Protein AF-0000000087524359 (afdb_homodimer)

Secondary structure (DSSP, 8-state):
--EEEEEEESS--HHHHHHHHHHTGGG--SEEEEEEEETTEEEEEEEES-HHHHHHHHHHS----SEEEEEEE--SSS-SSSTTPSPEEETTTEEEEEEEEETTHHHHHHHHHHTT----SS-STHHHHHHHHHHHHTT--HHHHHHHHHHT--EEEEEEEEETTSTT-EEEEEESS--EEEE-SSEEEEESSGGGGTTT-SEEEEPPTT-EEEE-SS-EEEE-TTS-EE---EEE----SGGG--TT-SSHHHHHHHTHHHHHHHHHTTTB-SSSBPTTTT-TTHHHHHHT-SEEEEEE-HHHHHHHHHHHHHIIIII---EEEEEHHHHTTS-PPPPTTEEEEEEESSS--HHHHHHHHHHTTTT-SEEEEEES-TTSHHHHH-SEEEE-------SSS-SHHHHHHHHHHHHHHHHHHHHTT--HHHHHHHHHHHHTHHHHHHHHHTTHHHHHHHHGGGTT-SEEEEEE-TTHHHHHHHHHHHHHHHH--EEEEEEGGGGGGTGGGG-STT-EEEEEE-SSTTHHHHHHHHHHHHHTT-EEEEEEETTS-----GGGEEEEEE----TTTHHHHHHHHHHHHHHHHHHHHT--SSS-TT--S-----/--EEEEEEESS--HHHHHHHHHHTGGG--SEEEEEEEETTEEEEEEEES-HHHHHHHHHHS----SEEEEEEE--SSS-SSSTTPSPEEETTTEEEEEEEEETTHHHHHHHHHHTT----SS-STHHHHHHHHHHHHTT--HHHHHHHHHHT--EEEEEEEEETTSTT-EEEEEESS--EEEE-SSEEEEESSGGGGTTT-SEEEEPPTT-EEEE-SS-EEEE-TTS-EE---EEE----SGGG--TT-SSHHHHHHHTHHHHHHHHHTTTB-SSSBPTTTT-TTHHHHHHT-SEEEEEE-HHHHHHHHHHHHHIIIII---EEEEEHHHHTTS-PPPPTTEEEEEEESSS--HHHHHHHHHHTTTT-SEEEEEES-TTSHHHHH-SEEEE-------SSS-SHHHHHHHHHHHHHHHHHHHHTT--HHHHHHHHHHHHTHHHHHHHHHTTHHHHHHHHGGGTT-SEEEEEE-TTHHHHHHHHHHHHHHHH--EEEEEEGGGGGGTGGGG-STT-EEEEEE-SSTTHHHHHHHHHHHHHTT-EEEEEEETTS-----GGGEEEEEE----TTTHHHHHHHHHHHHHHHHHHHHT--SSS-TT--S-----

Nearest PDB structures (foldseek):
  6r4h-assembly1_B  TM=9.104E-01  e=2.475E-61  Homo sapiens
  6r4j-assembly1_B  TM=9.086E-01  e=1.334E-60  Homo sapiens
  6r4f-assembly1_B  TM=9.035E-01  e=1.482E-60  Homo sapiens
  6svp-assembly1_B  TM=9.125E-01  e=3.023E-58  Homo sapiens
  7dnr-assembly1_B  TM=9.757E-01  e=3.733E-43  Escherichia coli K-12

pLDDT: mean 94.59, std 5.02, range [64.5, 98.88]

Sequence (1220 aa):
MCGIVAACARRNVVPVLVEGLKALEYRGYDSAGVLVETGDSFRRARTQGKVRELENLLAADPLDGSTGIAHTRWATHGAPNTRNAHPHVSGDLVGVVHNGIIENHAELRDELVARGYHFDTETDSEVVAHLVHAHLQDGDDLRTATQRAVARLHGAYAIAVVSAGEPGRAIGARQGSPLVVGVGEGENFLASDVQALIRTTRHYIFLEEGDLVDIDRDSVTVIDRDGNEVQRPVKASELSADAVEKGEYRHYMLKEIHEQPRAIADTLEARIAADHILPNIFGVDTETLLRQVRFVQIVACGTSYHAGLVARYWLEELAGIPCAVEVASEYRYRQTVVPPGTLFVAISQSGETADTLAAMRASRSRGHLGVFAVCNAPESSLVREADLVLMTRAGPEIGVASTKAFTTQLAALALLSLELGRINGLDDATYRRHVSELATLPRVIGETLAMEPAIAALAERFVHKQHALFLGRGTHHPVALEGALKLKEISYIHAEAYPAGELKHGPLALVDDHMPVIAVAPNNQLLEKLKSNLEEVRARGGELFVFADADTGLSLDDTRGQIINIGAGGDFIAPAVFTVPLQLLAYHVAVLRGTDVDQPRNLAKSVTVEMCGIVAACARRNVVPVLVEGLKALEYRGYDSAGVLVETGDSFRRARTQGKVRELENLLAADPLDGSTGIAHTRWATHGAPNTRNAHPHVSGDLVGVVHNGIIENHAELRDELVARGYHFDTETDSEVVAHLVHAHLQDGDDLRTATQRAVARLHGAYAIAVVSAGEPGRAIGARQGSPLVVGVGEGENFLASDVQALIRTTRHYIFLEEGDLVDIDRDSVTVIDRDGNEVQRPVKASELSADAVEKGEYRHYMLKEIHEQPRAIADTLEARIAADHILPNIFGVDTETLLRQVRFVQIVACGTSYHAGLVARYWLEELAGIPCAVEVASEYRYRQTVVPPGTLFVAISQSGETADTLAAMRASRSRGHLGVFAVCNAPESSLVREADLVLMTRAGPEIGVASTKAFTTQLAALALLSLELGRINGLDDATYRRHVSELATLPRVIGETLAMEPAIAALAERFVHKQHALFLGRGTHHPVALEGALKLKEISYIHAEAYPAGELKHGPLALVDDHMPVIAVAPNNQLLEKLKSNLEEVRARGGELFVFADADTGLSLDDTRGQIINIGAGGDFIAPAVFTVPLQLLAYHVAVLRGTDVDQPRNLAKSVTVE

Solvent-accessible surface area (backbone atoms only — not comparable to full-atom values): 59529 Å² total; per-residue (Å²): 52,34,23,42,30,34,35,18,34,81,49,70,34,52,67,58,37,52,52,17,38,57,57,29,37,47,22,11,49,34,11,13,18,35,31,27,37,46,81,77,28,70,48,73,52,58,24,45,30,41,57,64,51,39,51,51,50,37,70,76,54,71,74,70,22,29,24,38,41,20,24,20,30,39,60,40,48,33,51,65,35,43,76,54,24,33,50,33,62,29,82,74,40,26,40,29,33,72,24,52,47,47,71,49,28,67,62,50,40,53,55,41,42,74,74,68,53,82,81,87,53,62,39,43,60,51,46,55,20,44,41,25,40,51,34,38,74,73,68,41,52,71,66,58,11,43,53,57,37,57,70,70,59,39,68,34,29,18,39,42,36,38,32,36,85,50,66,57,39,42,38,36,38,23,31,76,16,60,43,34,33,37,51,55,89,55,20,27,32,37,23,44,45,70,67,33,40,53,92,77,36,53,32,31,32,75,61,54,80,39,22,32,33,44,35,23,30,84,48,77,47,37,27,40,69,85,68,43,80,52,88,71,70,76,40,73,62,86,78,66,76,74,61,75,62,49,78,96,36,95,37,44,43,61,39,38,55,70,40,30,29,60,21,36,43,48,37,42,54,90,31,52,46,72,50,42,69,45,82,59,63,56,37,84,75,44,61,66,59,58,71,54,50,54,27,38,40,33,32,8,53,52,62,43,29,32,38,39,53,33,38,38,56,42,25,15,61,48,23,61,28,32,58,49,67,44,50,12,62,53,55,52,76,47,65,75,41,66,60,77,34,17,34,34,34,41,39,32,62,62,19,51,39,29,40,39,49,51,28,53,62,51,36,72,77,55,64,43,71,44,36,38,28,40,30,47,35,82,87,20,62,41,55,71,70,35,78,28,52,45,62,23,56,52,68,78,76,66,20,34,65,81,51,38,60,43,46,22,49,41,53,53,44,47,53,52,23,51,52,46,6,54,74,62,63,42,54,64,68,62,50,27,49,50,34,34,44,53,64,42,42,32,60,43,40,50,59,56,59,70,45,47,66,62,38,48,59,55,18,65,76,48,55,83,42,61,42,35,39,22,24,9,54,74,56,30,22,32,36,18,38,48,33,17,46,48,26,20,32,28,50,54,26,55,39,45,47,43,48,45,66,51,33,58,59,35,63,37,31,59,48,24,78,67,26,43,33,40,33,52,39,60,75,54,93,59,37,66,62,48,50,52,45,51,35,30,39,45,32,52,46,23,28,37,38,34,47,23,28,73,82,57,79,80,81,72,59,70,90,46,26,48,76,44,72,38,80,47,81,44,82,84,49,22,49,53,43,62,38,51,61,37,51,48,28,24,50,40,25,7,58,73,61,66,43,49,61,42,62,22,60,74,50,41,52,52,47,33,45,119,51,35,24,41,29,33,36,17,33,80,51,70,33,53,65,58,36,52,54,16,40,57,56,31,37,48,23,11,48,33,11,11,18,36,33,28,38,46,81,78,28,70,47,74,50,60,26,46,31,40,56,65,51,39,49,51,51,35,68,76,55,70,73,69,23,29,25,37,43,20,24,20,30,39,58,40,48,33,52,66,35,43,75,55,23,33,50,35,62,28,81,76,40,25,39,28,31,71,25,53,47,47,71,51,28,65,63,50,40,52,55,40,40,74,74,69,52,80,81,88,52,63,39,43,62,52,47,55,20,44,40,28,40,51,34,37,74,72,67,40,53,70,68,58,11,44,53,58,37,57,72,71,59,42,67,32,30,18,38,44,36,37,33,36,86,50,67,57,39,39,38,35,38,23,30,76,17,59,42,32,34,37,52,55,89,55,22,28,35,37,23,45,43,69,67,34,40,52,91,78,35,54,33,32,32,74,61,53,80,39,22,32,35,44,33,25,31,82,49,77,46,36,26,41,69,85,70,44,79,52,88,72,69,77,41,74,62,86,78,66,75,74,60,75,62,50,79,95,36,95,37,45,42,60,38,38,55,69,39,31,28,59,22,36,44,48,39,42,54,90,32,52,46,72,52,39,70,45,83,60,64,57,37,84,76,43,61,66,59,58,72,54,51,54,27,40,39,33,32,8,52,51,63,42,30,32,37,39,53,34,40,38,56,43,25,17,61,47,23,62,27,32,57,49,69,45,49,13,62,52,54,53,76,47,66,76,41,66,58,76,34,17,33,36,34,40,39,32,61,63,20,52,40,30,38,40,48,51,30,54,60,52,38,72,76,54,63,43,71,46,37,39,28,40,30,48,35,83,87,18,63,42,54,71,70,36,76,28,51,45,64,23,56,51,67,78,77,66,22,33,64,79,51,38,59,44,47,20,48,40,53,52,45,46,52,52,24,50,50,46,4,54,75,62,63,41,56,65,69,61,50,26,50,51,34,34,45,54,64,42,43,31,60,42,40,50,58,55,59,69,46,48,67,62,38,48,58,55,19,64,76,46,53,84,43,61,41,34,38,22,24,7,55,72,56,30,22,34,36,19,40,48,32,19,44,48,28,19,32,28,49,53,27,55,38,46,49,42,49,44,65,51,34,58,59,35,62,37,31,59,48,26,79,68,26,43,33,38,32,48,40,59,75,55,93,58,36,68,61,48,51,50,45,50,36,30,42,45,31,53,45,23,28,37,39,32,45,23,29,74,82,57,80,81,82,70,58,71,90,46,27,49,76,45,71,39,78,48,82,44,81,85,48,22,49,54,44,61,37,50,61,36,51,49,29,24,50,40,25,7,57,74,60,67,43,49,60,41,62,22,58,73,49,40,50,51,48,35,45,122

Structure (mmCIF, N/CA/C/O backbone):
data_AF-0000000087524359-model_v1
#
loop_
_entity.id
_entity.type
_entity.pdbx_description
1 polymer 'Glutamine--fructose-6-phosphate aminotransferase'
#
loop_
_atom_site.group_PDB
_atom_site.id
_atom_site.type_symbol
_atom_site.label_atom_id
_atom_site.label_alt_id
_atom_site.label_comp_id
_atom_site.label_asym_id
_atom_site.label_entity_id
_atom_site.label_seq_id
_atom_site.pdbx_PDB_ins_code
_atom_site.Cartn_x
_atom_site.Cartn_y
_atom_site.Cartn_z
_atom_site.occupancy
_atom_site.B_iso_or_equiv
_atom_site.auth_seq_id
_atom_site.auth_comp_id
_atom_site.auth_asym_id
_atom_site.auth_atom_id
_atom_site.pdbx_PDB_model_num
ATOM 1 N N . MET A 1 1 ? 2.957 -19.594 -14.359 1 76.56 1 MET A N 1
ATOM 2 C CA . MET A 1 1 ? 1.512 -19.781 -14.32 1 76.56 1 MET A CA 1
ATOM 3 C C . MET A 1 1 ? 1.046 -20.609 -15.523 1 76.56 1 MET A C 1
ATOM 5 O O . MET A 1 1 ? 0.416 -20.062 -16.438 1 76.56 1 MET A O 1
ATOM 9 N N . CYS A 1 2 ? 1.43 -21.734 -15.82 1 90.62 2 CYS A N 1
ATOM 10 C CA . CYS A 1 2 ? 1.116 -22.484 -17.031 1 90.62 2 CYS A CA 1
ATOM 11 C C . CYS A 1 2 ? 0.228 -23.688 -16.703 1 90.62 2 CYS A C 1
ATOM 13 O O . CYS A 1 2 ? 0.037 -24.016 -15.523 1 90.62 2 CYS A O 1
ATOM 15 N N . GLY A 1 3 ? -0.49 -24.109 -17.734 1 94.56 3 GLY A N 1
ATOM 16 C CA . GLY A 1 3 ? -1.26 -25.344 -17.609 1 94.56 3 GLY A CA 1
ATOM 17 C C . GLY A 1 3 ? -0.676 -26.484 -18.406 1 94.56 3 GLY A C 1
ATOM 18 O O . GLY A 1 3 ? -0.282 -26.312 -19.562 1 94.56 3 GLY A O 1
ATOM 19 N N . ILE A 1 4 ? -0.575 -27.656 -17.781 1 97.5 4 ILE A N 1
ATOM 20 C CA . ILE A 1 4 ? -0.069 -28.812 -18.516 1 97.5 4 ILE A CA 1
ATOM 21 C C . ILE A 1 4 ? -1.072 -29.953 -18.438 1 97.5 4 ILE A C 1
ATOM 23 O O . ILE A 1 4 ? -1.825 -30.062 -17.469 1 97.5 4 ILE A O 1
ATOM 27 N N . VAL A 1 5 ? -1.129 -30.75 -19.469 1 98.5 5 VAL A N 1
ATOM 28 C CA . VAL A 1 5 ? -1.939 -31.953 -19.547 1 98.5 5 VAL A CA 1
ATOM 29 C C . VAL A 1 5 ? -1.148 -33.062 -20.234 1 98.5 5 VAL A C 1
ATOM 31 O O . VAL A 1 5 ? -0.425 -32.812 -21.203 1 98.5 5 VAL A O 1
ATOM 34 N N . ALA A 1 6 ? -1.197 -34.219 -19.703 1 98.81 6 ALA A N 1
ATOM 35 C CA . ALA A 1 6 ? -0.669 -35.406 -20.344 1 98.81 6 ALA A CA 1
ATOM 36 C C . ALA A 1 6 ? -1.709 -36.531 -20.359 1 98.81 6 ALA A C 1
ATOM 38 O O . ALA A 1 6 ? -2.586 -36.594 -19.5 1 98.81 6 ALA A O 1
ATOM 39 N N . ALA A 1 7 ? -1.604 -37.344 -21.359 1 98.62 7 ALA A N 1
ATOM 40 C CA . ALA A 1 7 ? -2.572 -38.438 -21.469 1 98.62 7 ALA A CA 1
ATOM 41 C C . ALA A 1 7 ? -1.931 -39.688 -22.078 1 98.62 7 ALA A C 1
ATOM 43 O O . ALA A 1 7 ? -1.124 -39.594 -23.016 1 98.62 7 ALA A O 1
ATOM 44 N N . CYS A 1 8 ? -2.186 -40.812 -21.516 1 98.19 8 CYS A N 1
ATOM 45 C CA . CYS A 1 8 ? -1.883 -42.156 -22.031 1 98.19 8 CYS A CA 1
ATOM 46 C C . CYS A 1 8 ? -3.148 -43 -22.172 1 98.19 8 CYS A C 1
ATOM 48 O O . CYS A 1 8 ? -3.795 -43.312 -21.156 1 98.19 8 CYS A O 1
ATOM 50 N N . ALA A 1 9 ? -3.469 -43.281 -23.328 1 96.94 9 ALA A N 1
ATOM 51 C CA . ALA A 1 9 ? -4.703 -44.031 -23.562 1 96.94 9 ALA A CA 1
ATOM 52 C C . ALA A 1 9 ? -4.574 -44.938 -24.797 1 96.94 9 ALA A C 1
ATOM 54 O O . ALA A 1 9 ? -3.539 -44.938 -25.469 1 96.94 9 ALA A O 1
ATOM 55 N N . ARG A 1 10 ? -5.602 -45.781 -25.016 1 94.06 10 ARG A N 1
ATOM 56 C CA . ARG A 1 10 ? -5.676 -46.562 -26.25 1 94.06 10 ARG A CA 1
ATOM 57 C C . ARG A 1 10 ? -6.254 -45.719 -27.391 1 94.06 10 ARG A C 1
ATOM 59 O O . ARG A 1 10 ? -5.859 -45.906 -28.547 1 94.06 10 ARG A O 1
ATOM 66 N N . ARG A 1 11 ? -7.059 -44.812 -26.969 1 94.44 11 ARG A N 1
ATOM 67 C CA . ARG A 1 11 ? -7.691 -43.938 -27.953 1 94.44 11 ARG A CA 1
ATOM 68 C C . ARG A 1 11 ? -6.793 -42.75 -28.297 1 94.44 11 ARG A C 1
ATOM 70 O O . ARG A 1 11 ? -5.746 -42.562 -27.672 1 94.44 11 ARG A O 1
ATOM 77 N N . ASN A 1 12 ? -7.223 -42.094 -29.375 1 96.19 12 ASN A N 1
ATOM 78 C CA . ASN A 1 12 ? -6.566 -40.844 -29.672 1 96.19 12 ASN A CA 1
ATOM 79 C C . ASN A 1 12 ? -6.707 -39.844 -28.531 1 96.19 12 ASN A C 1
ATOM 81 O O . ASN A 1 12 ? -7.82 -39.5 -28.109 1 96.19 12 ASN A O 1
ATOM 85 N N . VAL A 1 13 ? -5.617 -39.219 -28.078 1 97.31 13 VAL A N 1
ATOM 86 C CA . VAL A 1 13 ? -5.652 -38.438 -26.844 1 97.31 13 VAL A CA 1
ATOM 87 C C . VAL A 1 13 ? -5.73 -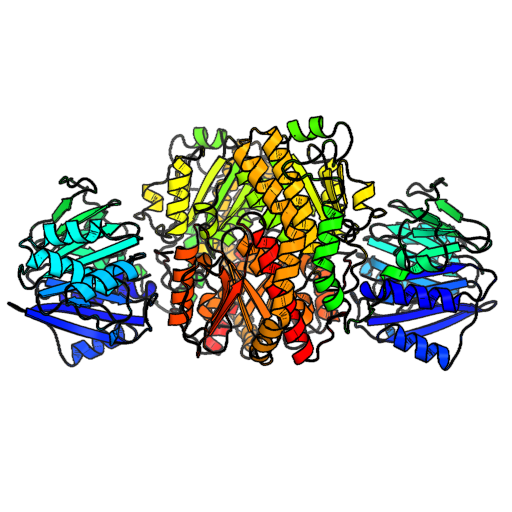36.969 -27.188 1 97.31 13 VAL A C 1
ATOM 89 O O . VAL A 1 13 ? -5.934 -36.125 -26.297 1 97.31 13 VAL A O 1
ATOM 92 N N . VAL A 1 14 ? -5.602 -36.531 -28.422 1 97.75 14 VAL A N 1
ATOM 93 C CA . VAL A 1 14 ? -5.496 -35.125 -28.812 1 97.75 14 VAL A CA 1
ATOM 94 C C . VAL A 1 14 ? -6.734 -34.375 -28.344 1 97.75 14 VAL A C 1
ATOM 96 O O . VAL A 1 14 ? -6.625 -33.281 -27.781 1 97.75 14 VAL A O 1
ATOM 99 N N . PRO A 1 15 ? -7.945 -34.906 -28.516 1 97.25 15 PRO A N 1
ATOM 100 C CA . PRO A 1 15 ? -9.125 -34.188 -28.047 1 97.25 15 PRO A CA 1
ATOM 101 C C . PRO A 1 15 ? -9.102 -33.938 -26.531 1 97.25 15 PRO A C 1
ATOM 103 O O . PRO A 1 15 ? -9.469 -32.875 -26.062 1 97.25 15 PRO A O 1
ATOM 106 N N . VAL A 1 16 ? -8.648 -34.906 -25.781 1 97.06 16 VAL A N 1
ATOM 107 C CA . VAL A 1 16 ? -8.57 -34.781 -24.328 1 97.06 16 VAL A CA 1
ATOM 108 C C . VAL A 1 16 ? -7.539 -33.719 -23.969 1 97.06 16 VAL A C 1
ATOM 110 O O . VAL A 1 16 ? -7.758 -32.906 -23.047 1 97.06 16 VAL A O 1
ATOM 113 N N . LEU A 1 17 ? -6.43 -33.719 -24.672 1 98.44 17 LEU A N 1
ATOM 114 C CA . LEU A 1 17 ? -5.371 -32.75 -24.422 1 98.44 17 LEU A CA 1
ATOM 115 C C . LEU A 1 17 ? -5.859 -31.328 -24.688 1 98.44 17 LEU A C 1
ATOM 117 O O . LEU A 1 17 ? -5.656 -30.438 -23.875 1 98.44 17 LEU A O 1
ATOM 121 N N . VAL A 1 18 ? -6.543 -31.172 -25.766 1 97.94 18 VAL A N 1
ATOM 122 C CA . VAL A 1 18 ? -7.004 -29.844 -26.188 1 97.94 18 VAL A CA 1
ATOM 123 C C . VAL A 1 18 ? -8.117 -29.375 -25.25 1 97.94 18 VAL A C 1
ATOM 125 O O . VAL A 1 18 ? -8.133 -28.219 -24.828 1 97.94 18 VAL A O 1
ATOM 128 N N . GLU A 1 19 ? -9.016 -30.234 -24.922 1 96.25 19 GLU A N 1
ATOM 129 C CA . GLU A 1 19 ? -10.078 -29.891 -23.984 1 96.25 19 GLU A CA 1
ATOM 130 C C . GLU A 1 19 ? -9.508 -29.547 -22.609 1 96.25 19 GLU A C 1
ATOM 132 O O . GLU A 1 19 ? -10.008 -28.641 -21.938 1 96.25 19 GLU A O 1
ATOM 137 N N . GLY A 1 20 ? -8.57 -30.281 -22.203 1 96.5 20 GLY A N 1
ATOM 138 C CA . GLY A 1 20 ? -7.887 -29.969 -20.953 1 96.5 20 GLY A CA 1
ATOM 139 C C . GLY A 1 20 ? -7.238 -28.594 -20.969 1 96.5 20 GLY A C 1
ATOM 140 O O . GLY A 1 20 ? -7.309 -27.859 -19.984 1 96.5 20 GLY A O 1
ATOM 141 N N . LEU A 1 21 ? -6.586 -28.25 -22.094 1 97.25 21 LEU A N 1
ATOM 142 C CA . LEU A 1 21 ? -5.961 -26.938 -22.234 1 97.25 21 LEU A CA 1
ATOM 143 C C . LEU A 1 21 ? -7.004 -25.828 -22.172 1 97.25 21 LEU A C 1
ATOM 145 O O . LEU A 1 21 ? -6.762 -24.766 -21.578 1 97.25 21 LEU A O 1
ATOM 149 N N . LYS A 1 22 ? -8.109 -26.047 -22.766 1 94.31 22 LYS A N 1
ATOM 150 C CA . LYS A 1 22 ? -9.188 -25.062 -22.734 1 94.31 22 LYS A CA 1
ATOM 151 C C . LYS A 1 22 ? -9.617 -24.781 -21.297 1 94.31 22 LYS A C 1
ATOM 153 O O . LYS A 1 22 ? -9.82 -23.625 -20.922 1 94.31 22 LYS A O 1
ATOM 158 N N . ALA A 1 23 ? -9.688 -25.828 -20.578 1 91.81 23 ALA A N 1
ATOM 159 C CA . ALA A 1 23 ? -10.102 -25.703 -19.188 1 91.81 23 ALA A CA 1
ATOM 160 C C . ALA A 1 23 ? -9.031 -25 -18.359 1 91.81 23 ALA A C 1
ATOM 162 O O . ALA A 1 23 ? -9.336 -24.406 -17.312 1 91.81 23 ALA A O 1
ATOM 163 N N . LEU A 1 24 ? -7.797 -25.031 -18.828 1 93.06 24 LEU A N 1
ATOM 164 C CA . LEU A 1 24 ? -6.688 -24.484 -18.062 1 93.06 24 LEU A CA 1
ATOM 165 C C . LEU A 1 24 ? -6.289 -23.109 -18.609 1 93.06 24 LEU A C 1
ATOM 167 O O . LEU A 1 24 ? -5.305 -22.516 -18.156 1 93.06 24 LEU A O 1
ATOM 171 N N . GLU A 1 25 ? -7.023 -22.594 -19.484 1 91 25 GLU A N 1
ATOM 172 C CA . GLU A 1 25 ? -6.633 -21.359 -20.156 1 91 25 GLU A CA 1
ATOM 173 C C . GLU A 1 25 ? -6.574 -20.188 -19.188 1 91 25 GLU A C 1
ATOM 175 O O . GLU A 1 25 ? -5.906 -19.188 -19.438 1 91 25 GLU A O 1
ATOM 180 N N . TYR A 1 26 ? -7.25 -20.312 -18.078 1 85.31 26 TYR A N 1
ATOM 181 C CA . TYR A 1 26 ? -7.211 -19.281 -17.047 1 85.31 26 TYR A CA 1
ATOM 182 C C . TYR A 1 26 ? -5.824 -19.172 -16.422 1 85.31 26 TYR A C 1
ATOM 184 O O . TYR A 1 26 ? -5.508 -18.188 -15.758 1 85.31 26 TYR A O 1
ATOM 192 N N . ARG A 1 27 ? -4.977 -20.156 -16.656 1 89.69 27 ARG A N 1
ATOM 193 C CA . ARG A 1 27 ? -3.615 -20.188 -16.141 1 89.69 27 ARG A CA 1
ATOM 194 C C . ARG A 1 27 ? -2.639 -19.531 -17.109 1 89.69 27 ARG A C 1
ATOM 196 O O . ARG A 1 27 ? -1.506 -19.219 -16.734 1 89.69 27 ARG A O 1
ATOM 203 N N . GLY A 1 28 ? -3.041 -19.422 -18.312 1 89.81 28 GLY A N 1
ATOM 204 C CA . GLY A 1 28 ? -2.221 -18.812 -19.344 1 89.81 28 GLY A CA 1
ATOM 205 C C . GLY A 1 28 ? -2.83 -18.922 -20.734 1 89.81 28 GLY A C 1
ATOM 206 O O . GLY A 1 28 ? -3.537 -19.891 -21.016 1 89.81 28 GLY A O 1
ATOM 207 N N . TYR A 1 29 ? -2.48 -17.922 -21.547 1 91.5 29 TYR A N 1
ATOM 208 C CA . TYR A 1 29 ? -3.084 -17.906 -22.875 1 91.5 29 TYR A CA 1
ATOM 209 C C . TYR A 1 29 ? -2.164 -17.219 -23.875 1 91.5 29 TYR A C 1
ATOM 211 O O . TYR A 1 29 ? -2.629 -16.641 -24.859 1 91.5 29 TYR A O 1
ATOM 219 N N . ASP A 1 30 ? -0.871 -17.266 -23.578 1 92.81 30 ASP A N 1
ATOM 220 C CA . ASP A 1 30 ? 0.118 -16.641 -24.453 1 92.81 30 ASP A CA 1
ATOM 221 C C . ASP A 1 30 ? 0.411 -17.516 -25.672 1 92.81 30 ASP A C 1
ATOM 223 O O . ASP A 1 30 ? 0.721 -17 -26.75 1 92.81 30 ASP A O 1
ATOM 227 N N . SER A 1 31 ? 0.485 -18.75 -25.438 1 95.94 31 SER A N 1
ATOM 228 C CA . SER A 1 31 ? 0.708 -19.75 -26.469 1 95.94 31 SER A CA 1
ATOM 229 C C . SER A 1 31 ? 0.207 -21.125 -26.016 1 95.94 31 SER A C 1
ATOM 231 O O . SER A 1 31 ? -0.075 -21.328 -24.828 1 95.94 31 SER A O 1
ATOM 233 N N . ALA A 1 32 ? -0.033 -21.953 -26.938 1 97.69 32 ALA A N 1
ATOM 234 C CA . ALA A 1 32 ? -0.498 -23.312 -26.641 1 97.69 32 ALA A CA 1
ATOM 235 C C . ALA A 1 32 ? 0.132 -24.312 -27.594 1 97.69 32 ALA A C 1
ATOM 237 O O . ALA A 1 32 ? 0.537 -23.969 -28.719 1 97.69 32 ALA A O 1
ATOM 238 N N . GLY A 1 33 ? 0.255 -25.547 -27.141 1 98.31 33 GLY A N 1
ATOM 239 C CA . GLY A 1 33 ? 0.807 -26.578 -28 1 98.31 33 GLY A CA 1
ATOM 240 C C . GLY A 1 33 ? 0.523 -27.984 -27.5 1 98.31 33 GLY A C 1
ATOM 241 O O . GLY A 1 33 ? 0.106 -28.172 -26.359 1 98.31 33 GLY A O 1
ATOM 242 N N . VAL A 1 34 ? 0.672 -28.922 -28.438 1 98.44 34 VAL A N 1
ATOM 243 C CA . VAL A 1 34 ? 0.49 -30.344 -28.156 1 98.44 34 VAL A CA 1
ATOM 244 C C . VAL A 1 34 ? 1.591 -31.141 -28.844 1 98.44 34 VAL A C 1
ATOM 246 O O . VAL A 1 34 ? 2.129 -30.734 -29.875 1 98.44 34 VAL A O 1
ATOM 249 N N . LEU A 1 35 ? 2.027 -32.094 -28.203 1 98.25 35 LEU A N 1
ATOM 250 C CA . LEU A 1 35 ? 2.936 -33.094 -28.766 1 98.25 35 LEU A CA 1
ATOM 251 C C . LEU A 1 35 ? 2.395 -34.5 -28.547 1 98.25 35 LEU A C 1
ATOM 253 O O . LEU A 1 35 ? 2.012 -34.875 -27.438 1 98.25 35 LEU A O 1
ATOM 257 N N . VAL A 1 36 ? 2.299 -35.312 -29.625 1 97.25 36 VAL A N 1
ATOM 258 C CA . VAL A 1 36 ? 1.784 -36.656 -29.516 1 97.25 36 VAL A CA 1
ATOM 259 C C . VAL A 1 36 ? 2.779 -37.625 -30.141 1 97.25 36 VAL A C 1
ATOM 261 O O . VAL A 1 36 ? 3.5 -37.281 -31.078 1 97.25 36 VAL A O 1
ATOM 264 N N . GLU A 1 37 ? 2.773 -38.781 -29.547 1 93.75 37 GLU A N 1
ATOM 265 C CA . GLU A 1 37 ? 3.594 -39.844 -30.078 1 93.75 37 GLU A CA 1
ATOM 266 C C . GLU A 1 37 ? 2.939 -40.5 -31.312 1 93.75 37 GLU A C 1
ATOM 268 O O . GLU A 1 37 ? 1.735 -40.75 -31.312 1 93.75 37 GLU A O 1
ATOM 273 N N . THR A 1 38 ? 3.734 -40.562 -32.375 1 87.62 38 THR A N 1
ATOM 274 C CA . THR A 1 38 ? 3.305 -41.281 -33.562 1 87.62 38 THR A CA 1
ATOM 275 C C . THR A 1 38 ? 4.254 -42.406 -33.906 1 87.62 38 THR A C 1
ATOM 277 O O . THR A 1 38 ? 5.242 -42.219 -34.625 1 87.62 38 THR A O 1
ATOM 280 N N . GLY A 1 39 ? 3.947 -43.562 -33.531 1 77.31 39 GLY A N 1
ATOM 281 C CA . GLY A 1 39 ? 4.871 -44.656 -33.75 1 77.31 39 GLY A CA 1
ATOM 282 C C . GLY A 1 39 ? 6.211 -44.438 -33.062 1 77.31 39 GLY A C 1
ATOM 283 O O . GLY A 1 39 ? 6.277 -44.312 -31.844 1 77.31 39 GLY A O 1
ATOM 284 N N . ASP A 1 40 ? 7.219 -44.25 -33.938 1 75.44 40 ASP A N 1
ATOM 285 C CA . ASP A 1 40 ? 8.57 -44.156 -33.375 1 75.44 40 ASP A CA 1
ATOM 286 C C . ASP A 1 40 ? 9.047 -42.688 -33.406 1 75.44 40 ASP A C 1
ATOM 288 O O . ASP A 1 40 ? 10.25 -42.438 -33.375 1 75.44 40 ASP A O 1
ATOM 292 N N . SER A 1 41 ? 8.07 -41.781 -33.438 1 87.94 41 SER A N 1
ATOM 293 C CA . SER A 1 41 ? 8.43 -40.375 -33.438 1 87.94 41 SER A CA 1
ATOM 294 C C . SER A 1 41 ? 7.375 -39.531 -32.781 1 87.94 41 SER A C 1
ATOM 296 O O . SER A 1 41 ? 6.48 -40.031 -32.094 1 87.94 41 SER A O 1
ATOM 298 N N . PHE A 1 42 ? 7.656 -38.125 -32.812 1 92.25 42 PHE A N 1
ATOM 299 C CA . PHE A 1 42 ? 6.699 -37.156 -32.25 1 92.25 42 PHE A CA 1
ATOM 300 C C . PHE A 1 42 ? 6.156 -36.25 -33.344 1 92.25 42 PHE A C 1
ATOM 302 O O . PHE A 1 42 ? 6.828 -36 -34.344 1 92.25 42 PHE A O 1
ATOM 309 N N . ARG A 1 43 ? 5.062 -35.906 -33.219 1 95.19 43 ARG A N 1
ATOM 310 C CA . ARG A 1 43 ? 4.543 -34.75 -33.938 1 95.19 43 ARG A CA 1
ATOM 311 C C . ARG A 1 43 ? 4.066 -33.656 -32.969 1 95.19 43 ARG A C 1
ATOM 313 O O . ARG A 1 43 ? 3.498 -33.969 -31.922 1 95.19 43 ARG A O 1
ATOM 320 N N . ARG A 1 44 ? 4.363 -32.469 -33.344 1 96.38 44 ARG A N 1
ATOM 321 C CA . ARG A 1 44 ? 4.066 -31.344 -32.438 1 96.38 44 ARG A CA 1
ATOM 322 C C . ARG A 1 44 ? 3.357 -30.219 -33.188 1 96.38 44 ARG A C 1
ATOM 324 O O . ARG A 1 44 ? 3.615 -29.984 -34.375 1 96.38 44 ARG A O 1
ATOM 331 N N . ALA A 1 45 ? 2.449 -29.609 -32.594 1 97.69 45 ALA A N 1
ATOM 332 C CA . ALA A 1 45 ? 1.8 -28.391 -33.031 1 97.69 45 ALA A CA 1
ATOM 333 C C . ALA A 1 45 ? 1.838 -27.312 -31.953 1 97.69 45 ALA A C 1
ATOM 335 O O . ALA A 1 45 ? 1.514 -27.594 -30.797 1 97.69 45 ALA A O 1
ATOM 336 N N . ARG A 1 46 ? 2.363 -26.203 -32.219 1 97.44 46 ARG A N 1
ATOM 337 C CA . ARG A 1 46 ? 2.445 -25.078 -31.281 1 97.44 46 ARG A CA 1
ATOM 338 C C . ARG A 1 46 ? 2.072 -23.766 -31.969 1 97.44 46 ARG A C 1
ATOM 340 O O . ARG A 1 46 ? 2.338 -23.578 -33.156 1 97.44 46 ARG A O 1
ATOM 347 N N . THR A 1 47 ? 1.498 -22.891 -31.234 1 97.44 47 THR A N 1
ATOM 348 C CA . THR A 1 47 ? 1.119 -21.594 -31.797 1 97.44 47 THR A CA 1
ATOM 349 C C . THR A 1 47 ? 1.046 -20.531 -30.703 1 97.44 47 THR A C 1
ATOM 351 O O . THR A 1 47 ? 0.822 -20.844 -29.531 1 97.44 47 THR A O 1
ATOM 354 N N . GLN A 1 48 ? 1.399 -19.375 -31.125 1 96.31 48 GLN A N 1
ATOM 355 C CA . GLN A 1 48 ? 1.152 -18.234 -30.25 1 96.31 48 GLN A CA 1
ATOM 356 C C . GLN A 1 48 ? -0.343 -17.969 -30.109 1 96.31 48 GLN A C 1
ATOM 358 O O . GLN A 1 48 ? -1.112 -18.172 -31.047 1 96.31 48 GLN A O 1
ATOM 363 N N . GLY A 1 49 ? -0.73 -17.516 -28.938 1 93.88 49 GLY A N 1
ATOM 364 C CA . GLY A 1 49 ? -2.113 -17.125 -28.719 1 93.88 49 GLY A CA 1
ATOM 365 C C . GLY A 1 49 ? -2.898 -18.125 -27.891 1 93.88 49 GLY A C 1
ATOM 366 O O . GLY A 1 49 ? -2.318 -19.031 -27.297 1 93.88 49 GLY A O 1
ATOM 367 N N . LYS A 1 50 ? -4.234 -17.984 -27.906 1 94.44 50 LYS A N 1
ATOM 368 C CA . LYS A 1 50 ? -5.141 -18.781 -27.094 1 94.44 50 LYS A CA 1
ATOM 369 C C . LYS A 1 50 ? -5.273 -20.203 -27.641 1 94.44 50 LYS A C 1
ATOM 371 O O . LYS A 1 50 ? -4.844 -20.469 -28.766 1 94.44 50 LYS A O 1
ATOM 376 N N . VAL A 1 51 ? -5.883 -21.062 -26.906 1 96.62 51 VAL A N 1
ATOM 377 C CA . VAL A 1 51 ? -6.023 -22.469 -27.25 1 96.62 51 VAL A CA 1
ATOM 378 C C . VAL A 1 51 ? -6.812 -22.594 -28.547 1 96.62 51 VAL A C 1
ATOM 380 O O . VAL A 1 51 ? -6.59 -23.531 -29.328 1 96.62 51 VAL A O 1
ATOM 383 N N . ARG A 1 52 ? -7.648 -21.594 -28.781 1 95.81 52 ARG A N 1
ATOM 384 C CA . ARG A 1 52 ? -8.43 -21.609 -30.016 1 95.81 52 ARG A CA 1
ATOM 385 C C . ARG A 1 52 ? -7.523 -21.609 -31.25 1 95.81 52 ARG A C 1
ATOM 387 O O . ARG A 1 52 ? -7.844 -22.234 -32.25 1 95.81 52 ARG A O 1
ATOM 394 N N . GLU A 1 53 ? -6.469 -20.906 -31.172 1 96.88 53 GLU A N 1
ATOM 395 C CA . GLU A 1 53 ? -5.512 -20.891 -32.281 1 96.88 53 GLU A CA 1
ATOM 396 C C . GLU A 1 53 ? -4.906 -22.266 -32.5 1 96.88 53 GLU A C 1
ATOM 398 O O . GLU A 1 53 ? -4.645 -22.656 -33.656 1 96.88 53 GLU A O 1
ATOM 403 N N . LEU A 1 54 ? -4.629 -22.922 -31.469 1 97.62 54 LEU A N 1
ATOM 404 C CA . LEU A 1 54 ? -4.141 -24.297 -31.562 1 97.62 54 LEU A CA 1
ATOM 405 C C . LEU A 1 54 ? -5.188 -25.203 -32.188 1 97.62 54 LEU A C 1
ATOM 407 O O . LEU A 1 54 ? -4.855 -26.062 -33.031 1 97.62 54 LEU A O 1
ATOM 411 N N . GLU A 1 55 ? -6.43 -25 -31.781 1 97.44 55 GLU A N 1
ATOM 412 C CA . GLU A 1 55 ? -7.516 -25.766 -32.375 1 97.44 55 GLU A CA 1
ATOM 413 C C . GLU A 1 55 ? -7.574 -25.562 -33.906 1 97.44 55 GLU A C 1
ATOM 415 O O . GLU A 1 55 ? -7.777 -26.516 -34.656 1 97.44 55 GLU A O 1
ATOM 420 N N . ASN A 1 56 ? -7.422 -24.375 -34.281 1 97.06 56 ASN A N 1
ATOM 421 C CA . ASN A 1 56 ? -7.418 -24.047 -35.719 1 97.06 56 ASN A CA 1
ATOM 422 C C . ASN A 1 56 ? -6.277 -24.75 -36.438 1 97.06 56 ASN A C 1
ATOM 424 O O . ASN A 1 56 ? -6.469 -25.266 -37.531 1 97.06 56 ASN A O 1
ATOM 428 N N . LEU A 1 57 ? -5.16 -24.672 -35.844 1 97.06 57 LEU A N 1
ATOM 429 C CA . LEU A 1 57 ? -3.992 -25.328 -36.438 1 97.06 57 LEU A CA 1
ATOM 430 C C . LEU A 1 57 ? -4.23 -26.828 -36.594 1 97.06 57 LEU A C 1
ATOM 432 O O . LEU A 1 57 ? -3.873 -27.406 -37.594 1 97.06 57 LEU A O 1
ATOM 436 N N . LEU A 1 58 ? -4.809 -27.438 -35.594 1 97.25 58 LEU A N 1
ATOM 437 C CA . LEU A 1 58 ? -5.055 -28.875 -35.562 1 97.25 58 LEU A CA 1
ATOM 438 C C . LEU A 1 58 ? -6.176 -29.25 -36.531 1 97.25 58 LEU A C 1
ATOM 440 O O . LEU A 1 58 ? -6.227 -30.375 -37.031 1 97.25 58 LEU A O 1
ATOM 444 N N . ALA A 1 59 ? -7.105 -28.328 -36.719 1 96.5 59 ALA A N 1
ATOM 445 C CA . ALA A 1 59 ? -8.148 -28.562 -37.719 1 96.5 59 ALA A CA 1
ATOM 446 C C . ALA A 1 59 ? -7.566 -28.609 -39.125 1 96.5 59 ALA A C 1
ATOM 448 O O . ALA A 1 59 ? -8.031 -29.391 -39.969 1 96.5 59 ALA A O 1
ATOM 449 N N . ALA A 1 60 ? -6.625 -27.797 -39.344 1 96.5 60 ALA A N 1
ATOM 450 C CA . ALA A 1 60 ? -5.977 -27.734 -40.656 1 96.5 60 ALA A CA 1
ATOM 451 C C . ALA A 1 60 ? -5.059 -28.938 -40.844 1 96.5 60 ALA A C 1
ATOM 453 O O . ALA A 1 60 ? -4.965 -29.469 -41.969 1 96.5 60 ALA A O 1
ATOM 454 N N . ASP A 1 61 ? -4.363 -29.328 -39.844 1 96.19 61 ASP A N 1
ATOM 455 C CA . ASP A 1 61 ? -3.451 -30.469 -39.875 1 96.19 61 ASP A CA 1
ATOM 456 C C . ASP A 1 61 ? -3.621 -31.344 -38.625 1 96.19 61 ASP A C 1
ATOM 458 O O . ASP A 1 61 ? -2.844 -31.234 -37.688 1 96.19 61 ASP A O 1
ATOM 462 N N . PRO A 1 62 ? -4.512 -32.25 -38.719 1 95.25 62 PRO A N 1
ATOM 463 C CA . PRO A 1 62 ? -4.855 -33.062 -37.531 1 95.25 62 PRO A CA 1
ATOM 464 C C . PRO A 1 62 ? -3.703 -33.969 -37.062 1 95.25 62 PRO A C 1
ATOM 466 O O . PRO A 1 62 ? -2.973 -34.5 -37.906 1 95.25 62 PRO A O 1
ATOM 469 N N . LEU A 1 63 ? -3.598 -34.094 -35.844 1 95.44 63 LEU A N 1
ATOM 470 C CA . LEU A 1 63 ? -2.674 -35 -35.188 1 95.44 63 LEU A CA 1
ATOM 471 C C . LEU A 1 63 ? -3.432 -36.156 -34.5 1 95.44 63 LEU A C 1
ATOM 473 O O . LEU A 1 63 ? -4.566 -35.969 -34.062 1 95.44 63 LEU A O 1
ATOM 477 N N . ASP A 1 64 ? -2.744 -37.281 -34.5 1 93.75 64 ASP A N 1
ATOM 478 C CA . ASP A 1 64 ? -3.311 -38.438 -33.844 1 93.75 64 ASP A CA 1
ATOM 479 C C . ASP A 1 64 ? -2.236 -39.219 -33.062 1 93.75 64 ASP A C 1
ATOM 481 O O . ASP A 1 64 ? -1.121 -39.406 -33.562 1 93.75 64 ASP A O 1
ATOM 485 N N . GLY A 1 65 ? -2.596 -39.625 -31.875 1 94.38 65 GLY A N 1
ATOM 486 C CA . GLY A 1 65 ? -1.687 -40.406 -31.062 1 94.38 65 GLY A CA 1
ATOM 487 C C . GLY A 1 65 ? -2.309 -40.906 -29.766 1 94.38 65 GLY A C 1
ATOM 488 O O . GLY A 1 65 ? -3.342 -40.375 -29.344 1 94.38 65 GLY A O 1
ATOM 489 N N . SER A 1 66 ? -1.721 -41.906 -29.172 1 95.81 66 SER A N 1
ATOM 490 C CA . SER A 1 66 ? -2.27 -42.531 -27.969 1 95.81 66 SER A CA 1
ATOM 491 C C . SER A 1 66 ? -1.609 -41.969 -26.703 1 95.81 66 SER A C 1
ATOM 493 O O . SER A 1 66 ? -2.113 -42.188 -25.609 1 95.81 66 SER A O 1
ATOM 495 N N . THR A 1 67 ? -0.494 -41.344 -26.859 1 97.69 67 THR A N 1
ATOM 496 C CA . THR A 1 67 ? 0.209 -40.688 -25.766 1 97.69 67 THR A CA 1
ATOM 497 C C . THR A 1 67 ? 0.673 -39.312 -26.156 1 97.69 67 THR A C 1
ATOM 499 O O . THR A 1 67 ? 1.232 -39.125 -27.234 1 97.69 67 THR A O 1
ATOM 502 N N . GLY A 1 68 ? 0.416 -38.312 -25.25 1 98.12 68 GLY A N 1
ATOM 503 C CA . GLY A 1 68 ? 0.808 -36.969 -25.594 1 98.12 68 GLY A CA 1
ATOM 504 C C . GLY A 1 68 ? 0.827 -36.031 -24.391 1 98.12 68 GLY A C 1
ATOM 505 O O . GLY A 1 68 ? 0.448 -36.406 -23.281 1 98.12 68 GLY A O 1
ATOM 506 N N . ILE A 1 69 ? 1.41 -34.875 -24.594 1 98.75 69 ILE A N 1
ATOM 507 C CA . ILE A 1 69 ? 1.485 -33.781 -23.609 1 98.75 69 ILE A CA 1
ATOM 508 C C . ILE A 1 69 ? 1.055 -32.469 -24.234 1 98.75 69 ILE A C 1
ATOM 510 O O . ILE A 1 69 ? 1.199 -32.281 -25.453 1 98.75 69 ILE A O 1
ATOM 514 N N . ALA A 1 70 ? 0.493 -31.609 -23.469 1 98.69 70 ALA A N 1
ATOM 515 C CA . ALA A 1 70 ? -0.016 -30.312 -23.938 1 98.69 70 ALA A CA 1
ATOM 516 C C . ALA A 1 70 ? 0.238 -29.219 -22.906 1 98.69 70 ALA A C 1
ATOM 518 O O . ALA A 1 70 ? 0.42 -29.5 -21.719 1 98.69 70 ALA A O 1
ATOM 519 N N . HIS A 1 71 ? 0.336 -28.016 -23.438 1 98.19 71 HIS A N 1
ATOM 520 C CA . HIS A 1 71 ? 0.737 -26.906 -22.594 1 98.19 71 HIS A CA 1
ATOM 521 C C . HIS A 1 71 ? 0.062 -25.609 -23.031 1 98.19 71 HIS A C 1
ATOM 523 O O . HIS A 1 71 ? -0.044 -25.344 -24.234 1 98.19 71 HIS A O 1
ATOM 529 N N . THR A 1 72 ? -0.552 -24.875 -22.141 1 96.38 72 THR A N 1
ATOM 530 C CA . THR A 1 72 ? -0.938 -23.484 -22.344 1 96.38 72 THR A CA 1
ATOM 531 C C . THR A 1 72 ? -0.071 -22.547 -21.5 1 96.38 72 THR A C 1
ATOM 533 O O . THR A 1 72 ? 0.108 -22.781 -20.297 1 96.38 72 THR A O 1
ATOM 536 N N . ARG A 1 73 ? 0.399 -21.5 -22.094 1 94.44 73 ARG A N 1
ATOM 537 C CA . ARG A 1 73 ? 1.556 -20.797 -21.531 1 94.44 73 ARG A CA 1
ATOM 538 C C . ARG A 1 73 ? 1.165 -19.422 -21 1 94.44 73 ARG A C 1
ATOM 540 O O . ARG A 1 73 ? 0.389 -18.703 -21.641 1 94.44 73 ARG A O 1
ATOM 547 N N . TRP A 1 74 ? 1.702 -19.125 -19.906 1 90.5 74 TRP A N 1
ATOM 548 C CA . TRP A 1 74 ? 1.913 -17.766 -19.438 1 90.5 74 TRP A CA 1
ATOM 549 C C . TRP A 1 74 ? 3.398 -17.422 -19.406 1 90.5 74 TRP A C 1
ATOM 551 O O . TRP A 1 74 ? 4.152 -17.953 -18.594 1 90.5 74 TRP A O 1
ATOM 561 N N . ALA A 1 75 ? 3.812 -16.547 -20.219 1 86.12 75 ALA A N 1
ATOM 562 C CA . ALA A 1 75 ? 5.234 -16.328 -20.469 1 86.12 75 ALA A CA 1
ATOM 563 C C . ALA A 1 75 ? 5.918 -15.688 -19.281 1 86.12 75 ALA A C 1
ATOM 565 O O . ALA A 1 75 ? 5.512 -14.609 -18.828 1 86.12 75 ALA A O 1
ATOM 566 N N . THR A 1 76 ? 6.891 -16.281 -18.766 1 83.75 76 THR A N 1
ATOM 567 C CA . THR A 1 76 ? 7.762 -15.75 -17.734 1 83.75 76 THR A CA 1
ATOM 568 C C . THR A 1 76 ? 9.156 -15.469 -18.297 1 83.75 76 THR A C 1
ATOM 570 O O . THR A 1 76 ? 9.68 -14.359 -18.125 1 83.75 76 THR A O 1
ATOM 573 N N . HIS A 1 77 ? 9.727 -16.438 -18.906 1 85.88 77 HIS A N 1
ATOM 574 C CA . HIS A 1 77 ? 10.992 -16.328 -19.625 1 85.88 77 HIS A CA 1
ATOM 575 C C . HIS A 1 77 ? 10.797 -16.438 -21.125 1 85.88 77 HIS A C 1
ATOM 577 O O . HIS A 1 77 ? 10.289 -17.453 -21.609 1 85.88 77 HIS A O 1
ATOM 583 N N . GLY A 1 78 ? 11.258 -15.438 -21.781 1 87.69 78 GLY A N 1
ATOM 584 C CA . GLY A 1 78 ? 11.07 -15.438 -23.219 1 87.69 78 GLY A CA 1
ATOM 585 C C . GLY A 1 78 ? 9.742 -14.836 -23.641 1 87.69 78 GLY A C 1
ATOM 586 O O . GLY A 1 78 ? 8.727 -15.016 -22.953 1 87.69 78 GLY A O 1
ATOM 587 N N . ALA A 1 79 ? 9.688 -14.227 -24.766 1 87.62 79 ALA A N 1
ATOM 588 C CA . ALA A 1 79 ? 8.5 -13.531 -25.266 1 87.62 79 ALA A CA 1
ATOM 589 C C . ALA A 1 79 ? 7.391 -14.531 -25.594 1 87.62 79 ALA A C 1
ATOM 591 O O . ALA A 1 79 ? 7.66 -15.703 -25.875 1 87.62 79 ALA A O 1
ATOM 592 N N . PRO A 1 80 ? 6.145 -14.109 -25.578 1 89.81 80 PRO A N 1
ATOM 593 C CA . PRO A 1 80 ? 5.027 -14.969 -25.969 1 89.81 80 PRO A CA 1
ATOM 594 C C . PRO A 1 80 ? 4.938 -15.172 -27.484 1 89.81 80 PRO A C 1
ATOM 596 O O . PRO A 1 80 ? 4.133 -14.516 -28.141 1 89.81 80 PRO A O 1
ATOM 599 N N . ASN A 1 81 ? 5.727 -16.062 -28 1 93.25 81 ASN A N 1
ATOM 600 C CA . ASN A 1 81 ? 5.727 -16.406 -29.422 1 93.25 81 ASN A CA 1
ATOM 601 C C . ASN A 1 81 ? 5.754 -17.906 -29.656 1 93.25 81 ASN A C 1
ATOM 603 O O . ASN A 1 81 ? 5.816 -18.688 -28.688 1 93.25 81 ASN A O 1
ATOM 607 N N . THR A 1 82 ? 5.602 -18.328 -30.875 1 96.06 82 THR A N 1
ATOM 608 C CA . THR A 1 82 ? 5.516 -19.75 -31.203 1 96.06 82 THR A CA 1
ATOM 609 C C . THR A 1 82 ? 6.82 -20.469 -30.875 1 96.06 82 THR A C 1
ATOM 611 O O . THR A 1 82 ? 6.809 -21.594 -30.375 1 96.06 82 THR A O 1
ATOM 614 N N . ARG A 1 83 ? 7.898 -19.812 -31.109 1 95.5 83 ARG A N 1
ATOM 615 C CA . ARG A 1 83 ? 9.211 -20.391 -30.844 1 95.5 83 ARG A CA 1
ATOM 616 C C . ARG A 1 83 ? 9.352 -20.797 -29.391 1 95.5 83 ARG A C 1
ATOM 618 O O . ARG A 1 83 ? 9.898 -21.859 -29.078 1 95.5 83 ARG A O 1
ATOM 625 N N . ASN A 1 84 ? 8.828 -20.047 -28.469 1 95.31 84 ASN A N 1
ATOM 626 C CA . ASN A 1 84 ? 8.961 -20.266 -27.031 1 95.31 84 ASN A CA 1
ATOM 627 C C . ASN A 1 84 ? 7.789 -21.078 -26.484 1 95.31 84 ASN A C 1
ATOM 629 O O . ASN A 1 84 ? 7.734 -21.359 -25.281 1 95.31 84 ASN A O 1
ATOM 633 N N . ALA A 1 85 ? 6.867 -21.469 -27.344 1 96.75 85 ALA A N 1
ATOM 634 C CA . ALA A 1 85 ? 5.715 -22.25 -26.891 1 96.75 85 ALA A CA 1
ATOM 635 C C . ALA A 1 85 ? 6.105 -23.688 -26.594 1 96.75 85 ALA A C 1
ATOM 637 O O . ALA A 1 85 ? 6.988 -24.25 -27.25 1 96.75 85 ALA A O 1
ATOM 638 N N . HIS A 1 86 ? 5.488 -24.219 -25.516 1 97.06 86 HIS A N 1
ATOM 639 C CA . HIS A 1 86 ? 5.617 -25.641 -25.219 1 97.06 86 HIS A CA 1
ATOM 640 C C . HIS A 1 86 ? 4.73 -26.484 -26.141 1 97.06 86 HIS A C 1
ATOM 642 O O . HIS A 1 86 ? 3.764 -25.969 -26.703 1 97.06 86 HIS A O 1
ATOM 648 N N . PRO A 1 87 ? 5.027 -27.828 -26.281 1 98.12 87 PRO A N 1
ATOM 649 C CA . PRO A 1 87 ? 6.07 -28.641 -25.656 1 98.12 87 PRO A CA 1
ATOM 650 C C . PRO A 1 87 ? 7.461 -28.359 -26.219 1 98.12 87 PRO A C 1
ATOM 652 O O . PRO A 1 87 ? 7.602 -28.078 -27.406 1 98.12 87 PRO A O 1
ATOM 655 N N . HIS A 1 88 ? 8.414 -28.375 -25.344 1 97.62 88 HIS A N 1
ATOM 656 C CA . HIS A 1 88 ? 9.805 -28.312 -25.781 1 97.62 88 HIS A CA 1
ATOM 657 C C . HIS A 1 88 ? 10.344 -29.703 -26.078 1 97.62 88 HIS A C 1
ATOM 659 O O . HIS A 1 88 ? 9.898 -30.688 -25.5 1 97.62 88 HIS A O 1
ATOM 665 N N . VAL A 1 89 ? 11.297 -29.719 -27 1 97.06 89 VAL A N 1
ATOM 666 C CA . VAL A 1 89 ? 11.812 -31.016 -27.406 1 97.06 89 VAL A CA 1
ATOM 667 C C . VAL A 1 89 ? 13.336 -31 -27.375 1 97.06 89 VAL A C 1
ATOM 669 O O . VAL A 1 89 ? 13.961 -29.938 -27.453 1 97.06 89 VAL A O 1
ATOM 672 N N . SER A 1 90 ? 13.906 -32.062 -27.094 1 97.06 90 SER A N 1
ATOM 673 C CA . SER A 1 90 ? 15.328 -32.281 -27.281 1 97.06 90 SER A CA 1
ATOM 674 C C . SER A 1 90 ? 15.578 -33.375 -28.328 1 97.06 90 SER A C 1
ATOM 676 O O . SER A 1 90 ? 15.367 -34.562 -28.078 1 97.06 90 SER A O 1
ATOM 678 N N . GLY A 1 91 ? 16 -32.875 -29.469 1 91.25 91 GLY A N 1
ATOM 679 C CA . GLY A 1 91 ? 16.047 -33.781 -30.609 1 91.25 91 GLY A CA 1
ATOM 680 C C . GLY A 1 91 ? 14.703 -34.375 -30.953 1 91.25 91 GLY A C 1
ATOM 681 O O . GLY A 1 91 ? 13.68 -33.688 -30.906 1 91.25 91 GLY A O 1
ATOM 682 N N . ASP A 1 92 ? 14.695 -35.625 -31.453 1 91.19 92 ASP A N 1
ATOM 683 C CA . ASP A 1 92 ? 13.461 -36.312 -31.781 1 91.19 92 ASP A CA 1
ATOM 684 C C . ASP A 1 92 ? 13.164 -37.406 -30.75 1 91.19 92 ASP A C 1
ATOM 686 O O . ASP A 1 92 ? 12.492 -38.406 -31.062 1 91.19 92 ASP A O 1
ATOM 690 N N . LEU A 1 93 ? 13.633 -37.125 -29.562 1 94.31 93 LEU A N 1
ATOM 691 C CA . LEU A 1 93 ? 13.57 -38.219 -28.609 1 94.31 93 LEU A CA 1
ATOM 692 C C . LEU A 1 93 ? 12.758 -37.812 -27.375 1 94.31 93 LEU A C 1
ATOM 694 O O . LEU A 1 93 ? 12.008 -38.625 -26.828 1 94.31 93 LEU A O 1
ATOM 698 N N . VAL A 1 94 ? 12.93 -36.594 -26.891 1 97.19 94 VAL A N 1
ATOM 699 C CA . VAL A 1 94 ? 12.328 -36.219 -25.625 1 97.19 94 VAL A CA 1
ATOM 700 C C . VAL A 1 94 ? 11.383 -35.031 -25.828 1 97.19 94 VAL A C 1
ATOM 702 O O . VAL A 1 94 ? 11.719 -34.062 -26.547 1 97.19 94 VAL A O 1
ATOM 705 N N . GLY A 1 95 ? 10.18 -35.094 -25.297 1 97.88 95 GLY A N 1
ATOM 706 C CA . GLY A 1 95 ? 9.242 -33.969 -25.188 1 97.88 95 GLY A CA 1
ATOM 707 C C . GLY A 1 95 ? 8.906 -33.625 -23.766 1 97.88 95 GLY A C 1
ATOM 708 O O . GLY A 1 95 ? 8.773 -34.5 -22.906 1 97.88 95 GLY A O 1
ATOM 709 N N . VAL A 1 96 ? 8.82 -32.281 -23.484 1 98.44 96 VAL A N 1
ATOM 710 C CA . VAL A 1 96 ? 8.602 -31.844 -22.109 1 98.44 96 VAL A CA 1
ATOM 711 C C . VAL A 1 96 ? 7.613 -30.672 -22.094 1 98.44 96 VAL A C 1
ATOM 713 O O . VAL A 1 96 ? 7.66 -29.797 -22.969 1 98.44 96 VAL A O 1
ATOM 716 N N . VAL A 1 97 ? 6.668 -30.703 -21.172 1 98.5 97 VAL A N 1
ATOM 717 C CA . VAL A 1 97 ? 5.902 -29.516 -20.797 1 98.5 97 VAL A CA 1
ATOM 718 C C . VAL A 1 97 ? 6.176 -29.156 -19.328 1 98.5 97 VAL A C 1
ATOM 720 O O . VAL A 1 97 ? 6.504 -30.031 -18.531 1 98.5 97 VAL A O 1
ATOM 723 N N . HIS A 1 98 ? 6.148 -27.906 -19.078 1 97.06 98 HIS A N 1
ATOM 724 C CA . HIS A 1 98 ? 6.637 -27.422 -17.797 1 97.06 98 HIS A CA 1
ATOM 725 C C . HIS A 1 98 ? 5.793 -26.25 -17.297 1 97.06 98 HIS A C 1
ATOM 727 O O . HIS A 1 98 ? 5.484 -25.328 -18.047 1 97.06 98 HIS A O 1
ATOM 733 N N . ASN A 1 99 ? 5.289 -26.375 -16.078 1 94.94 99 ASN A N 1
ATOM 734 C CA . ASN A 1 99 ? 4.715 -25.266 -15.328 1 94.94 99 ASN A CA 1
ATOM 735 C C . ASN A 1 99 ? 5.578 -24.906 -14.125 1 94.94 99 ASN A C 1
ATOM 737 O O . ASN A 1 99 ? 5.676 -25.672 -13.164 1 94.94 99 ASN A O 1
ATOM 741 N N . GLY A 1 100 ? 6.188 -23.766 -14.227 1 93.25 100 GLY A N 1
ATOM 742 C CA . GLY A 1 100 ? 7.074 -23.359 -13.148 1 93.25 100 GLY A CA 1
ATOM 743 C C . GLY A 1 100 ? 8.219 -22.484 -13.625 1 93.25 100 GLY A C 1
ATOM 744 O O . GLY A 1 100 ? 8.164 -21.922 -14.719 1 93.25 100 GLY A O 1
ATOM 745 N N . ILE A 1 101 ? 9.203 -22.312 -12.758 1 91.06 101 ILE A N 1
ATOM 746 C CA . ILE A 1 101 ? 10.414 -21.547 -13.062 1 91.06 101 ILE A CA 1
ATOM 747 C C . ILE A 1 101 ? 11.641 -22.328 -12.602 1 91.06 101 ILE A C 1
ATOM 749 O O . ILE A 1 101 ? 11.742 -22.703 -11.438 1 91.06 101 ILE A O 1
ATOM 753 N N . ILE A 1 102 ? 12.477 -22.547 -13.555 1 94.56 102 ILE A N 1
ATOM 754 C CA . ILE A 1 102 ? 13.766 -23.156 -13.227 1 94.56 102 ILE A CA 1
ATOM 755 C C . ILE A 1 102 ? 14.789 -22.047 -12.938 1 94.56 102 ILE A C 1
ATOM 757 O O . ILE A 1 102 ? 15.367 -21.484 -13.859 1 94.56 102 ILE A O 1
ATOM 761 N N . GLU A 1 103 ? 15.094 -21.922 -11.711 1 89.12 103 GLU A N 1
ATOM 762 C CA . GLU A 1 103 ? 15.883 -20.781 -11.258 1 89.12 103 GLU A CA 1
ATOM 763 C C . GLU A 1 103 ? 17.328 -20.891 -11.695 1 89.12 103 GLU A C 1
ATOM 765 O O . GLU A 1 103 ? 18 -19.891 -11.969 1 89.12 103 GLU A O 1
ATOM 770 N N . ASN A 1 104 ? 17.844 -22.094 -11.727 1 93.38 104 ASN A N 1
ATOM 771 C CA . ASN A 1 104 ? 19.234 -22.281 -12.094 1 93.38 104 ASN A CA 1
ATOM 772 C C . ASN A 1 104 ? 19.391 -22.641 -13.57 1 93.38 104 ASN A C 1
ATOM 774 O O . ASN A 1 104 ? 20.297 -23.375 -13.945 1 93.38 104 ASN A O 1
ATOM 778 N N . HIS A 1 105 ? 18.469 -22.188 -14.383 1 93.81 105 HIS A N 1
ATOM 779 C CA . HIS A 1 105 ? 18.453 -22.531 -15.797 1 93.81 105 HIS A CA 1
ATOM 780 C C . HIS A 1 105 ? 19.719 -22.031 -16.5 1 93.81 105 HIS A C 1
ATOM 782 O O . HIS A 1 105 ? 20.219 -22.672 -17.422 1 93.81 105 HIS A O 1
ATOM 788 N N . ALA A 1 106 ? 20.25 -20.875 -16.094 1 90.12 106 ALA A N 1
ATOM 789 C CA . ALA A 1 106 ? 21.406 -20.297 -16.75 1 90.12 106 ALA A CA 1
ATOM 790 C C . ALA A 1 106 ? 22.641 -21.188 -16.578 1 90.12 106 ALA A C 1
ATOM 792 O O . ALA A 1 106 ? 23.359 -21.438 -17.547 1 90.12 106 ALA A O 1
ATOM 793 N N . GLU A 1 107 ? 22.859 -21.562 -15.383 1 93.69 107 GLU A N 1
ATOM 794 C CA . GLU A 1 107 ? 23.969 -22.469 -15.094 1 93.69 107 GLU A CA 1
ATOM 795 C C . GLU A 1 107 ? 23.828 -23.781 -15.852 1 93.69 107 GLU A C 1
ATOM 797 O O . GLU A 1 107 ? 24.812 -24.281 -16.422 1 93.69 107 GLU A O 1
ATOM 802 N N . LEU A 1 108 ? 22.672 -24.344 -15.828 1 97.31 108 LEU A N 1
ATOM 803 C CA . LEU A 1 108 ? 22.422 -25.609 -16.5 1 97.31 108 LEU A CA 1
ATOM 804 C C . LEU A 1 108 ? 22.578 -25.469 -18.016 1 97.31 108 LEU A C 1
ATOM 806 O O . LEU A 1 108 ? 23.078 -26.359 -18.688 1 97.31 108 LEU A O 1
ATOM 810 N N . ARG A 1 109 ? 22.109 -24.344 -18.5 1 96.62 109 ARG A N 1
ATOM 811 C CA . ARG A 1 109 ? 22.266 -24.062 -19.922 1 96.62 109 ARG A CA 1
ATOM 812 C C . ARG A 1 109 ? 23.734 -24.047 -20.328 1 96.62 109 ARG A C 1
ATOM 814 O O . ARG A 1 109 ? 24.109 -24.641 -21.328 1 96.62 109 ARG A O 1
ATOM 821 N N . ASP A 1 110 ? 24.516 -23.344 -19.562 1 96.19 110 ASP A N 1
ATOM 822 C CA . ASP A 1 110 ? 25.953 -23.281 -19.844 1 96.19 110 ASP A CA 1
ATOM 823 C C . ASP A 1 110 ? 26.578 -24.672 -19.859 1 96.19 110 ASP A C 1
ATOM 825 O O . ASP A 1 110 ? 27.375 -24.984 -20.75 1 96.19 110 ASP A O 1
ATOM 829 N N . GLU A 1 111 ? 26.219 -25.453 -18.922 1 97.19 111 GLU A N 1
ATOM 830 C CA . GLU A 1 111 ? 26.719 -26.812 -18.828 1 97.19 111 GLU A CA 1
ATOM 831 C C . GLU A 1 111 ? 26.312 -27.625 -20.062 1 97.19 111 GLU A C 1
ATOM 833 O O . GLU A 1 111 ? 27.141 -28.344 -20.625 1 97.19 111 GLU A O 1
ATOM 838 N N . LEU A 1 112 ? 25.078 -27.547 -20.484 1 97.94 112 LEU A N 1
ATOM 839 C CA . LEU A 1 112 ? 24.547 -28.344 -21.578 1 97.94 112 LEU A CA 1
ATOM 840 C C . LEU A 1 112 ? 25.109 -27.875 -22.922 1 97.94 112 LEU A C 1
ATOM 842 O O . LEU A 1 112 ? 25.359 -28.688 -23.812 1 97.94 112 LEU A O 1
ATOM 846 N N . VAL A 1 113 ? 25.266 -26.578 -23.016 1 97.5 113 VAL A N 1
ATOM 847 C CA . VAL A 1 113 ? 25.906 -26.047 -24.219 1 97.5 113 VAL A CA 1
ATOM 848 C C . VAL A 1 113 ? 27.328 -26.594 -24.344 1 97.5 113 VAL A C 1
ATOM 850 O O . VAL A 1 113 ? 27.766 -26.953 -25.438 1 97.5 113 VAL A O 1
ATOM 853 N N . ALA A 1 114 ? 28.016 -26.562 -23.234 1 97.25 114 ALA A N 1
ATOM 854 C CA . ALA A 1 114 ? 29.359 -27.109 -23.203 1 97.25 114 ALA A CA 1
ATOM 855 C C . ALA A 1 114 ? 29.375 -28.578 -23.641 1 97.25 114 ALA A C 1
ATOM 857 O O . ALA A 1 114 ? 30.359 -29.062 -24.203 1 97.25 114 ALA A O 1
ATOM 858 N N . ARG A 1 115 ? 28.297 -29.359 -23.469 1 96.38 115 ARG A N 1
ATOM 859 C CA . ARG A 1 115 ? 28.172 -30.766 -23.844 1 96.38 115 ARG A CA 1
ATOM 860 C C . ARG A 1 115 ? 27.703 -30.922 -25.281 1 96.38 115 ARG A C 1
ATOM 862 O O . ARG A 1 115 ? 27.516 -32.031 -25.766 1 96.38 115 ARG A O 1
ATOM 869 N N . GLY A 1 116 ? 27.391 -29.781 -25.938 1 96.5 116 GLY A N 1
ATOM 870 C CA . GLY A 1 116 ? 27.094 -29.812 -27.359 1 96.5 116 GLY A CA 1
ATOM 871 C C . GLY A 1 116 ? 25.625 -29.594 -27.672 1 96.5 116 GLY A C 1
ATOM 872 O O . GLY A 1 116 ? 25.203 -29.656 -28.828 1 96.5 116 GLY A O 1
ATOM 873 N N . TYR A 1 117 ? 24.797 -29.297 -26.703 1 97.38 117 TYR A N 1
ATOM 874 C CA . TYR A 1 117 ? 23.375 -29.047 -26.938 1 97.38 117 TYR A CA 1
ATOM 875 C C . TYR A 1 117 ? 23.156 -27.641 -27.469 1 97.38 117 TYR A C 1
ATOM 877 O O . TYR A 1 117 ? 23.859 -26.703 -27.078 1 97.38 117 TYR A O 1
ATOM 885 N N . HIS A 1 118 ? 22.188 -27.484 -28.328 1 96.62 118 HIS A N 1
ATOM 886 C CA . HIS A 1 118 ? 21.781 -26.203 -28.859 1 96.62 118 HIS A CA 1
ATOM 887 C C . HIS A 1 118 ? 20.391 -25.797 -28.344 1 96.62 118 HIS A C 1
ATOM 889 O O . HIS A 1 118 ? 19.469 -26.625 -28.344 1 96.62 118 HIS A O 1
ATOM 895 N N . PHE A 1 119 ? 20.312 -24.594 -27.875 1 96.06 119 PHE A N 1
ATOM 896 C CA . PHE A 1 119 ? 19.047 -24.094 -27.359 1 96.06 119 PHE A CA 1
ATOM 897 C C . PHE A 1 119 ? 18.328 -23.266 -28.406 1 96.06 119 PHE A C 1
ATOM 899 O O . PHE A 1 119 ? 18.906 -22.312 -28.953 1 96.06 119 PHE A O 1
ATOM 906 N N . ASP A 1 120 ? 17.109 -23.562 -28.656 1 92.94 120 ASP A N 1
ATOM 907 C CA . ASP A 1 120 ? 16.328 -22.906 -29.703 1 92.94 120 ASP A CA 1
ATOM 908 C C . ASP A 1 120 ? 15.438 -21.812 -29.109 1 92.94 120 ASP A C 1
ATOM 910 O O . ASP A 1 120 ? 14.922 -20.953 -29.844 1 92.94 120 ASP A O 1
ATOM 914 N N . THR A 1 121 ? 15.203 -21.844 -27.812 1 94.44 121 THR A N 1
ATOM 915 C CA . THR A 1 121 ? 14.227 -20.953 -27.203 1 94.44 121 THR A CA 1
ATOM 916 C C . THR A 1 121 ? 14.875 -20.109 -26.109 1 94.44 121 THR A C 1
ATOM 918 O O . THR A 1 121 ? 16.078 -20.25 -25.844 1 94.44 121 THR A O 1
ATOM 921 N N . GLU A 1 122 ? 14.148 -19.203 -25.594 1 90.88 122 GLU A N 1
ATOM 922 C CA . GLU A 1 122 ? 14.602 -18.328 -24.516 1 90.88 122 GLU A CA 1
ATOM 923 C C . GLU A 1 122 ? 14.016 -18.766 -23.172 1 90.88 122 GLU A C 1
ATOM 925 O O . GLU A 1 122 ? 14.172 -18.078 -22.172 1 90.88 122 GLU A O 1
ATOM 930 N N . THR A 1 123 ? 13.383 -19.922 -23.188 1 93.88 123 THR A N 1
ATOM 931 C CA . THR A 1 123 ? 12.664 -20.359 -21.984 1 93.88 123 THR A CA 1
ATOM 932 C C . THR A 1 123 ? 13.594 -21.094 -21.031 1 93.88 123 THR A C 1
ATOM 934 O O . THR A 1 123 ? 14.609 -21.656 -21.453 1 93.88 123 THR A O 1
ATOM 937 N N . ASP A 1 124 ? 13.328 -21.031 -19.812 1 93.31 124 ASP A N 1
ATOM 938 C CA . ASP A 1 124 ? 14.047 -21.812 -18.812 1 93.31 124 ASP A CA 1
ATOM 939 C C . ASP A 1 124 ? 13.695 -23.297 -18.906 1 93.31 124 ASP A C 1
ATOM 941 O O . ASP A 1 124 ? 14.484 -24.156 -18.5 1 93.31 124 ASP A O 1
ATOM 945 N N . SER A 1 125 ? 12.633 -23.625 -19.5 1 95.69 125 SER A N 1
ATOM 946 C CA . SER A 1 125 ? 12.062 -24.969 -19.547 1 95.69 125 SER A CA 1
ATOM 947 C C . SER A 1 125 ? 12.883 -25.875 -20.453 1 95.69 125 SER A C 1
ATOM 949 O O . SER A 1 125 ? 12.906 -27.094 -20.25 1 95.69 125 SER A O 1
ATOM 951 N N . GLU A 1 126 ? 13.57 -25.266 -21.469 1 97.38 126 GLU A N 1
ATOM 952 C CA . GLU A 1 126 ? 14.281 -26.078 -22.469 1 97.38 126 GLU A CA 1
ATOM 953 C C . GLU A 1 126 ? 15.422 -26.859 -21.828 1 97.38 126 GLU A C 1
ATOM 955 O O . GLU A 1 126 ? 15.797 -27.922 -22.297 1 97.38 126 GLU A O 1
ATOM 960 N N . VAL A 1 127 ? 15.898 -26.359 -20.719 1 97.81 127 VAL A N 1
ATOM 961 C CA . VAL A 1 127 ? 16.984 -27.031 -20.016 1 97.81 127 VAL A CA 1
ATOM 962 C C . VAL A 1 127 ? 16.516 -28.406 -19.531 1 97.81 127 VAL A C 1
ATOM 964 O O . VAL A 1 127 ? 17.312 -29.359 -19.484 1 97.81 127 VAL A O 1
ATOM 967 N N . VAL A 1 128 ? 15.266 -28.531 -19.188 1 98.38 128 VAL A N 1
ATOM 968 C CA . VAL A 1 128 ? 14.727 -29.781 -18.672 1 98.38 128 VAL A CA 1
ATOM 969 C C . VAL A 1 128 ? 14.758 -30.844 -19.781 1 98.38 128 VAL A C 1
ATOM 971 O O . VAL A 1 128 ? 15.164 -31.984 -19.547 1 98.38 128 VAL A O 1
ATOM 974 N N . ALA A 1 129 ? 14.359 -30.469 -20.984 1 98.25 129 ALA A N 1
ATOM 975 C CA . ALA A 1 129 ? 14.336 -31.391 -22.109 1 98.25 129 ALA A CA 1
ATOM 976 C C . ALA A 1 129 ? 15.742 -31.922 -22.406 1 98.25 129 ALA A C 1
ATOM 978 O O . ALA A 1 129 ? 15.93 -33.125 -22.562 1 98.25 129 ALA A O 1
ATOM 979 N N . HIS A 1 130 ? 16.641 -30.953 -22.422 1 98.44 130 HIS A N 1
ATOM 980 C CA . HIS A 1 130 ? 18.016 -31.328 -22.75 1 98.44 130 HIS A CA 1
ATOM 981 C C . HIS A 1 130 ? 18.625 -32.156 -21.625 1 98.44 130 HIS A C 1
ATOM 983 O O . HIS A 1 130 ? 19.406 -33.094 -21.891 1 98.44 130 HIS A O 1
ATOM 989 N N . LEU A 1 131 ? 18.312 -31.828 -20.391 1 98.38 131 LEU A N 1
ATOM 990 C CA . LEU A 1 131 ? 18.844 -32.594 -19.266 1 98.38 131 LEU A CA 1
ATOM 991 C C . LEU A 1 131 ? 18.359 -34.031 -19.297 1 98.38 131 LEU A C 1
ATOM 993 O O . LEU A 1 131 ? 19.141 -34.969 -19.078 1 98.38 131 LEU A O 1
ATOM 997 N N . VAL A 1 132 ? 17.062 -34.25 -19.484 1 98.5 132 VAL A N 1
ATOM 998 C CA . VAL A 1 132 ? 16.5 -35.594 -19.562 1 98.5 132 VAL A CA 1
ATOM 999 C C . VAL A 1 132 ? 17.141 -36.344 -20.734 1 98.5 132 VAL A C 1
ATOM 1001 O O . VAL A 1 132 ? 17.516 -37.5 -20.578 1 98.5 132 VAL A O 1
ATOM 1004 N N . HIS A 1 133 ? 17.234 -35.656 -21.891 1 98.25 133 HIS A N 1
ATOM 1005 C CA . HIS A 1 133 ? 17.859 -36.25 -23.062 1 98.25 133 HIS A CA 1
ATOM 1006 C C . HIS A 1 133 ? 19.281 -36.719 -22.734 1 98.25 133 HIS A C 1
ATOM 1008 O O . HIS A 1 133 ? 19.688 -37.812 -23.125 1 98.25 133 HIS A O 1
ATOM 1014 N N . ALA A 1 134 ? 20.031 -35.844 -22.062 1 97.94 134 ALA A N 1
ATOM 1015 C CA . ALA A 1 134 ? 21.406 -36.188 -21.703 1 97.94 134 ALA A CA 1
ATOM 1016 C C . ALA A 1 134 ? 21.484 -37.438 -20.875 1 97.94 134 ALA A C 1
ATOM 1018 O O . ALA A 1 134 ? 22.344 -38.312 -21.094 1 97.94 134 ALA A O 1
ATOM 1019 N N . HIS A 1 135 ? 20.641 -37.562 -19.906 1 97.69 135 HIS A N 1
ATOM 1020 C CA . HIS A 1 135 ? 20.641 -38.75 -19.047 1 97.69 135 HIS A CA 1
ATOM 1021 C C . HIS A 1 135 ? 20.203 -40 -19.812 1 97.69 135 HIS A C 1
ATOM 1023 O O . HIS A 1 135 ? 20.688 -41.094 -19.531 1 97.69 135 HIS A O 1
ATOM 1029 N N . LEU A 1 136 ? 19.266 -39.844 -20.719 1 97.19 136 LEU A N 1
ATOM 1030 C CA . LEU A 1 136 ? 18.891 -40.969 -21.578 1 97.19 136 LEU A CA 1
ATOM 1031 C C . LEU A 1 136 ? 20.078 -41.438 -22.406 1 97.19 136 LEU A C 1
ATOM 1033 O O . LEU A 1 136 ? 20.281 -42.656 -22.562 1 97.19 136 LEU A O 1
ATOM 1037 N N . GLN A 1 137 ? 20.828 -40.469 -22.906 1 95.81 137 GLN A N 1
ATOM 1038 C CA . GLN A 1 137 ? 22.016 -40.812 -23.688 1 95.81 137 GLN A CA 1
ATOM 1039 C C . GLN A 1 137 ? 23.047 -41.531 -22.844 1 95.81 137 GLN A C 1
ATOM 1041 O O . GLN A 1 137 ? 23.828 -42.344 -23.359 1 95.81 137 GLN A O 1
ATOM 1046 N N . ASP A 1 138 ? 23.031 -41.25 -21.594 1 95.75 138 ASP A N 1
ATOM 1047 C CA . ASP A 1 138 ? 23.953 -41.906 -20.672 1 95.75 138 ASP A CA 1
ATOM 1048 C C . ASP A 1 138 ? 23.484 -43.312 -20.344 1 95.75 138 ASP A C 1
ATOM 1050 O O . ASP A 1 138 ? 24.172 -44.062 -19.609 1 95.75 138 ASP A O 1
ATOM 1054 N N . GLY A 1 139 ? 22.328 -43.781 -20.734 1 95.62 139 GLY A N 1
ATOM 1055 C CA . GLY A 1 139 ? 21.891 -45.156 -20.578 1 95.62 139 GLY A CA 1
ATOM 1056 C C . GLY A 1 139 ? 20.719 -45.312 -19.625 1 95.62 139 GLY A C 1
ATOM 1057 O O . GLY A 1 139 ? 20.25 -46.438 -19.391 1 95.62 139 GLY A O 1
ATOM 1058 N N . ASP A 1 140 ? 20.219 -44.25 -19.109 1 97 140 ASP A N 1
ATOM 1059 C CA . ASP A 1 140 ? 19.094 -44.312 -18.172 1 97 140 ASP A CA 1
ATOM 1060 C C . ASP A 1 140 ? 17.781 -44.562 -18.906 1 97 140 ASP A C 1
ATOM 1062 O O . ASP A 1 140 ? 17.641 -44.219 -20.078 1 97 140 ASP A O 1
ATOM 1066 N N . ASP A 1 141 ? 16.844 -45.219 -18.25 1 97.69 141 ASP A N 1
ATOM 1067 C CA . ASP A 1 141 ? 15.492 -45.25 -18.781 1 97.69 141 ASP A CA 1
ATOM 1068 C C . ASP A 1 141 ? 14.789 -43.906 -18.5 1 97.69 141 ASP A C 1
ATOM 1070 O O . ASP A 1 141 ? 15.336 -43.031 -17.812 1 97.69 141 ASP A O 1
ATOM 1074 N N . LEU A 1 142 ? 13.633 -43.75 -19.062 1 97.75 142 LEU A N 1
ATOM 1075 C CA . LEU A 1 142 ? 12.953 -42.469 -19.016 1 97.75 142 LEU A CA 1
ATOM 1076 C C . LEU A 1 142 ? 12.688 -42.031 -17.578 1 97.75 142 LEU A C 1
ATOM 1078 O O . LEU A 1 142 ? 12.883 -40.875 -17.234 1 97.75 142 LEU A O 1
ATOM 1082 N N . ARG A 1 143 ? 12.148 -42.938 -16.766 1 97.44 143 ARG A N 1
ATOM 1083 C CA . ARG A 1 143 ? 11.859 -42.625 -15.375 1 97.44 143 ARG A CA 1
ATOM 1084 C C . ARG A 1 143 ? 13.117 -42.156 -14.641 1 97.44 143 ARG A C 1
ATOM 1086 O O . ARG A 1 143 ? 13.117 -41.125 -14 1 97.44 143 ARG A O 1
ATOM 1093 N N . THR A 1 144 ? 14.156 -42.938 -14.719 1 97.56 144 THR A N 1
ATOM 1094 C CA . THR A 1 144 ? 15.414 -42.625 -14.047 1 97.56 144 THR A CA 1
ATOM 1095 C C . THR A 1 144 ? 16.031 -41.344 -14.586 1 97.56 144 THR A C 1
ATOM 1097 O O . THR A 1 144 ? 16.547 -40.531 -13.828 1 97.56 144 THR A O 1
ATOM 1100 N N . ALA A 1 145 ? 15.977 -41.219 -15.906 1 98.12 145 ALA A N 1
ATOM 1101 C CA . ALA A 1 145 ? 16.5 -40 -16.531 1 98.12 145 ALA A CA 1
ATOM 1102 C C . ALA A 1 145 ? 15.773 -38.781 -15.992 1 98.12 145 ALA A C 1
ATOM 1104 O O . ALA A 1 145 ? 16.406 -37.75 -15.695 1 98.12 145 ALA A O 1
ATOM 1105 N N . THR A 1 146 ? 14.461 -38.844 -15.891 1 98.31 146 THR A N 1
ATOM 1106 C CA . THR A 1 146 ? 13.672 -37.719 -15.383 1 98.31 146 THR A CA 1
ATOM 1107 C C . THR A 1 146 ? 13.977 -37.469 -13.914 1 98.31 146 THR A C 1
ATOM 1109 O O . THR A 1 146 ? 14.109 -36.312 -13.484 1 98.31 146 THR A O 1
ATOM 1112 N N . GLN A 1 147 ? 14.086 -38.5 -13.172 1 97.56 147 GLN A N 1
ATOM 1113 C CA . GLN A 1 147 ? 14.398 -38.406 -11.75 1 97.56 147 GLN A CA 1
ATOM 1114 C C . GLN A 1 147 ? 15.734 -37.688 -11.531 1 97.56 147 GLN A C 1
ATOM 1116 O O . GLN A 1 147 ? 15.844 -36.812 -10.688 1 97.56 147 GLN A O 1
ATOM 1121 N N . ARG A 1 148 ? 16.703 -38.062 -12.258 1 97.38 148 ARG A N 1
ATOM 1122 C CA . ARG A 1 148 ? 18.031 -37.438 -12.133 1 97.38 148 ARG A CA 1
ATOM 1123 C C . ARG A 1 148 ? 18.016 -36 -12.617 1 97.38 148 ARG A C 1
ATOM 1125 O O . ARG A 1 148 ? 18.703 -35.156 -12.047 1 97.38 148 ARG A O 1
ATOM 1132 N N . ALA A 1 149 ? 17.312 -35.781 -13.68 1 98.06 149 ALA A N 1
ATOM 1133 C CA . ALA A 1 149 ? 17.203 -34.406 -14.18 1 98.06 149 ALA A CA 1
ATOM 1134 C C . ALA A 1 149 ? 16.578 -33.5 -13.141 1 98.06 149 ALA A C 1
ATOM 1136 O O . ALA A 1 149 ? 17.109 -32.406 -12.852 1 98.06 149 ALA A O 1
ATOM 1137 N N . VAL A 1 150 ? 15.422 -33.906 -12.531 1 97.12 150 VAL A N 1
ATOM 1138 C CA . VAL A 1 150 ? 14.688 -33.031 -11.609 1 97.12 150 VAL A CA 1
ATOM 1139 C C . VAL A 1 150 ? 15.5 -32.844 -10.336 1 97.12 150 VAL A C 1
ATOM 1141 O O . VAL A 1 150 ? 15.359 -31.812 -9.664 1 97.12 150 VAL A O 1
ATOM 1144 N N . ALA A 1 151 ? 16.359 -33.75 -10.016 1 96.5 151 ALA A N 1
ATOM 1145 C CA . ALA A 1 151 ? 17.219 -33.625 -8.836 1 96.5 151 ALA A CA 1
ATOM 1146 C C . ALA A 1 151 ? 18.188 -32.438 -8.977 1 96.5 151 ALA A C 1
ATOM 1148 O O . ALA A 1 151 ? 18.672 -31.922 -7.98 1 96.5 151 ALA A O 1
ATOM 1149 N N . ARG A 1 152 ? 18.406 -32.031 -10.164 1 96.94 152 ARG A N 1
ATOM 1150 C CA . ARG A 1 152 ? 19.344 -30.953 -10.422 1 96.94 152 ARG A CA 1
ATOM 1151 C C . ARG A 1 152 ? 18.641 -29.609 -10.539 1 96.94 152 ARG A C 1
ATOM 1153 O O . ARG A 1 152 ? 19.281 -28.562 -10.594 1 96.94 152 ARG A O 1
ATOM 1160 N N . LEU A 1 153 ? 17.375 -29.609 -10.609 1 96.81 153 LEU A N 1
ATOM 1161 C CA . LEU A 1 153 ? 16.609 -28.391 -10.836 1 96.81 153 LEU A CA 1
ATOM 1162 C C . LEU A 1 153 ? 16.375 -27.656 -9.523 1 96.81 153 LEU A C 1
ATOM 1164 O O . LEU A 1 153 ? 16.109 -28.281 -8.492 1 96.81 153 LEU A O 1
ATOM 1168 N N . HIS A 1 154 ? 16.578 -26.375 -9.586 1 93.81 154 HIS A N 1
ATOM 1169 C CA . HIS A 1 154 ? 16.172 -25.5 -8.5 1 93.81 154 HIS A CA 1
ATOM 1170 C C . HIS A 1 154 ? 14.961 -24.656 -8.883 1 93.81 154 HIS A C 1
ATOM 1172 O O . HIS A 1 154 ? 14.852 -24.203 -10.031 1 93.81 154 HIS A O 1
ATOM 1178 N N . GLY A 1 155 ? 14.047 -24.562 -7.953 1 90.94 155 GLY A N 1
ATOM 1179 C CA . GLY A 1 155 ? 12.852 -23.781 -8.203 1 90.94 155 GLY A CA 1
ATOM 1180 C C . GLY A 1 155 ? 11.57 -24.578 -8.078 1 90.94 155 GLY A C 1
ATOM 1181 O O . GLY A 1 155 ? 11.555 -25.641 -7.441 1 90.94 155 GLY A O 1
ATOM 1182 N N . ALA A 1 156 ? 10.477 -24.047 -8.531 1 91.44 156 ALA A N 1
ATOM 1183 C CA . ALA A 1 156 ? 9.172 -24.719 -8.516 1 91.44 156 ALA A CA 1
ATOM 1184 C C . ALA A 1 156 ? 8.789 -25.203 -9.906 1 91.44 156 ALA A C 1
ATOM 1186 O O . ALA A 1 156 ? 9.016 -24.516 -10.906 1 91.44 156 ALA A O 1
ATOM 1187 N N . TYR A 1 157 ? 8.281 -26.484 -9.945 1 95 157 TYR A N 1
ATOM 1188 C CA . TYR A 1 157 ? 7.938 -27 -11.266 1 95 157 TYR A CA 1
ATOM 1189 C C . TYR A 1 157 ? 6.922 -28.125 -11.164 1 95 157 TYR A C 1
ATOM 1191 O O . TYR A 1 157 ? 6.883 -28.844 -10.156 1 95 157 TYR A O 1
ATOM 1199 N N . ALA A 1 158 ? 6.102 -28.234 -12.133 1 96.88 158 ALA A N 1
ATOM 1200 C CA . ALA A 1 158 ? 5.363 -29.422 -12.57 1 96.88 158 ALA A CA 1
ATOM 1201 C C . ALA A 1 158 ? 5.695 -29.766 -14.016 1 96.88 158 ALA A C 1
ATOM 1203 O O . ALA A 1 158 ? 5.602 -28.922 -14.906 1 96.88 158 ALA A O 1
ATOM 1204 N N . ILE A 1 159 ? 6.188 -30.984 -14.219 1 98.19 159 ILE A N 1
ATOM 1205 C CA . ILE A 1 159 ? 6.59 -31.344 -15.578 1 98.19 159 ILE A CA 1
ATOM 1206 C C . ILE A 1 159 ? 5.91 -32.625 -16 1 98.19 159 ILE A C 1
ATOM 1208 O O . ILE A 1 159 ? 5.469 -33.406 -15.156 1 98.19 159 ILE A O 1
ATOM 1212 N N . ALA A 1 160 ? 5.723 -32.812 -17.234 1 98.75 160 ALA A N 1
ATOM 1213 C CA . ALA A 1 160 ? 5.391 -34.062 -17.891 1 98.75 160 ALA A CA 1
ATOM 1214 C C . ALA A 1 160 ? 6.348 -34.344 -19.047 1 98.75 160 ALA A C 1
ATOM 1216 O O . ALA A 1 160 ? 6.613 -33.469 -19.875 1 98.75 160 ALA A O 1
ATOM 1217 N N . VAL A 1 161 ? 6.902 -35.531 -19.062 1 98.69 161 VAL A N 1
ATOM 1218 C CA . VAL A 1 161 ? 7.93 -35.906 -20.031 1 98.69 161 VAL A CA 1
ATOM 1219 C C . VAL A 1 161 ? 7.492 -37.156 -20.797 1 98.69 161 VAL A C 1
ATOM 1221 O O . VAL A 1 161 ? 6.953 -38.094 -20.203 1 98.69 161 VAL A O 1
ATOM 1224 N N . VAL A 1 162 ? 7.684 -37.094 -22.078 1 97.94 162 VAL A N 1
ATOM 1225 C CA . VAL A 1 162 ? 7.484 -38.281 -22.922 1 97.94 162 VAL A CA 1
ATOM 1226 C C . VAL A 1 162 ? 8.742 -38.531 -23.75 1 97.94 162 VAL A C 1
ATOM 1228 O O . VAL A 1 162 ? 9.57 -37.656 -23.938 1 97.94 162 VAL A O 1
ATOM 1231 N N . SER A 1 163 ? 8.914 -39.75 -24.141 1 96.25 163 SER A N 1
ATOM 1232 C CA . SER A 1 163 ? 10.062 -40.094 -24.969 1 96.25 163 SER A CA 1
ATOM 1233 C C . SER A 1 163 ? 9.664 -41.062 -26.094 1 96.25 163 SER A C 1
ATOM 1235 O O . SER A 1 163 ? 8.898 -42 -25.875 1 96.25 163 SER A O 1
ATOM 1237 N N . ALA A 1 164 ? 10.172 -40.75 -27.312 1 94.38 164 ALA A N 1
ATOM 1238 C CA . ALA A 1 164 ? 9.945 -41.625 -28.453 1 94.38 164 ALA A CA 1
ATOM 1239 C C . ALA A 1 164 ? 10.609 -42.969 -28.234 1 94.38 164 ALA A C 1
ATOM 1241 O O . ALA A 1 164 ? 10.203 -43.969 -28.859 1 94.38 164 ALA A O 1
ATOM 1242 N N . GLY A 1 165 ? 11.578 -43.031 -27.328 1 93.38 165 GLY A N 1
ATOM 1243 C CA . GLY A 1 165 ? 12.281 -44.281 -27.047 1 93.38 165 GLY A CA 1
ATOM 1244 C C . GLY A 1 165 ? 11.508 -45.219 -26.125 1 93.38 165 GLY A C 1
ATOM 1245 O O . GLY A 1 165 ? 11.789 -46.406 -26.078 1 93.38 165 GLY A O 1
ATOM 1246 N N . GLU A 1 166 ? 10.656 -44.688 -25.422 1 94.69 166 GLU A N 1
ATOM 1247 C CA . GLU A 1 166 ? 9.773 -45.438 -24.531 1 94.69 166 GLU A CA 1
ATOM 1248 C C . GLU A 1 166 ? 8.32 -45.031 -24.719 1 94.69 166 GLU A C 1
ATOM 1250 O O . GLU A 1 166 ? 7.711 -44.469 -23.797 1 94.69 166 GLU A O 1
ATOM 1255 N N . PRO A 1 167 ? 7.766 -45.438 -25.844 1 94.12 167 PRO A N 1
ATOM 1256 C CA . PRO A 1 167 ? 6.414 -45 -26.188 1 94.12 167 PRO A CA 1
ATOM 1257 C C . PRO A 1 167 ? 5.355 -45.5 -25.219 1 94.12 167 PRO A C 1
ATOM 1259 O O . PRO A 1 167 ? 5.543 -46.531 -24.578 1 94.12 167 PRO A O 1
ATOM 1262 N N . GLY A 1 168 ? 4.27 -44.781 -25.031 1 95.69 168 GLY A N 1
ATOM 1263 C CA . GLY A 1 168 ? 3.117 -45.188 -24.25 1 95.69 168 GLY A CA 1
ATOM 1264 C C . GLY A 1 168 ? 3.238 -44.844 -22.781 1 95.69 168 GLY A C 1
ATOM 1265 O O . GLY A 1 168 ? 2.424 -45.281 -21.953 1 95.69 168 GLY A O 1
ATOM 1266 N N . ARG A 1 169 ? 4.242 -44.031 -22.547 1 95.75 169 ARG A N 1
ATOM 1267 C CA . ARG A 1 169 ? 4.523 -43.719 -21.156 1 95.75 169 ARG A CA 1
ATOM 1268 C C . ARG A 1 169 ? 4.762 -42.219 -21 1 95.75 169 ARG A C 1
ATOM 1270 O O . ARG A 1 169 ? 5.309 -41.562 -21.891 1 95.75 169 ARG A O 1
ATOM 1277 N N . ALA A 1 170 ? 4.262 -41.656 -19.875 1 98.38 170 ALA A N 1
ATOM 1278 C CA . ALA A 1 170 ? 4.555 -40.281 -19.5 1 98.38 170 ALA A CA 1
ATOM 1279 C C . ALA A 1 170 ? 5.023 -40.188 -18.047 1 98.38 170 ALA A C 1
ATOM 1281 O O . ALA A 1 170 ? 4.484 -40.875 -17.172 1 98.38 170 ALA A O 1
ATOM 1282 N N . ILE A 1 171 ? 6.059 -39.438 -17.797 1 98.75 171 ILE A N 1
ATOM 1283 C CA . ILE A 1 171 ? 6.578 -39.219 -16.453 1 98.75 171 ILE A CA 1
ATOM 1284 C C . ILE A 1 171 ? 6.262 -37.812 -15.992 1 98.75 171 ILE A C 1
ATOM 1286 O O . ILE A 1 171 ? 6.559 -36.844 -16.688 1 98.75 171 ILE A O 1
ATOM 1290 N N . GLY A 1 172 ? 5.625 -37.719 -14.836 1 98.62 172 GLY A N 1
ATOM 1291 C CA . GLY A 1 172 ? 5.383 -36.406 -14.211 1 98.62 172 GLY A CA 1
ATOM 1292 C C . GLY A 1 172 ? 6.238 -36.188 -12.977 1 98.62 172 GLY A C 1
ATOM 1293 O O . GLY A 1 172 ? 6.695 -37.125 -12.344 1 98.62 172 GLY A O 1
ATOM 1294 N N . ALA A 1 173 ? 6.496 -34.969 -12.68 1 98.38 173 ALA A N 1
ATOM 1295 C CA . ALA A 1 173 ? 7.195 -34.594 -11.453 1 98.38 173 ALA A CA 1
ATOM 1296 C C . ALA A 1 173 ? 6.668 -33.281 -10.906 1 98.38 173 ALA A C 1
ATOM 1298 O O . ALA A 1 173 ? 6.348 -32.344 -11.672 1 98.38 173 ALA A O 1
ATOM 1299 N N . ARG A 1 174 ? 6.598 -33.25 -9.602 1 96.5 174 ARG A N 1
ATOM 1300 C CA . ARG A 1 174 ? 6.031 -32.062 -8.945 1 96.5 174 ARG A CA 1
ATOM 1301 C C . ARG A 1 174 ? 6.965 -31.547 -7.863 1 96.5 174 ARG A C 1
ATOM 1303 O O . ARG A 1 174 ? 7.387 -32.281 -6.98 1 96.5 174 ARG A O 1
ATOM 1310 N N . GLN A 1 175 ? 7.27 -30.297 -7.98 1 94.56 175 GLN A N 1
ATOM 1311 C CA . GLN A 1 175 ? 7.926 -29.531 -6.922 1 94.56 175 GLN A CA 1
ATOM 1312 C C . GLN A 1 175 ? 7.387 -28.109 -6.848 1 94.56 175 GLN A C 1
ATOM 1314 O O . GLN A 1 175 ? 7.691 -27.281 -7.711 1 94.56 175 GLN A O 1
ATOM 1319 N N . GLY A 1 176 ? 6.617 -27.797 -5.867 1 90.88 176 GLY A N 1
ATOM 1320 C CA . GLY A 1 176 ? 6.07 -26.453 -5.699 1 90.88 176 GLY A CA 1
ATOM 1321 C C . GLY A 1 176 ? 4.82 -26.219 -6.523 1 90.88 176 GLY A C 1
ATOM 1322 O O . GLY A 1 176 ? 3.811 -25.734 -6 1 90.88 176 GLY A O 1
ATOM 1323 N N . SER A 1 177 ? 4.832 -26.469 -7.812 1 93.31 177 SER A N 1
ATOM 1324 C CA . SER A 1 177 ? 3.689 -26.297 -8.703 1 93.31 177 SER A CA 1
ATOM 1325 C C . SER A 1 177 ? 2.76 -27.5 -8.648 1 93.31 177 SER A C 1
ATOM 1327 O O . SER A 1 177 ? 3.219 -28.641 -8.516 1 93.31 177 SER A O 1
ATOM 1329 N N . PRO A 1 178 ? 1.517 -27.281 -8.797 1 92.94 178 PRO A N 1
ATOM 1330 C CA . PRO A 1 178 ? 0.564 -28.375 -8.633 1 92.94 178 PRO A CA 1
ATOM 1331 C C . PRO A 1 178 ? 0.563 -29.344 -9.82 1 92.94 178 PRO A C 1
ATOM 1333 O O . PRO A 1 178 ? 0.741 -28.906 -10.969 1 92.94 178 PRO A O 1
ATOM 1336 N N . LEU A 1 179 ? 0.337 -30.609 -9.562 1 96.12 179 LEU A N 1
ATOM 1337 C CA . LEU A 1 179 ? 0.185 -31.688 -10.531 1 96.12 179 LEU A CA 1
ATOM 1338 C C . LEU A 1 179 ? -0.676 -32.812 -9.961 1 96.12 179 LEU A C 1
ATOM 1340 O O . LEU A 1 179 ? -0.452 -33.25 -8.836 1 96.12 179 LEU A O 1
ATOM 1344 N N . VAL A 1 180 ? -1.683 -33.25 -10.75 1 96.62 180 VAL A N 1
ATOM 1345 C CA . VAL A 1 180 ? -2.576 -34.281 -10.297 1 96.62 180 VAL A CA 1
ATOM 1346 C C . VAL A 1 180 ? -2.623 -35.406 -11.344 1 96.62 180 VAL A C 1
ATOM 1348 O O . VAL A 1 180 ? -2.338 -35.188 -12.516 1 96.62 180 VAL A O 1
ATOM 1351 N N . VAL A 1 181 ? -2.896 -36.625 -10.859 1 98.44 181 VAL A N 1
ATOM 1352 C CA . VAL A 1 181 ? -3.102 -37.75 -11.742 1 98.44 181 VAL A CA 1
ATOM 1353 C C . VAL A 1 181 ? -4.598 -38.031 -11.922 1 98.44 181 VAL A C 1
ATOM 1355 O O . VAL A 1 181 ? -5.34 -38.094 -10.938 1 98.44 181 VAL A O 1
ATOM 1358 N N . GLY A 1 182 ? -5.066 -38 -13.125 1 98.06 182 GLY A N 1
ATOM 1359 C CA . GLY A 1 182 ? -6.387 -38.531 -13.414 1 98.06 182 GLY A CA 1
ATOM 1360 C C . GLY A 1 182 ? -6.379 -40 -13.742 1 98.06 182 GLY A C 1
ATOM 1361 O O . GLY A 1 182 ? -5.668 -40.438 -14.648 1 98.06 182 GLY A O 1
ATOM 1362 N N . VAL A 1 183 ? -7.188 -40.75 -13 1 97.81 183 VAL A N 1
ATOM 1363 C CA . VAL A 1 183 ? -7.207 -42.188 -13.172 1 97.81 183 VAL A CA 1
ATOM 1364 C C . VAL A 1 183 ? -8.438 -42.625 -13.977 1 97.81 183 VAL A C 1
ATOM 1366 O O . VAL A 1 183 ? -9.562 -42.219 -13.641 1 97.81 183 VAL A O 1
ATOM 1369 N N . GLY A 1 184 ? -8.18 -43.344 -15.047 1 95.12 184 GLY A N 1
ATOM 1370 C CA . GLY A 1 184 ? -9.266 -43.875 -15.844 1 95.12 184 GLY A CA 1
ATOM 1371 C C . GLY A 1 184 ? -9.156 -45.375 -16.062 1 95.12 184 GLY A C 1
ATOM 1372 O O . GLY A 1 184 ? -8.359 -46.062 -15.414 1 95.12 184 GLY A O 1
ATOM 1373 N N . GLU A 1 185 ? -10.094 -45.906 -16.844 1 94.31 185 GLU A N 1
ATOM 1374 C CA . GLU A 1 185 ? -10.047 -47.312 -17.234 1 94.31 185 GLU A CA 1
ATOM 1375 C C . GLU A 1 185 ? -9.289 -47.469 -18.547 1 94.31 185 GLU A C 1
ATOM 1377 O O . GLU A 1 185 ? -9.836 -47.219 -19.625 1 94.31 185 GLU A O 1
ATOM 1382 N N . GLY A 1 186 ? -8.148 -48.031 -18.453 1 95.62 186 GLY A N 1
ATOM 1383 C CA . GLY A 1 186 ? -7.312 -48.188 -19.641 1 95.62 186 GLY A CA 1
ATOM 1384 C C . GLY A 1 186 ? -6.719 -46.875 -20.125 1 95.62 186 GLY A C 1
ATOM 1385 O O . GLY A 1 186 ? -6.363 -46.75 -21.297 1 95.62 186 GLY A O 1
ATOM 1386 N N . GLU A 1 187 ? -6.754 -45.906 -19.344 1 97.75 187 GLU A N 1
ATOM 1387 C CA . GLU A 1 187 ? -6.191 -44.562 -19.625 1 97.75 187 GLU A CA 1
ATOM 1388 C C . GLU A 1 187 ? -5.828 -43.844 -18.344 1 97.75 187 GLU A C 1
ATOM 1390 O O . GLU A 1 187 ? -6.492 -44 -17.328 1 97.75 187 GLU A O 1
ATOM 1395 N N . ASN A 1 188 ? -4.785 -43.094 -18.328 1 98.69 188 ASN A N 1
ATOM 1396 C CA . ASN A 1 188 ? -4.367 -42.25 -17.219 1 98.69 188 ASN A CA 1
ATOM 1397 C C . ASN A 1 188 ? -3.879 -40.875 -17.703 1 98.69 188 ASN A C 1
ATOM 1399 O O . ASN A 1 188 ? -3.484 -40.719 -18.859 1 98.69 188 ASN A O 1
ATOM 1403 N N . PHE A 1 189 ? -3.938 -39.906 -16.828 1 98.69 189 PHE A N 1
ATOM 1404 C CA . PHE A 1 189 ? -3.693 -38.531 -17.234 1 98.69 189 PHE A CA 1
ATOM 1405 C C . PHE A 1 189 ? -2.879 -37.781 -16.172 1 98.69 189 PHE A C 1
ATOM 1407 O O . PHE A 1 189 ? -2.797 -38.219 -15.023 1 98.69 189 PHE A O 1
ATOM 1414 N N . LEU A 1 190 ? -2.221 -36.75 -16.531 1 98.62 190 LEU A N 1
ATOM 1415 C CA . LEU A 1 190 ? -1.642 -35.75 -15.648 1 98.62 190 LEU A CA 1
ATOM 1416 C C . LEU A 1 190 ? -2.195 -34.344 -15.977 1 98.62 190 LEU A C 1
ATOM 1418 O O . LEU A 1 190 ? -2.453 -34.031 -17.141 1 98.62 190 LEU A O 1
ATOM 1422 N N . ALA A 1 191 ? -2.385 -33.562 -14.969 1 97.56 191 ALA A N 1
ATOM 1423 C CA . ALA A 1 191 ? -2.836 -32.188 -15.227 1 97.56 191 ALA A CA 1
ATOM 1424 C C . ALA A 1 191 ? -2.439 -31.266 -14.086 1 97.56 191 ALA A C 1
ATOM 1426 O O . ALA A 1 191 ? -2.25 -31.703 -12.953 1 97.56 191 ALA A O 1
ATOM 1427 N N . SER A 1 192 ? -2.357 -29.984 -14.43 1 95.31 192 SER A N 1
ATOM 1428 C CA . SER A 1 192 ? -2.049 -28.953 -13.445 1 95.31 192 SER A CA 1
ATOM 1429 C C . SER A 1 192 ? -3.225 -28.719 -12.508 1 95.31 192 SER A C 1
ATOM 1431 O O . SER A 1 192 ? -3.057 -28.156 -11.422 1 95.31 192 SER A O 1
ATOM 1433 N N . ASP A 1 193 ? -4.371 -29.094 -12.914 1 92.06 193 ASP A N 1
ATOM 1434 C CA . ASP A 1 193 ? -5.609 -28.859 -12.172 1 92.06 193 ASP A CA 1
ATOM 1435 C C . ASP A 1 193 ? -6.664 -29.906 -12.531 1 92.06 193 ASP A C 1
ATOM 1437 O O . ASP A 1 193 ? -6.758 -30.328 -13.688 1 92.06 193 ASP A O 1
ATOM 1441 N N . VAL A 1 194 ? -7.426 -30.234 -11.562 1 91.62 194 VAL A N 1
ATOM 1442 C CA . VAL A 1 194 ? -8.477 -31.234 -11.75 1 91.62 194 VAL A CA 1
ATOM 1443 C C . VAL A 1 194 ? -9.438 -30.766 -12.844 1 91.62 194 VAL A C 1
ATOM 1445 O O . VAL A 1 194 ? -9.992 -31.594 -13.578 1 91.62 194 VAL A O 1
ATOM 1448 N N . GLN A 1 195 ? -9.578 -29.484 -13.023 1 88.81 195 GLN A N 1
ATOM 1449 C CA . GLN A 1 195 ? -10.516 -28.906 -13.984 1 88.81 195 GLN A CA 1
ATOM 1450 C C . GLN A 1 195 ? -10.203 -29.375 -15.406 1 88.81 195 GLN A C 1
ATOM 1452 O O . GLN A 1 195 ? -11.109 -29.516 -16.234 1 88.81 195 GLN A O 1
ATOM 1457 N N . ALA A 1 196 ? -9.023 -29.641 -15.656 1 93.38 196 ALA A N 1
ATOM 1458 C CA . ALA A 1 196 ? -8.594 -30.031 -17 1 93.38 196 ALA A CA 1
ATOM 1459 C C . ALA A 1 196 ? -9.164 -31.391 -17.375 1 93.38 196 ALA A C 1
ATOM 1461 O O . ALA A 1 196 ? -9.305 -31.703 -18.562 1 93.38 196 ALA A O 1
ATOM 1462 N N . LEU A 1 197 ? -9.57 -32.219 -16.359 1 94.56 197 LEU A N 1
ATOM 1463 C CA . LEU A 1 197 ? -9.883 -33.594 -16.641 1 94.56 197 LEU A CA 1
ATOM 1464 C C . LEU A 1 197 ? -11.289 -33.938 -16.156 1 94.56 197 LEU A C 1
ATOM 1466 O O . LEU A 1 197 ? -11.688 -35.125 -16.172 1 94.56 197 LEU A O 1
ATOM 1470 N N . ILE A 1 198 ? -12.008 -32.969 -15.742 1 89.62 198 ILE A N 1
ATOM 1471 C CA . ILE A 1 198 ? -13.281 -33.219 -15.07 1 89.62 198 ILE A CA 1
ATOM 1472 C C . ILE A 1 198 ? -14.242 -33.906 -16.031 1 89.62 198 ILE A C 1
ATOM 1474 O O . ILE A 1 198 ? -15.125 -34.656 -15.602 1 89.62 198 ILE A O 1
ATOM 1478 N N . ARG A 1 199 ? -14.141 -33.719 -17.344 1 90.5 199 ARG A N 1
ATOM 1479 C CA . ARG A 1 199 ? -15.016 -34.312 -18.344 1 90.5 199 ARG A CA 1
ATOM 1480 C C . ARG A 1 199 ? -14.547 -35.719 -18.719 1 90.5 199 ARG A C 1
ATOM 1482 O O . ARG A 1 199 ? -15.289 -36.5 -19.344 1 90.5 199 ARG A O 1
ATOM 1489 N N . THR A 1 200 ? -13.414 -36.031 -18.281 1 93.5 200 THR A N 1
ATOM 1490 C CA . THR A 1 200 ? -12.828 -37.312 -18.688 1 93.5 200 THR A CA 1
ATOM 1491 C C . THR A 1 200 ? -12.875 -38.312 -17.547 1 93.5 200 THR A C 1
ATOM 1493 O O . THR A 1 200 ? -13.102 -39.531 -17.781 1 93.5 200 THR A O 1
ATOM 1496 N N . THR A 1 201 ? -12.594 -37.875 -16.359 1 94.5 201 THR A N 1
ATOM 1497 C CA . THR A 1 201 ? -12.602 -38.75 -15.188 1 94.5 201 THR A CA 1
ATOM 1498 C C . THR A 1 201 ? -12.977 -37.969 -13.93 1 94.5 201 THR A C 1
ATOM 1500 O O . THR A 1 201 ? -12.883 -36.75 -13.906 1 94.5 201 THR A O 1
ATOM 1503 N N . ARG A 1 202 ? -13.422 -38.719 -12.898 1 93.31 202 ARG A N 1
ATOM 1504 C CA . ARG A 1 202 ? -13.742 -38.125 -11.602 1 93.31 202 ARG A CA 1
ATOM 1505 C C . ARG A 1 202 ? -12.773 -38.625 -10.523 1 93.31 202 ARG A C 1
ATOM 1507 O O . ARG A 1 202 ? -12.883 -38.219 -9.359 1 93.31 202 ARG A O 1
ATOM 1514 N N . HIS A 1 203 ? -11.852 -39.438 -10.898 1 95.94 203 HIS A N 1
ATOM 1515 C CA . HIS A 1 203 ? -10.938 -40.062 -9.938 1 95.94 203 HIS A CA 1
ATOM 1516 C C . HIS A 1 203 ? -9.531 -39.469 -10.07 1 95.94 203 HIS A C 1
ATOM 1518 O O . HIS A 1 203 ? -8.961 -39.469 -11.164 1 95.94 203 HIS A O 1
ATOM 1524 N N . TYR A 1 204 ? -9.016 -39.031 -8.914 1 96.31 204 TYR A N 1
ATOM 1525 C CA . TYR A 1 204 ? -7.75 -38.312 -8.969 1 96.31 204 TYR A CA 1
ATOM 1526 C C . TYR A 1 204 ? -6.805 -38.781 -7.871 1 96.31 204 TYR A C 1
ATOM 1528 O O . TYR A 1 204 ? -7.25 -39.219 -6.801 1 96.31 204 TYR A O 1
ATOM 1536 N N . ILE A 1 205 ? -5.527 -38.812 -8.172 1 97.25 205 ILE A N 1
ATOM 1537 C CA . ILE A 1 205 ? -4.453 -38.938 -7.188 1 97.25 205 ILE A CA 1
ATOM 1538 C C . ILE A 1 205 ? -3.758 -37.562 -7.043 1 97.25 205 ILE A C 1
ATOM 1540 O O . ILE A 1 205 ? -3.238 -37.031 -8.016 1 97.25 205 ILE A O 1
ATOM 1544 N N . PHE A 1 206 ? -3.773 -37.031 -5.875 1 94.56 206 PHE A N 1
ATOM 1545 C CA . PHE A 1 206 ? -3.09 -35.75 -5.598 1 94.56 206 PHE A CA 1
ATOM 1546 C C . PHE A 1 206 ? -1.646 -36 -5.176 1 94.56 206 PHE A C 1
ATOM 1548 O O . PHE A 1 206 ? -1.396 -36.594 -4.121 1 94.56 206 PHE A O 1
ATOM 1555 N N . LEU A 1 207 ? -0.764 -35.531 -5.984 1 96.06 207 LEU A N 1
ATOM 1556 C CA . LEU A 1 207 ? 0.654 -35.75 -5.73 1 96.06 207 LEU A CA 1
ATOM 1557 C C . LEU A 1 207 ? 1.162 -34.844 -4.613 1 96.06 207 LEU A C 1
ATOM 1559 O O . LEU A 1 207 ? 0.708 -33.719 -4.473 1 96.06 207 LEU A O 1
ATOM 1563 N N . GLU A 1 208 ? 2.088 -35.312 -3.865 1 93.5 208 GLU A N 1
ATOM 1564 C CA . GLU A 1 208 ? 2.725 -34.562 -2.795 1 93.5 208 GLU A CA 1
ATOM 1565 C C . GLU A 1 208 ? 4 -33.875 -3.281 1 93.5 208 GLU A C 1
ATOM 1567 O O . GLU A 1 208 ? 4.473 -34.156 -4.387 1 93.5 208 GLU A O 1
ATOM 1572 N N . GLU A 1 209 ? 4.484 -33.031 -2.52 1 91.81 209 GLU A N 1
ATOM 1573 C CA . GLU A 1 209 ? 5.703 -32.281 -2.865 1 91.81 209 GLU A CA 1
ATOM 1574 C C . GLU A 1 209 ? 6.871 -33.25 -3.082 1 91.81 209 GLU A C 1
ATOM 1576 O O . GLU A 1 209 ? 7.172 -34.094 -2.219 1 91.81 209 GLU A O 1
ATOM 1581 N N . GLY A 1 210 ? 7.457 -33.156 -4.23 1 95.31 210 GLY A N 1
ATOM 1582 C CA . GLY A 1 210 ? 8.625 -34 -4.516 1 95.31 210 GLY A CA 1
ATOM 1583 C C . GLY A 1 210 ? 8.281 -35.312 -5.188 1 95.31 210 GLY A C 1
ATOM 1584 O O . GLY A 1 210 ? 9.172 -36.062 -5.57 1 95.31 210 GLY A O 1
ATOM 1585 N N . ASP A 1 211 ? 7.035 -35.562 -5.406 1 97.38 211 ASP A N 1
ATOM 1586 C CA . ASP A 1 211 ? 6.609 -36.812 -6.02 1 97.38 211 ASP A CA 1
ATOM 1587 C C . ASP A 1 211 ? 6.992 -36.844 -7.496 1 97.38 211 ASP A C 1
ATOM 1589 O O . ASP A 1 211 ? 6.93 -35.844 -8.195 1 97.38 211 ASP A O 1
ATOM 1593 N N . LEU A 1 212 ? 7.414 -37.938 -7.883 1 98.44 212 LEU A N 1
ATOM 1594 C CA . LEU A 1 212 ? 7.496 -38.312 -9.289 1 98.44 212 LEU A CA 1
ATOM 1595 C C . LEU A 1 212 ? 6.465 -39.406 -9.617 1 98.44 212 LEU A C 1
ATOM 1597 O O . LEU A 1 212 ? 6.188 -40.281 -8.797 1 98.44 212 LEU A O 1
ATOM 1601 N N . VAL A 1 213 ? 5.859 -39.312 -10.789 1 98.75 213 VAL A N 1
ATOM 1602 C CA . VAL A 1 213 ? 4.828 -40.312 -11.125 1 98.75 213 VAL A CA 1
ATOM 1603 C C . VAL A 1 213 ? 5.07 -40.844 -12.531 1 98.75 213 VAL A C 1
ATOM 1605 O O . VAL A 1 213 ? 5.457 -40.094 -13.43 1 98.75 213 VAL A O 1
ATOM 1608 N N . ASP A 1 214 ? 4.996 -42.094 -12.648 1 98.62 214 ASP A N 1
ATOM 1609 C CA . ASP A 1 214 ? 5.094 -42.812 -13.914 1 98.62 214 ASP A CA 1
ATOM 1610 C C . ASP A 1 214 ? 3.738 -43.406 -14.312 1 98.62 214 ASP A C 1
ATOM 1612 O O . ASP A 1 214 ? 3.203 -44.281 -13.617 1 98.62 214 ASP A O 1
ATOM 1616 N N . ILE A 1 215 ? 3.229 -42.906 -15.477 1 98.56 215 ILE A N 1
ATOM 1617 C CA . ILE A 1 215 ? 1.91 -43.406 -15.852 1 98.56 215 ILE A CA 1
ATOM 1618 C C . ILE A 1 215 ? 1.976 -44.031 -17.234 1 98.56 215 ILE A C 1
ATOM 1620 O O . ILE A 1 215 ? 2.754 -43.625 -18.094 1 98.56 215 ILE A O 1
ATOM 1624 N N . ASP A 1 216 ? 1.27 -45.031 -17.484 1 97.69 216 ASP A N 1
ATOM 1625 C CA . ASP A 1 216 ? 0.854 -45.562 -18.766 1 97.69 216 ASP A CA 1
ATOM 1626 C C . ASP A 1 216 ? -0.645 -45.875 -18.781 1 97.69 216 ASP A C 1
ATOM 1628 O O . ASP A 1 216 ? -1.379 -45.406 -17.906 1 97.69 216 ASP A O 1
ATOM 1632 N N . ARG A 1 217 ? -1.087 -46.5 -19.875 1 96.25 217 ARG A N 1
ATOM 1633 C CA . ARG A 1 217 ? -2.531 -46.656 -20 1 96.25 217 ARG A CA 1
ATOM 1634 C C . ARG A 1 217 ? -3.068 -47.594 -18.938 1 96.25 217 ARG A C 1
ATOM 1636 O O . ARG A 1 217 ? -4.234 -47.5 -18.547 1 96.25 217 ARG A O 1
ATOM 1643 N N . ASP A 1 218 ? -2.209 -48.375 -18.25 1 96.19 218 ASP A N 1
ATOM 1644 C CA . ASP A 1 218 ? -2.715 -49.438 -17.375 1 96.19 218 ASP A CA 1
ATOM 1645 C C . ASP A 1 218 ? -2.234 -49.25 -15.945 1 96.19 218 ASP A C 1
ATOM 1647 O O . ASP A 1 218 ? -2.777 -49.844 -15.016 1 96.19 218 ASP A O 1
ATOM 1651 N N . SER A 1 219 ? -1.281 -48.406 -15.75 1 96.88 219 SER A N 1
ATOM 1652 C CA . SER A 1 219 ? -0.703 -48.375 -14.414 1 96.88 219 SER A CA 1
ATOM 1653 C C . SER A 1 219 ? -0.279 -46.938 -14.055 1 96.88 219 SER A C 1
ATOM 1655 O O . SER A 1 219 ? -0.007 -46.125 -14.93 1 96.88 219 SER A O 1
ATOM 1657 N N . VAL A 1 220 ? -0.282 -46.625 -12.734 1 98.25 220 VAL A N 1
ATOM 1658 C CA . VAL A 1 220 ? 0.23 -45.406 -12.109 1 98.25 220 VAL A CA 1
ATOM 1659 C C . VAL A 1 220 ? 1.188 -45.781 -10.977 1 98.25 220 VAL A C 1
ATOM 1661 O O . VAL A 1 220 ? 0.805 -46.438 -10.031 1 98.25 220 VAL A O 1
ATOM 1664 N N . THR A 1 221 ? 2.412 -45.375 -11.086 1 98.38 221 THR A N 1
ATOM 1665 C CA . THR A 1 221 ? 3.406 -45.594 -10.047 1 98.38 221 THR A CA 1
ATOM 1666 C C . THR A 1 221 ? 3.93 -44.25 -9.508 1 98.38 221 THR A C 1
ATOM 1668 O O . THR A 1 221 ? 4.457 -43.438 -10.266 1 98.38 221 THR A O 1
ATOM 1671 N N . VAL A 1 222 ? 3.795 -44.031 -8.211 1 98.38 222 VAL A N 1
ATOM 1672 C CA . VAL A 1 222 ? 4.254 -42.781 -7.586 1 98.38 222 VAL A CA 1
ATOM 1673 C C . VAL A 1 222 ? 5.527 -43.062 -6.789 1 98.38 222 VAL A C 1
ATOM 1675 O O . VAL A 1 222 ? 5.613 -44.031 -6.051 1 98.38 222 VAL A O 1
ATOM 1678 N N . ILE A 1 223 ? 6.504 -42.25 -7.012 1 97.88 223 ILE A N 1
ATOM 1679 C CA . ILE A 1 223 ? 7.77 -42.281 -6.285 1 97.88 223 ILE A CA 1
ATOM 1680 C C . ILE A 1 223 ? 7.922 -41 -5.465 1 97.88 223 ILE A C 1
ATOM 1682 O O . ILE A 1 223 ? 7.805 -39.875 -6.004 1 97.88 223 ILE A O 1
ATOM 1686 N N . ASP A 1 224 ? 8.25 -41.094 -4.184 1 96.5 224 ASP A N 1
ATOM 1687 C CA . ASP A 1 224 ? 8.344 -39.938 -3.326 1 96.5 224 ASP A CA 1
ATOM 1688 C C . ASP A 1 224 ? 9.719 -39.281 -3.445 1 96.5 224 ASP A C 1
ATOM 1690 O O . ASP A 1 224 ? 10.555 -39.719 -4.242 1 96.5 224 ASP A O 1
ATOM 1694 N N . ARG A 1 225 ? 9.945 -38.219 -2.82 1 93 225 ARG A N 1
ATOM 1695 C CA . ARG A 1 225 ? 11.148 -37.406 -2.898 1 93 225 ARG A CA 1
ATOM 1696 C C . ARG A 1 225 ? 12.391 -38.219 -2.535 1 93 225 ARG A C 1
ATOM 1698 O O . ARG A 1 225 ? 13.484 -37.938 -3.006 1 93 225 ARG A O 1
ATOM 1705 N N . ASP A 1 226 ? 12.188 -39.25 -1.789 1 93.12 226 ASP A N 1
ATOM 1706 C CA . ASP A 1 226 ? 13.297 -40.062 -1.317 1 93.12 226 ASP A CA 1
ATOM 1707 C C . ASP A 1 226 ? 13.562 -41.219 -2.268 1 93.12 226 ASP A C 1
ATOM 1709 O O . ASP A 1 226 ? 14.477 -42.031 -2.043 1 93.12 226 ASP A O 1
ATOM 1713 N N . GLY A 1 227 ? 12.797 -41.344 -3.271 1 93.38 227 GLY A N 1
ATOM 1714 C CA . GLY A 1 227 ? 13.016 -42.375 -4.285 1 93.38 227 GLY A CA 1
ATOM 1715 C C . GLY A 1 227 ? 12.25 -43.656 -4.016 1 93.38 227 GLY A C 1
ATOM 1716 O O . GLY A 1 227 ? 12.453 -44.656 -4.699 1 93.38 227 GLY A O 1
ATOM 1717 N N . ASN A 1 228 ? 11.352 -43.625 -3.094 1 96.38 228 ASN A N 1
ATOM 1718 C CA . ASN A 1 228 ? 10.578 -44.812 -2.766 1 96.38 228 ASN A CA 1
ATOM 1719 C C . ASN A 1 228 ? 9.227 -44.812 -3.48 1 96.38 228 ASN A C 1
ATOM 1721 O O . ASN A 1 228 ? 8.594 -43.781 -3.631 1 96.38 228 ASN A O 1
ATOM 1725 N N . GLU A 1 229 ? 8.859 -46 -3.895 1 96.75 229 GLU A N 1
ATOM 1726 C CA . GLU A 1 229 ? 7.496 -46.125 -4.406 1 96.75 229 GLU A CA 1
ATOM 1727 C C . GLU A 1 229 ? 6.473 -46.031 -3.281 1 96.75 229 GLU A C 1
ATOM 1729 O O . GLU A 1 229 ? 6.613 -46.656 -2.236 1 96.75 229 GLU A O 1
ATOM 1734 N N . VAL A 1 230 ? 5.535 -45.156 -3.451 1 97.12 230 VAL A N 1
ATOM 1735 C CA . VAL A 1 230 ? 4.539 -44.938 -2.412 1 97.12 230 VAL A CA 1
ATOM 1736 C C . VAL A 1 230 ? 3.137 -45.062 -3 1 97.12 230 VAL A C 1
ATOM 1738 O O . VAL A 1 230 ? 2.959 -45 -4.219 1 97.12 230 VAL A O 1
ATOM 1741 N N . GLN A 1 231 ? 2.182 -45.375 -2.16 1 95.94 231 GLN A N 1
ATOM 1742 C CA . GLN A 1 231 ? 0.774 -45.406 -2.547 1 95.94 231 GLN A CA 1
ATOM 1743 C C . GLN A 1 231 ? 0.062 -44.125 -2.111 1 95.94 231 GLN A C 1
ATOM 1745 O O . GLN A 1 231 ? 0.168 -43.719 -0.954 1 95.94 231 GLN A O 1
ATOM 1750 N N . ARG A 1 232 ? -0.483 -43.469 -3.092 1 96.12 232 ARG A N 1
ATOM 1751 C CA . ARG A 1 232 ? -1.352 -42.344 -2.834 1 96.12 232 ARG A CA 1
ATOM 1752 C C . ARG A 1 232 ? -2.814 -42.688 -3.072 1 96.12 232 ARG A C 1
ATOM 1754 O O . ARG A 1 232 ? -3.137 -43.406 -4.012 1 96.12 232 ARG A O 1
ATOM 1761 N N . PRO A 1 233 ? -3.686 -42.188 -2.201 1 94.5 233 PRO A N 1
ATOM 1762 C CA . PRO A 1 233 ? -5.086 -42.594 -2.352 1 94.5 233 PRO A CA 1
ATOM 1763 C C . PRO A 1 233 ? -5.746 -41.969 -3.58 1 94.5 233 PRO A C 1
ATOM 1765 O O . PRO A 1 233 ? -5.441 -40.844 -3.938 1 94.5 233 PRO A O 1
ATOM 1768 N N . VAL A 1 234 ? -6.66 -42.688 -4.258 1 95.81 234 VAL A N 1
ATOM 1769 C CA . VAL A 1 234 ? -7.52 -42.156 -5.316 1 95.81 234 VAL A CA 1
ATOM 1770 C C . VAL A 1 234 ? -8.75 -41.5 -4.699 1 95.81 234 VAL A C 1
ATOM 1772 O O . VAL A 1 234 ? -9.43 -42.094 -3.861 1 95.81 234 VAL A O 1
ATOM 1775 N N . LYS A 1 235 ? -8.953 -40.281 -5.027 1 90.81 235 LYS A N 1
ATOM 1776 C CA . LYS A 1 235 ? -10.094 -39.531 -4.5 1 90.81 235 LYS A CA 1
ATOM 1777 C C . LYS A 1 235 ? -11.047 -39.125 -5.621 1 90.81 235 LYS A C 1
ATOM 1779 O O . LYS A 1 235 ? -10.602 -38.781 -6.719 1 90.81 235 LYS A O 1
ATOM 1784 N N . ALA A 1 236 ? -12.305 -39.094 -5.336 1 91.38 236 ALA A N 1
ATOM 1785 C CA . ALA A 1 236 ? -13.289 -38.594 -6.297 1 91.38 236 ALA A CA 1
ATOM 1786 C C . ALA A 1 236 ? -13.508 -37.094 -6.148 1 91.38 236 ALA A C 1
ATOM 1788 O O . ALA A 1 236 ? -13.688 -36.594 -5.035 1 91.38 236 ALA A O 1
ATOM 1789 N N . SER A 1 237 ? -13.492 -36.438 -7.316 1 88 237 SER A N 1
ATOM 1790 C CA . SER A 1 237 ? -13.688 -34.969 -7.281 1 88 237 SER A CA 1
ATOM 1791 C C . SER A 1 237 ? -15.156 -34.625 -7.125 1 88 237 SER A C 1
ATOM 1793 O O . SER A 1 237 ? -16.031 -35.312 -7.688 1 88 237 SER A O 1
ATOM 1795 N N . GLU A 1 238 ? -15.414 -33.469 -6.422 1 78.06 238 GLU A N 1
ATOM 1796 C CA . GLU A 1 238 ? -16.766 -33 -6.223 1 78.06 238 GLU A CA 1
ATOM 1797 C C . GLU A 1 238 ? -17.125 -31.906 -7.242 1 78.06 238 GLU A C 1
ATOM 1799 O O . GLU A 1 238 ? -18.25 -31.422 -7.273 1 78.06 238 GLU A O 1
ATOM 1804 N N . LEU A 1 239 ? -16.25 -31.609 -8.047 1 79.25 239 LEU A N 1
ATOM 1805 C CA . LEU A 1 239 ? -16.453 -30.531 -9 1 79.25 239 LEU A CA 1
ATOM 1806 C C . LEU A 1 239 ? -17.359 -30.969 -10.141 1 79.25 239 LEU A C 1
ATOM 1808 O O . LEU A 1 239 ? -17.297 -32.125 -10.578 1 79.25 239 LEU A O 1
ATOM 1812 N N . SER A 1 240 ? -18.281 -29.984 -10.492 1 75.94 240 SER A N 1
ATOM 1813 C CA . SER A 1 240 ? -19.172 -30.25 -11.625 1 75.94 240 SER A CA 1
ATOM 1814 C C . SER A 1 240 ? -18.688 -29.531 -12.883 1 75.94 240 SER A C 1
ATOM 1816 O O . SER A 1 240 ? -18.234 -28.375 -12.812 1 75.94 240 SER A O 1
ATOM 1818 N N . ALA A 1 241 ? -18.859 -30.219 -14.078 1 72.38 241 ALA A N 1
ATOM 1819 C CA . ALA A 1 241 ? -18.453 -29.672 -15.367 1 72.38 241 ALA A CA 1
ATOM 1820 C C . ALA A 1 241 ? -19.375 -28.516 -15.789 1 72.38 241 ALA A C 1
ATOM 1822 O O . ALA A 1 241 ? -18.938 -27.609 -16.5 1 72.38 241 ALA A O 1
ATOM 1823 N N . ASP A 1 242 ? -20.547 -28.469 -15.398 1 64.5 242 ASP A N 1
ATOM 1824 C CA . ASP A 1 242 ? -21.547 -27.516 -15.844 1 64.5 242 ASP A CA 1
ATOM 1825 C C . ASP A 1 242 ? -21.281 -26.125 -15.258 1 64.5 242 ASP A C 1
ATOM 1827 O O . ASP A 1 242 ? -21.625 -25.109 -15.867 1 64.5 242 ASP A O 1
ATOM 1831 N N . ALA A 1 243 ? -20.656 -26.109 -14.352 1 66.44 243 ALA A N 1
ATOM 1832 C CA . ALA A 1 243 ? -20.438 -24.859 -13.633 1 66.44 243 ALA A CA 1
ATOM 1833 C C . ALA A 1 243 ? -19.438 -23.969 -14.352 1 66.44 243 ALA A C 1
ATOM 1835 O O . ALA A 1 243 ? -19.344 -22.766 -14.078 1 66.44 243 ALA A O 1
ATOM 1836 N N . VAL A 1 244 ? -18.938 -24.328 -15.445 1 76.81 244 VAL A N 1
ATOM 1837 C CA . VAL A 1 244 ? -17.828 -23.609 -16.062 1 76.81 244 VAL A CA 1
ATOM 1838 C C . VAL A 1 244 ? -18.312 -22.906 -17.344 1 76.81 244 VAL A C 1
ATOM 1840 O O . VAL A 1 244 ? -17.516 -22.281 -18.047 1 76.81 244 VAL A O 1
ATOM 1843 N N . GLU A 1 245 ? -19.609 -22.844 -17.547 1 78.38 245 GLU A N 1
ATOM 1844 C CA . GLU A 1 245 ? -20.109 -22.172 -18.75 1 78.38 245 GLU A CA 1
ATOM 1845 C C . GLU A 1 245 ? -20.547 -20.75 -18.438 1 78.38 245 GLU A C 1
ATOM 1847 O O . GLU A 1 245 ? -20.875 -20.422 -17.297 1 78.38 245 GLU A O 1
ATOM 1852 N N . LYS A 1 246 ? -20.672 -19.938 -19.516 1 87.06 246 LYS A N 1
ATOM 1853 C CA . LYS A 1 246 ? -21.062 -18.531 -19.359 1 87.06 246 LYS A CA 1
ATOM 1854 C C . LYS A 1 246 ? -22.578 -18.391 -19.203 1 87.06 246 LYS A C 1
ATOM 1856 O O . LYS A 1 246 ? -23.047 -17.422 -18.625 1 87.06 246 LYS A O 1
ATOM 1861 N N . GLY A 1 247 ? -23.219 -19.172 -19.719 1 83.88 247 GLY A N 1
ATOM 1862 C CA . GLY A 1 247 ? -24.672 -19.062 -19.734 1 83.88 247 GLY A CA 1
ATOM 1863 C C . GLY A 1 247 ? -25.172 -17.859 -20.516 1 83.88 247 GLY A C 1
ATOM 1864 O O . GLY A 1 247 ? -24.797 -17.672 -21.672 1 83.88 247 GLY A O 1
ATOM 1865 N N . GLU A 1 248 ? -26.062 -17 -19.828 1 89.69 248 GLU A N 1
ATOM 1866 C CA . GLU A 1 248 ? -26.688 -15.867 -20.484 1 89.69 248 GLU A CA 1
ATOM 1867 C C . GLU A 1 248 ? -25.781 -14.641 -20.469 1 89.69 248 GLU A C 1
ATOM 1869 O O . GLU A 1 248 ? -26.141 -13.586 -21 1 89.69 248 GLU A O 1
ATOM 1874 N N . TYR A 1 249 ? -24.656 -14.758 -19.891 1 93.5 249 TYR A N 1
ATOM 1875 C CA . TYR A 1 249 ? -23.781 -13.602 -19.719 1 93.5 249 TYR A CA 1
ATOM 1876 C C . TYR A 1 249 ? -22.734 -13.547 -20.828 1 93.5 249 TYR A C 1
ATOM 1878 O O . TYR A 1 249 ? -22.266 -14.594 -21.312 1 93.5 249 TYR A O 1
ATOM 1886 N N . ARG A 1 250 ? -22.359 -12.352 -21.188 1 93.38 250 ARG A N 1
ATOM 1887 C CA . ARG A 1 250 ? -21.375 -12.141 -22.234 1 93.38 250 ARG A CA 1
ATOM 1888 C C . ARG A 1 250 ? -19.984 -12.516 -21.75 1 93.38 250 ARG A C 1
ATOM 1890 O O . ARG A 1 250 ? -19.141 -12.961 -22.547 1 93.38 250 ARG A O 1
ATOM 1897 N N . HIS A 1 251 ? -19.672 -12.297 -20.531 1 95.81 251 HIS A N 1
ATOM 1898 C CA . HIS A 1 251 ? -18.375 -12.547 -19.922 1 95.81 251 HIS A CA 1
ATOM 1899 C C . HIS A 1 251 ? -18.531 -13.344 -18.625 1 95.81 251 HIS A C 1
ATOM 1901 O O . HIS A 1 251 ? -19.547 -13.227 -17.938 1 95.81 251 HIS A O 1
ATOM 1907 N N . TYR A 1 252 ? -17.531 -14.164 -18.359 1 94.75 252 TYR A N 1
ATOM 1908 C CA . TYR A 1 252 ? -17.469 -14.859 -17.078 1 94.75 252 TYR A CA 1
ATOM 1909 C C . TYR A 1 252 ? -17.5 -13.867 -15.922 1 94.75 252 TYR A C 1
ATOM 1911 O O . TYR A 1 252 ? -18.188 -14.094 -14.922 1 94.75 252 TYR A O 1
ATOM 1919 N N . MET A 1 253 ? -16.812 -12.789 -16.031 1 97.31 253 MET A N 1
ATOM 1920 C CA . MET A 1 253 ? -16.734 -11.812 -14.945 1 97.31 253 MET A CA 1
ATOM 1921 C C . MET A 1 253 ? -18.109 -11.281 -14.586 1 97.31 253 MET A C 1
ATOM 1923 O O . MET A 1 253 ? -18.453 -11.18 -13.406 1 97.31 253 MET A O 1
ATOM 1927 N N . LEU A 1 254 ? -18.859 -10.875 -15.664 1 98 254 LEU A N 1
ATOM 1928 C CA . LEU A 1 254 ? -20.188 -10.352 -15.398 1 98 254 LEU A CA 1
ATOM 1929 C C . LEU A 1 254 ? -21.062 -11.414 -14.727 1 98 254 LEU A C 1
ATOM 1931 O O . LEU A 1 254 ? -21.797 -11.109 -13.781 1 98 254 LEU A O 1
ATOM 1935 N N . LYS A 1 255 ? -21.016 -12.648 -15.203 1 97 255 LYS A N 1
ATOM 1936 C CA . LYS A 1 255 ? -21.719 -13.758 -14.57 1 97 255 LYS A CA 1
ATOM 1937 C C . LYS A 1 255 ? -21.344 -13.883 -13.102 1 97 255 LYS A C 1
ATOM 1939 O O . LYS A 1 255 ? -22.219 -14.008 -12.242 1 97 255 LYS A O 1
ATOM 1944 N N . GLU A 1 256 ? -20.109 -13.867 -12.859 1 97.5 256 GLU A N 1
ATOM 1945 C CA . GLU A 1 256 ? -19.578 -14.086 -11.516 1 97.5 256 GLU A CA 1
ATOM 1946 C C . GLU A 1 256 ? -19.953 -12.93 -10.586 1 97.5 256 GLU A C 1
ATOM 1948 O O . GLU A 1 256 ? -20.188 -13.133 -9.398 1 97.5 256 GLU A O 1
ATOM 1953 N N . ILE A 1 257 ? -20.031 -11.672 -11.125 1 98.62 257 ILE A N 1
ATOM 1954 C CA . ILE A 1 257 ? -20.547 -10.555 -10.344 1 98.62 257 ILE A CA 1
ATOM 1955 C C . ILE A 1 257 ? -22 -10.82 -9.961 1 98.62 257 ILE A C 1
ATOM 1957 O O . ILE A 1 257 ? -22.375 -10.656 -8.797 1 98.62 257 ILE A O 1
ATOM 1961 N N . HIS A 1 258 ? -22.781 -11.328 -10.859 1 97.94 258 HIS A N 1
ATOM 1962 C CA . HIS A 1 258 ? -24.219 -11.531 -10.641 1 97.94 258 HIS A CA 1
ATOM 1963 C C . HIS A 1 258 ? -24.469 -12.797 -9.844 1 97.94 258 HIS A C 1
ATOM 1965 O O . HIS A 1 258 ? -25.562 -12.984 -9.297 1 97.94 258 HIS A O 1
ATOM 1971 N N . GLU A 1 259 ? -23.484 -13.672 -9.695 1 97.5 259 GLU A N 1
ATOM 1972 C CA . GLU A 1 259 ? -23.625 -14.898 -8.922 1 97.5 259 GLU A CA 1
ATOM 1973 C C . GLU A 1 259 ? -23.375 -14.641 -7.434 1 97.5 259 GLU A C 1
ATOM 1975 O O . GLU A 1 259 ? -23.641 -15.508 -6.598 1 97.5 259 GLU A O 1
ATOM 1980 N N . GLN A 1 260 ? -22.953 -13.477 -7.074 1 98.56 260 GLN A N 1
ATOM 1981 C CA . GLN A 1 260 ? -22.438 -13.195 -5.734 1 98.56 260 GLN A CA 1
ATOM 1982 C C . GLN A 1 260 ? -23.531 -13.406 -4.68 1 98.56 260 GLN A C 1
ATOM 1984 O O . GLN A 1 260 ? -23.266 -13.953 -3.605 1 98.56 260 GLN A O 1
ATOM 1989 N N . PRO A 1 261 ? -24.859 -12.984 -4.91 1 98.44 261 PRO A N 1
ATOM 1990 C CA . PRO A 1 261 ? -25.859 -13.297 -3.889 1 98.44 261 PRO A CA 1
ATOM 1991 C C . PRO A 1 261 ? -25.938 -14.789 -3.566 1 98.44 261 PRO A C 1
ATOM 1993 O O . PRO A 1 261 ? -25.906 -15.172 -2.393 1 98.44 261 PRO A O 1
ATOM 1996 N N . ARG A 1 262 ? -25.938 -15.609 -4.543 1 97.56 262 ARG A N 1
ATOM 1997 C CA . ARG A 1 262 ? -26.016 -17.062 -4.352 1 97.56 262 ARG A CA 1
ATOM 1998 C C . ARG A 1 262 ? -24.734 -17.594 -3.742 1 97.56 262 ARG A C 1
ATOM 2000 O O . ARG A 1 262 ? -24.766 -18.438 -2.836 1 97.56 262 ARG A O 1
ATOM 2007 N N . ALA A 1 263 ? -23.547 -17.172 -4.25 1 97.88 263 ALA A N 1
ATOM 2008 C CA . ALA A 1 263 ? -22.25 -17.625 -3.74 1 97.88 263 ALA A CA 1
ATOM 2009 C C . ALA A 1 263 ? -22.109 -17.312 -2.252 1 97.88 263 ALA A C 1
ATOM 2011 O O . ALA A 1 263 ? -21.609 -18.141 -1.486 1 97.88 263 ALA A O 1
ATOM 2012 N N . ILE A 1 264 ? -22.531 -16.109 -1.815 1 98.69 264 ILE A N 1
ATOM 2013 C CA . ILE A 1 264 ? -22.469 -15.719 -0.41 1 98.69 264 ILE A CA 1
ATOM 2014 C C . ILE A 1 264 ? -23.438 -16.562 0.407 1 98.69 264 ILE A C 1
ATOM 2016 O O . ILE A 1 264 ? -23.109 -17.016 1.511 1 98.69 264 ILE A O 1
ATOM 2020 N N . ALA A 1 265 ? -24.656 -16.734 -0.153 1 98.12 265 ALA A N 1
ATOM 2021 C CA . ALA A 1 265 ? -25.609 -17.594 0.521 1 98.12 265 ALA A CA 1
ATOM 2022 C C . ALA A 1 265 ? -25.031 -19 0.733 1 98.12 265 ALA A C 1
ATOM 2024 O O . ALA A 1 265 ? -25.203 -19.594 1.803 1 98.12 265 ALA A O 1
ATOM 2025 N N . ASP A 1 266 ? -24.375 -19.531 -0.241 1 97.56 266 ASP A N 1
ATOM 2026 C CA . ASP A 1 266 ? -23.766 -20.859 -0.151 1 97.56 266 ASP A CA 1
ATOM 2027 C C . ASP A 1 266 ? -22.641 -20.859 0.884 1 97.56 266 ASP A C 1
ATOM 2029 O O . ASP A 1 266 ? -22.438 -21.859 1.589 1 97.56 266 ASP A O 1
ATOM 2033 N N . THR A 1 267 ? -21.844 -19.797 0.975 1 98.06 267 THR A N 1
ATOM 2034 C CA . THR A 1 267 ? -20.781 -19.656 1.96 1 98.06 267 THR A CA 1
ATOM 2035 C C . THR A 1 267 ? -21.344 -19.703 3.377 1 98.06 267 THR A C 1
ATOM 2037 O O . THR A 1 267 ? -20.719 -20.281 4.277 1 98.06 267 THR A O 1
ATOM 2040 N N . LEU A 1 268 ? -22.516 -19.141 3.576 1 97.94 268 LEU A N 1
ATOM 2041 C CA . LEU A 1 268 ? -23.125 -19 4.902 1 97.94 268 LEU A CA 1
ATOM 2042 C C . LEU A 1 268 ? -24.016 -20.188 5.215 1 97.94 268 LEU A C 1
ATOM 2044 O O . LEU A 1 268 ? -24.406 -20.391 6.371 1 97.94 268 LEU A O 1
ATOM 2048 N N . GLU A 1 269 ? -24.328 -20.969 4.215 1 95.62 269 GLU A N 1
ATOM 2049 C CA . GLU A 1 269 ? -25.281 -22.047 4.352 1 95.62 269 GLU A CA 1
ATOM 2050 C C . GLU A 1 269 ? -24.844 -23.047 5.418 1 95.62 269 GLU A C 1
ATOM 2052 O O . GLU A 1 269 ? -23.688 -23.484 5.43 1 95.62 269 GLU A O 1
ATOM 2057 N N . ALA A 1 270 ? -25.719 -23.406 6.34 1 93.88 270 ALA A N 1
ATOM 2058 C CA . ALA A 1 270 ? -25.516 -24.359 7.422 1 93.88 270 ALA A CA 1
ATOM 2059 C C . ALA A 1 270 ? -24.469 -23.875 8.406 1 93.88 270 ALA A C 1
ATOM 2061 O O . ALA A 1 270 ? -23.875 -24.672 9.148 1 93.88 270 ALA A O 1
ATOM 2062 N N . ARG A 1 271 ? -24.219 -22.625 8.391 1 96.94 271 ARG A N 1
ATOM 2063 C CA . ARG A 1 271 ? -23.203 -22.078 9.289 1 96.94 271 ARG A CA 1
ATOM 2064 C C . ARG A 1 271 ? -23.781 -20.969 10.148 1 96.94 271 ARG A C 1
ATOM 2066 O O . ARG A 1 271 ? -23.203 -20.609 11.18 1 96.94 271 ARG A O 1
ATOM 2073 N N . ILE A 1 272 ? -24.797 -20.406 9.672 1 95.94 272 ILE A N 1
ATOM 2074 C CA . ILE A 1 272 ? -25.359 -19.266 10.383 1 95.94 272 ILE A CA 1
ATOM 2075 C C . ILE A 1 272 ? -26.875 -19.438 10.508 1 95.94 272 ILE A C 1
ATOM 2077 O O . ILE A 1 272 ? -27.516 -20.047 9.641 1 95.94 272 ILE A O 1
ATOM 2081 N N . ALA A 1 273 ? -27.422 -19.094 11.648 1 91.38 273 ALA A N 1
ATOM 2082 C CA . ALA A 1 273 ? -28.844 -18.875 11.844 1 91.38 273 ALA A CA 1
ATOM 2083 C C . ALA A 1 273 ? -29.188 -17.391 11.828 1 91.38 273 ALA A C 1
ATOM 2085 O O . ALA A 1 273 ? -28.344 -16.562 11.469 1 91.38 273 ALA A O 1
ATOM 2086 N N . ALA A 1 274 ? -30.406 -17.078 12.242 1 87.75 274 ALA A N 1
ATOM 2087 C CA . ALA A 1 274 ? -30.859 -15.695 12.156 1 87.75 274 ALA A CA 1
ATOM 2088 C C . ALA A 1 274 ? -30.078 -14.789 13.094 1 87.75 274 ALA A C 1
ATOM 2090 O O . ALA A 1 274 ? -29.812 -13.633 12.781 1 87.75 274 ALA A O 1
ATOM 2091 N N . ASP A 1 275 ? -29.625 -15.375 14.195 1 92.19 275 ASP A N 1
ATOM 2092 C CA . ASP A 1 275 ? -29.031 -14.453 15.156 1 92.19 275 ASP A CA 1
ATOM 2093 C C . ASP A 1 275 ? -27.812 -15.07 15.828 1 92.19 275 ASP A C 1
ATOM 2095 O O . ASP A 1 275 ? -27.281 -14.523 16.797 1 92.19 275 ASP A O 1
ATOM 2099 N N . HIS A 1 276 ? -27.375 -16.203 15.297 1 95.44 276 HIS A N 1
ATOM 2100 C CA . HIS A 1 276 ? -26.172 -16.797 15.852 1 95.44 276 HIS A CA 1
ATOM 2101 C C . HIS A 1 276 ? -25.484 -17.719 14.836 1 95.44 276 HIS A C 1
ATOM 2103 O O . HIS A 1 276 ? -26.109 -18.125 13.852 1 95.44 276 HIS A O 1
ATOM 2109 N N . ILE A 1 277 ? -24.234 -17.922 15.055 1 96.31 277 ILE A N 1
ATOM 2110 C CA . ILE A 1 277 ? -23.453 -18.859 14.258 1 96.31 277 ILE A CA 1
ATOM 2111 C C . ILE A 1 277 ? -23.641 -20.281 14.805 1 96.31 277 ILE A C 1
ATOM 2113 O O . ILE A 1 277 ? -23.625 -20.484 16.016 1 96.31 277 ILE A O 1
ATOM 2117 N N . LEU A 1 278 ? -23.844 -21.203 13.938 1 94 278 LEU A N 1
ATOM 2118 C CA . LEU A 1 278 ? -24.062 -22.594 14.344 1 94 278 LEU A CA 1
ATOM 2119 C C . LEU A 1 278 ? -22.797 -23.219 14.891 1 94 278 LEU A C 1
ATOM 2121 O O . LEU A 1 278 ? -21.688 -22.781 14.555 1 94 278 LEU A O 1
ATOM 2125 N N . PRO A 1 279 ? -22.938 -24.156 15.727 1 88.25 279 PRO A N 1
ATOM 2126 C CA . PRO A 1 279 ? -21.75 -24.734 16.359 1 88.25 279 PRO A CA 1
ATOM 2127 C C . PRO A 1 279 ? -20.891 -25.547 15.398 1 88.25 279 PRO A C 1
ATOM 2129 O O . PRO A 1 279 ? -21.422 -26.109 14.43 1 88.25 279 PRO A O 1
ATOM 2132 N N . ASN A 1 280 ? -19.625 -25.594 15.578 1 87.44 280 ASN A N 1
ATOM 2133 C CA . ASN A 1 280 ? -18.641 -26.469 14.938 1 87.44 280 ASN A CA 1
ATOM 2134 C C . ASN A 1 280 ? -18.562 -26.219 13.438 1 87.44 280 ASN A C 1
ATOM 2136 O O . ASN A 1 280 ? -18.422 -27.156 12.648 1 87.44 280 ASN A O 1
ATOM 2140 N N . ILE A 1 281 ? -18.672 -24.984 13.062 1 89.31 281 ILE A N 1
ATOM 2141 C CA . ILE A 1 281 ? -18.672 -24.672 11.641 1 89.31 281 ILE A CA 1
ATOM 2142 C C . ILE A 1 281 ? -17.25 -24.781 11.094 1 89.31 281 ILE A C 1
ATOM 2144 O O . ILE A 1 281 ? -17.047 -24.891 9.875 1 89.31 281 ILE A O 1
ATOM 2148 N N . PHE A 1 282 ? -16.172 -24.766 11.945 1 88.06 282 PHE A N 1
ATOM 2149 C CA . PHE A 1 282 ? -14.789 -24.891 11.516 1 88.06 282 PHE A CA 1
ATOM 2150 C C . PHE A 1 282 ? -14.281 -26.312 11.758 1 88.06 282 PHE A C 1
ATOM 2152 O O . PHE A 1 282 ? -13.109 -26.609 11.516 1 88.06 282 PHE A O 1
ATOM 2159 N N . GLY A 1 283 ? -15.07 -27.109 12.203 1 84.31 283 GLY A N 1
ATOM 2160 C CA . GLY A 1 283 ? -14.688 -28.469 12.578 1 84.31 283 GLY A CA 1
ATOM 2161 C C . GLY A 1 283 ? -14.961 -28.781 14.031 1 84.31 283 GLY A C 1
ATOM 2162 O O . GLY A 1 283 ? -15.188 -27.875 14.836 1 84.31 283 GLY A O 1
ATOM 2163 N N . VAL A 1 284 ? -14.836 -30.078 14.305 1 79.44 284 VAL A N 1
ATOM 2164 C CA . VAL A 1 284 ? -15.117 -30.516 15.664 1 79.44 284 VAL A CA 1
ATOM 2165 C C . VAL A 1 284 ? -13.969 -30.125 16.594 1 79.44 284 VAL A C 1
ATOM 2167 O O . VAL A 1 284 ? -12.797 -30.219 16.219 1 79.44 284 VAL A O 1
ATOM 2170 N N . ASP A 1 285 ? -14.18 -29.641 17.734 1 80.31 285 ASP A N 1
ATOM 2171 C CA . ASP A 1 285 ? -13.25 -29.328 18.828 1 80.31 285 ASP A CA 1
ATOM 2172 C C . ASP A 1 285 ? -12.344 -28.156 18.438 1 80.31 285 ASP A C 1
ATOM 2174 O O . ASP A 1 285 ? -11.203 -28.078 18.891 1 80.31 285 ASP A O 1
ATOM 2178 N N . THR A 1 286 ? -12.797 -27.375 17.469 1 88.94 286 THR A N 1
ATOM 2179 C CA . THR A 1 286 ? -11.961 -26.266 17.031 1 88.94 286 THR A CA 1
ATOM 2180 C C . THR A 1 286 ? -11.914 -25.172 18.094 1 88.94 286 THR A C 1
ATOM 2182 O O . THR A 1 286 ? -11 -24.344 18.094 1 88.94 286 THR A O 1
ATOM 2185 N N . GLU A 1 287 ? -12.875 -25.219 18.969 1 89.44 287 GLU A N 1
ATOM 2186 C CA . GLU A 1 287 ? -12.984 -24.172 19.969 1 89.44 287 GLU A CA 1
ATOM 2187 C C . GLU A 1 287 ? -11.766 -24.156 20.891 1 89.44 287 GLU A C 1
ATOM 2189 O O . GLU A 1 287 ? -11.352 -23.094 21.359 1 89.44 287 GLU A O 1
ATOM 2194 N N . THR A 1 288 ? -11.258 -25.297 21.109 1 91.25 288 THR A N 1
ATOM 2195 C CA . THR A 1 288 ? -10.078 -25.406 21.953 1 91.25 288 THR A CA 1
ATOM 2196 C C . THR A 1 288 ? -8.922 -24.578 21.375 1 91.25 288 THR A C 1
ATOM 2198 O O . THR A 1 288 ? -8.242 -23.859 22.094 1 91.25 288 THR A O 1
ATOM 2201 N N . LEU A 1 289 ? -8.719 -24.688 20.125 1 93.62 289 LEU A N 1
ATOM 2202 C CA . LEU A 1 289 ? -7.672 -23.938 19.453 1 93.62 289 LEU A CA 1
ATOM 2203 C C . LEU A 1 289 ? -7.988 -22.438 19.453 1 93.62 289 LEU A C 1
ATOM 2205 O O . LEU A 1 289 ? -7.121 -21.625 19.75 1 93.62 289 LEU A O 1
ATOM 2209 N N . LEU A 1 290 ? -9.18 -22.094 19.172 1 96.06 290 LEU A N 1
ATOM 2210 C CA . LEU A 1 290 ? -9.586 -20.688 19.031 1 96.06 290 LEU A CA 1
ATOM 2211 C C . LEU A 1 290 ? -9.492 -19.969 20.359 1 96.06 290 LEU A C 1
ATOM 2213 O O . LEU A 1 290 ? -9.203 -18.766 20.391 1 96.06 290 LEU A O 1
ATOM 2217 N N . ARG A 1 291 ? -9.711 -20.672 21.453 1 96.38 291 ARG A N 1
ATOM 2218 C CA . ARG A 1 291 ? -9.641 -20.078 22.781 1 96.38 291 ARG A CA 1
ATOM 2219 C C . ARG A 1 291 ? -8.219 -19.672 23.125 1 96.38 291 ARG A C 1
ATOM 2221 O O . ARG A 1 291 ? -8 -18.797 23.984 1 96.38 291 ARG A O 1
ATOM 2228 N N . GLN A 1 292 ? -7.309 -20.281 22.438 1 97 292 GLN A N 1
ATOM 2229 C CA . GLN A 1 292 ? -5.906 -20.016 22.734 1 97 292 GLN A CA 1
ATOM 2230 C C . GLN A 1 292 ? -5.375 -18.859 21.875 1 97 292 GLN A C 1
ATOM 2232 O O . GLN A 1 292 ? -4.258 -18.391 22.094 1 97 292 GLN A O 1
ATOM 2237 N N . VAL A 1 293 ? -6.137 -18.328 20.984 1 97.81 293 VAL A N 1
ATOM 2238 C CA . VAL A 1 293 ? -5.676 -17.328 20.047 1 97.81 293 VAL A CA 1
ATOM 2239 C C . VAL A 1 293 ? -5.535 -15.977 20.75 1 97.81 293 VAL A C 1
ATOM 2241 O O . VAL A 1 293 ? -6.48 -15.5 21.391 1 97.81 293 VAL A O 1
ATOM 2244 N N . ARG A 1 294 ? -4.367 -15.391 20.641 1 97.31 294 ARG A N 1
ATOM 2245 C CA . ARG A 1 294 ? -4.094 -14.094 21.234 1 97.31 294 ARG A CA 1
ATOM 2246 C C . ARG A 1 294 ? -3.625 -13.094 20.172 1 97.31 294 ARG A C 1
ATOM 2248 O O . ARG A 1 294 ? -3.543 -11.891 20.438 1 97.31 294 ARG A O 1
ATOM 2255 N N . PHE A 1 295 ? -3.34 -13.602 19.031 1 97.81 295 PHE A N 1
ATOM 2256 C CA . PHE A 1 295 ? -2.902 -12.82 17.875 1 97.81 295 PHE A CA 1
ATOM 2257 C C . PHE A 1 295 ? -3.312 -13.5 16.578 1 97.81 295 PHE A C 1
ATOM 2259 O O . PHE A 1 295 ? -3.332 -14.734 16.484 1 97.81 295 PHE A O 1
ATOM 2266 N N . VAL A 1 296 ? -3.736 -12.734 15.57 1 98.5 296 VAL A N 1
ATOM 2267 C CA . VAL A 1 296 ? -4.07 -13.305 14.266 1 98.5 296 VAL A CA 1
ATOM 2268 C C . VAL A 1 296 ? -3.145 -12.727 13.203 1 98.5 296 VAL A C 1
ATOM 2270 O O . VAL A 1 296 ? -2.986 -11.508 13.102 1 98.5 296 VAL A O 1
ATOM 2273 N N . GLN A 1 297 ? -2.463 -13.531 12.492 1 98.5 297 GLN A N 1
ATOM 2274 C CA . GLN A 1 297 ? -1.643 -13.156 11.344 1 98.5 297 GLN A CA 1
ATOM 2275 C C . GLN A 1 297 ? -2.297 -13.602 10.039 1 98.5 297 GLN A C 1
ATOM 2277 O O . GLN A 1 297 ? -2.357 -14.797 9.734 1 98.5 297 GLN A O 1
ATOM 2282 N N . ILE A 1 298 ? -2.752 -12.633 9.266 1 98.81 298 ILE A N 1
ATOM 2283 C CA . ILE A 1 298 ? -3.361 -12.945 7.98 1 98.81 298 ILE A CA 1
ATOM 2284 C C . ILE A 1 298 ? -2.33 -12.773 6.863 1 98.81 298 ILE A C 1
ATOM 2286 O O . ILE A 1 298 ? -1.659 -11.742 6.785 1 98.81 298 ILE A O 1
ATOM 2290 N N . VAL A 1 299 ? -2.176 -13.734 6.031 1 98.44 299 VAL A N 1
ATOM 2291 C CA . VAL A 1 299 ? -1.234 -13.703 4.918 1 98.44 299 VAL A CA 1
ATOM 2292 C C . VAL A 1 299 ? -1.949 -14.094 3.625 1 98.44 299 VAL A C 1
ATOM 2294 O O . VAL A 1 299 ? -2.604 -15.141 3.562 1 98.44 299 VAL A O 1
ATOM 2297 N N . ALA A 1 300 ? -1.898 -13.305 2.666 1 98.19 300 ALA A N 1
ATOM 2298 C CA . ALA A 1 300 ? -2.572 -13.5 1.386 1 98.19 300 ALA A CA 1
ATOM 2299 C C . ALA A 1 300 ? -1.961 -12.617 0.303 1 98.19 300 ALA A C 1
ATOM 2301 O O . ALA A 1 300 ? -0.995 -11.898 0.555 1 98.19 300 ALA A O 1
ATOM 2302 N N . CYS A 1 301 ? -2.465 -12.703 -0.954 1 96.75 301 CYS A N 1
ATOM 2303 C CA . CYS A 1 301 ? -2.021 -11.883 -2.078 1 96.75 301 CYS A CA 1
ATOM 2304 C C . CYS A 1 301 ? -3.205 -11.219 -2.766 1 96.75 301 CYS A C 1
ATOM 2306 O O . CYS A 1 301 ? -4.332 -11.711 -2.688 1 96.75 301 CYS A O 1
ATOM 2308 N N . GLY A 1 302 ? -2.977 -10.102 -3.4 1 96.12 302 GLY A N 1
ATOM 2309 C CA . GLY A 1 302 ? -3.949 -9.445 -4.262 1 96.12 302 GLY A CA 1
ATOM 2310 C C . GLY A 1 302 ? -5.277 -9.188 -3.572 1 96.12 302 GLY A C 1
ATOM 2311 O O . GLY A 1 302 ? -5.316 -8.609 -2.484 1 96.12 302 GLY A O 1
ATOM 2312 N N . THR A 1 303 ? -6.352 -9.703 -4.246 1 97.88 303 THR A N 1
ATOM 2313 C CA . THR A 1 303 ? -7.723 -9.516 -3.777 1 97.88 303 THR A CA 1
ATOM 2314 C C . THR A 1 303 ? -7.91 -10.148 -2.402 1 97.88 303 THR A C 1
ATOM 2316 O O . THR A 1 303 ? -8.586 -9.578 -1.541 1 97.88 303 THR A O 1
ATOM 2319 N N . SER A 1 304 ? -7.336 -11.305 -2.203 1 98.5 304 SER A N 1
ATOM 2320 C CA . SER A 1 304 ? -7.434 -11.977 -0.911 1 98.5 304 SER A CA 1
ATOM 2321 C C . SER A 1 304 ? -6.77 -11.164 0.19 1 98.5 304 SER A C 1
ATOM 2323 O O . SER A 1 304 ? -7.238 -11.148 1.329 1 98.5 304 SER A O 1
ATOM 2325 N N . TYR A 1 305 ? -5.648 -10.531 -0.171 1 98.5 305 TYR A N 1
ATOM 2326 C CA . TYR A 1 305 ? -4.98 -9.633 0.766 1 98.5 305 TYR A CA 1
ATOM 2327 C C . TYR A 1 305 ? -5.895 -8.484 1.171 1 98.5 305 TYR A C 1
ATOM 2329 O O . TYR A 1 305 ? -5.965 -8.117 2.348 1 98.5 305 TYR A O 1
ATOM 2337 N N . HIS A 1 306 ? -6.621 -7.918 0.265 1 98.75 306 HIS A N 1
ATOM 2338 C CA . HIS A 1 306 ? -7.559 -6.84 0.559 1 98.75 306 HIS A CA 1
ATOM 2339 C C . HIS A 1 306 ? -8.664 -7.305 1.502 1 98.75 306 HIS A C 1
ATOM 2341 O O . HIS A 1 306 ? -9.094 -6.555 2.381 1 98.75 306 HIS A O 1
ATOM 2347 N N . ALA A 1 307 ? -9.109 -8.523 1.291 1 98.88 307 ALA A N 1
ATOM 2348 C CA . ALA A 1 307 ? -10.102 -9.078 2.205 1 98.88 307 ALA A CA 1
ATOM 2349 C C . ALA A 1 307 ? -9.555 -9.172 3.625 1 98.88 307 ALA A C 1
ATOM 2351 O O . ALA A 1 307 ? -10.258 -8.875 4.59 1 98.88 307 ALA A O 1
ATOM 2352 N N . GLY A 1 308 ? -8.32 -9.602 3.691 1 98.88 308 GLY A N 1
ATOM 2353 C CA . GLY A 1 308 ? -7.668 -9.656 4.988 1 98.88 308 GLY A CA 1
ATOM 2354 C C . GLY A 1 308 ? -7.574 -8.305 5.672 1 98.88 308 GLY A C 1
ATOM 2355 O O . GLY A 1 308 ? -7.723 -8.211 6.891 1 98.88 308 GLY A O 1
ATOM 2356 N N . LEU A 1 309 ? -7.328 -7.277 4.875 1 98.69 309 LEU A N 1
ATOM 2357 C CA . LEU A 1 309 ? -7.234 -5.934 5.43 1 98.69 309 LEU A CA 1
ATOM 2358 C C . LEU A 1 309 ? -8.555 -5.516 6.066 1 98.69 309 LEU A C 1
ATOM 2360 O O . LEU A 1 309 ? -8.57 -4.84 7.098 1 98.69 309 LEU A O 1
ATOM 2364 N N . VAL A 1 310 ? -9.672 -5.871 5.473 1 98.62 310 VAL A N 1
ATOM 2365 C CA . VAL A 1 310 ? -10.977 -5.586 6.059 1 98.62 310 VAL A CA 1
ATOM 2366 C C . VAL A 1 310 ? -11.141 -6.352 7.367 1 98.62 310 VAL A C 1
ATOM 2368 O O . VAL A 1 310 ? -11.562 -5.789 8.375 1 98.62 310 VAL A O 1
ATOM 2371 N N . ALA A 1 311 ? -10.766 -7.586 7.352 1 98.69 311 ALA A N 1
ATOM 2372 C CA . ALA A 1 311 ? -10.961 -8.477 8.5 1 98.69 311 ALA A CA 1
ATOM 2373 C C . ALA A 1 311 ? -10.164 -7.992 9.703 1 98.69 311 ALA A C 1
ATOM 2375 O O . ALA A 1 311 ? -10.57 -8.203 10.852 1 98.69 311 ALA A O 1
ATOM 2376 N N . ARG A 1 312 ? -9.008 -7.406 9.438 1 98.31 312 ARG A N 1
ATOM 2377 C CA . ARG A 1 312 ? -8.227 -6.875 10.547 1 98.31 312 ARG A CA 1
ATOM 2378 C C . ARG A 1 312 ? -9.07 -5.953 11.422 1 98.31 312 ARG A C 1
ATOM 2380 O O . ARG A 1 312 ? -9 -6.02 12.648 1 98.31 312 ARG A O 1
ATOM 2387 N N . TYR A 1 313 ? -9.844 -5.055 10.789 1 97.75 313 TYR A N 1
ATOM 2388 C CA . TYR A 1 313 ? -10.711 -4.148 11.539 1 97.75 313 TYR A CA 1
ATOM 2389 C C . TYR A 1 313 ? -11.742 -4.918 12.352 1 97.75 313 TYR A C 1
ATOM 2391 O O . TYR A 1 313 ? -11.992 -4.594 13.508 1 97.75 313 TYR A O 1
ATOM 2399 N N . TRP A 1 314 ? -12.312 -5.977 11.766 1 98.31 314 TRP A N 1
ATOM 2400 C CA . TRP A 1 314 ? -13.32 -6.789 12.445 1 98.31 314 TRP A CA 1
ATOM 2401 C C . TRP A 1 314 ? -12.719 -7.523 13.641 1 98.31 314 TRP A C 1
ATOM 2403 O O . TRP A 1 314 ? -13.305 -7.543 14.719 1 98.31 314 TRP A O 1
ATOM 2413 N N . LEU A 1 315 ? -11.555 -8.117 13.422 1 98.44 315 LEU A N 1
ATOM 2414 C CA . LEU A 1 315 ? -10.914 -8.93 14.453 1 98.44 315 LEU A CA 1
ATOM 2415 C C . LEU A 1 315 ? -10.547 -8.086 15.672 1 98.44 315 LEU A C 1
ATOM 2417 O O . LEU A 1 315 ? -10.742 -8.508 16.812 1 98.44 315 LEU A O 1
ATOM 2421 N N . GLU A 1 316 ? -10.055 -6.887 15.438 1 97.56 316 GLU A N 1
ATOM 2422 C CA . GLU A 1 316 ? -9.68 -6.031 16.562 1 97.56 316 GLU A CA 1
ATOM 2423 C C . GLU A 1 316 ? -10.906 -5.445 17.25 1 97.56 316 GLU A C 1
ATOM 2425 O O . GLU A 1 316 ? -10.992 -5.43 18.469 1 97.56 316 GLU A O 1
ATOM 2430 N N . GLU A 1 317 ? -11.875 -5.004 16.453 1 96.62 317 GLU A N 1
ATOM 2431 C CA . GLU A 1 317 ? -13.047 -4.324 17 1 96.62 317 GLU A CA 1
ATOM 2432 C C . GLU A 1 317 ? -13.984 -5.312 17.688 1 96.62 317 GLU A C 1
ATOM 2434 O O . GLU A 1 317 ? -14.523 -5.016 18.75 1 96.62 317 GLU A O 1
ATOM 2439 N N . LEU A 1 318 ? -14.188 -6.449 17.094 1 97.5 318 LEU A N 1
ATOM 2440 C CA . LEU A 1 318 ? -15.203 -7.375 17.578 1 97.5 318 LEU A CA 1
ATOM 2441 C C . LEU A 1 318 ? -14.586 -8.422 18.484 1 97.5 318 LEU A C 1
ATOM 2443 O O . LEU A 1 318 ? -15.18 -8.797 19.5 1 97.5 318 LEU A O 1
ATOM 2447 N N . ALA A 1 319 ? -13.391 -8.898 18.125 1 97.56 319 ALA A N 1
ATOM 2448 C CA . ALA A 1 319 ? -12.805 -10.008 18.859 1 97.56 319 ALA A CA 1
ATOM 2449 C C . ALA A 1 319 ? -11.82 -9.508 19.922 1 97.56 319 ALA A C 1
ATOM 2451 O O . ALA A 1 319 ? -11.438 -10.25 20.828 1 97.56 319 ALA A O 1
ATOM 2452 N N . GLY A 1 320 ? -11.422 -8.258 19.781 1 97.25 320 GLY A N 1
ATOM 2453 C CA . GLY A 1 320 ? -10.438 -7.742 20.719 1 97.25 320 GLY A CA 1
ATOM 2454 C C . GLY A 1 320 ? -9.094 -8.43 20.609 1 97.25 320 GLY A C 1
ATOM 2455 O O . GLY A 1 320 ? -8.391 -8.602 21.594 1 97.25 320 GLY A O 1
ATOM 2456 N N . ILE A 1 321 ? -8.758 -8.914 19.453 1 97.75 321 ILE A N 1
ATOM 2457 C CA . ILE A 1 321 ? -7.504 -9.617 19.188 1 97.75 321 ILE A CA 1
ATOM 2458 C C . ILE A 1 321 ? -6.656 -8.812 18.203 1 97.75 321 ILE A C 1
ATOM 2460 O O . ILE A 1 321 ? -7.141 -8.406 17.141 1 97.75 321 ILE A O 1
ATOM 2464 N N . PRO A 1 322 ? -5.359 -8.477 18.609 1 97.44 322 PRO A N 1
ATOM 2465 C CA . PRO A 1 322 ? -4.508 -7.801 17.625 1 97.44 322 PRO A CA 1
ATOM 2466 C C . PRO A 1 322 ? -4.312 -8.617 16.344 1 97.44 322 PRO A C 1
ATOM 2468 O O . PRO A 1 322 ? -4.242 -9.852 16.406 1 97.44 322 PRO A O 1
ATOM 2471 N N . CYS A 1 323 ? -4.246 -7.926 15.234 1 97.81 323 CYS A N 1
ATOM 2472 C CA . CYS A 1 323 ? -4.207 -8.609 13.945 1 97.81 323 CYS A CA 1
ATOM 2473 C C . CYS A 1 323 ? -3.229 -7.922 12.992 1 97.81 323 CYS A C 1
ATOM 2475 O O . CYS A 1 323 ? -3.201 -6.695 12.906 1 97.81 323 CYS A O 1
ATOM 2477 N N . ALA A 1 324 ? -2.391 -8.664 12.383 1 97.38 324 ALA A N 1
ATOM 2478 C CA . ALA A 1 324 ? -1.512 -8.188 11.32 1 97.38 324 ALA A CA 1
ATOM 2479 C C . ALA A 1 324 ? -1.864 -8.844 9.984 1 97.38 324 ALA A C 1
ATOM 2481 O O . ALA A 1 324 ? -2.234 -10.016 9.945 1 97.38 324 ALA A O 1
ATOM 2482 N N . VAL A 1 325 ? -1.829 -8.07 8.938 1 98.12 325 VAL A N 1
ATOM 2483 C CA . VAL A 1 325 ? -2.082 -8.562 7.582 1 98.12 325 VAL A CA 1
ATOM 2484 C C . VAL A 1 325 ? -0.875 -8.273 6.695 1 98.12 325 VAL A C 1
ATOM 2486 O O . VAL A 1 325 ? -0.387 -7.141 6.648 1 98.12 325 VAL A O 1
ATOM 2489 N N . GLU A 1 326 ? -0.381 -9.25 5.992 1 97.44 326 GLU A N 1
ATOM 2490 C CA . GLU A 1 326 ? 0.809 -9.062 5.168 1 97.44 326 GLU A CA 1
ATOM 2491 C C . GLU A 1 326 ? 0.678 -9.789 3.834 1 97.44 326 GLU A C 1
ATOM 2493 O O . GLU A 1 326 ? -0.039 -10.789 3.732 1 97.44 326 GLU A O 1
ATOM 2498 N N . VAL A 1 327 ? 1.357 -9.266 2.836 1 96.62 327 VAL A N 1
ATOM 2499 C CA . VAL A 1 327 ? 1.428 -9.93 1.539 1 96.62 327 VAL A CA 1
ATOM 2500 C C . VAL A 1 327 ? 2.336 -11.156 1.635 1 96.62 327 VAL A C 1
ATOM 2502 O O . VAL A 1 327 ? 3.418 -11.086 2.223 1 96.62 327 VAL A O 1
ATOM 2505 N N . ALA A 1 328 ? 1.91 -12.203 1.033 1 96.69 328 ALA A N 1
ATOM 2506 C CA . ALA A 1 328 ? 2.576 -13.492 1.184 1 96.69 328 ALA A CA 1
ATOM 2507 C C . ALA A 1 328 ? 3.969 -13.469 0.562 1 96.69 328 ALA A C 1
ATOM 2509 O O . ALA A 1 328 ? 4.898 -14.094 1.076 1 96.69 328 ALA A O 1
ATOM 2510 N N . SER A 1 329 ? 4.121 -12.734 -0.549 1 93.25 329 SER A N 1
ATOM 2511 C CA . SER A 1 329 ? 5.383 -12.719 -1.282 1 93.25 329 SER A CA 1
ATOM 2512 C C . SER A 1 329 ? 6.5 -12.094 -0.446 1 93.25 329 SER A C 1
ATOM 2514 O O . SER A 1 329 ? 7.676 -12.391 -0.662 1 93.25 329 SER A O 1
ATOM 2516 N N . GLU A 1 330 ? 6.164 -11.258 0.496 1 94.81 330 GLU A N 1
ATOM 2517 C CA . GLU A 1 330 ? 7.145 -10.664 1.397 1 94.81 330 GLU A CA 1
ATOM 2518 C C . GLU A 1 330 ? 7.273 -11.469 2.686 1 94.81 330 GLU A C 1
ATOM 2520 O O . GLU A 1 330 ? 8.375 -11.648 3.205 1 94.81 330 GLU A O 1
ATOM 2525 N N . TYR A 1 331 ? 6.23 -11.984 3.174 1 95.44 331 TYR A N 1
ATOM 2526 C CA . TYR A 1 331 ? 6.207 -12.68 4.457 1 95.44 331 TYR A CA 1
ATOM 2527 C C . TYR A 1 331 ? 7.074 -13.93 4.414 1 95.44 331 TYR A C 1
ATOM 2529 O O . TYR A 1 331 ? 7.777 -14.242 5.379 1 95.44 331 TYR A O 1
ATOM 2537 N N . ARG A 1 332 ? 6.984 -14.594 3.324 1 92.81 332 ARG A N 1
ATOM 2538 C CA . ARG A 1 332 ? 7.648 -15.891 3.242 1 92.81 332 ARG A CA 1
ATOM 2539 C C . ARG A 1 332 ? 9.164 -15.742 3.328 1 92.81 332 ARG A C 1
ATOM 2541 O O . ARG A 1 332 ? 9.859 -16.656 3.756 1 92.81 332 ARG A O 1
ATOM 2548 N N . TYR A 1 333 ? 9.727 -14.641 2.98 1 92.25 333 TYR A N 1
ATOM 2549 C CA . TYR A 1 333 ? 11.172 -14.484 2.922 1 92.25 333 TYR A CA 1
ATOM 2550 C C . TYR A 1 333 ? 11.68 -13.672 4.109 1 92.25 333 TYR A C 1
ATOM 2552 O O . TYR A 1 333 ? 12.891 -13.539 4.305 1 92.25 333 TYR A O 1
ATOM 2560 N N . ARG A 1 334 ? 10.797 -13.133 4.84 1 92.12 334 ARG A N 1
ATOM 2561 C CA . ARG A 1 334 ? 11.172 -12.273 5.957 1 92.12 334 ARG A CA 1
ATOM 2562 C C . ARG A 1 334 ? 11.438 -13.094 7.215 1 92.12 334 ARG A C 1
ATOM 2564 O O . ARG A 1 334 ? 10.75 -14.086 7.469 1 92.12 334 ARG A O 1
ATOM 2571 N N . GLN A 1 335 ? 12.469 -12.703 7.973 1 91.31 335 GLN A N 1
ATOM 2572 C CA . GLN A 1 335 ? 12.641 -13.258 9.312 1 91.31 335 GLN A CA 1
ATOM 2573 C C . GLN A 1 335 ? 11.609 -12.68 10.281 1 91.31 335 GLN A C 1
ATOM 2575 O O . GLN A 1 335 ? 11.922 -11.781 11.055 1 91.31 335 GLN A O 1
ATOM 2580 N N . THR A 1 336 ? 10.5 -13.328 10.359 1 91.75 336 THR A N 1
ATOM 2581 C CA . THR A 1 336 ? 9.398 -12.812 11.156 1 91.75 336 THR A CA 1
ATOM 2582 C C . THR A 1 336 ? 9.492 -13.289 12.602 1 91.75 336 THR A C 1
ATOM 2584 O O . THR A 1 336 ? 9.992 -14.383 12.867 1 91.75 336 THR A O 1
ATOM 2587 N N . VAL A 1 337 ? 9.172 -12.445 13.484 1 95.94 337 VAL A N 1
ATOM 2588 C CA . VAL A 1 337 ? 9.008 -12.812 14.891 1 95.94 337 VAL A CA 1
ATOM 2589 C C . VAL A 1 337 ? 7.523 -12.961 15.219 1 95.94 337 VAL A C 1
ATOM 2591 O O . VAL A 1 337 ? 6.75 -12.008 15.086 1 95.94 337 VAL A O 1
ATOM 2594 N N . VAL A 1 338 ? 7.137 -14.164 15.633 1 96.12 338 VAL A N 1
ATOM 2595 C CA . VAL A 1 338 ? 5.73 -14.508 15.82 1 96.12 338 VAL A CA 1
ATOM 2596 C C . VAL A 1 338 ? 5.344 -14.32 17.281 1 96.12 338 VAL A C 1
ATOM 2598 O O . VAL A 1 338 ? 5.898 -14.977 18.172 1 96.12 338 VAL A O 1
ATOM 2601 N N . PRO A 1 339 ? 4.375 -13.414 17.516 1 95.19 339 PRO A N 1
ATOM 2602 C CA . PRO A 1 339 ? 3.891 -13.312 18.891 1 95.19 339 PRO A CA 1
ATOM 2603 C C . PRO A 1 339 ? 3.295 -14.625 19.406 1 95.19 339 PRO A C 1
ATOM 2605 O O . PRO A 1 339 ? 2.74 -15.406 18.625 1 95.19 339 PRO A O 1
ATOM 2608 N N . PRO A 1 340 ? 3.396 -14.82 20.75 1 94.06 340 PRO A N 1
ATOM 2609 C CA . PRO A 1 340 ? 2.789 -16.031 21.312 1 94.06 340 PRO A CA 1
ATOM 2610 C C . PRO A 1 340 ? 1.281 -16.094 21.078 1 94.06 340 PRO A C 1
ATOM 2612 O O . PRO A 1 340 ? 0.597 -15.07 21.156 1 94.06 340 PRO A O 1
ATOM 2615 N N . GLY A 1 341 ? 0.762 -17.297 20.766 1 96.62 341 GLY A N 1
ATOM 2616 C CA . GLY A 1 341 ? -0.667 -17.5 20.578 1 96.62 341 GLY A CA 1
ATOM 2617 C C . GLY A 1 341 ? -1.171 -17 19.234 1 96.62 341 GLY A C 1
ATOM 2618 O O . GLY A 1 341 ? -2.344 -16.656 19.094 1 96.62 341 GLY A O 1
ATOM 2619 N N . THR A 1 342 ? -0.312 -17 18.203 1 97.75 342 THR A N 1
ATOM 2620 C CA . THR A 1 342 ? -0.67 -16.453 16.906 1 97.75 342 THR A CA 1
ATOM 2621 C C . THR A 1 342 ? -1.353 -17.5 16.031 1 97.75 342 THR A C 1
ATOM 2623 O O . THR A 1 342 ? -0.784 -18.562 15.773 1 97.75 342 THR A O 1
ATOM 2626 N N . LEU A 1 343 ? -2.578 -17.234 15.602 1 98.19 343 LEU A N 1
ATOM 2627 C CA . LEU A 1 343 ? -3.25 -18.016 14.57 1 98.19 343 LEU A CA 1
ATOM 2628 C C . LEU A 1 343 ? -2.846 -17.531 13.18 1 98.19 343 LEU A C 1
ATOM 2630 O O . LEU A 1 343 ? -2.996 -16.344 12.859 1 98.19 343 LEU A O 1
ATOM 2634 N N . PHE A 1 344 ? -2.293 -18.391 12.375 1 98.5 344 PHE A N 1
ATOM 2635 C CA . PHE A 1 344 ? -1.971 -18.078 10.992 1 98.5 344 PHE A CA 1
ATOM 2636 C C . PHE A 1 344 ? -3.191 -18.25 10.094 1 98.5 344 PHE A C 1
ATOM 2638 O O . PHE A 1 344 ? -3.742 -19.359 10 1 98.5 344 PHE A O 1
ATOM 2645 N N . VAL A 1 345 ? -3.658 -17.203 9.445 1 98.75 345 VAL A N 1
ATOM 2646 C CA . VAL A 1 345 ? -4.805 -17.266 8.547 1 98.75 345 VAL A CA 1
ATOM 2647 C C . VAL A 1 345 ? -4.336 -17.109 7.102 1 98.75 345 VAL A C 1
ATOM 2649 O O . VAL A 1 345 ? -3.812 -16.062 6.723 1 98.75 345 VAL A O 1
ATOM 2652 N N . ALA A 1 346 ? -4.496 -18.125 6.305 1 98.62 346 ALA A N 1
ATOM 2653 C CA . ALA A 1 346 ? -4.16 -18.125 4.883 1 98.62 346 ALA A CA 1
ATOM 2654 C C . ALA A 1 346 ? -5.414 -17.984 4.027 1 98.62 346 ALA A C 1
ATOM 2656 O O . ALA A 1 346 ? -6.395 -18.703 4.227 1 98.62 346 ALA A O 1
ATOM 2657 N N . ILE A 1 347 ? -5.426 -17.047 3.109 1 98.69 347 ILE A N 1
ATOM 2658 C CA . ILE A 1 347 ? -6.57 -16.828 2.229 1 98.69 347 ILE A CA 1
ATOM 2659 C C . ILE A 1 347 ? -6.141 -17.016 0.774 1 98.69 347 ILE A C 1
ATOM 2661 O O . ILE A 1 347 ? -5.238 -16.328 0.296 1 98.69 347 ILE A O 1
ATOM 2665 N N . SER A 1 348 ? -6.773 -17.875 0.068 1 97.56 348 SER A N 1
ATOM 2666 C CA . SER A 1 348 ? -6.52 -18.125 -1.348 1 97.56 348 SER A CA 1
ATOM 2667 C C . SER A 1 348 ? -7.734 -18.734 -2.029 1 97.56 348 SER A C 1
ATOM 2669 O O . SER A 1 348 ? -8.273 -19.75 -1.562 1 97.56 348 SER A O 1
ATOM 2671 N N . GLN A 1 349 ? -8.172 -18.109 -3.102 1 95.94 349 GLN A N 1
ATOM 2672 C CA . GLN A 1 349 ? -9.312 -18.641 -3.842 1 95.94 349 GLN A CA 1
ATOM 2673 C C . GLN A 1 349 ? -8.992 -20 -4.441 1 95.94 349 GLN A C 1
ATOM 2675 O O . GLN A 1 349 ? -9.789 -20.938 -4.34 1 95.94 349 GLN A O 1
ATOM 2680 N N . SER A 1 350 ? -7.828 -20.203 -5.047 1 91.88 350 SER A N 1
ATOM 2681 C CA . SER A 1 350 ? -7.445 -21.422 -5.742 1 91.88 350 SER A CA 1
ATOM 2682 C C . SER A 1 350 ? -6.879 -22.453 -4.773 1 91.88 350 SER A C 1
ATOM 2684 O O . SER A 1 350 ? -6.848 -23.656 -5.082 1 91.88 350 SER A O 1
ATOM 2686 N N . GLY A 1 351 ? -6.32 -21.953 -3.693 1 95.12 351 GLY A N 1
ATOM 2687 C CA . GLY A 1 351 ? -5.656 -22.828 -2.738 1 95.12 351 GLY A CA 1
ATOM 2688 C C . GLY A 1 351 ? -4.293 -23.297 -3.207 1 95.12 351 GLY A C 1
ATOM 2689 O O . GLY A 1 351 ? -3.674 -24.141 -2.566 1 95.12 351 GLY A O 1
ATOM 2690 N N . GLU A 1 352 ? -3.822 -22.719 -4.352 1 92.44 352 GLU A N 1
ATOM 2691 C CA . GLU A 1 352 ? -2.543 -23.125 -4.926 1 92.44 352 GLU A CA 1
ATOM 2692 C C . GLU A 1 352 ? -1.596 -21.938 -5.062 1 92.44 352 GLU A C 1
ATOM 2694 O O . GLU A 1 352 ? -0.571 -22.031 -5.742 1 92.44 352 GLU A O 1
ATOM 2699 N N . THR A 1 353 ? -1.96 -20.797 -4.477 1 93.56 353 THR A N 1
ATOM 2700 C CA . THR A 1 353 ? -1.09 -19.625 -4.555 1 93.56 353 THR A CA 1
ATOM 2701 C C . THR A 1 353 ? 0.27 -19.922 -3.928 1 93.56 353 THR A C 1
ATOM 2703 O O . THR A 1 353 ? 0.37 -20.125 -2.717 1 93.56 353 THR A O 1
ATOM 2706 N N . ALA A 1 354 ? 1.274 -19.875 -4.75 1 93 354 ALA A N 1
ATOM 2707 C CA . ALA A 1 354 ? 2.602 -20.359 -4.375 1 93 354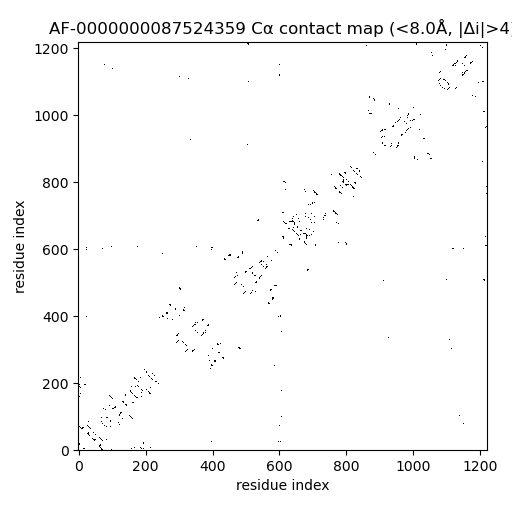 ALA A CA 1
ATOM 2708 C C . ALA A 1 354 ? 3.117 -19.625 -3.133 1 93 354 ALA A C 1
ATOM 2710 O O . ALA A 1 354 ? 3.578 -20.266 -2.182 1 93 354 ALA A O 1
ATOM 2711 N N . ASP A 1 355 ? 3.049 -18.328 -3.109 1 94.81 355 ASP A N 1
ATOM 2712 C CA . ASP A 1 355 ? 3.582 -17.531 -2.004 1 94.81 355 ASP A CA 1
ATOM 2713 C C . ASP A 1 355 ? 2.805 -17.797 -0.716 1 94.81 355 ASP A C 1
ATOM 2715 O O . ASP A 1 355 ? 3.396 -17.891 0.361 1 94.81 355 ASP A O 1
ATOM 2719 N N . THR A 1 356 ? 1.524 -17.875 -0.793 1 96.88 356 THR A N 1
ATOM 2720 C CA . THR A 1 356 ? 0.691 -18.141 0.376 1 96.88 356 THR A CA 1
ATOM 2721 C C . THR A 1 356 ? 0.976 -19.516 0.952 1 96.88 356 THR A C 1
ATOM 2723 O O . THR A 1 356 ? 1.102 -19.688 2.168 1 96.88 356 THR A O 1
ATOM 2726 N N . LEU A 1 357 ? 1.104 -20.484 0.046 1 95.75 357 LEU A N 1
ATOM 2727 C CA . LEU A 1 357 ? 1.405 -21.844 0.48 1 95.75 357 LEU A CA 1
ATOM 2728 C C . LEU A 1 357 ? 2.764 -21.906 1.17 1 95.75 357 LEU A C 1
ATOM 2730 O O . LEU A 1 357 ? 2.91 -22.562 2.207 1 95.75 357 LEU A O 1
ATOM 2734 N N . ALA A 1 358 ? 3.721 -21.281 0.564 1 94.81 358 ALA A N 1
ATOM 2735 C CA . ALA A 1 358 ? 5.059 -21.266 1.146 1 94.81 358 ALA A CA 1
ATOM 2736 C C . ALA A 1 358 ? 5.051 -20.625 2.531 1 94.81 358 ALA A C 1
ATOM 2738 O O . ALA A 1 358 ? 5.691 -21.125 3.457 1 94.81 358 ALA A O 1
ATOM 2739 N N . ALA A 1 359 ? 4.375 -19.516 2.674 1 96.5 359 ALA A N 1
ATOM 2740 C CA . ALA A 1 359 ? 4.258 -18.844 3.967 1 96.5 359 ALA A CA 1
ATOM 2741 C C . ALA A 1 359 ? 3.553 -19.734 4.984 1 96.5 359 ALA A C 1
ATOM 2743 O O . ALA A 1 359 ? 3.953 -19.797 6.148 1 96.5 359 ALA A O 1
ATOM 2744 N N . MET A 1 360 ? 2.502 -20.359 4.559 1 96.81 360 MET A N 1
ATOM 2745 C CA . MET A 1 360 ? 1.748 -21.266 5.43 1 96.81 360 MET A CA 1
ATOM 2746 C C . MET A 1 360 ? 2.627 -22.406 5.922 1 96.81 360 MET A C 1
ATOM 2748 O O . MET A 1 360 ? 2.645 -22.719 7.117 1 96.81 360 MET A O 1
ATOM 2752 N N . ARG A 1 361 ? 3.346 -23.062 5.02 1 94.81 361 ARG A N 1
ATOM 2753 C CA . ARG A 1 361 ? 4.234 -24.156 5.383 1 94.81 361 ARG A CA 1
ATOM 2754 C C . ARG A 1 361 ? 5.316 -23.688 6.352 1 94.81 361 ARG A C 1
ATOM 2756 O O . ARG A 1 361 ? 5.641 -24.391 7.312 1 94.81 361 ARG A O 1
ATOM 2763 N N . ALA A 1 362 ? 5.852 -22.516 6.121 1 94.19 362 ALA A N 1
ATOM 2764 C CA . ALA A 1 362 ? 6.859 -21.953 7.012 1 94.19 362 ALA A CA 1
ATOM 2765 C C . ALA A 1 362 ? 6.273 -21.672 8.398 1 94.19 362 ALA A C 1
ATOM 2767 O O . ALA A 1 362 ? 6.973 -21.781 9.406 1 94.19 362 ALA A O 1
ATOM 2768 N N . SER A 1 363 ? 5.027 -21.328 8.477 1 94.75 363 SER A N 1
ATOM 2769 C CA . SER A 1 363 ? 4.379 -20.984 9.734 1 94.75 363 SER A CA 1
ATOM 2770 C C . SER A 1 363 ? 4.359 -22.172 10.688 1 94.75 363 SER A C 1
ATOM 2772 O O . SER A 1 363 ? 4.34 -21.984 11.906 1 94.75 363 SER A O 1
ATOM 2774 N N . ARG A 1 364 ? 4.43 -23.359 10.164 1 91.38 364 ARG A N 1
ATOM 2775 C CA . ARG A 1 364 ? 4.363 -24.578 10.969 1 91.38 364 ARG A CA 1
ATOM 2776 C C . ARG A 1 364 ? 5.598 -24.719 11.852 1 91.38 364 ARG A C 1
ATOM 2778 O O . ARG A 1 364 ? 5.531 -25.297 12.938 1 91.38 364 ARG A O 1
ATOM 2785 N N . SER A 1 365 ? 6.652 -24.078 11.453 1 91.38 365 SER A N 1
ATOM 2786 C CA . SER A 1 365 ? 7.895 -24.188 12.211 1 91.38 365 SER A CA 1
ATOM 2787 C C . SER A 1 365 ? 8.234 -22.875 12.906 1 91.38 365 SER A C 1
ATOM 2789 O O . SER A 1 365 ? 9.258 -22.766 13.586 1 91.38 365 SER A O 1
ATOM 2791 N N . ARG A 1 366 ? 7.453 -21.906 12.781 1 91.94 366 ARG A N 1
ATOM 2792 C CA . ARG A 1 366 ? 7.805 -20.578 13.281 1 91.94 366 ARG A CA 1
ATOM 2793 C C . ARG A 1 366 ? 7.035 -20.25 14.562 1 91.94 366 ARG A C 1
ATOM 2795 O O . ARG A 1 366 ? 7.008 -19.109 15 1 91.94 366 ARG A O 1
ATOM 2802 N N . GLY A 1 367 ? 6.359 -21.156 15.172 1 90.5 367 GLY A N 1
ATOM 2803 C CA . GLY A 1 367 ? 5.762 -20.938 16.484 1 90.5 367 GLY A CA 1
ATOM 2804 C C . GLY A 1 367 ? 4.297 -20.547 16.406 1 90.5 367 GLY A C 1
ATOM 2805 O O . GLY A 1 367 ? 3.709 -20.141 17.422 1 90.5 367 GLY A O 1
ATOM 2806 N N . HIS A 1 368 ? 3.688 -20.625 15.297 1 95.25 368 HIS A N 1
ATOM 2807 C CA . HIS A 1 368 ? 2.256 -20.359 15.188 1 95.25 368 HIS A CA 1
ATOM 2808 C C . HIS A 1 368 ? 1.45 -21.453 15.891 1 95.25 368 HIS A C 1
ATOM 2810 O O . HIS A 1 368 ? 1.874 -22.609 15.945 1 95.25 368 HIS A O 1
ATOM 2816 N N . LEU A 1 369 ? 0.307 -21.062 16.438 1 95.88 369 LEU A N 1
ATOM 2817 C CA . LEU A 1 369 ? -0.595 -21.969 17.141 1 95.88 369 LEU A CA 1
ATOM 2818 C C . LEU A 1 369 ? -1.19 -23 16.188 1 95.88 369 LEU A C 1
ATOM 2820 O O . LEU A 1 369 ? -1.396 -24.156 16.562 1 95.88 369 LEU A O 1
ATOM 2824 N N . GLY A 1 370 ? -1.507 -22.531 15 1 95.38 370 GLY A N 1
ATOM 2825 C CA . GLY A 1 370 ? -2.145 -23.312 13.961 1 95.38 370 GLY A CA 1
ATOM 2826 C C . GLY A 1 370 ? -2.48 -22.5 12.719 1 95.38 370 GLY A C 1
ATOM 2827 O O . GLY A 1 370 ? -2.268 -21.297 12.688 1 95.38 370 GLY A O 1
ATOM 2828 N N . VAL A 1 371 ? -2.973 -23.234 11.734 1 96.75 371 VAL A N 1
ATOM 2829 C CA . VAL A 1 371 ? -3.275 -22.594 10.453 1 96.75 371 VAL A CA 1
ATOM 2830 C C . VAL A 1 371 ? -4.773 -22.688 10.172 1 96.75 371 VAL A C 1
ATOM 2832 O O . VAL A 1 371 ? -5.363 -23.766 10.242 1 96.75 371 VAL A O 1
ATOM 2835 N N . PHE A 1 372 ? -5.383 -21.562 9.93 1 97.62 372 PHE A N 1
ATOM 2836 C CA . PHE A 1 372 ? -6.754 -21.438 9.445 1 97.62 372 PHE A CA 1
ATOM 2837 C C . PHE A 1 372 ? -6.77 -21.016 7.98 1 97.62 372 PHE A C 1
ATOM 2839 O O . PHE A 1 372 ? -6.215 -19.984 7.617 1 97.62 372 PHE A O 1
ATOM 2846 N N . ALA A 1 373 ? -7.469 -21.828 7.098 1 97.56 373 ALA A N 1
ATOM 2847 C CA . ALA A 1 373 ? -7.484 -21.531 5.668 1 97.56 373 ALA A CA 1
ATOM 2848 C C . ALA A 1 373 ? -8.883 -21.125 5.207 1 97.56 373 ALA A C 1
ATOM 2850 O O . ALA A 1 373 ? -9.875 -21.719 5.625 1 97.56 373 ALA A O 1
ATOM 2851 N N . VAL A 1 374 ? -8.977 -20.047 4.48 1 98.44 374 VAL A N 1
ATOM 2852 C CA . VAL A 1 374 ? -10.148 -19.672 3.707 1 98.44 374 VAL A CA 1
ATOM 2853 C C . VAL A 1 374 ? -9.906 -19.953 2.225 1 98.44 374 VAL A C 1
ATOM 2855 O O . VAL A 1 374 ? -8.992 -19.375 1.625 1 98.44 374 VAL A O 1
ATOM 2858 N N . CYS A 1 375 ? -10.703 -20.812 1.633 1 97.5 375 CYS A N 1
ATOM 2859 C CA . CYS A 1 375 ? -10.398 -21.281 0.285 1 97.5 375 CYS A CA 1
ATOM 2860 C C . CYS A 1 375 ? -11.672 -21.688 -0.447 1 97.5 375 CYS A C 1
ATOM 2862 O O . CYS A 1 375 ? -12.688 -22 0.185 1 97.5 375 CYS A O 1
ATOM 2864 N N . ASN A 1 376 ? -11.656 -21.594 -1.765 1 95.62 376 ASN A N 1
ATOM 2865 C CA . ASN A 1 376 ? -12.805 -21.969 -2.574 1 95.62 376 ASN A CA 1
ATOM 2866 C C . ASN A 1 376 ? -12.617 -23.344 -3.219 1 95.62 376 ASN A C 1
ATOM 2868 O O . ASN A 1 376 ? -13.578 -23.969 -3.668 1 95.62 376 ASN A O 1
ATOM 2872 N N . ALA A 1 377 ? -11.398 -23.891 -3.291 1 91.19 377 ALA A N 1
ATOM 2873 C CA . ALA A 1 377 ? -11.078 -25.141 -3.975 1 91.19 377 ALA A CA 1
ATOM 2874 C C . ALA A 1 377 ? -10.859 -26.266 -2.973 1 91.19 377 ALA A C 1
ATOM 2876 O O . ALA A 1 377 ? -9.766 -26.406 -2.422 1 91.19 377 ALA A O 1
ATOM 2877 N N . PRO A 1 378 ? -11.789 -27.172 -2.77 1 88.06 378 PRO A N 1
ATOM 2878 C CA . PRO A 1 378 ? -11.75 -28.172 -1.692 1 88.06 378 PRO A CA 1
ATOM 2879 C C . PRO A 1 378 ? -10.57 -29.125 -1.816 1 88.06 378 PRO A C 1
ATOM 2881 O O . PRO A 1 378 ? -10.094 -29.672 -0.812 1 88.06 378 PRO A O 1
ATOM 2884 N N . GLU A 1 379 ? -10.047 -29.391 -3.025 1 87 379 GLU A N 1
ATOM 2885 C CA . GLU A 1 379 ? -8.992 -30.391 -3.217 1 87 379 GLU A CA 1
ATOM 2886 C C . GLU A 1 379 ? -7.625 -29.719 -3.338 1 87 379 GLU A C 1
ATOM 2888 O O . GLU A 1 379 ? -6.641 -30.391 -3.676 1 87 379 GLU A O 1
ATOM 2893 N N . SER A 1 380 ? -7.559 -28.516 -2.928 1 90.5 380 SER A N 1
ATOM 2894 C CA . SER A 1 380 ? -6.332 -27.75 -3.121 1 90.5 380 SER A CA 1
ATOM 2895 C C . SER A 1 380 ? -5.312 -28.062 -2.029 1 90.5 380 SER A C 1
ATOM 2897 O O . SER A 1 380 ? -5.664 -28.609 -0.984 1 90.5 380 SER A O 1
ATOM 2899 N N . SER A 1 381 ? -4.043 -27.75 -2.273 1 91.31 381 SER A N 1
ATOM 2900 C CA . SER A 1 381 ? -2.959 -27.922 -1.312 1 91.31 381 SER A CA 1
ATOM 2901 C C . SER A 1 381 ? -3.232 -27.172 -0.021 1 91.31 381 SER A C 1
ATOM 2903 O O . SER A 1 381 ? -2.994 -27.688 1.073 1 91.31 381 SER A O 1
ATOM 2905 N N . LEU A 1 382 ? -3.74 -26 -0.081 1 95.56 382 LEU A N 1
ATOM 2906 C CA . LEU A 1 382 ? -4.012 -25.156 1.082 1 95.56 382 LEU A CA 1
ATOM 2907 C C . LEU A 1 382 ? -4.98 -25.844 2.035 1 95.56 382 LEU A C 1
ATOM 2909 O O . LEU A 1 382 ? -4.754 -25.875 3.246 1 95.56 382 LEU A O 1
ATOM 2913 N N . VAL A 1 383 ? -6.027 -26.375 1.468 1 94.19 383 VAL A N 1
ATOM 2914 C CA . VAL A 1 383 ? -7.074 -27.016 2.25 1 94.19 383 VAL A CA 1
ATOM 2915 C C . VAL A 1 383 ? -6.516 -28.281 2.906 1 94.19 383 VAL A C 1
ATOM 2917 O O . VAL A 1 383 ? -6.762 -28.531 4.086 1 94.19 383 VAL A O 1
ATOM 2920 N N . ARG A 1 384 ? -5.715 -29.016 2.137 1 91.25 384 ARG A N 1
ATOM 2921 C CA . ARG A 1 384 ? -5.195 -30.297 2.613 1 91.25 384 ARG A CA 1
ATOM 2922 C C . ARG A 1 384 ? -4.164 -30.094 3.721 1 91.25 384 ARG A C 1
ATOM 2924 O O . ARG A 1 384 ? -4.008 -30.938 4.598 1 91.25 384 ARG A O 1
ATOM 2931 N N . GLU A 1 385 ? -3.523 -28.984 3.734 1 93.56 385 GLU A N 1
ATOM 2932 C CA . GLU A 1 385 ? -2.396 -28.797 4.641 1 93.56 385 GLU A CA 1
ATOM 2933 C C . GLU A 1 385 ? -2.793 -27.922 5.832 1 93.56 385 GLU A C 1
ATOM 2935 O O . GLU A 1 385 ? -2.031 -27.797 6.793 1 93.56 385 GLU A O 1
ATOM 2940 N N . ALA A 1 386 ? -3.988 -27.359 5.934 1 95.06 386 ALA A N 1
ATOM 2941 C CA . ALA A 1 386 ? -4.43 -26.469 7.004 1 95.06 386 ALA A CA 1
ATOM 2942 C C . ALA A 1 386 ? -4.973 -27.266 8.188 1 95.06 386 ALA A C 1
ATOM 2944 O O . ALA A 1 386 ? -5.328 -28.438 8.047 1 95.06 386 ALA A O 1
ATOM 2945 N N . ASP A 1 387 ? -4.98 -26.656 9.391 1 94.94 387 ASP A N 1
ATOM 2946 C CA . ASP A 1 387 ? -5.57 -27.266 10.578 1 94.94 387 ASP A CA 1
ATOM 2947 C C . ASP A 1 387 ? -7.082 -27.047 10.617 1 94.94 387 ASP A C 1
ATOM 2949 O O . ASP A 1 387 ? -7.832 -27.938 11.039 1 94.94 387 ASP A O 1
ATOM 2953 N N . LEU A 1 388 ? -7.48 -25.875 10.258 1 95.38 388 LEU A N 1
ATOM 2954 C CA . LEU A 1 388 ? -8.883 -25.484 10.141 1 95.38 388 LEU A CA 1
ATOM 2955 C C . LEU A 1 388 ? -9.164 -24.875 8.758 1 95.38 388 LEU A C 1
ATOM 2957 O O . LEU A 1 388 ? -8.312 -24.188 8.195 1 95.38 388 LEU A O 1
ATOM 2961 N N . VAL A 1 389 ? -10.359 -25.203 8.266 1 95.62 389 VAL A N 1
ATOM 2962 C CA . VAL A 1 389 ? -10.68 -24.75 6.918 1 95.62 389 VAL A CA 1
ATOM 2963 C C . VAL A 1 389 ? -12.109 -24.188 6.895 1 95.62 389 VAL A C 1
ATOM 2965 O O . VAL A 1 389 ? -13.008 -24.766 7.512 1 95.62 389 VAL A O 1
ATOM 2968 N N . LEU A 1 390 ? -12.281 -23.125 6.297 1 96.69 390 LEU A N 1
ATOM 2969 C CA . LEU A 1 390 ? -13.594 -22.625 5.91 1 96.69 390 LEU A CA 1
ATOM 2970 C C . LEU A 1 390 ? -13.695 -22.469 4.395 1 96.69 390 LEU A C 1
ATOM 2972 O O . LEU A 1 390 ? -13.047 -21.594 3.811 1 96.69 390 LEU A O 1
ATOM 2976 N N . MET A 1 391 ? -14.508 -23.297 3.779 1 96.06 391 MET A N 1
ATOM 2977 C CA . MET A 1 391 ? -14.742 -23.266 2.338 1 96.06 391 MET A CA 1
ATOM 2978 C C . MET A 1 391 ? -15.742 -22.172 1.963 1 96.06 391 MET A C 1
ATOM 2980 O O . MET A 1 391 ? -16.781 -22.047 2.594 1 96.06 391 MET A O 1
ATOM 2984 N N . THR A 1 392 ? -15.461 -21.438 0.94 1 96.75 392 THR A N 1
ATOM 2985 C CA . THR A 1 392 ? -16.391 -20.391 0.533 1 96.75 392 THR A CA 1
ATOM 2986 C C . THR A 1 392 ? -17.531 -20.984 -0.286 1 96.75 392 THR A C 1
ATOM 2988 O O . THR A 1 392 ? -18.609 -20.391 -0.366 1 96.75 392 THR A O 1
ATOM 2991 N N . ARG A 1 393 ? -17.312 -22.109 -0.961 1 94.56 393 ARG A N 1
ATOM 2992 C CA . ARG A 1 393 ? -18.328 -22.797 -1.754 1 94.56 393 ARG A CA 1
ATOM 2993 C C . ARG A 1 393 ? -18.922 -21.859 -2.807 1 94.56 393 ARG A C 1
ATOM 2995 O O . ARG A 1 393 ? -20.141 -21.828 -2.996 1 94.56 393 ARG A O 1
ATOM 3002 N N . ALA A 1 394 ? -18.062 -21.031 -3.443 1 94.75 394 ALA A N 1
ATOM 3003 C CA . ALA A 1 394 ? -18.516 -19.984 -4.359 1 94.75 394 ALA A CA 1
ATOM 3004 C C . ALA A 1 394 ? -18.656 -20.531 -5.777 1 94.75 394 ALA A C 1
ATOM 3006 O O . ALA A 1 394 ? -19.125 -19.828 -6.672 1 94.75 394 ALA A O 1
ATOM 3007 N N . GLY A 1 395 ? -18.375 -21.797 -6 1 90.19 395 GLY A N 1
ATOM 3008 C CA . GLY A 1 395 ? -18.312 -22.312 -7.359 1 90.19 395 GLY A CA 1
ATOM 3009 C C . GLY A 1 395 ? -17.125 -21.797 -8.141 1 90.19 395 GLY A C 1
ATOM 3010 O O . GLY A 1 395 ? -16.344 -20.984 -7.629 1 90.19 395 GLY A O 1
ATOM 3011 N N . PRO A 1 396 ? -17.031 -22.297 -9.391 1 88.56 396 PRO A N 1
ATOM 3012 C CA . PRO A 1 396 ? -15.867 -21.891 -10.195 1 88.56 396 PRO A CA 1
ATOM 3013 C C . PRO A 1 396 ? -15.883 -20.406 -10.539 1 88.56 396 PRO A C 1
ATOM 3015 O O . PRO A 1 396 ? -16.938 -19.844 -10.812 1 88.56 396 PRO A O 1
ATOM 3018 N N . GLU A 1 397 ? -14.82 -19.797 -10.406 1 91.25 397 GLU A N 1
ATOM 3019 C CA . GLU A 1 397 ? -14.555 -18.438 -10.883 1 91.25 397 GLU A CA 1
ATOM 3020 C C . GLU A 1 397 ? -13.516 -18.438 -12 1 91.25 397 GLU A C 1
ATOM 3022 O O . GLU A 1 397 ? -12.328 -18.656 -11.758 1 91.25 397 GLU A O 1
ATOM 3027 N N . ILE A 1 398 ? -13.961 -18.141 -13.219 1 89 398 ILE A N 1
ATOM 3028 C CA . ILE A 1 398 ? -13.164 -18.359 -14.422 1 89 398 ILE A CA 1
ATOM 3029 C C . ILE A 1 398 ? -12.492 -17.062 -14.844 1 89 398 ILE A C 1
ATOM 3031 O O . ILE A 1 398 ? -11.344 -17.062 -15.281 1 89 398 ILE A O 1
ATOM 3035 N N . GLY A 1 399 ? -13.312 -15.961 -14.75 1 92.25 399 GLY A N 1
ATOM 3036 C CA . GLY A 1 399 ? -12.688 -14.68 -15.039 1 92.25 399 GLY A CA 1
ATOM 3037 C C . GLY A 1 399 ? -11.43 -14.43 -14.234 1 92.25 399 GLY A C 1
ATOM 3038 O O . GLY A 1 399 ? -11.375 -14.734 -13.039 1 92.25 399 GLY A O 1
ATOM 3039 N N . VAL A 1 400 ? -10.422 -13.922 -14.914 1 92.38 400 VAL A N 1
ATOM 3040 C CA . VAL A 1 400 ? -9.109 -13.773 -14.297 1 92.38 400 VAL A CA 1
ATOM 3041 C C . VAL A 1 400 ? -9.203 -12.812 -13.109 1 92.38 400 VAL A C 1
ATOM 3043 O O . VAL A 1 400 ? -8.68 -13.094 -12.031 1 92.38 400 VAL A O 1
ATOM 3046 N N . ALA A 1 401 ? -9.883 -11.656 -13.305 1 94.69 401 ALA A N 1
ATOM 3047 C CA . ALA A 1 401 ? -10.062 -10.711 -12.203 1 94.69 401 ALA A CA 1
ATOM 3048 C C . ALA A 1 401 ? -11.07 -11.234 -11.188 1 94.69 401 ALA A C 1
ATOM 3050 O O . ALA A 1 401 ? -12.172 -11.648 -11.547 1 94.69 401 ALA A O 1
ATOM 3051 N N . SER A 1 402 ? -10.703 -11.234 -9.969 1 96.06 402 SER A N 1
ATOM 3052 C CA . SER A 1 402 ? -11.531 -11.797 -8.906 1 96.06 402 SER A CA 1
ATOM 3053 C C . SER A 1 402 ? -12.719 -10.891 -8.594 1 96.06 402 SER A C 1
ATOM 3055 O O . SER A 1 402 ? -12.578 -9.664 -8.57 1 96.06 402 SER A O 1
ATOM 3057 N N . THR A 1 403 ? -13.922 -11.469 -8.398 1 97.62 403 THR A N 1
ATOM 3058 C CA . THR A 1 403 ? -15.117 -10.734 -8.008 1 97.62 403 THR A CA 1
ATOM 3059 C C . THR A 1 403 ? -15.812 -11.414 -6.84 1 97.62 403 THR A C 1
ATOM 3061 O O . THR A 1 403 ? -15.547 -11.102 -5.68 1 97.62 403 THR A O 1
ATOM 3064 N N . LYS A 1 404 ? -16.484 -12.57 -7.105 1 97.81 404 LYS A N 1
ATOM 3065 C CA . LYS A 1 404 ? -17.25 -13.227 -6.055 1 97.81 404 LYS A CA 1
ATOM 3066 C C . LYS A 1 404 ? -16.328 -13.852 -5.008 1 97.81 404 LYS A C 1
ATOM 3068 O O . LYS A 1 404 ? -16.734 -14.031 -3.855 1 97.81 404 LYS A O 1
ATOM 3073 N N . ALA A 1 405 ? -15.094 -14.156 -5.383 1 97.56 405 ALA A N 1
ATOM 3074 C CA . ALA A 1 405 ? -14.148 -14.656 -4.391 1 97.56 405 ALA A CA 1
ATOM 3075 C C . ALA A 1 405 ? -13.953 -13.648 -3.266 1 97.56 405 ALA A C 1
ATOM 3077 O O . ALA A 1 405 ? -13.852 -14.023 -2.096 1 97.56 405 ALA A O 1
ATOM 3078 N N . PHE A 1 406 ? -13.906 -12.383 -3.576 1 98.56 406 PHE A N 1
ATOM 3079 C CA . PHE A 1 406 ? -13.672 -11.336 -2.584 1 98.56 406 PHE A CA 1
ATOM 3080 C C . PHE A 1 406 ? -14.805 -11.297 -1.562 1 98.56 406 PHE A C 1
ATOM 3082 O O . PHE A 1 406 ? -14.562 -11.375 -0.356 1 98.56 406 PHE A O 1
ATOM 3089 N N . THR A 1 407 ? -16.031 -11.195 -2.006 1 98.81 407 THR A N 1
ATOM 3090 C CA . THR A 1 407 ? -17.156 -11.023 -1.098 1 98.81 407 THR A CA 1
ATOM 3091 C C . THR A 1 407 ? -17.391 -12.297 -0.291 1 98.81 407 THR A C 1
ATOM 3093 O O . THR A 1 407 ? -17.781 -12.234 0.878 1 98.81 407 THR A O 1
ATOM 3096 N N . THR A 1 408 ? -17.188 -13.461 -0.885 1 98.81 408 THR A N 1
ATOM 3097 C CA . THR A 1 408 ? -17.344 -14.703 -0.134 1 98.81 408 THR A CA 1
ATOM 3098 C C . THR A 1 408 ? -16.25 -14.836 0.915 1 98.81 408 THR A C 1
ATOM 3100 O O . THR A 1 408 ? -16.469 -15.383 1.998 1 98.81 408 THR A O 1
ATOM 3103 N N . GLN A 1 409 ? -15.031 -14.406 0.565 1 98.88 409 GLN A N 1
ATOM 3104 C CA . GLN A 1 409 ? -13.961 -14.391 1.558 1 98.88 409 GLN A CA 1
ATOM 3105 C C . GLN A 1 409 ? -14.305 -13.461 2.717 1 98.88 409 GLN A C 1
ATOM 3107 O O . GLN A 1 409 ? -14.016 -13.773 3.875 1 98.88 409 GLN A O 1
ATOM 3112 N N . LEU A 1 410 ? -14.875 -12.273 2.408 1 98.88 410 LEU A N 1
ATOM 3113 C CA . LEU A 1 410 ? -15.312 -11.375 3.471 1 98.88 410 LEU A CA 1
ATOM 3114 C C . LEU A 1 410 ? -16.344 -12.055 4.363 1 98.88 410 LEU A C 1
ATOM 3116 O O . LEU A 1 410 ? -16.312 -11.914 5.586 1 98.88 410 LEU A O 1
ATOM 3120 N N . ALA A 1 411 ? -17.297 -12.773 3.738 1 98.81 411 ALA A N 1
ATOM 3121 C CA . ALA A 1 411 ? -18.297 -13.5 4.516 1 98.81 411 ALA A CA 1
ATOM 3122 C C . ALA A 1 411 ? -17.641 -14.531 5.426 1 98.81 411 ALA A C 1
ATOM 3124 O O . ALA A 1 411 ? -18 -14.656 6.602 1 98.81 411 ALA A O 1
ATOM 3125 N N . ALA A 1 412 ? -16.688 -15.25 4.891 1 98.62 412 ALA A N 1
ATOM 3126 C CA . ALA A 1 412 ? -15.977 -16.266 5.664 1 98.62 412 ALA A CA 1
ATOM 3127 C C . ALA A 1 412 ? -15.219 -15.633 6.824 1 98.62 412 ALA A C 1
ATOM 3129 O O . ALA A 1 412 ? -15.25 -16.141 7.949 1 98.62 412 ALA A O 1
ATOM 3130 N N . LEU A 1 413 ? -14.531 -14.586 6.578 1 98.81 413 LEU A N 1
ATOM 3131 C CA . LEU A 1 413 ? -13.742 -13.898 7.598 1 98.81 413 LEU A CA 1
ATOM 3132 C C . LEU A 1 413 ? -14.641 -13.258 8.648 1 98.81 413 LEU A C 1
ATOM 3134 O O . LEU A 1 413 ? -14.266 -13.156 9.82 1 98.81 413 LEU A O 1
ATOM 3138 N N . ALA A 1 414 ? -15.844 -12.805 8.195 1 98.75 414 ALA A N 1
ATOM 3139 C CA . ALA A 1 414 ? -16.828 -12.305 9.156 1 98.75 414 ALA A CA 1
ATOM 3140 C C . ALA A 1 414 ? -17.203 -13.383 10.156 1 98.75 414 ALA A C 1
ATOM 3142 O O . ALA A 1 414 ? -17.297 -13.117 11.359 1 98.75 414 ALA A O 1
ATOM 3143 N N . LEU A 1 415 ? -17.422 -14.617 9.688 1 98.38 415 LEU A N 1
ATOM 3144 C CA . LEU A 1 415 ? -17.75 -15.734 10.562 1 98.38 415 LEU A CA 1
ATOM 3145 C C . LEU A 1 415 ? -16.625 -15.977 11.57 1 98.38 415 LEU A C 1
ATOM 3147 O O . LEU A 1 415 ? -16.875 -16.156 12.766 1 98.38 415 LEU A O 1
ATOM 3151 N N . LEU A 1 416 ? -15.391 -15.969 11.086 1 98.19 416 LEU A N 1
ATOM 3152 C CA . LEU A 1 416 ? -14.25 -16.156 11.969 1 98.19 416 LEU A CA 1
ATOM 3153 C C . LEU A 1 416 ? -14.188 -15.062 13.023 1 98.19 416 LEU A C 1
ATOM 3155 O O . LEU A 1 416 ? -13.977 -15.336 14.203 1 98.19 416 LEU A O 1
ATOM 3159 N N . SER A 1 417 ? -14.336 -13.805 12.617 1 98.5 417 SER A N 1
ATOM 3160 C CA . SER A 1 417 ? -14.242 -12.656 13.516 1 98.5 417 SER A CA 1
ATOM 3161 C C . SER A 1 417 ? -15.312 -12.711 14.594 1 98.5 417 SER A C 1
ATOM 3163 O O . SER A 1 417 ? -15.039 -12.445 15.766 1 98.5 417 SER A O 1
ATOM 3165 N N . LEU A 1 418 ? -16.531 -13.047 14.195 1 98.19 418 LEU A N 1
ATOM 3166 C CA . LEU A 1 418 ? -17.656 -13.109 15.141 1 98.19 418 LEU A CA 1
ATOM 3167 C C . LEU A 1 418 ? -17.469 -14.266 16.109 1 98.19 418 LEU A C 1
ATOM 3169 O O . LEU A 1 418 ? -17.781 -14.133 17.297 1 98.19 418 LEU A O 1
ATOM 3173 N N . GLU A 1 419 ? -16.984 -15.406 15.633 1 97.06 419 GLU A N 1
ATOM 3174 C CA . GLU A 1 419 ? -16.75 -16.547 16.516 1 97.06 419 GLU A CA 1
ATOM 3175 C C . GLU A 1 419 ? -15.656 -16.25 17.531 1 97.06 419 GLU A C 1
ATOM 3177 O O . GLU A 1 419 ? -15.789 -16.594 18.703 1 97.06 419 GLU A O 1
ATOM 3182 N N . LEU A 1 420 ? -14.578 -15.664 17.094 1 97.88 420 LEU A N 1
ATOM 3183 C CA . LEU A 1 420 ? -13.531 -15.258 18.016 1 97.88 420 LEU A CA 1
ATOM 3184 C C . LEU A 1 420 ? -14.047 -14.203 18.984 1 97.88 420 LEU A C 1
ATOM 3186 O O . LEU A 1 420 ? -13.656 -14.188 20.156 1 97.88 420 LEU A O 1
ATOM 3190 N N . GLY A 1 421 ? -14.906 -13.289 18.438 1 97.88 421 GLY A N 1
ATOM 3191 C CA . GLY A 1 421 ? -15.539 -12.32 19.312 1 97.88 421 GLY A CA 1
ATOM 3192 C C . GLY A 1 421 ? -16.375 -12.961 20.406 1 97.88 421 GLY A C 1
ATOM 3193 O O . GLY A 1 421 ? -16.266 -12.586 21.562 1 97.88 421 GLY A O 1
ATOM 3194 N N . ARG A 1 422 ? -17.156 -13.922 20.031 1 96.12 422 ARG A N 1
ATOM 3195 C CA . ARG A 1 422 ? -17.984 -14.648 20.984 1 96.12 422 ARG A CA 1
ATOM 3196 C C . ARG A 1 422 ? -17.125 -15.305 22.062 1 96.12 422 ARG A C 1
ATOM 3198 O O . ARG A 1 422 ? -17.422 -15.188 23.25 1 96.12 422 ARG A O 1
ATOM 3205 N N . ILE A 1 423 ? -16.109 -15.922 21.656 1 95.5 423 ILE A N 1
ATOM 3206 C CA . ILE A 1 423 ? -15.203 -16.625 22.547 1 95.5 423 ILE A CA 1
ATOM 3207 C C . ILE A 1 423 ? -14.516 -15.641 23.484 1 95.5 423 ILE A C 1
ATOM 3209 O O . ILE A 1 423 ? -14.281 -15.945 24.656 1 95.5 423 ILE A O 1
ATOM 3213 N N . ASN A 1 424 ? -14.25 -14.422 23.016 1 96.31 424 ASN A N 1
ATOM 3214 C CA . ASN A 1 424 ? -13.492 -13.445 23.781 1 96.31 424 ASN A CA 1
ATOM 3215 C C . ASN A 1 424 ? -14.414 -12.461 24.516 1 96.31 424 ASN A C 1
ATOM 3217 O O . ASN A 1 424 ? -13.984 -11.383 24.922 1 96.31 424 ASN A O 1
ATOM 3221 N N . GLY A 1 425 ? -15.727 -12.695 24.531 1 95.75 425 GLY A N 1
ATOM 3222 C CA . GLY A 1 425 ? -16.625 -11.969 25.422 1 95.75 425 GLY A CA 1
ATOM 3223 C C . GLY A 1 425 ? -17.344 -10.82 24.734 1 95.75 425 GLY A C 1
ATOM 3224 O O . GLY A 1 425 ? -17.719 -9.844 25.375 1 95.75 425 GLY A O 1
ATOM 3225 N N . LEU A 1 426 ? -17.438 -10.828 23.422 1 96.69 426 LEU A N 1
ATOM 3226 C CA . LEU A 1 426 ? -18.281 -9.859 22.734 1 96.69 426 LEU A CA 1
ATOM 3227 C C . LEU A 1 426 ? -19.688 -9.875 23.312 1 96.69 426 LEU A C 1
ATOM 3229 O O . LEU A 1 426 ? -20.266 -10.938 23.547 1 96.69 426 LEU A O 1
ATOM 3233 N N . ASP A 1 427 ? -20.219 -8.672 23.578 1 97 427 ASP A N 1
ATOM 3234 C CA . ASP A 1 427 ? -21.547 -8.602 24.172 1 97 427 ASP A CA 1
ATOM 3235 C C . ASP A 1 427 ? -22.594 -9.227 23.25 1 97 427 ASP A C 1
ATOM 3237 O O . ASP A 1 427 ? -22.516 -9.078 22.031 1 97 427 ASP A O 1
ATOM 3241 N N . ASP A 1 428 ? -23.594 -9.852 23.797 1 96.88 428 ASP A N 1
ATOM 3242 C CA . ASP A 1 428 ? -24.578 -10.656 23.078 1 96.88 428 ASP A CA 1
ATOM 3243 C C . ASP A 1 428 ? -25.375 -9.797 22.094 1 96.88 428 ASP A C 1
ATOM 3245 O O . ASP A 1 428 ? -25.672 -10.234 20.984 1 96.88 428 ASP A O 1
ATOM 3249 N N . ALA A 1 429 ? -25.719 -8.656 22.5 1 97.06 429 ALA A N 1
ATOM 3250 C CA . ALA A 1 429 ? -26.531 -7.793 21.641 1 97.06 429 ALA A CA 1
ATOM 3251 C C . ALA A 1 429 ? -25.766 -7.426 20.375 1 97.06 429 ALA A C 1
ATOM 3253 O O . ALA A 1 429 ? -26.328 -7.477 19.281 1 97.06 429 ALA A O 1
ATOM 3254 N N . THR A 1 430 ? -24.516 -7.027 20.562 1 97.12 430 THR A N 1
ATOM 3255 C CA . THR A 1 430 ? -23.672 -6.688 19.422 1 97.12 430 THR A CA 1
ATOM 3256 C C . THR A 1 430 ? -23.438 -7.906 18.531 1 97.12 430 THR A C 1
ATOM 3258 O O . THR A 1 430 ? -23.516 -7.809 17.297 1 97.12 430 THR A O 1
ATOM 3261 N N . TYR A 1 431 ? -23.188 -9.031 19.188 1 97.94 431 TYR A N 1
ATOM 3262 C CA . TYR A 1 431 ? -22.984 -10.289 18.469 1 97.94 431 TYR A CA 1
ATOM 3263 C C . TYR A 1 431 ? -24.203 -10.633 17.625 1 97.94 431 TYR A C 1
ATOM 3265 O O . TYR A 1 431 ? -24.078 -10.867 16.422 1 97.94 431 TYR A O 1
ATOM 3273 N N . ARG A 1 432 ? -25.359 -10.602 18.156 1 97.75 432 ARG A N 1
ATOM 3274 C CA . ARG A 1 432 ? -26.594 -10.969 17.453 1 97.75 432 ARG A CA 1
ATOM 3275 C C . ARG A 1 432 ? -26.906 -9.984 16.328 1 97.75 432 ARG A C 1
ATOM 3277 O O . ARG A 1 432 ? -27.359 -10.391 15.266 1 97.75 432 ARG A O 1
ATOM 3284 N N . ARG A 1 433 ? -26.656 -8.773 16.594 1 97.44 433 ARG A N 1
ATOM 3285 C CA . ARG A 1 433 ? -26.891 -7.746 15.586 1 97.44 433 ARG A CA 1
ATOM 3286 C C . ARG A 1 433 ? -26.031 -7.984 14.344 1 97.44 433 ARG A C 1
ATOM 3288 O O . ARG A 1 433 ? -26.531 -7.91 13.219 1 97.44 433 ARG A O 1
ATOM 3295 N N . HIS A 1 434 ? -24.734 -8.242 14.586 1 98.19 434 HIS A N 1
ATOM 3296 C CA . HIS A 1 434 ? -23.812 -8.445 13.469 1 98.19 434 HIS A CA 1
ATOM 3297 C C . HIS A 1 434 ? -24.109 -9.75 12.734 1 98.19 434 HIS A C 1
ATOM 3299 O O . HIS A 1 434 ? -24.016 -9.812 11.508 1 98.19 434 HIS A O 1
ATOM 3305 N N . VAL A 1 435 ? -24.5 -10.805 13.477 1 98.25 435 VAL A N 1
ATOM 3306 C CA . VAL A 1 435 ? -24.875 -12.062 12.836 1 98.25 435 VAL A CA 1
ATOM 3307 C C . VAL A 1 435 ? -26.125 -11.859 11.977 1 98.25 435 VAL A C 1
ATOM 3309 O O . VAL A 1 435 ? -26.188 -12.352 10.844 1 98.25 435 VAL A O 1
ATOM 3312 N N . SER A 1 436 ? -27.078 -11.117 12.477 1 97.88 436 SER A N 1
ATOM 3313 C CA . SER A 1 436 ? -28.297 -10.828 11.734 1 97.88 436 SER A CA 1
ATOM 3314 C C . SER A 1 436 ? -28 -10.039 10.469 1 97.88 436 SER A C 1
ATOM 3316 O O . SER A 1 436 ? -28.594 -10.289 9.422 1 97.88 436 SER A O 1
ATOM 3318 N N . GLU A 1 437 ? -27.172 -9.102 10.633 1 97.5 437 GLU A N 1
ATOM 3319 C CA . GLU A 1 437 ? -26.766 -8.312 9.477 1 97.5 437 GLU A CA 1
ATOM 3320 C C . GLU A 1 437 ? -26.078 -9.18 8.422 1 97.5 437 GLU A C 1
ATOM 3322 O O . GLU A 1 437 ? -26.375 -9.062 7.23 1 97.5 437 GLU A O 1
ATOM 3327 N N . LEU A 1 438 ? -25.188 -10.023 8.875 1 98.38 438 LEU A N 1
ATOM 3328 C CA . LEU A 1 438 ? -24.469 -10.93 7.977 1 98.38 438 LEU A CA 1
ATOM 3329 C C . LEU A 1 438 ? -25.438 -11.836 7.238 1 98.38 438 LEU A C 1
ATOM 3331 O O . LEU A 1 438 ? -25.266 -12.109 6.051 1 98.38 438 LEU A O 1
ATOM 3335 N N . ALA A 1 439 ? -26.453 -12.266 7.875 1 97.75 439 ALA A N 1
ATOM 3336 C CA . ALA A 1 439 ? -27.453 -13.156 7.293 1 97.75 439 ALA A CA 1
ATOM 3337 C C . ALA A 1 439 ? -28.219 -12.461 6.168 1 97.75 439 ALA A C 1
ATOM 3339 O O . ALA A 1 439 ? -28.719 -13.125 5.258 1 97.75 439 ALA A O 1
ATOM 3340 N N . THR A 1 440 ? -28.266 -11.172 6.16 1 97.81 440 THR A N 1
ATOM 3341 C CA . THR A 1 440 ? -29.016 -10.43 5.152 1 97.81 440 THR A CA 1
ATOM 3342 C C . THR A 1 440 ? -28.141 -10.117 3.945 1 97.81 440 THR A C 1
ATOM 3344 O O . THR A 1 440 ? -28.625 -9.641 2.92 1 97.81 440 THR A O 1
ATOM 3347 N N . LEU A 1 441 ? -26.875 -10.383 4.039 1 98.25 441 LEU A N 1
ATOM 3348 C CA . LEU A 1 441 ? -25.891 -9.938 3.062 1 98.25 441 LEU A CA 1
ATOM 3349 C C . LEU A 1 441 ? -26.266 -10.414 1.661 1 98.25 441 LEU A C 1
ATOM 3351 O O . LEU A 1 441 ? -26.188 -9.633 0.704 1 98.25 441 LEU A O 1
ATOM 3355 N N . PRO A 1 442 ? -26.688 -11.719 1.404 1 98.12 442 PRO A N 1
ATOM 3356 C CA . PRO A 1 442 ? -27.062 -12.133 0.05 1 98.12 442 PRO A CA 1
ATOM 3357 C C . PRO A 1 442 ? -28.156 -11.266 -0.555 1 98.12 442 PRO A C 1
ATOM 3359 O O . PRO A 1 442 ? -28.062 -10.867 -1.717 1 98.12 442 PRO A O 1
ATOM 3362 N N . ARG A 1 443 ? -29.141 -10.961 0.218 1 97.56 443 ARG A N 1
ATOM 3363 C CA . ARG A 1 443 ? -30.25 -10.148 -0.248 1 97.56 443 ARG A CA 1
ATOM 3364 C C . ARG A 1 443 ? -29.797 -8.734 -0.586 1 97.56 443 ARG A C 1
ATOM 3366 O O . ARG A 1 443 ? -30.172 -8.188 -1.625 1 97.56 443 ARG A O 1
ATOM 3373 N N . VAL A 1 444 ? -29.016 -8.141 0.302 1 98.06 444 VAL A N 1
ATOM 3374 C CA . VAL A 1 444 ? -28.562 -6.762 0.122 1 98.06 444 VAL A CA 1
ATOM 3375 C C . VAL A 1 444 ? -27.703 -6.664 -1.135 1 98.06 444 VAL A C 1
ATOM 3377 O O . VAL A 1 444 ? -27.797 -5.691 -1.889 1 98.06 444 VAL A O 1
ATOM 3380 N N . ILE A 1 445 ? -26.812 -7.629 -1.382 1 98.5 445 ILE A N 1
ATOM 3381 C CA . ILE A 1 445 ? -26 -7.66 -2.59 1 98.5 445 ILE A CA 1
ATOM 3382 C C . ILE A 1 445 ? -26.891 -7.758 -3.818 1 98.5 445 ILE A C 1
ATOM 3384 O O . ILE A 1 445 ? -26.641 -7.109 -4.836 1 98.5 445 ILE A O 1
ATOM 3388 N N . GLY A 1 446 ? -27.969 -8.609 -3.723 1 97.81 446 GLY A N 1
ATOM 3389 C CA . GLY A 1 446 ? -28.922 -8.695 -4.809 1 97.81 446 GLY A CA 1
ATOM 3390 C C . GLY A 1 446 ? -29.547 -7.355 -5.152 1 97.81 446 GLY A C 1
ATOM 3391 O O . GLY A 1 446 ? -29.703 -7.012 -6.328 1 97.81 446 GLY A O 1
ATOM 3392 N N . GLU A 1 447 ? -29.891 -6.598 -4.168 1 97.38 447 GLU A N 1
ATOM 3393 C CA . GLU A 1 447 ? -30.469 -5.27 -4.348 1 97.38 447 GLU A CA 1
ATOM 3394 C C . GLU A 1 447 ? -29.453 -4.312 -4.969 1 97.38 447 GLU A C 1
ATOM 3396 O O . GLU A 1 447 ? -29.812 -3.484 -5.812 1 97.38 447 GLU A O 1
ATOM 3401 N N . THR A 1 448 ? -28.25 -4.418 -4.566 1 97.44 448 THR A N 1
ATOM 3402 C CA . THR A 1 448 ? -27.172 -3.551 -5.062 1 97.44 448 THR A CA 1
ATOM 3403 C C . THR A 1 448 ? -26.922 -3.793 -6.547 1 97.44 448 THR A C 1
ATOM 3405 O O . THR A 1 448 ? -26.609 -2.859 -7.289 1 97.44 448 THR A O 1
ATOM 3408 N N . LEU A 1 449 ? -27.062 -5.074 -7.012 1 98.06 449 LEU A N 1
ATOM 3409 C CA . LEU A 1 449 ? -26.844 -5.438 -8.406 1 98.06 449 LEU A CA 1
ATOM 3410 C C . LEU A 1 449 ? -27.844 -4.746 -9.32 1 98.06 449 LEU A C 1
ATOM 3412 O O . LEU A 1 449 ? -27.562 -4.535 -10.508 1 98.06 449 LEU A O 1
ATOM 3416 N N . ALA A 1 450 ? -28.969 -4.324 -8.766 1 96.38 450 ALA A N 1
ATOM 3417 C CA . ALA A 1 450 ? -30 -3.652 -9.539 1 96.38 450 ALA A CA 1
ATOM 3418 C C . ALA A 1 450 ? -29.547 -2.264 -9.984 1 96.38 450 ALA A C 1
ATOM 3420 O O . ALA A 1 450 ? -30.141 -1.667 -10.883 1 96.38 450 ALA A O 1
ATOM 3421 N N . MET A 1 451 ? -28.453 -1.793 -9.484 1 95.81 451 MET A N 1
ATOM 3422 C CA . MET A 1 451 ? -27.922 -0.468 -9.812 1 95.81 451 MET A CA 1
ATOM 3423 C C . MET A 1 451 ? -27.078 -0.509 -11.078 1 95.81 451 MET A C 1
ATOM 3425 O O . MET A 1 451 ? -26.562 0.52 -11.523 1 95.81 451 MET A O 1
ATOM 3429 N N . GLU A 1 452 ? -26.938 -1.609 -11.672 1 97.56 452 GLU A N 1
ATOM 3430 C CA . GLU A 1 452 ? -26 -1.814 -12.789 1 97.56 452 GLU A CA 1
ATOM 3431 C C . GLU A 1 452 ? -26.25 -0.804 -13.906 1 97.56 452 GLU A C 1
ATOM 3433 O O . GLU A 1 452 ? -25.297 -0.238 -14.453 1 97.56 452 GLU A O 1
ATOM 3438 N N . PRO A 1 453 ? -27.547 -0.484 -14.273 1 97.25 453 PRO A N 1
ATOM 3439 C CA . PRO A 1 453 ? -27.75 0.485 -15.359 1 97.25 453 PRO A CA 1
ATOM 3440 C C . PRO A 1 453 ? -27.156 1.854 -15.039 1 97.25 453 PRO A C 1
ATOM 3442 O O . PRO A 1 453 ? -26.531 2.482 -15.898 1 97.25 453 PRO A O 1
ATOM 3445 N N . ALA A 1 454 ? -27.281 2.283 -13.828 1 96.81 454 ALA A N 1
ATOM 3446 C CA . ALA A 1 454 ? -26.719 3.568 -13.422 1 96.81 454 ALA A CA 1
ATOM 3447 C C . ALA A 1 454 ? -25.188 3.537 -13.469 1 96.81 454 ALA A C 1
ATOM 3449 O O . ALA A 1 454 ? -24.547 4.523 -13.844 1 96.81 454 ALA A O 1
ATOM 3450 N N . ILE A 1 455 ? -24.641 2.465 -13.078 1 98 455 ILE A N 1
ATOM 3451 C CA . ILE A 1 455 ? -23.188 2.312 -13.062 1 98 455 ILE A CA 1
ATOM 3452 C C . ILE A 1 455 ? -22.672 2.234 -14.492 1 98 455 ILE A C 1
ATOM 3454 O O . ILE A 1 455 ? -21.609 2.791 -14.805 1 98 455 ILE A O 1
ATOM 3458 N N . ALA A 1 456 ? -23.406 1.491 -15.328 1 97.88 456 ALA A N 1
ATOM 3459 C CA . ALA A 1 456 ? -23.031 1.409 -16.734 1 97.88 456 ALA A CA 1
ATOM 3460 C C . ALA A 1 456 ? -22.984 2.795 -17.375 1 97.88 456 ALA A C 1
ATOM 3462 O O . ALA A 1 456 ? -22.094 3.094 -18.172 1 97.88 456 ALA A O 1
ATOM 3463 N N . ALA A 1 457 ? -23.953 3.639 -17.016 1 97.19 457 ALA A N 1
ATOM 3464 C CA . ALA A 1 457 ? -23.984 5.012 -17.516 1 97.19 457 ALA A CA 1
ATOM 3465 C C . ALA A 1 457 ? -22.781 5.805 -17 1 97.19 457 ALA A C 1
ATOM 3467 O O . ALA A 1 457 ? -22.172 6.566 -17.75 1 97.19 457 ALA A O 1
ATOM 3468 N N . LEU A 1 458 ? -22.453 5.652 -15.789 1 96.31 458 LEU A N 1
ATOM 3469 C CA . LEU A 1 458 ? -21.312 6.316 -15.164 1 96.31 458 LEU A CA 1
ATOM 3470 C C . LEU A 1 458 ? -20.016 5.918 -15.844 1 96.31 458 LEU A C 1
ATOM 3472 O O . LEU A 1 458 ? -19.109 6.746 -16.016 1 96.31 458 LEU A O 1
ATOM 3476 N N . ALA A 1 459 ? -19.875 4.652 -16.234 1 97.81 459 ALA A N 1
ATOM 3477 C CA . ALA A 1 459 ? -18.672 4.078 -16.812 1 97.81 459 ALA A CA 1
ATOM 3478 C C . ALA A 1 459 ? -18.281 4.809 -18.094 1 97.81 459 ALA A C 1
ATOM 3480 O O . ALA A 1 459 ? -17.109 4.836 -18.469 1 97.81 459 ALA A O 1
ATOM 3481 N N . GLU A 1 460 ? -19.234 5.43 -18.781 1 97.12 460 GLU A N 1
ATOM 3482 C CA . GLU A 1 460 ? -18.984 6.16 -20.016 1 97.12 460 GLU A CA 1
ATOM 3483 C C . GLU A 1 460 ? -18.016 7.316 -19.781 1 97.12 460 GLU A C 1
ATOM 3485 O O . GLU A 1 460 ? -17.25 7.684 -20.688 1 97.12 460 GLU A O 1
ATOM 3490 N N . ARG A 1 461 ? -17.969 7.797 -18.594 1 94.75 461 ARG A N 1
ATOM 3491 C CA . ARG A 1 461 ? -17.141 8.945 -18.266 1 94.75 461 ARG A CA 1
ATOM 3492 C C . ARG A 1 461 ? -15.68 8.523 -18.062 1 94.75 461 ARG A C 1
ATOM 3494 O O . ARG A 1 461 ? -14.789 9.375 -18 1 94.75 461 ARG A O 1
ATOM 3501 N N . PHE A 1 462 ? -15.422 7.25 -18.062 1 96.69 462 PHE A N 1
ATOM 3502 C CA . PHE A 1 462 ? -14.086 6.746 -17.75 1 96.69 462 PHE A CA 1
ATOM 3503 C C . PHE A 1 462 ? -13.391 6.25 -19.016 1 96.69 462 PHE A C 1
ATOM 3505 O O . PHE A 1 462 ? -12.203 5.918 -18.984 1 96.69 462 PHE A O 1
ATOM 3512 N N . VAL A 1 463 ? -14.023 6.219 -20.141 1 95.19 463 VAL A N 1
ATOM 3513 C CA . VAL A 1 463 ? -13.57 5.535 -21.359 1 95.19 463 VAL A CA 1
ATOM 3514 C C . VAL A 1 463 ? -12.219 6.094 -21.797 1 95.19 463 VAL A C 1
ATOM 3516 O O . VAL A 1 463 ? -11.336 5.348 -22.219 1 95.19 463 VAL A O 1
ATOM 3519 N N . HIS A 1 464 ? -11.977 7.359 -21.594 1 94.5 464 HIS A N 1
ATOM 3520 C CA . HIS A 1 464 ? -10.766 7.973 -22.125 1 94.5 464 HIS A CA 1
ATOM 3521 C C . HIS A 1 464 ? -9.789 8.336 -21 1 94.5 464 HIS A C 1
ATOM 3523 O O . HIS A 1 464 ? -8.75 8.953 -21.25 1 94.5 464 HIS A O 1
ATOM 3529 N N . LYS A 1 465 ? -10.141 8 -19.797 1 95.5 465 LYS A N 1
ATOM 3530 C CA . LYS A 1 465 ? -9.258 8.305 -18.688 1 95.5 465 LYS A CA 1
ATOM 3531 C C . LYS A 1 465 ? -8.031 7.383 -18.688 1 95.5 465 LYS A C 1
ATOM 3533 O O . LYS A 1 465 ? -8.133 6.219 -19.062 1 95.5 465 LYS A O 1
ATOM 3538 N N . GLN A 1 466 ? -6.879 7.941 -18.312 1 94.19 466 GLN A N 1
ATOM 3539 C CA . GLN A 1 466 ? -5.656 7.148 -18.266 1 94.19 466 GLN A CA 1
ATOM 3540 C C . GLN A 1 466 ? -5.238 6.879 -16.828 1 94.19 466 GLN A C 1
ATOM 3542 O O . GLN A 1 466 ? -4.422 5.988 -16.562 1 94.19 466 GLN A O 1
ATOM 3547 N N . HIS A 1 467 ? -5.781 7.715 -15.969 1 94.88 467 HIS A N 1
ATOM 3548 C CA . HIS A 1 467 ? -5.461 7.664 -14.547 1 94.88 467 HIS A CA 1
ATOM 3549 C C . HIS A 1 467 ? -6.73 7.68 -13.695 1 94.88 467 HIS A C 1
ATOM 3551 O O . HIS A 1 467 ? -7.781 8.141 -14.156 1 94.88 467 HIS A O 1
ATOM 3557 N N . ALA A 1 468 ? -6.613 7.129 -12.516 1 97.5 468 ALA A N 1
ATOM 3558 C CA . ALA A 1 468 ? -7.715 7.227 -11.562 1 97.5 468 ALA A CA 1
ATOM 3559 C C . ALA A 1 468 ? -7.215 7.082 -10.133 1 97.5 468 ALA A C 1
ATOM 3561 O O . ALA A 1 468 ? -6.227 6.387 -9.875 1 97.5 468 ALA A O 1
ATOM 3562 N N . LEU A 1 469 ? -7.828 7.754 -9.266 1 97.81 469 LEU A N 1
ATOM 3563 C CA . LEU A 1 469 ? -7.539 7.652 -7.84 1 97.81 469 LEU A CA 1
ATOM 3564 C C . LEU A 1 469 ? -8.766 7.16 -7.07 1 97.81 469 LEU A C 1
ATOM 3566 O O . LEU A 1 469 ? -9.883 7.594 -7.34 1 97.81 469 LEU A O 1
ATOM 3570 N N . PHE A 1 470 ? -8.555 6.227 -6.18 1 98.56 470 PHE A N 1
ATOM 3571 C CA . PHE A 1 470 ? -9.602 5.727 -5.297 1 98.56 470 PHE A CA 1
ATOM 3572 C C . PHE A 1 470 ? -9.328 6.125 -3.852 1 98.56 470 PHE A C 1
ATOM 3574 O O . PHE A 1 470 ? -8.18 6.102 -3.402 1 98.56 470 PHE A O 1
ATOM 3581 N N . LEU A 1 471 ? -10.391 6.477 -3.152 1 98.06 471 LEU A N 1
ATOM 3582 C CA . LEU A 1 471 ? -10.242 6.902 -1.765 1 98.06 471 LEU A CA 1
ATOM 3583 C C . LEU A 1 471 ? -11.242 6.176 -0.865 1 98.06 471 LEU A C 1
ATOM 3585 O O . LEU A 1 471 ? -12.375 5.914 -1.271 1 98.06 471 LEU A O 1
ATOM 3589 N N . GLY A 1 472 ? -10.852 5.828 0.271 1 97.56 472 GLY A N 1
ATOM 3590 C CA . GLY A 1 472 ? -11.648 5.285 1.36 1 97.56 472 GLY A CA 1
ATOM 3591 C C . GLY A 1 472 ? -10.992 5.449 2.719 1 97.56 472 GLY A C 1
ATOM 3592 O O . GLY A 1 472 ? -9.836 5.852 2.809 1 97.56 472 GLY A O 1
ATOM 3593 N N . ARG A 1 473 ? -11.727 5.242 3.777 1 97 473 ARG A N 1
ATOM 3594 C CA . ARG A 1 473 ? -11.211 5.25 5.145 1 97 473 ARG A CA 1
ATOM 3595 C C . ARG A 1 473 ? -11.664 4.012 5.906 1 97 473 ARG A C 1
ATOM 3597 O O . ARG A 1 473 ? -12.688 3.414 5.582 1 97 473 ARG A O 1
ATOM 3604 N N . GLY A 1 474 ? -10.914 3.633 6.926 1 96.81 474 GLY A N 1
ATOM 3605 C CA . GLY A 1 474 ? -11.281 2.467 7.711 1 96.81 474 GLY A CA 1
ATOM 3606 C C . GLY A 1 474 ? -11.445 1.212 6.875 1 96.81 474 GLY A C 1
ATOM 3607 O O . GLY A 1 474 ? -10.602 0.909 6.027 1 96.81 474 GLY A O 1
ATOM 3608 N N . THR A 1 475 ? -12.539 0.504 7.094 1 97.5 475 THR A N 1
ATOM 3609 C CA . THR A 1 475 ? -12.797 -0.75 6.395 1 97.5 475 THR A CA 1
ATOM 3610 C C . THR A 1 475 ? -13.031 -0.501 4.906 1 97.5 475 THR A C 1
ATOM 3612 O O . THR A 1 475 ? -13.016 -1.438 4.105 1 97.5 475 THR A O 1
ATOM 3615 N N . HIS A 1 476 ? -13.18 0.728 4.504 1 98.12 476 HIS A N 1
ATOM 3616 C CA . HIS A 1 476 ? -13.508 1.007 3.107 1 98.12 476 HIS A CA 1
ATOM 3617 C C . HIS A 1 476 ? -12.266 1.448 2.332 1 98.12 476 HIS A C 1
ATOM 3619 O O . HIS A 1 476 ? -12.32 1.623 1.113 1 98.12 476 HIS A O 1
ATOM 3625 N N . HIS A 1 477 ? -11.148 1.622 3.107 1 97.94 477 HIS A N 1
ATOM 3626 C CA . HIS A 1 477 ? -9.891 1.781 2.385 1 97.94 477 HIS A CA 1
ATOM 3627 C C . HIS A 1 477 ? -9.539 0.518 1.607 1 97.94 477 HIS A C 1
ATOM 3629 O O . HIS A 1 477 ? -9.242 0.581 0.412 1 97.94 477 HIS A O 1
ATOM 3635 N N . PRO A 1 478 ? -9.586 -0.659 2.225 1 98.56 478 PRO A N 1
ATOM 3636 C CA . PRO A 1 478 ? -9.352 -1.882 1.453 1 98.56 478 PRO A CA 1
ATOM 3637 C C . PRO A 1 478 ? -10.344 -2.061 0.309 1 98.56 478 PRO A C 1
ATOM 3639 O O . PRO A 1 478 ? -9.992 -2.617 -0.735 1 98.56 478 PRO A O 1
ATOM 3642 N N . VAL A 1 479 ? -11.555 -1.6 0.506 1 98.75 479 VAL A N 1
ATOM 3643 C CA . VAL A 1 479 ? -12.555 -1.665 -0.554 1 98.75 479 VAL A CA 1
ATOM 3644 C C . VAL A 1 479 ? -12.117 -0.797 -1.731 1 98.75 479 VAL A C 1
ATOM 3646 O O . VAL A 1 479 ? -12.25 -1.197 -2.891 1 98.75 479 VAL A O 1
ATOM 3649 N N . ALA A 1 480 ? -11.609 0.384 -1.408 1 98.75 480 ALA A N 1
ATOM 3650 C CA . ALA A 1 480 ? -11.062 1.26 -2.441 1 98.75 480 ALA A CA 1
ATOM 3651 C C . ALA A 1 480 ? -9.891 0.597 -3.16 1 98.75 480 ALA A C 1
ATOM 3653 O O . ALA A 1 480 ? -9.766 0.703 -4.383 1 98.75 480 ALA A O 1
ATOM 3654 N N . LEU A 1 481 ? -9.031 -0.062 -2.371 1 98.69 481 LEU A N 1
ATOM 3655 C CA . LEU A 1 481 ? -7.922 -0.805 -2.959 1 98.69 481 LEU A CA 1
ATOM 3656 C C . LEU A 1 481 ? -8.43 -1.849 -3.947 1 98.69 481 LEU A C 1
ATOM 3658 O O . LEU A 1 481 ? -7.895 -1.978 -5.051 1 98.69 481 LEU A O 1
ATOM 3662 N N . GLU A 1 482 ? -9.414 -2.543 -3.537 1 98.56 482 GLU A N 1
ATOM 3663 C CA . GLU A 1 482 ? -9.984 -3.598 -4.371 1 98.56 482 GLU A CA 1
ATOM 3664 C C . GLU A 1 482 ? -10.609 -3.021 -5.641 1 98.56 482 GLU A C 1
ATOM 3666 O O . GLU A 1 482 ? -10.461 -3.592 -6.723 1 98.56 482 GLU A O 1
ATOM 3671 N N . GLY A 1 483 ? -11.32 -1.908 -5.527 1 98.69 483 GLY A N 1
ATOM 3672 C CA . GLY A 1 483 ? -11.883 -1.24 -6.691 1 98.69 483 GLY A CA 1
ATOM 3673 C C . GLY A 1 483 ? -10.82 -0.797 -7.688 1 98.69 483 GLY A C 1
ATOM 3674 O O . GLY A 1 483 ? -10.977 -1.002 -8.898 1 98.69 483 GLY A O 1
ATOM 3675 N N . ALA A 1 484 ? -9.789 -0.175 -7.164 1 98.56 484 ALA A N 1
ATOM 3676 C CA . ALA A 1 484 ? -8.688 0.267 -8.016 1 98.56 484 ALA A CA 1
ATOM 3677 C C . ALA A 1 484 ? -8.039 -0.914 -8.734 1 98.56 484 ALA A C 1
ATOM 3679 O O . ALA A 1 484 ? -7.691 -0.815 -9.906 1 98.56 484 ALA A O 1
ATOM 3680 N N . LEU A 1 485 ? -7.871 -1.997 -8 1 98.12 485 LEU A N 1
ATOM 3681 C CA . LEU A 1 485 ? -7.254 -3.191 -8.57 1 98.12 485 LEU A CA 1
ATOM 3682 C C . LEU A 1 485 ? -8.078 -3.727 -9.734 1 98.12 485 LEU A C 1
ATOM 3684 O O . LEU A 1 485 ? -7.531 -4.066 -10.789 1 98.12 485 LEU A O 1
ATOM 3688 N N . LYS A 1 486 ? -9.383 -3.82 -9.57 1 98.06 486 LYS A N 1
ATOM 3689 C CA . LYS A 1 486 ? -10.25 -4.32 -10.633 1 98.06 486 LYS A CA 1
ATOM 3690 C C . LYS A 1 486 ? -10.18 -3.428 -11.867 1 98.06 486 LYS A C 1
ATOM 3692 O O . LYS A 1 486 ? -10.07 -3.924 -12.992 1 98.06 486 LYS A O 1
ATOM 3697 N N . LEU A 1 487 ? -10.266 -2.119 -11.602 1 98.25 487 LEU A N 1
ATOM 3698 C CA . LEU A 1 487 ? -10.219 -1.181 -12.719 1 98.25 487 LEU A CA 1
ATOM 3699 C C . LEU A 1 487 ? -8.898 -1.295 -13.469 1 98.25 487 LEU A C 1
ATOM 3701 O O . LEU A 1 487 ? -8.875 -1.309 -14.703 1 98.25 487 LEU A O 1
ATOM 3705 N N . LYS A 1 488 ? -7.824 -1.388 -12.75 1 96.75 488 LYS A N 1
ATOM 3706 C CA . LYS A 1 488 ? -6.484 -1.505 -13.328 1 96.75 488 LYS A CA 1
ATOM 3707 C C . LYS A 1 488 ? -6.355 -2.775 -14.156 1 96.75 488 LYS A C 1
ATOM 3709 O O . LYS A 1 488 ? -5.883 -2.732 -15.297 1 96.75 488 LYS A O 1
ATOM 3714 N N . GLU A 1 489 ? -6.75 -3.873 -13.656 1 95.62 489 GLU A N 1
ATOM 3715 C CA . GLU A 1 489 ? -6.527 -5.191 -14.242 1 95.62 489 GLU A CA 1
ATOM 3716 C C . GLU A 1 489 ? -7.219 -5.309 -15.602 1 95.62 489 GLU A C 1
ATOM 3718 O O . GLU A 1 489 ? -6.648 -5.859 -16.547 1 95.62 489 GLU A O 1
ATOM 3723 N N . ILE A 1 490 ? -8.469 -4.746 -15.688 1 97 490 ILE A N 1
ATOM 3724 C CA . ILE A 1 490 ? -9.234 -5.164 -16.859 1 97 490 ILE A CA 1
ATOM 3725 C C . ILE A 1 490 ? -9.422 -3.984 -17.797 1 97 490 ILE A C 1
ATOM 3727 O O . ILE A 1 490 ? -9.781 -4.168 -18.969 1 97 490 ILE A O 1
ATOM 3731 N N . SER A 1 491 ? -9.219 -2.76 -17.344 1 97.25 491 SER A N 1
ATOM 3732 C CA . SER A 1 491 ? -9.375 -1.597 -18.203 1 97.25 491 SER A CA 1
ATOM 3733 C C . SER A 1 491 ? -8.023 -0.987 -18.562 1 97.25 491 SER A C 1
ATOM 3735 O O . SER A 1 491 ? -7.938 -0.131 -19.453 1 97.25 491 SER A O 1
ATOM 3737 N N . TYR A 1 492 ? -6.992 -1.343 -17.891 1 95.75 492 TYR A N 1
ATOM 3738 C CA . TYR A 1 492 ? -5.621 -0.892 -18.094 1 95.75 492 TYR A CA 1
ATOM 3739 C C . TYR A 1 492 ? -5.48 0.59 -17.766 1 95.75 492 TYR A C 1
ATOM 3741 O O . TYR A 1 492 ? -4.496 1.227 -18.156 1 95.75 492 TYR A O 1
ATOM 3749 N N . ILE A 1 493 ? -6.531 1.196 -17.094 1 96.94 493 ILE A N 1
ATOM 3750 C CA . ILE A 1 493 ? -6.379 2.508 -16.469 1 96.94 493 ILE A CA 1
ATOM 3751 C C . ILE A 1 493 ? -5.465 2.4 -15.258 1 96.94 493 ILE A C 1
ATOM 3753 O O . ILE A 1 493 ? -5.648 1.521 -14.414 1 96.94 493 ILE A O 1
ATOM 3757 N N . HIS A 1 494 ? -4.367 3.223 -15.195 1 96.88 494 HIS A N 1
ATOM 3758 C CA . HIS A 1 494 ? -3.512 3.242 -14.008 1 96.88 494 HIS A CA 1
ATOM 3759 C C . HIS A 1 494 ? -4.262 3.791 -12.797 1 96.88 494 HIS A C 1
ATOM 3761 O O . HIS A 1 494 ? -4.348 5.008 -12.617 1 96.88 494 HIS A O 1
ATOM 3767 N N . ALA A 1 495 ? -4.797 2.895 -11.961 1 97.75 495 ALA A N 1
ATOM 3768 C CA . ALA A 1 495 ? -5.629 3.264 -10.82 1 97.75 495 ALA A CA 1
ATOM 3769 C C . ALA A 1 495 ? -4.93 2.941 -9.5 1 97.75 495 ALA A C 1
ATOM 3771 O O . ALA A 1 495 ? -4.344 1.865 -9.352 1 97.75 495 ALA A O 1
ATOM 3772 N N . GLU A 1 496 ? -4.891 3.885 -8.633 1 97.25 496 GLU A N 1
ATOM 3773 C CA . GLU A 1 496 ? -4.266 3.725 -7.328 1 97.25 496 GLU A CA 1
ATOM 3774 C C . GLU A 1 496 ? -5.215 4.137 -6.207 1 97.25 496 GLU A C 1
ATOM 3776 O O . GLU A 1 496 ? -6.047 5.031 -6.387 1 97.25 496 GLU A O 1
ATOM 3781 N N . ALA A 1 497 ? -5.176 3.424 -5.121 1 98 497 ALA A N 1
ATOM 3782 C CA . ALA A 1 497 ? -6.031 3.746 -3.984 1 98 497 ALA A CA 1
ATOM 3783 C C . ALA A 1 497 ? -5.203 4.18 -2.779 1 98 497 ALA A C 1
ATOM 3785 O O . ALA A 1 497 ? -4.098 3.68 -2.568 1 98 497 ALA A O 1
ATOM 3786 N N . TYR A 1 498 ? -5.719 5.066 -1.979 1 96.56 498 TYR A N 1
ATOM 3787 C CA . TYR A 1 498 ? -5.094 5.57 -0.761 1 96.56 498 TYR A CA 1
ATOM 3788 C C . TYR A 1 498 ? -6.121 5.73 0.353 1 96.56 498 TYR A C 1
ATOM 3790 O O . TYR A 1 498 ? -7.301 5.988 0.087 1 96.56 498 TYR A O 1
ATOM 3798 N N . PRO A 1 499 ? -5.633 5.512 1.645 1 96.75 499 PRO A N 1
ATOM 3799 C CA . PRO A 1 499 ? -6.461 6.137 2.68 1 96.75 499 PRO A CA 1
ATOM 3800 C C . PRO A 1 499 ? -6.641 7.637 2.467 1 96.75 499 PRO A C 1
ATOM 3802 O O . PRO A 1 499 ? -5.664 8.352 2.229 1 96.75 499 PRO A O 1
ATOM 3805 N N . ALA A 1 500 ? -7.867 8.07 2.59 1 95.12 500 ALA A N 1
ATOM 3806 C CA . ALA A 1 500 ? -8.164 9.453 2.238 1 95.12 500 ALA A CA 1
ATOM 3807 C C . ALA A 1 500 ? -7.305 10.422 3.047 1 95.12 500 ALA A C 1
ATOM 3809 O O . ALA A 1 500 ? -6.926 11.484 2.553 1 95.12 500 ALA A O 1
ATOM 3810 N N . GLY A 1 501 ? -6.949 10.055 4.227 1 93.06 501 GLY A N 1
ATOM 3811 C CA . GLY A 1 501 ? -6.145 10.914 5.078 1 93.06 501 GLY A CA 1
ATOM 3812 C C . GLY A 1 501 ? -4.715 11.07 4.586 1 93.06 501 GLY A C 1
ATOM 3813 O O . GLY A 1 501 ? -3.996 11.969 5.031 1 93.06 501 GLY A O 1
ATOM 3814 N N . GLU A 1 502 ? -4.27 10.227 3.668 1 93.69 502 GLU A N 1
ATOM 3815 C CA . GLU A 1 502 ? -2.896 10.25 3.174 1 93.69 502 GLU A CA 1
ATOM 3816 C C . GLU A 1 502 ? -2.781 11.078 1.896 1 93.69 502 GLU A C 1
ATOM 3818 O O . GLU A 1 502 ? -1.692 11.219 1.338 1 93.69 502 GLU A O 1
ATOM 3823 N N . LEU A 1 503 ? -3.838 11.711 1.456 1 91.81 503 LEU A N 1
ATOM 3824 C CA . LEU A 1 503 ? -3.896 12.43 0.189 1 91.81 503 LEU A CA 1
ATOM 3825 C C . LEU A 1 503 ? -2.828 13.516 0.132 1 91.81 503 LEU A C 1
ATOM 3827 O O . LEU A 1 503 ? -2.193 13.711 -0.906 1 91.81 503 LEU A O 1
ATOM 3831 N N . LYS A 1 504 ? -2.578 14.148 1.265 1 89.31 504 LYS A N 1
ATOM 3832 C CA . LYS A 1 504 ? -1.683 15.305 1.298 1 89.31 504 LYS A CA 1
ATOM 3833 C C . LYS A 1 504 ? -0.221 14.867 1.288 1 89.31 504 LYS A C 1
ATOM 3835 O O . LYS A 1 504 ? 0.679 15.688 1.112 1 89.31 504 LYS A O 1
ATOM 3840 N N . HIS A 1 505 ? 0.042 13.617 1.424 1 90.5 505 HIS A N 1
ATOM 3841 C CA . HIS A 1 505 ? 1.41 13.125 1.521 1 90.5 505 HIS A CA 1
ATOM 3842 C C . HIS A 1 505 ? 1.9 12.594 0.18 1 90.5 505 HIS A C 1
ATOM 3844 O O . HIS A 1 505 ? 2.641 11.602 0.131 1 90.5 505 HIS A O 1
ATOM 3850 N N . GLY A 1 506 ? 1.417 13.25 -0.908 1 89.38 506 GLY A N 1
ATOM 3851 C CA . GLY A 1 506 ? 1.948 12.883 -2.211 1 89.38 506 GLY A CA 1
ATOM 3852 C C . GLY A 1 506 ? 0.879 12.773 -3.283 1 89.38 506 GLY A C 1
ATOM 3853 O O . GLY A 1 506 ? 0.924 13.492 -4.285 1 89.38 506 GLY A O 1
ATOM 3854 N N . PRO A 1 507 ? -0.154 12.016 -3.062 1 90.5 507 PRO A N 1
ATOM 3855 C CA . PRO A 1 507 ? -1.122 11.703 -4.117 1 90.5 507 PRO A CA 1
ATOM 3856 C C . PRO A 1 507 ? -1.87 12.945 -4.609 1 90.5 507 PRO A C 1
ATOM 3858 O O . PRO A 1 507 ? -2.293 12.992 -5.766 1 90.5 507 PRO A O 1
ATOM 3861 N N . LEU A 1 508 ? -2.025 13.898 -3.768 1 91.5 508 LEU A N 1
ATOM 3862 C CA . LEU A 1 508 ? -2.781 15.086 -4.152 1 91.5 508 LEU A CA 1
ATOM 3863 C C . LEU A 1 508 ? -2.078 15.836 -5.277 1 91.5 508 LEU A C 1
ATOM 3865 O O . LEU A 1 508 ? -2.705 16.625 -5.988 1 91.5 508 LEU A O 1
ATOM 3869 N N . ALA A 1 509 ? -0.771 15.617 -5.414 1 91.44 509 ALA A N 1
ATOM 3870 C CA . ALA A 1 509 ? 0.007 16.25 -6.477 1 91.44 509 ALA A CA 1
ATOM 3871 C C . ALA A 1 509 ? -0.518 15.852 -7.855 1 91.44 509 ALA A C 1
ATOM 3873 O O . ALA A 1 509 ? -0.355 16.594 -8.828 1 91.44 509 ALA A O 1
ATOM 3874 N N . LEU A 1 510 ? -1.172 14.672 -7.91 1 92.94 510 LEU A N 1
ATOM 3875 C CA . LEU A 1 510 ? -1.608 14.117 -9.188 1 92.94 510 LEU A CA 1
ATOM 3876 C C . LEU A 1 510 ? -2.99 14.648 -9.562 1 92.94 510 LEU A C 1
ATOM 3878 O O . LEU A 1 510 ? -3.42 14.508 -10.711 1 92.94 510 LEU A O 1
ATOM 3882 N N . VAL A 1 511 ? -3.691 15.234 -8.648 1 92.19 511 VAL A N 1
ATOM 3883 C CA . VAL A 1 511 ? -5.094 15.586 -8.844 1 92.19 511 VAL A CA 1
ATOM 3884 C C . VAL A 1 511 ? -5.195 16.797 -9.758 1 92.19 511 VAL A C 1
ATOM 3886 O O . VAL A 1 511 ? -4.555 17.828 -9.516 1 92.19 511 VAL A O 1
ATOM 3889 N N . ASP A 1 512 ? -5.875 16.641 -10.852 1 90 512 ASP A N 1
ATOM 3890 C CA . ASP A 1 512 ? -6.254 17.703 -11.781 1 90 512 ASP A CA 1
ATOM 3891 C C . ASP A 1 512 ? -7.586 17.391 -12.453 1 90 512 ASP A C 1
ATOM 3893 O O . ASP A 1 512 ? -8.336 16.531 -11.984 1 90 512 ASP A O 1
ATOM 3897 N N . ASP A 1 513 ? -7.883 18.125 -13.484 1 88.38 513 ASP A N 1
ATOM 3898 C CA . ASP A 1 513 ? -9.195 17.969 -14.109 1 88.38 513 ASP A CA 1
ATOM 3899 C C . ASP A 1 513 ? -9.25 16.719 -14.977 1 88.38 513 ASP A C 1
ATOM 3901 O O . ASP A 1 513 ? -10.312 16.328 -15.453 1 88.38 513 ASP A O 1
ATOM 3905 N N . HIS A 1 514 ? -8.148 15.969 -15.047 1 89.56 514 HIS A N 1
ATOM 3906 C CA . HIS A 1 514 ? -8.117 14.766 -15.867 1 89.56 514 HIS A CA 1
ATOM 3907 C C . HIS A 1 514 ? -8.055 13.508 -15 1 89.56 514 HIS A C 1
ATOM 3909 O O . HIS A 1 514 ? -8.141 12.391 -15.508 1 89.56 514 HIS A O 1
ATOM 3915 N N . MET A 1 515 ? -7.988 13.695 -13.711 1 92.44 515 MET A N 1
ATOM 3916 C CA . MET A 1 515 ? -7.855 12.586 -12.773 1 92.44 515 MET A CA 1
ATOM 3917 C C . MET A 1 515 ? -9.172 12.328 -12.047 1 92.44 515 MET A C 1
ATOM 3919 O O . MET A 1 515 ? -9.453 12.938 -11.016 1 92.44 515 MET A O 1
ATOM 3923 N N . PRO A 1 516 ? -10 11.359 -12.617 1 96.44 516 PRO A N 1
ATOM 3924 C CA . PRO A 1 516 ? -11.188 11.016 -11.82 1 96.44 516 PRO A CA 1
ATOM 3925 C C . PRO A 1 516 ? -10.828 10.453 -10.453 1 96.44 516 PRO A C 1
ATOM 3927 O O . PRO A 1 516 ? -9.875 9.68 -10.328 1 96.44 516 PRO A O 1
ATOM 3930 N N . VAL A 1 517 ? -11.523 10.906 -9.445 1 97.62 517 VAL A N 1
ATOM 3931 C CA . VAL A 1 517 ? -11.344 10.43 -8.078 1 97.62 517 VAL A CA 1
ATOM 3932 C C . VAL A 1 517 ? -12.602 9.703 -7.613 1 97.62 517 VAL A C 1
ATOM 3934 O O . VAL A 1 517 ? -13.68 10.305 -7.531 1 97.62 517 VAL A O 1
ATOM 3937 N N . ILE A 1 518 ? -12.484 8.383 -7.371 1 98.5 518 ILE A N 1
ATOM 3938 C CA . ILE A 1 518 ? -13.586 7.555 -6.887 1 98.5 518 ILE A CA 1
ATOM 3939 C C . ILE A 1 518 ? -13.492 7.406 -5.371 1 98.5 518 ILE A C 1
ATOM 3941 O O . ILE A 1 518 ? -12.445 7.02 -4.84 1 98.5 518 ILE A O 1
ATOM 3945 N N . ALA A 1 519 ? -14.516 7.734 -4.66 1 98.12 519 ALA A N 1
ATOM 3946 C CA . ALA A 1 519 ? -14.508 7.648 -3.201 1 98.12 519 ALA A CA 1
ATOM 3947 C C . ALA A 1 519 ? -15.617 6.727 -2.697 1 98.12 519 ALA A C 1
ATOM 3949 O O . ALA A 1 519 ? -16.719 6.727 -3.236 1 98.12 519 ALA A O 1
ATOM 3950 N N . VAL A 1 520 ? -15.289 5.879 -1.752 1 98.12 520 VAL A N 1
ATOM 3951 C CA . VAL A 1 520 ? -16.25 5.047 -1.042 1 98.12 520 VAL A CA 1
ATOM 3952 C C . VAL A 1 520 ? -16.641 5.711 0.281 1 98.12 520 VAL A C 1
ATOM 3954 O O . VAL A 1 520 ? -15.789 5.895 1.155 1 98.12 520 VAL A O 1
ATOM 3957 N N . ALA A 1 521 ? -17.969 6.055 0.406 1 96.75 521 ALA A N 1
ATOM 3958 C CA . ALA A 1 521 ? -18.375 6.891 1.527 1 96.75 521 ALA A CA 1
ATOM 3959 C C . ALA A 1 521 ? -19.531 6.246 2.295 1 96.75 521 ALA A C 1
ATOM 3961 O O . ALA A 1 521 ? -20.688 6.645 2.143 1 96.75 521 ALA A O 1
ATOM 3962 N N . PRO A 1 522 ? -19.203 5.312 3.193 1 95.44 522 PRO A N 1
ATOM 3963 C CA . PRO A 1 522 ? -20.234 4.824 4.102 1 95.44 522 PRO A CA 1
ATOM 3964 C C . PRO A 1 522 ? -20.688 5.883 5.109 1 95.44 522 PRO A C 1
ATOM 3966 O O . PRO A 1 522 ? -19.984 6.875 5.32 1 95.44 522 PRO A O 1
ATOM 3969 N N . ASN A 1 523 ? -21.859 5.688 5.668 1 93.31 523 ASN A N 1
ATOM 3970 C CA . ASN A 1 523 ? -22.344 6.586 6.711 1 93.31 523 ASN A CA 1
ATOM 3971 C C . ASN A 1 523 ? -21.891 6.137 8.094 1 93.31 523 ASN A C 1
ATOM 3973 O O . ASN A 1 523 ? -22.672 5.602 8.875 1 93.31 523 ASN A O 1
ATOM 3977 N N . ASN A 1 524 ? -20.656 6.383 8.375 1 92.38 524 ASN A N 1
ATOM 3978 C CA . ASN A 1 524 ? -20.078 5.996 9.664 1 92.38 524 ASN A CA 1
ATOM 3979 C C . ASN A 1 524 ? -19.312 7.148 10.312 1 92.38 524 ASN A C 1
ATOM 3981 O O . ASN A 1 524 ? -19.453 8.305 9.898 1 92.38 524 ASN A O 1
ATOM 3985 N N . GLN A 1 525 ? -18.594 6.91 11.312 1 90.62 525 GLN A N 1
ATOM 3986 C CA . GLN A 1 525 ? -17.984 7.934 12.156 1 90.62 525 GLN A CA 1
ATOM 3987 C C . GLN A 1 525 ? -16.891 8.688 11.398 1 90.62 525 GLN A C 1
ATOM 3989 O O . GLN A 1 525 ? -16.5 9.781 11.805 1 90.62 525 GLN A O 1
ATOM 3994 N N . LEU A 1 526 ? -16.438 8.156 10.289 1 93.31 526 LEU A N 1
ATOM 3995 C CA . LEU A 1 526 ? -15.32 8.766 9.57 1 93.31 526 LEU A CA 1
ATOM 3996 C C . LEU A 1 526 ? -15.828 9.625 8.414 1 93.31 526 LEU A C 1
ATOM 3998 O O . LEU A 1 526 ? -15.039 10.203 7.668 1 93.31 526 LEU A O 1
ATOM 4002 N N . LEU A 1 527 ? -17.109 9.734 8.273 1 92.38 527 LEU A N 1
ATOM 4003 C CA . LEU A 1 527 ? -17.719 10.391 7.117 1 92.38 527 LEU A CA 1
ATOM 4004 C C . LEU A 1 527 ? -17.297 11.852 7.043 1 92.38 527 LEU A C 1
ATOM 4006 O O . LEU A 1 527 ? -16.953 12.352 5.965 1 92.38 527 LEU A O 1
ATOM 4010 N N . GLU A 1 528 ? -17.297 12.531 8.133 1 89.38 528 GLU A N 1
ATOM 4011 C CA . GLU A 1 528 ? -16.969 13.953 8.125 1 89.38 528 GLU A CA 1
ATOM 4012 C C . GLU A 1 528 ? -15.523 14.188 7.703 1 89.38 528 GLU A C 1
ATOM 4014 O O . GLU A 1 528 ? -15.219 15.148 6.996 1 89.38 528 GLU A O 1
ATOM 4019 N N . LYS A 1 529 ? -14.656 13.328 8.188 1 91.44 529 LYS A N 1
ATOM 4020 C CA . LYS A 1 529 ? -13.258 13.422 7.766 1 91.44 529 LYS A CA 1
ATOM 4021 C C . LYS A 1 529 ? -13.117 13.172 6.27 1 91.44 529 LYS A C 1
ATOM 4023 O O . LYS A 1 529 ? -12.328 13.828 5.598 1 91.44 529 LYS A O 1
ATOM 4028 N N . LEU A 1 530 ? -13.859 12.219 5.793 1 93.44 530 LEU A N 1
ATOM 4029 C CA . LEU A 1 530 ? -13.828 11.93 4.363 1 93.44 530 LEU A CA 1
ATOM 4030 C C . LEU A 1 530 ? -14.344 13.117 3.561 1 93.44 530 LEU A C 1
ATOM 4032 O O . LEU A 1 530 ? -13.773 13.461 2.523 1 93.44 530 LEU A O 1
ATOM 4036 N N . LYS A 1 531 ? -15.398 13.719 4.059 1 90.62 531 LYS A N 1
ATOM 4037 C CA . LYS A 1 531 ? -15.953 14.891 3.385 1 90.62 531 LYS A CA 1
ATOM 4038 C C . LYS A 1 531 ? -14.898 15.984 3.24 1 90.62 531 LYS A C 1
ATOM 4040 O O . LYS A 1 531 ? -14.812 16.641 2.199 1 90.62 531 LYS A O 1
ATOM 4045 N N . SER A 1 532 ? -14.141 16.141 4.238 1 88.88 532 SER A N 1
ATOM 4046 C CA . SER A 1 532 ? -13.062 17.125 4.195 1 88.88 532 SER A CA 1
ATOM 4047 C C . SER A 1 532 ? -12.047 16.797 3.107 1 88.88 532 SER A C 1
ATOM 4049 O O . SER A 1 532 ? -11.578 17.688 2.396 1 88.88 532 SER A O 1
ATOM 4051 N N . ASN A 1 533 ? -11.688 15.531 3.018 1 92.12 533 ASN A N 1
ATOM 4052 C CA . ASN A 1 533 ? -10.758 15.102 1.979 1 92.12 533 ASN A CA 1
ATOM 4053 C C . ASN A 1 533 ? -11.328 15.32 0.583 1 92.12 533 ASN A C 1
ATOM 4055 O O . ASN A 1 533 ? -10.602 15.672 -0.344 1 92.12 533 ASN A O 1
ATOM 4059 N N . LEU A 1 534 ? -12.625 15.07 0.472 1 92.69 534 LEU A N 1
ATOM 4060 C CA . LEU A 1 534 ? -13.273 15.266 -0.819 1 92.69 534 LEU A CA 1
ATOM 4061 C C . LEU A 1 534 ? -13.281 16.75 -1.206 1 92.69 534 LEU A C 1
ATOM 4063 O O . LEU A 1 534 ? -13.117 17.078 -2.381 1 92.69 534 LEU A O 1
ATOM 4067 N N . GLU A 1 535 ? -13.438 17.594 -0.222 1 88.88 535 GLU A N 1
ATOM 4068 C CA . GLU A 1 535 ? -13.391 19.031 -0.476 1 88.88 535 GLU A CA 1
ATOM 4069 C C . GLU A 1 535 ? -12.008 19.469 -0.957 1 88.88 535 GLU A C 1
ATOM 4071 O O . GLU A 1 535 ? -11.891 20.359 -1.793 1 88.88 535 GLU A O 1
ATOM 4076 N N . GLU A 1 536 ? -11.016 18.891 -0.38 1 88.56 536 GLU A N 1
ATOM 4077 C CA . GLU A 1 536 ? -9.656 19.172 -0.828 1 88.56 536 GLU A CA 1
ATOM 4078 C C . GLU A 1 536 ? -9.477 18.812 -2.299 1 88.56 536 GLU A C 1
ATOM 4080 O O . GLU A 1 536 ? -8.852 19.562 -3.053 1 88.56 536 GLU A O 1
ATOM 4085 N N . VAL A 1 537 ? -10.008 17.625 -2.668 1 91.88 537 VAL A N 1
ATOM 4086 C CA . VAL A 1 537 ? -9.93 17.156 -4.051 1 91.88 537 VAL A CA 1
ATOM 4087 C C . VAL A 1 537 ? -10.672 18.125 -4.965 1 91.88 537 VAL A C 1
ATOM 4089 O O . VAL A 1 537 ? -10.164 18.5 -6.02 1 91.88 537 VAL A O 1
ATOM 4092 N N . ARG A 1 538 ? -11.789 18.531 -4.496 1 89.19 538 ARG A N 1
ATOM 4093 C CA . ARG A 1 538 ? -12.602 19.469 -5.27 1 89.19 538 ARG A CA 1
ATOM 4094 C C . ARG A 1 538 ? -11.891 20.797 -5.434 1 89.19 538 ARG A C 1
ATOM 4096 O O . ARG A 1 538 ? -11.898 21.391 -6.516 1 89.19 538 ARG A O 1
ATOM 4103 N N . ALA A 1 539 ? -11.32 21.281 -4.391 1 85.06 539 ALA A N 1
ATOM 4104 C CA . ALA A 1 539 ? -10.609 22.547 -4.395 1 85.06 539 ALA A CA 1
ATOM 4105 C C . ALA A 1 539 ? -9.469 22.547 -5.41 1 85.06 539 ALA A C 1
ATOM 4107 O O . ALA A 1 539 ? -9.078 23.594 -5.926 1 85.06 539 ALA A O 1
ATOM 4108 N N . ARG A 1 540 ? -8.969 21.391 -5.691 1 88.62 540 ARG A N 1
ATOM 4109 C CA . ARG A 1 540 ? -7.84 21.266 -6.605 1 88.62 540 ARG A CA 1
ATOM 4110 C C . ARG A 1 540 ? -8.312 20.906 -8.008 1 88.62 540 ARG A C 1
ATOM 4112 O O . ARG A 1 540 ? -7.496 20.578 -8.875 1 88.62 540 ARG A O 1
ATOM 4119 N N . GLY A 1 541 ? -9.641 20.844 -8.258 1 86.31 541 GLY A N 1
ATOM 4120 C CA . GLY A 1 541 ? -10.195 20.656 -9.586 1 86.31 541 GLY A CA 1
ATOM 4121 C C . GLY A 1 541 ? -10.438 19.203 -9.93 1 86.31 541 GLY A C 1
ATOM 4122 O O . GLY A 1 541 ? -10.727 18.859 -11.086 1 86.31 541 GLY A O 1
ATOM 4123 N N . GLY A 1 542 ? -10.344 18.328 -8.984 1 90.56 542 GLY A N 1
ATOM 4124 C CA . GLY A 1 542 ? -10.578 16.922 -9.25 1 90.56 542 GLY A CA 1
ATOM 4125 C C . GLY A 1 542 ? -12.039 16.594 -9.523 1 90.56 542 GLY A C 1
ATOM 4126 O O . GLY A 1 542 ? -12.93 17.219 -8.953 1 90.56 542 GLY A O 1
ATOM 4127 N N . GLU A 1 543 ? -12.305 15.688 -10.469 1 93.69 543 GLU A N 1
ATOM 4128 C CA . GLU A 1 543 ? -13.641 15.148 -10.688 1 93.69 543 GLU A CA 1
ATOM 4129 C C . GLU A 1 543 ? -13.961 14.031 -9.703 1 93.69 543 GLU A C 1
ATOM 4131 O O . GLU A 1 543 ? -13.234 13.039 -9.625 1 93.69 543 GLU A O 1
ATOM 4136 N N . LEU A 1 544 ? -15.109 14.195 -9.016 1 95.94 544 LEU A N 1
ATOM 4137 C CA . LEU A 1 544 ? -15.414 13.281 -7.918 1 95.94 544 LEU A CA 1
ATOM 4138 C C . LEU A 1 544 ? -16.547 12.336 -8.289 1 95.94 544 LEU A C 1
ATOM 4140 O O . LEU A 1 544 ? -17.594 12.781 -8.773 1 95.94 544 LEU A O 1
ATOM 4144 N N . PHE A 1 545 ? -16.328 11.078 -8.117 1 97.31 545 PHE A N 1
ATOM 4145 C CA . PHE A 1 545 ? -17.359 10.039 -8.188 1 97.31 545 PHE A CA 1
ATOM 4146 C C . PHE A 1 545 ? -17.5 9.336 -6.844 1 97.31 545 PHE A C 1
ATOM 4148 O O . PHE A 1 545 ? -16.688 8.492 -6.484 1 97.31 545 PHE A O 1
ATOM 4155 N N . VAL A 1 546 ? -18.578 9.625 -6.145 1 97.38 546 VAL A N 1
ATOM 4156 C CA . VAL A 1 546 ? -18.703 9.164 -4.762 1 97.38 546 VAL A CA 1
ATOM 4157 C C . VAL A 1 546 ? -19.781 8.086 -4.66 1 97.38 546 VAL A C 1
ATOM 4159 O O . VAL A 1 546 ? -20.938 8.336 -4.977 1 97.38 546 VAL A O 1
ATOM 4162 N N . PHE A 1 547 ? -19.359 6.883 -4.316 1 97.81 547 PHE A N 1
ATOM 4163 C CA . PHE A 1 547 ? -20.297 5.84 -3.906 1 97.81 547 PHE A CA 1
ATOM 4164 C C . PHE A 1 547 ? -20.625 5.969 -2.428 1 97.81 547 PHE A C 1
ATOM 4166 O O . PHE A 1 547 ? -19.844 5.578 -1.566 1 97.81 547 PHE A O 1
ATOM 4173 N N . ALA A 1 548 ? -21.812 6.504 -2.166 1 96.12 548 ALA A N 1
ATOM 4174 C CA . ALA A 1 548 ? -22.141 6.922 -0.805 1 96.12 548 ALA A CA 1
ATOM 4175 C C . ALA A 1 548 ? -23.391 6.211 -0.298 1 96.12 548 ALA A C 1
ATOM 4177 O O . ALA A 1 548 ? -24.281 5.871 -1.081 1 96.12 548 ALA A O 1
ATOM 4178 N N . ASP A 1 549 ? -23.359 6.016 1.023 1 93.75 549 ASP A N 1
ATOM 4179 C CA . ASP A 1 549 ? -24.625 5.633 1.661 1 93.75 549 ASP A CA 1
ATOM 4180 C C . ASP A 1 549 ? -25.688 6.699 1.451 1 93.75 549 ASP A C 1
ATOM 4182 O O . ASP A 1 549 ? -25.375 7.883 1.31 1 93.75 549 ASP A O 1
ATOM 4186 N N . ALA A 1 550 ? -26.984 6.363 1.312 1 83.12 550 ALA A N 1
ATOM 4187 C CA . ALA A 1 550 ? -28.094 7.273 0.996 1 83.12 550 ALA A CA 1
ATOM 4188 C C . ALA A 1 550 ? -28.203 8.383 2.035 1 83.12 550 ALA A C 1
ATOM 4190 O O . ALA A 1 550 ? -28.578 9.508 1.712 1 83.12 550 ALA A O 1
ATOM 4191 N N . ASP A 1 551 ? -27.703 8.289 3.227 1 82.69 551 ASP A N 1
ATOM 4192 C CA . ASP A 1 551 ? -27.953 9.266 4.281 1 82.69 551 ASP A CA 1
ATOM 4193 C C . ASP A 1 551 ? -26.672 10.016 4.656 1 82.69 551 ASP A C 1
ATOM 4195 O O . ASP A 1 551 ? -26.5 10.438 5.801 1 82.69 551 ASP A O 1
ATOM 4199 N N . THR A 1 552 ? -25.844 10.227 3.709 1 84 552 THR A N 1
ATOM 4200 C CA . THR A 1 552 ? -24.578 10.859 4.051 1 84 552 THR A CA 1
ATOM 4201 C C . THR A 1 552 ? -24.703 12.383 4.004 1 84 552 THR A C 1
ATOM 4203 O O . THR A 1 552 ? -23.875 13.102 4.57 1 84 552 THR A O 1
ATOM 4206 N N . GLY A 1 553 ? -25.656 12.922 3.295 1 80.81 553 GLY A N 1
ATOM 4207 C CA . GLY A 1 553 ? -25.812 14.359 3.148 1 80.81 553 GLY A CA 1
ATOM 4208 C C . GLY A 1 553 ? -24.781 14.984 2.219 1 80.81 553 GLY A C 1
ATOM 4209 O O . GLY A 1 553 ? -24.672 16.203 2.145 1 80.81 553 GLY A O 1
ATOM 4210 N N . LEU A 1 554 ? -24.062 14.18 1.501 1 84.31 554 LEU A N 1
ATOM 4211 C CA . LEU A 1 554 ? -23.094 14.656 0.536 1 84.31 554 LEU A CA 1
ATOM 4212 C C . LEU A 1 554 ? -23.781 15.305 -0.663 1 84.31 554 LEU A C 1
ATOM 4214 O O . LEU A 1 554 ? -24.828 14.836 -1.103 1 84.31 554 LEU A O 1
ATOM 4218 N N . SER A 1 555 ? -23.25 16.438 -1.082 1 81.5 555 SER A N 1
ATOM 4219 C CA . SER A 1 555 ? -23.719 17.094 -2.299 1 81.5 555 SER A CA 1
ATOM 4220 C C . SER A 1 555 ? -22.547 17.484 -3.205 1 81.5 555 SER A C 1
ATOM 4222 O O . SER A 1 555 ? -21.469 17.844 -2.725 1 81.5 555 SER A O 1
ATOM 4224 N N . LEU A 1 556 ? -22.734 17.188 -4.41 1 82 556 LEU A N 1
ATOM 4225 C CA . LEU A 1 556 ? -21.703 17.516 -5.395 1 82 556 LEU A CA 1
ATOM 4226 C C . LEU A 1 556 ? -22.312 18.234 -6.594 1 82 556 LEU A C 1
ATOM 4228 O O . LEU A 1 556 ? -23.469 18.031 -6.922 1 82 556 LEU A O 1
ATOM 4232 N N . ASP A 1 557 ? -21.5 19.156 -7.094 1 75.62 557 ASP A N 1
ATOM 4233 C CA . ASP A 1 557 ? -21.844 19.734 -8.391 1 75.62 557 ASP A CA 1
ATOM 4234 C C . ASP A 1 557 ? -21.781 18.688 -9.5 1 75.62 557 ASP A C 1
ATOM 4236 O O . ASP A 1 557 ? -20.797 17.953 -9.625 1 75.62 557 ASP A O 1
ATOM 4240 N N . ASP A 1 558 ? -22.797 18.656 -10.289 1 72.94 558 ASP A N 1
ATOM 4241 C CA . ASP A 1 558 ? -22.938 17.625 -11.305 1 72.94 558 ASP A CA 1
ATOM 4242 C C . ASP A 1 558 ? -21.859 17.75 -12.375 1 72.94 558 ASP A C 1
ATOM 4244 O O . ASP A 1 558 ? -21.516 16.766 -13.031 1 72.94 558 ASP A O 1
ATOM 4248 N N . THR A 1 559 ? -21.344 18.906 -12.531 1 76.44 559 THR A N 1
ATOM 4249 C CA . THR A 1 559 ? -20.344 19.125 -13.578 1 76.44 559 THR A CA 1
ATOM 4250 C C . THR A 1 559 ? -18.984 18.578 -13.141 1 76.44 559 THR A C 1
ATOM 4252 O O . THR A 1 559 ? -18.109 18.344 -13.977 1 76.44 559 THR A O 1
ATOM 4255 N N . ARG A 1 560 ? -18.875 18.406 -11.945 1 82.19 560 ARG A N 1
ATOM 4256 C CA . ARG A 1 560 ? -17.562 18 -11.484 1 82.19 560 ARG A CA 1
ATOM 4257 C C . ARG A 1 560 ? -17.641 16.719 -10.664 1 82.19 560 ARG A C 1
ATOM 4259 O O . ARG A 1 560 ? -16.797 16.484 -9.797 1 82.19 560 ARG A O 1
ATOM 4266 N N . GLY A 1 561 ? -18.703 16.016 -10.844 1 88.88 561 GLY A N 1
ATOM 4267 C CA . GLY A 1 561 ? -18.766 14.75 -10.148 1 88.88 561 GLY A CA 1
ATOM 4268 C C . GLY A 1 561 ? -20.172 14.172 -10.07 1 88.88 561 GLY A C 1
ATOM 4269 O O . GLY A 1 561 ? -21.094 14.688 -10.711 1 88.88 561 GLY A O 1
ATOM 4270 N N . GLN A 1 562 ? -20.312 13.07 -9.516 1 93.69 562 GLN A N 1
ATOM 4271 C CA . GLN A 1 562 ? -21.578 12.359 -9.352 1 93.69 562 GLN A CA 1
ATOM 4272 C C . GLN A 1 562 ? -21.594 11.539 -8.062 1 93.69 562 GLN A C 1
ATOM 4274 O O . GLN A 1 562 ? -20.547 11.016 -7.648 1 93.69 562 GLN A O 1
ATOM 4279 N N . ILE A 1 563 ? -22.734 11.531 -7.434 1 94.56 563 ILE A N 1
ATOM 4280 C CA . ILE A 1 563 ? -22.953 10.695 -6.254 1 94.56 563 ILE A CA 1
ATOM 4281 C C . ILE A 1 563 ? -23.859 9.523 -6.609 1 94.56 563 ILE A C 1
ATOM 4283 O O . ILE A 1 563 ? -24.891 9.703 -7.25 1 94.56 563 ILE A O 1
ATOM 4287 N N . ILE A 1 564 ? -23.406 8.375 -6.305 1 95 564 ILE A N 1
ATOM 4288 C CA . ILE A 1 564 ? -24.219 7.168 -6.426 1 95 564 ILE A CA 1
ATOM 4289 C C . ILE A 1 564 ? -24.625 6.672 -5.039 1 95 564 ILE A C 1
ATOM 4291 O O . ILE A 1 564 ? -23.766 6.297 -4.234 1 95 564 ILE A O 1
ATOM 4295 N N . ASN A 1 565 ? -25.922 6.621 -4.785 1 94.88 565 ASN A N 1
ATOM 4296 C CA . ASN A 1 565 ? -26.406 6.219 -3.469 1 94.88 565 ASN A CA 1
ATOM 4297 C C . ASN A 1 565 ? -26.547 4.703 -3.361 1 94.88 565 ASN A C 1
ATOM 4299 O O . ASN A 1 565 ? -27.141 4.062 -4.227 1 94.88 565 ASN A O 1
ATOM 4303 N N . ILE A 1 566 ? -25.969 4.176 -2.318 1 95.5 566 ILE A N 1
ATOM 4304 C CA . ILE A 1 566 ? -25.953 2.738 -2.084 1 95.5 566 ILE A CA 1
ATOM 4305 C C . ILE A 1 566 ? -26.688 2.42 -0.781 1 95.5 566 ILE A C 1
ATOM 4307 O O . ILE A 1 566 ? -26.453 3.068 0.242 1 95.5 566 ILE A O 1
ATOM 4311 N N . GLY A 1 567 ? -27.625 1.47 -0.819 1 94.19 567 GLY A N 1
ATOM 4312 C CA . GLY A 1 567 ? -28.172 0.894 0.402 1 94.19 567 GLY A CA 1
ATOM 4313 C C . GLY A 1 567 ? -27.266 -0.151 1.022 1 94.19 567 GLY A C 1
ATOM 4314 O O . GLY A 1 567 ? -27.312 -1.326 0.655 1 94.19 567 GLY A O 1
ATOM 4315 N N . ALA A 1 568 ? -26.5 0.241 2.023 1 91.56 568 ALA A N 1
ATOM 4316 C CA . ALA A 1 568 ? -25.422 -0.607 2.537 1 91.56 568 ALA A CA 1
ATOM 4317 C C . ALA A 1 568 ? -25.984 -1.719 3.422 1 91.56 568 ALA A C 1
ATOM 4319 O O . ALA A 1 568 ? -25.312 -2.723 3.666 1 91.56 568 ALA A O 1
ATOM 4320 N N . GLY A 1 569 ? -27.172 -1.644 3.9 1 91.44 569 GLY A N 1
ATOM 4321 C CA . GLY A 1 569 ? -27.797 -2.678 4.703 1 91.44 569 GLY A CA 1
ATOM 4322 C C . GLY A 1 569 ? -27.25 -2.762 6.113 1 91.44 569 GLY A C 1
ATOM 4323 O O . GLY A 1 569 ? -27.781 -3.482 6.957 1 91.44 569 GLY A O 1
ATOM 4324 N N . GLY A 1 570 ? -26.125 -2.107 6.418 1 93.44 570 GLY A N 1
ATOM 4325 C CA . GLY A 1 570 ? -25.484 -2.086 7.719 1 93.44 570 GLY A CA 1
ATOM 4326 C C . GLY A 1 570 ? -23.984 -1.813 7.641 1 93.44 570 GLY A C 1
ATOM 4327 O O . GLY A 1 570 ? -23.375 -1.961 6.578 1 93.44 570 GLY A O 1
ATOM 4328 N N . ASP A 1 571 ? -23.422 -1.459 8.812 1 93.56 571 ASP A N 1
ATOM 4329 C CA . ASP A 1 571 ? -22.016 -1.066 8.844 1 93.56 571 ASP A CA 1
ATOM 4330 C C . ASP A 1 571 ? -21.109 -2.285 8.719 1 93.56 571 ASP A C 1
ATOM 4332 O O . ASP A 1 571 ? -20.016 -2.203 8.133 1 93.56 571 ASP A O 1
ATOM 4336 N N . PHE A 1 572 ? -21.594 -3.389 9.273 1 97.12 572 PHE A N 1
ATOM 4337 C CA . PHE A 1 572 ? -20.766 -4.586 9.352 1 97.12 572 PHE A CA 1
ATOM 4338 C C . PHE A 1 572 ? -20.578 -5.203 7.973 1 97.12 572 PHE A C 1
ATOM 4340 O O . PHE A 1 572 ? -19.484 -5.633 7.621 1 97.12 572 PHE A O 1
ATOM 4347 N N . ILE A 1 573 ? -21.609 -5.203 7.129 1 98 573 ILE A N 1
ATOM 4348 C CA . ILE A 1 573 ? -21.562 -5.891 5.844 1 98 573 ILE A CA 1
ATOM 4349 C C . ILE A 1 573 ? -21.234 -4.887 4.738 1 98 573 ILE A C 1
ATOM 4351 O O . ILE A 1 573 ? -21 -5.273 3.592 1 98 573 ILE A O 1
ATOM 4355 N N . ALA A 1 574 ? -21.125 -3.613 5.027 1 97.62 574 ALA A N 1
ATOM 4356 C CA . ALA A 1 574 ? -20.984 -2.521 4.066 1 97.62 574 ALA A CA 1
ATOM 4357 C C . ALA A 1 574 ? -19.781 -2.746 3.146 1 97.62 574 ALA A C 1
ATOM 4359 O O . ALA A 1 574 ? -19.859 -2.482 1.943 1 97.62 574 ALA A O 1
ATOM 4360 N N . PRO A 1 575 ? -18.656 -3.209 3.693 1 98.44 575 PRO A N 1
ATOM 4361 C CA . PRO A 1 575 ? -17.5 -3.402 2.807 1 98.44 575 PRO A CA 1
ATOM 4362 C C . PRO A 1 575 ? -17.812 -4.328 1.632 1 98.44 575 PRO A C 1
ATOM 4364 O O . PRO A 1 575 ? -17.406 -4.055 0.5 1 98.44 575 PRO A O 1
ATOM 4367 N N . ALA A 1 576 ? -18.531 -5.395 1.872 1 98.69 576 ALA A N 1
ATOM 4368 C CA . ALA A 1 576 ? -18.906 -6.309 0.797 1 98.69 576 ALA A CA 1
ATOM 4369 C C . ALA A 1 576 ? -19.875 -5.641 -0.177 1 98.69 576 ALA A C 1
ATOM 4371 O O . ALA A 1 576 ? -19.75 -5.793 -1.394 1 98.69 576 ALA A O 1
ATOM 4372 N N . VAL A 1 577 ? -20.797 -4.887 0.332 1 98.44 577 VAL A N 1
ATOM 4373 C CA . VAL A 1 577 ? -21.859 -4.266 -0.469 1 98.44 577 VAL A CA 1
ATOM 4374 C C . VAL A 1 577 ? -21.25 -3.211 -1.39 1 98.44 577 VAL A C 1
ATOM 4376 O O . VAL A 1 577 ? -21.562 -3.16 -2.582 1 98.44 577 VAL A O 1
ATOM 4379 N N . PHE A 1 578 ? -20.344 -2.371 -0.851 1 98.44 578 PHE A N 1
ATOM 4380 C CA . PHE A 1 578 ? -19.734 -1.274 -1.605 1 98.44 578 PHE A CA 1
ATOM 4381 C C . PHE A 1 578 ? -18.812 -1.806 -2.695 1 98.44 578 PHE A C 1
ATOM 4383 O O . PHE A 1 578 ? -18.516 -1.098 -3.656 1 98.44 578 PHE A O 1
ATOM 4390 N N . THR A 1 579 ? -18.344 -3.029 -2.586 1 98.5 579 THR A N 1
ATOM 4391 C CA . THR A 1 579 ? -17.422 -3.596 -3.553 1 98.5 579 THR A CA 1
ATOM 4392 C C . THR A 1 579 ? -18.125 -3.902 -4.871 1 98.5 579 THR A C 1
ATOM 4394 O O . THR A 1 579 ? -17.531 -3.764 -5.945 1 98.5 579 THR A O 1
ATOM 4397 N N . VAL A 1 580 ? -19.391 -4.246 -4.805 1 98.62 580 VAL A N 1
ATOM 4398 C CA . VAL A 1 580 ? -20.125 -4.75 -5.957 1 98.62 580 VAL A CA 1
ATOM 4399 C C . VAL A 1 580 ? -20.266 -3.648 -7.008 1 98.62 580 VAL A C 1
ATOM 4401 O O . VAL A 1 580 ? -19.953 -3.855 -8.18 1 98.62 580 VAL A O 1
ATOM 4404 N N . PRO A 1 581 ? -20.672 -2.418 -6.668 1 98.5 581 PRO A N 1
ATOM 4405 C CA . PRO A 1 581 ? -20.734 -1.361 -7.68 1 98.5 581 PRO A CA 1
ATOM 4406 C C . PRO A 1 581 ? -19.375 -1.038 -8.281 1 98.5 581 PRO A C 1
ATOM 4408 O O . PRO A 1 581 ? -19.281 -0.666 -9.453 1 98.5 581 PRO A O 1
ATOM 4411 N N . LEU A 1 582 ? -18.344 -1.137 -7.52 1 98.75 582 LEU A N 1
ATOM 4412 C CA . LEU A 1 582 ? -17 -0.879 -8.031 1 98.75 582 LEU A CA 1
ATOM 4413 C C . LEU A 1 582 ? -16.594 -1.952 -9.039 1 98.75 582 LEU A C 1
ATOM 4415 O O . LEU A 1 582 ? -15.891 -1.66 -10.016 1 98.75 582 LEU A O 1
ATOM 4419 N N . GLN A 1 583 ? -16.969 -3.244 -8.758 1 98.75 583 GLN A N 1
ATOM 4420 C CA . GLN A 1 583 ? -16.75 -4.312 -9.727 1 98.75 583 GLN A CA 1
ATOM 4421 C C . GLN A 1 583 ? -17.484 -4.031 -11.039 1 98.75 583 GLN A C 1
ATOM 4423 O O . GLN A 1 583 ? -16.922 -4.191 -12.117 1 98.75 583 GLN A O 1
ATOM 4428 N N . LEU A 1 584 ? -18.734 -3.6 -10.906 1 98.81 584 LEU A N 1
ATOM 4429 C CA . LEU A 1 584 ? -19.547 -3.277 -12.078 1 98.81 584 LEU A CA 1
ATOM 4430 C C . LEU A 1 584 ? -18.938 -2.115 -12.859 1 98.81 584 LEU A C 1
ATOM 4432 O O . LEU A 1 584 ? -18.938 -2.117 -14.086 1 98.81 584 LEU A O 1
ATOM 4436 N N . LEU A 1 585 ? -18.453 -1.105 -12.141 1 98.75 585 LEU A N 1
ATOM 4437 C CA . LEU A 1 585 ? -17.797 0.02 -12.797 1 98.75 585 LEU A CA 1
ATOM 4438 C C . LEU A 1 585 ? -16.609 -0.454 -13.633 1 98.75 585 LEU A C 1
ATOM 4440 O O . LEU A 1 585 ? -16.5 -0.094 -14.805 1 98.75 585 LEU A O 1
ATOM 4444 N N . ALA A 1 586 ? -15.742 -1.213 -13.039 1 98.62 586 ALA A N 1
ATOM 4445 C CA . ALA A 1 586 ? -14.578 -1.735 -13.75 1 98.62 586 ALA A CA 1
ATOM 4446 C C . ALA A 1 586 ? -15 -2.525 -14.992 1 98.62 586 ALA A C 1
ATOM 4448 O O . ALA A 1 586 ? -14.422 -2.361 -16.062 1 98.62 586 ALA A O 1
ATOM 4449 N N . TYR A 1 587 ? -16.031 -3.385 -14.836 1 98.5 587 TYR A N 1
ATOM 4450 C CA . TYR A 1 587 ? -16.516 -4.223 -15.922 1 98.5 587 TYR A CA 1
ATOM 4451 C C . TYR A 1 587 ? -17 -3.367 -17.094 1 98.5 587 TYR A C 1
ATOM 4453 O O . TYR A 1 587 ? -16.562 -3.566 -18.234 1 98.5 587 TYR A O 1
ATOM 4461 N N . HIS A 1 588 ? -17.812 -2.445 -16.812 1 98.75 588 HIS A N 1
ATOM 4462 C CA . HIS A 1 588 ? -18.422 -1.666 -17.891 1 98.75 588 HIS A CA 1
ATOM 4463 C C . HIS A 1 588 ? -17.406 -0.746 -18.547 1 98.75 588 HIS A C 1
ATOM 4465 O O . HIS A 1 588 ? -17.469 -0.503 -19.75 1 98.75 588 HIS A O 1
ATOM 4471 N N . VAL A 1 589 ? -16.484 -0.192 -17.781 1 98.62 589 VAL A N 1
ATOM 4472 C CA . VAL A 1 589 ? -15.398 0.603 -18.359 1 98.62 589 VAL A CA 1
ATOM 4473 C C . VAL A 1 589 ? -14.578 -0.26 -19.312 1 98.62 589 VAL A C 1
ATOM 4475 O O . VAL A 1 589 ? -14.25 0.173 -20.422 1 98.62 589 VAL A O 1
ATOM 4478 N N . ALA A 1 590 ? -14.211 -1.475 -18.891 1 98.31 590 ALA A N 1
ATOM 4479 C CA . ALA A 1 590 ? -13.414 -2.383 -19.703 1 98.31 590 ALA A CA 1
ATOM 4480 C C . ALA A 1 590 ? -14.141 -2.73 -21 1 98.31 590 ALA A C 1
ATOM 4482 O O . ALA A 1 590 ? -13.531 -2.752 -22.078 1 98.31 590 ALA A O 1
ATOM 4483 N N . VAL A 1 591 ? -15.461 -3.021 -20.906 1 98.19 591 VAL A N 1
ATOM 4484 C CA . VAL A 1 591 ? -16.266 -3.34 -22.078 1 98.19 591 VAL A CA 1
ATOM 4485 C C . VAL A 1 591 ? -16.266 -2.162 -23.047 1 98.19 591 VAL A C 1
ATOM 4487 O O . VAL A 1 591 ? -16.078 -2.344 -24.25 1 98.19 591 VAL A O 1
ATOM 4490 N N . LEU A 1 592 ? -16.484 -0.999 -22.547 1 98.06 592 LEU A N 1
ATOM 4491 C CA . LEU A 1 592 ? -16.531 0.201 -23.375 1 98.06 592 LEU A CA 1
ATOM 4492 C C . LEU A 1 592 ? -15.172 0.468 -24.016 1 98.06 592 LEU A C 1
ATOM 4494 O O . LEU A 1 592 ? -15.109 0.972 -25.141 1 98.06 592 LEU A O 1
ATOM 4498 N N . ARG A 1 593 ? -14.109 0.12 -23.359 1 97.38 593 ARG A N 1
ATOM 4499 C CA . ARG A 1 593 ? -12.758 0.336 -23.875 1 97.38 593 ARG A CA 1
ATOM 4500 C C . ARG A 1 593 ? -12.359 -0.781 -24.828 1 97.38 593 ARG A C 1
ATOM 4502 O O . ARG A 1 593 ? -11.32 -0.694 -25.484 1 97.38 593 ARG A O 1
ATOM 4509 N N . GLY A 1 594 ? -13.086 -1.87 -24.875 1 96.69 594 GLY A N 1
ATOM 4510 C CA . GLY A 1 594 ? -12.844 -2.965 -25.812 1 96.69 594 GLY A CA 1
ATOM 4511 C C . GLY A 1 594 ? -11.727 -3.895 -25.359 1 96.69 594 GLY A C 1
ATOM 4512 O O . GLY A 1 594 ? -11.102 -4.566 -26.172 1 96.69 594 GLY A O 1
ATOM 4513 N N . THR A 1 595 ? -11.398 -3.898 -24.047 1 95.81 595 THR A N 1
ATOM 4514 C CA . THR A 1 595 ? -10.367 -4.789 -23.516 1 95.81 595 THR A CA 1
ATOM 4515 C C . THR A 1 595 ? -10.938 -6.188 -23.281 1 95.81 595 THR A C 1
ATOM 4517 O O . THR A 1 595 ? -12.156 -6.383 -23.297 1 95.81 595 THR A O 1
ATOM 4520 N N . ASP A 1 596 ? -10.086 -7.172 -23.203 1 94.44 596 ASP A N 1
ATOM 4521 C CA . ASP A 1 596 ? -10.508 -8.531 -22.875 1 94.44 596 ASP A CA 1
ATOM 4522 C C . ASP A 1 596 ? -10.805 -8.664 -21.391 1 94.44 596 ASP A C 1
ATOM 4524 O O . ASP A 1 596 ? -9.906 -8.914 -20.578 1 94.44 596 ASP A O 1
ATOM 4528 N N . VAL A 1 597 ? -12.023 -8.664 -21.031 1 95.56 597 VAL A N 1
ATOM 4529 C CA . VAL A 1 597 ? -12.477 -8.602 -19.641 1 95.56 597 VAL A CA 1
ATOM 4530 C C . VAL A 1 597 ? -12.125 -9.898 -18.922 1 95.56 597 VAL A C 1
ATOM 4532 O O . VAL A 1 597 ? -11.664 -9.875 -17.766 1 95.56 597 VAL A O 1
ATOM 4535 N N . ASP A 1 598 ? -12.32 -11.008 -19.516 1 93.81 598 ASP A N 1
ATOM 4536 C CA . ASP A 1 598 ? -12.156 -12.305 -18.875 1 93.81 598 ASP A CA 1
ATOM 4537 C C . ASP A 1 598 ? -10.688 -12.727 -18.844 1 93.81 598 ASP A C 1
ATOM 4539 O O . ASP A 1 598 ? -10.273 -13.492 -17.969 1 93.81 598 ASP A O 1
ATOM 4543 N N . GLN A 1 599 ? -9.875 -12.297 -19.812 1 92.5 599 GLN A N 1
ATOM 4544 C CA . GLN A 1 599 ? -8.461 -12.617 -19.891 1 92.5 599 GLN A CA 1
ATOM 4545 C C . GLN A 1 599 ? -7.625 -11.375 -20.172 1 92.5 599 GLN A C 1
ATOM 4547 O O . GLN A 1 599 ? -7.004 -11.258 -21.234 1 92.5 599 GLN A O 1
ATOM 4552 N N . PRO A 1 600 ? -7.578 -10.57 -19.141 1 93.19 600 PRO A N 1
ATOM 4553 C CA . PRO A 1 600 ? -6.793 -9.352 -19.312 1 93.19 600 PRO A CA 1
ATOM 4554 C C . PRO A 1 600 ? -5.328 -9.633 -19.641 1 93.19 600 PRO A C 1
ATOM 4556 O O . PRO A 1 600 ? -4.781 -10.648 -19.219 1 93.19 600 PRO A O 1
ATOM 4559 N N . ARG A 1 601 ? -4.777 -8.727 -20.344 1 89.25 601 ARG A N 1
ATOM 4560 C CA . ARG A 1 601 ? -3.396 -8.922 -20.781 1 89.25 601 ARG A CA 1
ATOM 4561 C C . ARG A 1 601 ? -2.469 -9.109 -19.578 1 89.25 601 ARG A C 1
ATOM 4563 O O . ARG A 1 601 ? -2.646 -8.477 -18.547 1 89.25 601 ARG A O 1
ATOM 4570 N N . ASN A 1 602 ? -1.575 -10.039 -19.688 1 88 602 ASN A N 1
ATOM 4571 C CA . ASN A 1 602 ? -0.44 -10.242 -18.797 1 88 602 ASN A CA 1
ATOM 4572 C C . ASN A 1 602 ? -0.878 -10.812 -17.453 1 88 602 ASN A C 1
ATOM 4574 O O . ASN A 1 602 ? -0.09 -10.859 -16.516 1 88 602 ASN A O 1
ATOM 4578 N N . LEU A 1 603 ? -2.129 -11.211 -17.312 1 89.31 603 LEU A N 1
ATOM 4579 C CA . LEU A 1 603 ? -2.592 -11.703 -16.016 1 89.31 603 LEU A CA 1
ATOM 4580 C C . LEU A 1 603 ? -3.074 -13.148 -16.125 1 89.31 603 LEU A C 1
ATOM 4582 O O . LEU A 1 603 ? -3.531 -13.578 -17.188 1 89.31 603 LEU A O 1
ATOM 4586 N N . ALA A 1 604 ? -2.871 -13.773 -14.992 1 84.62 604 ALA A N 1
ATOM 4587 C CA . ALA A 1 604 ? -3.414 -15.117 -14.805 1 84.62 604 ALA A CA 1
ATOM 4588 C C . ALA A 1 604 ? -4.148 -15.234 -13.477 1 84.62 604 ALA A C 1
ATOM 4590 O O . ALA A 1 604 ? -3.887 -14.469 -12.547 1 84.62 604 ALA A O 1
ATOM 4591 N N . LYS A 1 605 ? -5.098 -16.156 -13.406 1 81.38 605 LYS A N 1
ATOM 4592 C CA . LYS A 1 605 ? -5.941 -16.297 -12.227 1 81.38 605 LYS A CA 1
ATOM 4593 C C . LYS A 1 605 ? -5.195 -17 -11.094 1 81.38 605 LYS A C 1
ATOM 4595 O O . LYS A 1 605 ? -5.355 -16.641 -9.922 1 81.38 605 LYS A O 1
ATOM 4600 N N . SER A 1 606 ? -4.535 -17.984 -11.359 1 77.06 606 SER A N 1
ATOM 4601 C CA . SER A 1 606 ? -3.822 -18.766 -10.352 1 77.06 606 SER A CA 1
ATOM 4602 C C . SER A 1 606 ? -2.314 -18.578 -10.477 1 77.06 606 SER A C 1
ATOM 4604 O O . SER A 1 606 ? -1.71 -19 -11.461 1 77.06 606 SER A O 1
ATOM 4606 N N . VAL A 1 607 ? -1.757 -18.031 -9.438 1 80.06 607 VAL A N 1
ATOM 4607 C CA . VAL A 1 607 ? -0.316 -17.797 -9.414 1 80.06 607 VAL A CA 1
ATOM 4608 C C . VAL A 1 607 ? 0.374 -18.922 -8.648 1 80.06 607 VAL A C 1
ATOM 4610 O O . VAL A 1 607 ? 0.499 -18.875 -7.426 1 80.06 607 VAL A O 1
ATOM 4613 N N . THR A 1 608 ? 0.869 -19.828 -9.43 1 77.25 608 THR A N 1
ATOM 4614 C CA . THR A 1 608 ? 1.424 -21.031 -8.828 1 77.25 608 THR A CA 1
ATOM 4615 C C . THR A 1 608 ? 2.947 -20.969 -8.797 1 77.25 608 THR A C 1
ATOM 4617 O O . THR A 1 608 ? 3.607 -21.953 -8.438 1 77.25 608 THR A O 1
ATOM 4620 N N . VAL A 1 609 ? 3.426 -19.875 -9.266 1 74.12 609 VAL A N 1
ATOM 4621 C CA . VAL A 1 609 ? 4.867 -19.656 -9.18 1 74.12 609 VAL A CA 1
ATOM 4622 C C . VAL A 1 609 ? 5.145 -18.203 -8.789 1 74.12 609 VAL A C 1
ATOM 4624 O O . VAL A 1 609 ? 4.324 -17.312 -9.031 1 74.12 609 VAL A O 1
ATOM 4627 N N . GLU A 1 610 ? 6.215 -18 -8.188 1 77 610 GLU A N 1
ATOM 4628 C CA . GLU A 1 610 ? 6.578 -16.656 -7.738 1 77 610 GLU A CA 1
ATOM 4629 C C . GLU A 1 610 ? 7.125 -15.82 -8.891 1 77 610 GLU A C 1
ATOM 4631 O O . GLU A 1 610 ? 7.816 -16.344 -9.766 1 77 610 GLU A O 1
ATOM 4636 N N . MET B 1 1 ? -3.266 23.188 6.109 1 76.44 1 MET B N 1
ATOM 4637 C CA . MET B 1 1 ? -1.817 23.375 6.047 1 76.44 1 MET B CA 1
ATOM 4638 C C . MET B 1 1 ? -1.466 24.844 5.848 1 76.44 1 MET B C 1
ATOM 4640 O O . MET B 1 1 ? -0.992 25.234 4.777 1 76.44 1 MET B O 1
ATOM 4644 N N . CYS B 1 2 ? -1.825 25.797 6.551 1 90.75 2 CYS B N 1
ATOM 4645 C CA . CYS B 1 2 ? -1.628 27.219 6.324 1 90.75 2 CYS B CA 1
ATOM 4646 C C . CYS B 1 2 ? -0.638 27.797 7.332 1 90.75 2 CYS B C 1
ATOM 4648 O O . CYS B 1 2 ? -0.278 27.141 8.305 1 90.75 2 CYS B O 1
ATOM 4650 N N . GLY B 1 3 ? -0.045 28.906 6.91 1 94.56 3 GLY B N 1
ATOM 4651 C CA . GLY B 1 3 ? 0.804 29.656 7.824 1 94.56 3 GLY B CA 1
ATOM 4652 C C . GLY B 1 3 ? 0.19 30.969 8.266 1 94.56 3 GLY B C 1
ATOM 4653 O O . GLY B 1 3 ? -0.362 31.719 7.453 1 94.56 3 GLY B O 1
ATOM 4654 N N . ILE B 1 4 ? 0.245 31.234 9.57 1 97.56 4 ILE B N 1
ATOM 4655 C CA . ILE B 1 4 ? -0.281 32.5 10.047 1 97.56 4 ILE B CA 1
ATOM 4656 C C . ILE B 1 4 ? 0.796 33.25 10.828 1 97.56 4 ILE B C 1
ATOM 4658 O O . ILE B 1 4 ? 1.679 32.625 11.43 1 97.56 4 ILE B O 1
ATOM 4662 N N . VAL B 1 5 ? 0.764 34.531 10.773 1 98.5 5 VAL B N 1
ATOM 4663 C CA . VAL B 1 5 ? 1.633 35.438 11.539 1 98.5 5 VAL B CA 1
ATOM 4664 C C . VAL B 1 5 ? 0.829 36.625 12.047 1 98.5 5 VAL B C 1
ATOM 4666 O O . VAL B 1 5 ? -0.032 37.156 11.336 1 98.5 5 VAL B O 1
ATOM 4669 N N . ALA B 1 6 ? 1.013 36.969 13.25 1 98.81 6 ALA B N 1
ATOM 4670 C CA . ALA B 1 6 ? 0.479 38.188 13.828 1 98.81 6 ALA B CA 1
ATOM 4671 C C . ALA B 1 6 ? 1.574 39 14.531 1 98.81 6 ALA B C 1
ATOM 4673 O O . ALA B 1 6 ? 2.559 38.438 15 1 98.81 6 ALA B O 1
ATOM 4674 N N . ALA B 1 7 ? 1.391 40.281 14.547 1 98.62 7 ALA B N 1
ATOM 4675 C CA . ALA B 1 7 ? 2.398 41.125 15.172 1 98.62 7 ALA B CA 1
ATOM 4676 C C . ALA B 1 7 ? 1.759 42.344 15.812 1 98.62 7 ALA B C 1
ATOM 4678 O O . ALA B 1 7 ? 0.831 42.938 15.25 1 98.62 7 ALA B O 1
ATOM 4679 N N . CYS B 1 8 ? 2.152 42.656 17.016 1 98.19 8 CYS B N 1
ATOM 4680 C CA . CYS B 1 8 ? 1.864 43.906 17.719 1 98.19 8 CYS B CA 1
ATOM 4681 C C . CYS B 1 8 ? 3.152 44.625 18.109 1 98.19 8 CYS B C 1
ATOM 4683 O O . CYS B 1 8 ? 3.943 44.094 18.906 1 98.19 8 CYS B O 1
ATOM 4685 N N . ALA B 1 9 ? 3.328 45.719 17.562 1 96.94 9 ALA B N 1
ATOM 4686 C CA . ALA B 1 9 ? 4.562 46.469 17.812 1 96.94 9 ALA B CA 1
ATOM 4687 C C . ALA B 1 9 ? 4.328 47.969 17.734 1 96.94 9 ALA B C 1
ATOM 4689 O O . ALA B 1 9 ? 3.219 48.406 17.438 1 96.94 9 ALA B O 1
ATOM 4690 N N . ARG B 1 10 ? 5.375 48.75 18.109 1 94.06 10 ARG B N 1
ATOM 4691 C CA . ARG B 1 10 ? 5.332 50.188 17.922 1 94.06 10 ARG B CA 1
ATOM 4692 C C . ARG B 1 10 ? 5.703 50.562 16.5 1 94.06 10 ARG B C 1
ATOM 4694 O O . ARG B 1 10 ? 5.172 51.531 15.945 1 94.06 10 ARG B O 1
ATOM 4701 N N . ARG B 1 11 ? 6.484 49.719 15.953 1 94.44 11 ARG B N 1
ATOM 4702 C CA . ARG B 1 11 ? 6.926 49.938 14.586 1 94.44 11 ARG B CA 1
ATOM 4703 C C . ARG B 1 11 ? 5.914 49.375 13.586 1 94.44 11 ARG B C 1
ATOM 4705 O O . ARG B 1 11 ? 4.945 48.719 13.977 1 94.44 11 ARG B O 1
ATOM 4712 N N . ASN B 1 12 ? 6.16 49.781 12.336 1 96.19 12 ASN B N 1
ATOM 4713 C CA . ASN B 1 12 ? 5.391 49.188 11.266 1 96.19 12 ASN B CA 1
ATOM 4714 C C . ASN B 1 12 ? 5.621 47.656 11.211 1 96.19 12 ASN B C 1
ATOM 4716 O O . ASN B 1 12 ? 6.758 47.219 11.078 1 96.19 12 ASN B O 1
ATOM 4720 N N . VAL B 1 13 ? 4.562 46.844 11.18 1 97.38 13 VAL B N 1
ATOM 4721 C CA . VAL B 1 13 ? 4.715 45.406 11.359 1 97.38 13 VAL B CA 1
ATOM 4722 C C . VAL B 1 13 ? 4.656 44.719 10 1 97.38 13 VAL B C 1
ATOM 4724 O O . VAL B 1 13 ? 4.922 43.531 9.891 1 97.38 13 VAL B O 1
ATOM 4727 N N . VAL B 1 14 ? 4.34 45.375 8.914 1 97.75 14 VAL B N 1
ATOM 4728 C CA . VAL B 1 14 ? 4.098 44.781 7.609 1 97.75 14 VAL B CA 1
ATOM 4729 C C . VAL B 1 14 ? 5.336 44 7.16 1 97.75 14 VAL B C 1
ATOM 4731 O O . VAL B 1 14 ? 5.234 42.875 6.707 1 97.75 14 VAL B O 1
ATOM 4734 N N . PRO B 1 15 ? 6.559 44.562 7.309 1 97.25 15 PRO B N 1
ATOM 4735 C CA . PRO B 1 15 ? 7.742 43.812 6.898 1 97.25 15 PRO B CA 1
ATOM 4736 C C . PRO B 1 15 ? 7.902 42.5 7.676 1 97.25 15 PRO B C 1
ATOM 4738 O O . PRO B 1 15 ? 8.266 41.469 7.094 1 97.25 15 PRO B O 1
ATOM 4741 N N . VAL B 1 16 ? 7.617 42.531 8.938 1 97.06 16 VAL B N 1
ATOM 4742 C CA . VAL B 1 16 ? 7.727 41.312 9.766 1 97.06 16 VAL B CA 1
ATOM 4743 C C . VAL B 1 16 ? 6.688 40.281 9.336 1 97.06 16 VAL B C 1
ATOM 4745 O O . VAL B 1 16 ? 6.98 39.094 9.266 1 97.06 16 VAL B O 1
ATOM 4748 N N . LEU B 1 17 ? 5.492 40.75 9.031 1 98.44 17 LEU B N 1
ATOM 4749 C CA . LEU B 1 17 ? 4.418 39.875 8.594 1 98.44 17 LEU B CA 1
ATOM 4750 C C . LEU B 1 17 ? 4.781 39.188 7.27 1 98.44 17 LEU B C 1
ATOM 4752 O O . LEU B 1 17 ? 4.633 37.969 7.129 1 98.44 17 LEU B O 1
ATOM 4756 N N . VAL B 1 18 ? 5.297 39.969 6.371 1 97.94 18 VAL B N 1
ATOM 4757 C CA . VAL B 1 18 ? 5.617 39.438 5.039 1 97.94 18 VAL B CA 1
ATOM 4758 C C . VAL B 1 18 ? 6.82 38.5 5.121 1 97.94 18 VAL B C 1
ATOM 4760 O O . VAL B 1 18 ? 6.816 37.438 4.512 1 97.94 18 VAL B O 1
ATOM 4763 N N . GLU B 1 19 ? 7.809 38.875 5.883 1 96.25 19 GLU B N 1
ATOM 4764 C CA . GLU B 1 19 ? 8.969 38 6.078 1 96.25 19 GLU B CA 1
ATOM 4765 C C . GLU B 1 19 ? 8.562 36.688 6.75 1 96.25 19 GLU B C 1
ATOM 4767 O O . GLU B 1 19 ? 9.094 35.625 6.418 1 96.25 19 GLU B O 1
ATOM 4772 N N . GLY B 1 20 ? 7.738 36.812 7.695 1 96.5 20 GLY B N 1
ATOM 4773 C CA . GLY B 1 20 ? 7.215 35.594 8.328 1 96.5 20 GLY B CA 1
ATOM 4774 C C . GLY B 1 20 ? 6.484 34.688 7.363 1 96.5 20 GLY B C 1
ATOM 4775 O O . GLY B 1 20 ? 6.641 33.469 7.422 1 96.5 20 GLY B O 1
ATOM 4776 N N . LEU B 1 21 ? 5.664 35.281 6.473 1 97.31 21 LEU B N 1
ATOM 4777 C CA . LEU B 1 21 ? 4.945 34.5 5.477 1 97.31 21 LEU B CA 1
ATOM 4778 C C . LEU B 1 21 ? 5.918 33.781 4.531 1 97.31 21 LEU B C 1
ATOM 4780 O O . LEU B 1 21 ? 5.695 32.656 4.133 1 97.31 21 LEU B O 1
ATOM 4784 N N . LYS B 1 22 ? 6.945 34.469 4.172 1 94.38 22 LYS B N 1
ATOM 4785 C CA . LYS B 1 22 ? 7.953 33.875 3.303 1 94.38 22 LYS B CA 1
ATOM 4786 C C . LYS B 1 22 ? 8.562 32.625 3.939 1 94.38 22 LYS B C 1
ATOM 4788 O O . LYS B 1 22 ? 8.742 31.594 3.268 1 94.38 22 LYS B O 1
ATOM 4793 N N . ALA B 1 23 ? 8.797 32.75 5.18 1 91.88 23 ALA B N 1
ATOM 4794 C CA . ALA B 1 23 ? 9.391 31.641 5.918 1 91.88 23 ALA B CA 1
ATOM 4795 C C . ALA B 1 23 ? 8.398 30.484 6.059 1 91.88 23 ALA B C 1
ATOM 4797 O O . ALA B 1 23 ? 8.805 29.344 6.223 1 91.88 23 ALA B O 1
ATOM 4798 N N . LEU B 1 24 ? 7.113 30.781 5.938 1 93.12 24 LEU B N 1
ATOM 4799 C CA . LEU B 1 24 ? 6.082 29.781 6.141 1 93.12 24 LEU B CA 1
ATOM 4800 C C . LEU B 1 24 ? 5.535 29.281 4.809 1 93.12 24 LEU B C 1
ATOM 4802 O O . LEU B 1 24 ? 4.582 28.5 4.773 1 93.12 24 LEU B O 1
ATOM 4806 N N . GLU B 1 25 ? 6.109 29.672 3.754 1 91.12 25 GLU B N 1
ATOM 4807 C CA . GLU B 1 25 ? 5.562 29.359 2.436 1 91.12 25 GLU B CA 1
ATOM 4808 C C . GLU B 1 25 ? 5.559 27.859 2.174 1 91.12 25 GLU B C 1
ATOM 4810 O O . GLU B 1 25 ? 4.797 27.375 1.339 1 91.12 25 GLU B O 1
ATOM 4815 N N . TYR B 1 26 ? 6.375 27.125 2.873 1 85.56 26 TYR B N 1
ATOM 4816 C CA . TYR B 1 26 ? 6.41 25.688 2.744 1 85.56 26 TYR B CA 1
ATOM 4817 C C . TYR B 1 26 ? 5.113 25.062 3.25 1 85.56 26 TYR B C 1
ATOM 4819 O O . TYR B 1 26 ? 4.824 23.891 2.961 1 85.56 26 TYR B O 1
ATOM 4827 N N . ARG B 1 27 ? 4.305 25.812 3.963 1 89.81 27 ARG B N 1
ATOM 4828 C CA . ARG B 1 27 ? 3.029 25.359 4.5 1 89.81 27 ARG B CA 1
ATOM 4829 C C . ARG B 1 27 ? 1.891 25.625 3.521 1 89.81 27 ARG B C 1
ATOM 4831 O O . ARG B 1 27 ? 0.796 25.078 3.668 1 89.81 27 ARG B O 1
ATOM 4838 N N . GLY B 1 28 ? 2.125 26.484 2.605 1 89.88 28 GLY B N 1
ATOM 4839 C CA . GLY B 1 28 ? 1.134 26.844 1.603 1 89.88 28 GLY B CA 1
ATOM 4840 C C . GLY B 1 28 ? 1.559 28 0.729 1 89.88 28 GLY B C 1
ATOM 4841 O O . GLY B 1 28 ? 2.281 28.891 1.183 1 89.88 28 GLY B O 1
ATOM 4842 N N . TYR B 1 29 ? 1.04 27.953 -0.497 1 91.5 29 TYR B N 1
ATOM 4843 C CA . TYR B 1 29 ? 1.463 28.984 -1.44 1 91.5 29 TYR B CA 1
ATOM 4844 C C . TYR B 1 29 ? 0.375 29.25 -2.471 1 91.5 29 TYR B C 1
ATOM 4846 O O . TYR B 1 29 ? 0.668 29.656 -3.6 1 91.5 29 TYR B O 1
ATOM 4854 N N . ASP B 1 30 ? -0.863 28.984 -2.074 1 92.81 30 ASP B N 1
ATOM 4855 C CA . ASP B 1 30 ? -1.997 29.172 -2.973 1 92.81 30 ASP B CA 1
ATOM 4856 C C . ASP B 1 30 ? -2.395 30.656 -3.037 1 92.81 30 ASP B C 1
ATOM 4858 O O . ASP B 1 30 ? -2.873 31.125 -4.07 1 92.81 30 ASP B O 1
ATOM 4862 N N . SER B 1 31 ? -2.367 31.25 -1.943 1 96 31 SER B N 1
ATOM 4863 C CA . SER B 1 31 ? -2.664 32.688 -1.797 1 96 31 SER B CA 1
ATOM 4864 C C . SER B 1 31 ? -2.025 33.25 -0.537 1 96 31 SER B C 1
ATOM 4866 O O . SER B 1 31 ? -1.576 32.5 0.334 1 96 31 SER B O 1
ATOM 4868 N N . ALA B 1 32 ? -1.867 34.5 -0.519 1 97.69 32 ALA B N 1
ATOM 4869 C CA . ALA B 1 32 ? -1.284 35.188 0.633 1 97.69 32 ALA B CA 1
ATOM 4870 C C . ALA B 1 32 ? -1.975 36.531 0.884 1 97.69 32 ALA B C 1
ATOM 4872 O O . ALA B 1 32 ? -2.545 37.125 -0.034 1 97.69 32 ALA B O 1
ATOM 4873 N N . GLY B 1 33 ? -1.951 36.969 2.121 1 98.31 33 GLY B N 1
ATOM 4874 C CA . GLY B 1 33 ? -2.549 38.25 2.439 1 98.31 33 GLY B CA 1
ATOM 4875 C C . GLY B 1 33 ? -2.115 38.781 3.789 1 98.31 33 GLY B C 1
ATOM 4876 O O . GLY B 1 33 ? -1.532 38.062 4.598 1 98.31 33 GLY B O 1
ATOM 4877 N N . VAL B 1 34 ? -2.338 40.094 3.93 1 98.44 34 VAL B N 1
ATOM 4878 C CA . VAL B 1 34 ? -2.031 40.812 5.164 1 98.44 34 VAL B CA 1
ATOM 4879 C C . VAL B 1 34 ? -3.16 41.781 5.488 1 98.44 34 VAL B C 1
ATOM 4881 O O . VAL B 1 34 ? -3.854 42.25 4.59 1 98.44 34 VAL B O 1
ATOM 4884 N N . LEU B 1 35 ? -3.447 41.875 6.684 1 98.25 35 LEU B N 1
ATOM 4885 C CA . LEU B 1 35 ? -4.359 42.906 7.203 1 98.25 35 LEU B CA 1
ATOM 4886 C C . LEU B 1 35 ? -3.709 43.688 8.336 1 98.25 35 LEU B C 1
ATOM 4888 O O . LEU B 1 35 ? -3.154 43.094 9.266 1 98.25 35 LEU B O 1
ATOM 4892 N N . VAL B 1 36 ? -3.713 45 8.258 1 97.25 36 VAL B N 1
ATOM 4893 C CA . VAL B 1 36 ? -3.105 45.844 9.297 1 97.25 36 VAL B CA 1
ATOM 4894 C C . VAL B 1 36 ? -4.113 46.875 9.781 1 97.25 36 VAL B C 1
ATOM 4896 O O . VAL B 1 36 ? -4.973 47.312 9.016 1 97.25 36 VAL B O 1
ATOM 4899 N N . GLU B 1 37 ? -3.965 47.156 11.008 1 93.81 37 GLU B N 1
ATOM 4900 C CA . GLU B 1 37 ? -4.781 48.219 11.602 1 93.81 37 GLU B CA 1
ATOM 4901 C C . GLU B 1 37 ? -4.266 49.594 11.227 1 93.81 37 GLU B C 1
ATOM 4903 O O . GLU B 1 37 ? -3.057 49.844 11.266 1 93.81 37 GLU B O 1
ATOM 4908 N N . THR B 1 38 ? -5.18 50.406 10.734 1 87.75 38 THR B N 1
ATOM 4909 C CA . THR B 1 38 ? -4.879 51.812 10.438 1 87.75 38 THR B CA 1
ATOM 4910 C C . THR B 1 38 ? -5.797 52.75 11.227 1 87.75 38 THR B C 1
ATOM 4912 O O . THR B 1 38 ? -6.875 53.094 10.758 1 87.75 38 THR B O 1
ATOM 4915 N N . GLY B 1 39 ? -5.383 53.219 12.297 1 77.25 39 GLY B N 1
ATOM 4916 C CA . GLY B 1 39 ? -6.258 54.031 13.117 1 77.25 39 GLY B CA 1
ATOM 4917 C C . GLY B 1 39 ? -7.504 53.312 13.578 1 77.25 39 GLY B C 1
ATOM 4918 O O . GLY B 1 39 ? -7.41 52.281 14.258 1 77.25 39 GLY B O 1
ATOM 4919 N N . ASP B 1 40 ? -8.625 53.75 13.023 1 75.5 40 ASP B N 1
ATOM 4920 C CA . ASP B 1 40 ? -9.891 53.156 13.461 1 75.5 40 ASP B CA 1
ATOM 4921 C C . ASP B 1 40 ? -10.453 52.219 12.398 1 75.5 40 ASP B C 1
ATOM 4923 O O . ASP B 1 40 ? -11.656 51.969 12.383 1 75.5 40 ASP B O 1
ATOM 4927 N N . SER B 1 41 ? -9.547 51.719 11.57 1 87.88 41 SER B N 1
ATOM 4928 C CA . SER B 1 41 ? -9.992 50.812 10.523 1 87.88 41 SER B CA 1
ATOM 4929 C C . SER B 1 41 ? -8.898 49.812 10.164 1 87.88 41 SER B C 1
ATOM 4931 O O . SER B 1 41 ? -7.898 49.688 10.875 1 87.88 41 SER B O 1
ATOM 4933 N N . PHE B 1 42 ? -9.258 48.906 9.094 1 92.12 42 PHE B N 1
ATOM 4934 C CA . PHE B 1 42 ? -8.289 47.938 8.586 1 92.12 42 PHE B CA 1
ATOM 4935 C C . PHE B 1 42 ? -7.961 48.219 7.125 1 92.12 42 PHE B C 1
ATOM 4937 O O . PHE B 1 42 ? -8.781 48.781 6.398 1 92.12 42 PHE B O 1
ATOM 4944 N N . ARG B 1 43 ? -6.883 47.969 6.797 1 95.25 43 ARG B N 1
ATOM 4945 C CA . ARG B 1 43 ? -6.539 47.812 5.387 1 95.25 43 ARG B CA 1
ATOM 4946 C C . ARG B 1 43 ? -6.004 46.406 5.117 1 95.25 43 ARG B C 1
ATOM 4948 O O . ARG B 1 43 ? -5.277 45.844 5.938 1 95.25 43 ARG B O 1
ATOM 4955 N N . ARG B 1 44 ? -6.422 45.875 4.004 1 96.44 44 ARG B N 1
ATOM 4956 C CA . ARG B 1 44 ? -6.07 44.5 3.691 1 96.44 44 ARG B CA 1
ATOM 4957 C C . ARG B 1 44 ? -5.543 44.375 2.268 1 96.44 44 ARG B C 1
ATOM 4959 O O . ARG B 1 44 ? -5.973 45.094 1.374 1 96.44 44 ARG B O 1
ATOM 4966 N N . ALA B 1 45 ? -4.602 43.594 2.053 1 97.69 45 ALA B N 1
ATOM 4967 C CA . ALA B 1 45 ? -4.094 43.188 0.746 1 97.69 45 ALA B CA 1
ATOM 4968 C C . ALA B 1 45 ? -4.055 41.656 0.631 1 97.69 45 ALA B C 1
ATOM 4970 O O . ALA B 1 45 ? -3.562 40.969 1.532 1 97.69 45 ALA B O 1
ATOM 4971 N N . ARG B 1 46 ? -4.684 41.125 -0.328 1 97.44 46 ARG B N 1
ATOM 4972 C CA . ARG B 1 46 ? -4.711 39.656 -0.569 1 97.44 46 ARG B CA 1
ATOM 4973 C C . ARG B 1 46 ? -4.512 39.375 -2.049 1 97.44 46 ARG B C 1
ATOM 4975 O O . ARG B 1 46 ? -4.938 40.125 -2.912 1 97.44 46 ARG B O 1
ATOM 4982 N N . THR B 1 47 ? -3.9 38.281 -2.332 1 97.44 47 THR B N 1
ATOM 4983 C CA . THR B 1 47 ? -3.676 37.906 -3.721 1 97.44 47 THR B CA 1
ATOM 4984 C C . THR B 1 47 ? -3.529 36.375 -3.846 1 97.44 47 THR B C 1
ATOM 4986 O O . THR B 1 47 ? -3.129 35.719 -2.891 1 97.44 47 THR B O 1
ATOM 4989 N N . GLN B 1 48 ? -4.012 35.938 -4.949 1 96.25 48 GLN B N 1
ATOM 4990 C CA . GLN B 1 48 ? -3.715 34.562 -5.297 1 96.25 48 GLN B CA 1
ATOM 4991 C C . GLN B 1 48 ? -2.23 34.375 -5.598 1 96.25 48 GLN B C 1
ATOM 4993 O O . GLN B 1 48 ? -1.584 35.25 -6.145 1 96.25 48 GLN B O 1
ATOM 4998 N N . GLY B 1 49 ? -1.71 33.219 -5.25 1 93.88 49 GLY B N 1
ATOM 4999 C CA . GLY B 1 49 ? -0.337 32.875 -5.602 1 93.88 49 GLY B CA 1
ATOM 5000 C C . GLY B 1 49 ? 0.612 32.938 -4.418 1 93.88 49 GLY B C 1
ATOM 5001 O O . GLY B 1 49 ? 0.175 33.031 -3.27 1 93.88 49 GLY B O 1
ATOM 5002 N N . LYS B 1 50 ? 1.921 32.938 -4.727 1 94.38 50 LYS B N 1
ATOM 5003 C CA . LYS B 1 50 ? 2.979 32.906 -3.723 1 94.38 50 LYS B CA 1
ATOM 5004 C C . LYS B 1 50 ? 3.123 34.25 -3.012 1 94.38 50 LYS B C 1
ATOM 5006 O O . LYS B 1 50 ? 2.566 35.25 -3.455 1 94.38 50 LYS B O 1
ATOM 5011 N N . VAL B 1 51 ? 3.879 34.25 -1.958 1 96.62 51 VAL B N 1
ATOM 5012 C CA . VAL B 1 51 ? 4.059 35.438 -1.125 1 96.62 51 VAL B CA 1
ATOM 5013 C C . VAL B 1 51 ? 4.676 36.562 -1.952 1 96.62 51 VAL B C 1
ATOM 5015 O O . VAL B 1 51 ? 4.41 37.75 -1.703 1 96.62 51 VAL B O 1
ATOM 5018 N N . ARG B 1 52 ? 5.406 36.156 -2.98 1 95.75 52 ARG B N 1
ATOM 5019 C CA . ARG B 1 52 ? 6.016 37.156 -3.855 1 95.75 52 ARG B CA 1
ATOM 5020 C C . ARG B 1 52 ? 4.953 38.031 -4.508 1 95.75 52 ARG B C 1
ATOM 5022 O O . ARG B 1 52 ? 5.176 39.219 -4.723 1 95.75 52 ARG B O 1
ATOM 5029 N N . GLU B 1 53 ? 3.877 37.469 -4.863 1 96.88 53 GLU B N 1
ATOM 5030 C CA . GLU B 1 53 ? 2.783 38.219 -5.453 1 96.88 53 GLU B CA 1
ATOM 5031 C C . GLU B 1 53 ? 2.238 39.25 -4.469 1 96.88 53 GLU B C 1
ATOM 5033 O O . GLU B 1 53 ? 1.851 40.344 -4.863 1 96.88 53 GLU B O 1
ATOM 5038 N N . LEU B 1 54 ? 2.146 38.844 -3.258 1 97.62 54 LEU B N 1
ATOM 5039 C CA . LEU B 1 54 ? 1.735 39.781 -2.211 1 97.62 54 LEU B CA 1
ATOM 5040 C C . LEU B 1 54 ? 2.742 40.938 -2.066 1 97.62 54 LEU B C 1
ATOM 5042 O O . LEU B 1 54 ? 2.355 42.094 -1.89 1 97.62 54 LEU B O 1
ATOM 5046 N N . GLU B 1 55 ? 4.008 40.562 -2.127 1 97.44 55 GLU B N 1
ATOM 5047 C CA . GLU B 1 55 ? 5.051 41.594 -2.064 1 97.44 55 GLU B CA 1
ATOM 5048 C C . GLU B 1 55 ? 4.895 42.594 -3.191 1 97.44 55 GLU B C 1
ATOM 5050 O O . GLU B 1 55 ? 5.047 43.812 -2.973 1 97.44 55 GLU B O 1
ATOM 5055 N N . ASN B 1 56 ? 4.609 42.125 -4.32 1 97.06 56 ASN B N 1
ATOM 5056 C CA . ASN B 1 56 ? 4.398 43 -5.469 1 97.06 56 ASN B CA 1
ATOM 5057 C C . ASN B 1 56 ? 3.213 43.938 -5.246 1 97.06 56 ASN B C 1
ATOM 5059 O O . ASN B 1 56 ? 3.283 45.125 -5.582 1 97.06 56 ASN B O 1
ATOM 5063 N N . LEU B 1 57 ? 2.188 43.375 -4.777 1 97.06 57 LEU B N 1
ATOM 5064 C CA . LEU B 1 57 ? 0.993 44.156 -4.492 1 97.06 57 LEU B CA 1
ATOM 5065 C C . LEU B 1 57 ? 1.298 45.25 -3.477 1 97.06 57 LEU B C 1
ATOM 5067 O O . LEU B 1 57 ? 0.838 46.375 -3.625 1 97.06 57 LEU B O 1
ATOM 5071 N N . LEU B 1 58 ? 2.045 44.938 -2.463 1 97.25 58 LEU B N 1
ATOM 5072 C CA . LEU B 1 58 ? 2.377 45.844 -1.39 1 97.25 58 LEU B CA 1
ATOM 5073 C C . LEU B 1 58 ? 3.381 46.906 -1.866 1 97.25 58 LEU B C 1
ATOM 5075 O O . LEU B 1 58 ? 3.432 48 -1.33 1 97.25 58 LEU B O 1
ATOM 5079 N N . ALA B 1 59 ? 4.223 46.5 -2.805 1 96.44 59 ALA B N 1
ATOM 5080 C CA . ALA B 1 59 ? 5.137 47.469 -3.404 1 96.44 59 ALA B CA 1
ATOM 5081 C C . ALA B 1 59 ? 4.375 48.562 -4.176 1 96.44 59 ALA B C 1
ATOM 5083 O O . ALA B 1 59 ? 4.77 49.719 -4.176 1 96.44 59 ALA B O 1
ATOM 5084 N N . ALA B 1 60 ? 3.363 48.125 -4.809 1 96.5 60 ALA B N 1
ATOM 5085 C CA . ALA B 1 60 ? 2.543 49.031 -5.598 1 96.5 60 ALA B CA 1
ATOM 5086 C C . ALA B 1 60 ? 1.681 49.906 -4.695 1 96.5 60 ALA B C 1
ATOM 5088 O O . ALA B 1 60 ? 1.465 51.094 -4.984 1 96.5 60 ALA B O 1
ATOM 5089 N N . ASP B 1 61 ? 1.147 49.344 -3.666 1 96.19 61 ASP B N 1
ATOM 5090 C CA . ASP B 1 61 ? 0.307 50.062 -2.701 1 96.19 61 ASP B CA 1
ATOM 5091 C C . ASP B 1 61 ? 0.693 49.688 -1.27 1 96.19 61 ASP B C 1
ATOM 5093 O O . ASP B 1 61 ? 0.047 48.844 -0.643 1 96.19 61 ASP B O 1
ATOM 5097 N N . PRO B 1 62 ? 1.619 50.406 -0.728 1 95.31 62 PRO B N 1
ATOM 5098 C CA . PRO B 1 62 ? 2.162 50.031 0.586 1 95.31 62 PRO B CA 1
ATOM 5099 C C . PRO B 1 62 ? 1.139 50.188 1.708 1 95.31 62 PRO B C 1
ATOM 5101 O O . PRO B 1 62 ? 0.337 51.125 1.694 1 95.31 62 PRO B O 1
ATOM 5104 N N . LEU B 1 63 ? 1.212 49.312 2.613 1 95.5 63 LEU B N 1
ATOM 5105 C CA . LEU B 1 63 ? 0.444 49.375 3.852 1 95.5 63 LEU B CA 1
ATOM 5106 C C . LEU B 1 63 ? 1.354 49.656 5.047 1 95.5 63 LEU B C 1
ATOM 5108 O O . LEU B 1 63 ? 2.527 49.281 5.035 1 95.5 63 LEU B O 1
ATOM 5112 N N . ASP B 1 64 ? 0.743 50.312 6.012 1 93.81 64 ASP B N 1
ATOM 5113 C CA . ASP B 1 64 ? 1.464 50.594 7.246 1 93.81 64 ASP B CA 1
ATOM 5114 C C . ASP B 1 64 ? 0.553 50.469 8.461 1 93.81 64 ASP B C 1
ATOM 5116 O O . ASP B 1 64 ? -0.605 50.875 8.43 1 93.81 64 ASP B O 1
ATOM 5120 N N . GLY B 1 65 ? 1.091 49.844 9.484 1 94.44 65 GLY B N 1
ATOM 5121 C CA . GLY B 1 65 ? 0.35 49.656 10.727 1 94.44 65 GLY B CA 1
ATOM 5122 C C . GLY B 1 65 ? 1.167 49.031 11.82 1 94.44 65 GLY B C 1
ATOM 5123 O O . GLY B 1 65 ? 2.211 48.406 11.555 1 94.44 65 GLY B O 1
ATOM 5124 N N . SER B 1 66 ? 0.739 49.188 13.055 1 95.88 66 SER B N 1
ATOM 5125 C CA . SER B 1 66 ? 1.483 48.719 14.211 1 95.88 66 SER B CA 1
ATOM 5126 C C . SER B 1 66 ? 0.965 47.344 14.68 1 95.88 66 SER B C 1
ATOM 5128 O O . SER B 1 66 ? 1.624 46.656 15.469 1 95.88 66 SER B O 1
ATOM 5130 N N . THR B 1 67 ? -0.2 47 14.234 1 97.69 67 THR B N 1
ATOM 5131 C CA . THR B 1 67 ? -0.788 45.688 14.539 1 97.69 67 THR B CA 1
ATOM 5132 C C . THR B 1 67 ? -1.388 45.062 13.289 1 97.69 67 THR B C 1
ATOM 5134 O O . THR B 1 67 ? -2.096 45.719 12.531 1 97.69 67 THR B O 1
ATOM 5137 N N . GLY B 1 68 ? -1.071 43.75 13.078 1 98.12 68 GLY B N 1
ATOM 5138 C CA . GLY B 1 68 ? -1.591 43.094 11.883 1 98.12 68 GLY B CA 1
ATOM 5139 C C . GLY B 1 68 ? -1.508 41.594 11.93 1 98.12 68 GLY B C 1
ATOM 5140 O O . GLY B 1 68 ? -0.959 41.031 12.875 1 98.12 68 GLY B O 1
ATOM 5141 N N . ILE B 1 69 ? -2.186 40.938 10.992 1 98.75 69 ILE B N 1
ATOM 5142 C CA . ILE B 1 69 ? -2.193 39.5 10.82 1 98.75 69 ILE B CA 1
ATOM 5143 C C . ILE B 1 69 ? -1.936 39.156 9.352 1 98.75 69 ILE B C 1
ATOM 5145 O O . ILE B 1 69 ? -2.252 39.938 8.461 1 98.75 69 ILE B O 1
ATOM 5149 N N . ALA B 1 70 ? -1.327 38.062 9.109 1 98.69 70 ALA B N 1
ATOM 5150 C CA . ALA B 1 70 ? -0.968 37.594 7.762 1 98.69 70 ALA B CA 1
ATOM 5151 C C . ALA B 1 70 ? -1.147 36.094 7.609 1 98.69 70 ALA B C 1
ATOM 5153 O O . ALA B 1 70 ? -1.155 35.375 8.602 1 98.69 70 ALA B O 1
ATOM 5154 N N . HIS B 1 71 ? -1.388 35.719 6.375 1 98.19 71 HIS B N 1
ATOM 5155 C CA . HIS B 1 71 ? -1.74 34.312 6.105 1 98.19 71 HIS B CA 1
ATOM 5156 C C . HIS B 1 71 ? -1.209 33.875 4.75 1 98.19 71 HIS B C 1
ATOM 5158 O O . HIS B 1 71 ? -1.278 34.625 3.771 1 98.19 71 HIS B O 1
ATOM 5164 N N . THR B 1 72 ? -0.525 32.75 4.676 1 96.38 72 THR B N 1
ATOM 5165 C CA . THR B 1 72 ? -0.255 32.031 3.438 1 96.38 72 THR B CA 1
ATOM 5166 C C . THR B 1 72 ? -1.057 30.734 3.383 1 96.38 72 THR B C 1
ATOM 5168 O O . THR B 1 72 ? -1.065 29.969 4.344 1 96.38 72 THR B O 1
ATOM 5171 N N . ARG B 1 73 ? -1.667 30.484 2.27 1 94.38 73 ARG B N 1
ATOM 5172 C CA . ARG B 1 73 ? -2.777 29.531 2.244 1 94.38 73 ARG B CA 1
ATOM 5173 C C . ARG B 1 73 ? -2.404 28.266 1.477 1 94.38 73 ARG B C 1
ATOM 5175 O O . ARG B 1 73 ? -1.765 28.344 0.425 1 94.38 73 ARG B O 1
ATOM 5182 N N . TRP B 1 74 ? -2.799 27.203 2.01 1 90.44 74 TRP B N 1
ATOM 5183 C CA . TRP B 1 74 ? -3.023 25.953 1.299 1 90.44 74 TRP B CA 1
ATOM 5184 C C . TRP B 1 74 ? -4.508 25.609 1.25 1 90.44 74 TRP B C 1
ATOM 5186 O O . TRP B 1 74 ? -5.113 25.281 2.275 1 90.44 74 TRP B O 1
ATOM 5196 N N . ALA B 1 75 ? -5.086 25.641 0.121 1 85.94 75 ALA B N 1
ATOM 5197 C CA . ALA B 1 75 ? -6.543 25.625 -0.014 1 85.94 75 ALA B CA 1
ATOM 5198 C C . ALA B 1 75 ? -7.098 24.25 0.346 1 85.94 75 ALA B C 1
ATOM 5200 O O . ALA B 1 75 ? -6.695 23.234 -0.234 1 85.94 75 ALA B O 1
ATOM 5201 N N . THR B 1 76 ? -7.961 24.188 1.248 1 83.38 76 THR B N 1
ATOM 5202 C CA . THR B 1 76 ? -8.719 23 1.617 1 83.38 76 THR B CA 1
ATOM 5203 C C . THR B 1 76 ? -10.188 23.156 1.24 1 83.38 76 THR B C 1
ATOM 5205 O O . THR B 1 76 ? -10.758 22.281 0.582 1 83.38 76 THR B O 1
ATOM 5208 N N . HIS B 1 77 ? -10.781 24.234 1.669 1 85.69 77 HIS B N 1
ATOM 5209 C CA . HIS B 1 77 ? -12.141 24.609 1.302 1 85.69 77 HIS B CA 1
ATOM 5210 C C . HIS B 1 77 ? -12.141 25.844 0.401 1 85.69 77 HIS B C 1
ATOM 5212 O O . HIS B 1 77 ? -11.641 26.906 0.787 1 85.69 77 HIS B O 1
ATOM 5218 N N . GLY B 1 78 ? -12.742 25.641 -0.713 1 87.5 78 GLY B N 1
ATOM 5219 C CA . GLY B 1 78 ? -12.75 26.75 -1.658 1 87.5 78 GLY B CA 1
ATOM 5220 C C . GLY B 1 78 ? -11.531 26.766 -2.557 1 87.5 78 GLY B C 1
ATOM 5221 O O . GLY B 1 78 ? -10.43 26.438 -2.123 1 87.5 78 GLY B O 1
ATOM 5222 N N . ALA B 1 79 ? -11.656 27.234 -3.744 1 87.44 79 ALA B N 1
ATOM 5223 C CA . ALA B 1 79 ? -10.594 27.25 -4.742 1 87.44 79 ALA B CA 1
ATOM 5224 C C . ALA B 1 79 ? -9.484 28.219 -4.352 1 87.44 79 ALA B C 1
ATOM 5226 O O . ALA B 1 79 ? -9.719 29.156 -3.596 1 87.44 79 ALA B O 1
ATOM 5227 N N . PRO B 1 80 ? -8.281 28 -4.809 1 89.69 80 PRO B N 1
ATOM 5228 C CA . PRO B 1 80 ? -7.176 28.938 -4.559 1 89.69 80 PRO B CA 1
ATOM 5229 C C . PRO B 1 80 ? -7.281 30.219 -5.375 1 89.69 80 PRO B C 1
ATOM 5231 O O . PRO B 1 80 ? -6.625 30.344 -6.414 1 89.69 80 PRO B O 1
ATOM 5234 N N . ASN B 1 81 ? -8.062 31.156 -4.918 1 93.19 81 ASN B N 1
ATOM 5235 C CA . ASN B 1 81 ? -8.234 32.438 -5.566 1 93.19 81 ASN B CA 1
ATOM 5236 C C . ASN B 1 81 ? -8.195 33.594 -4.555 1 93.19 81 ASN B C 1
ATOM 5238 O O . ASN B 1 81 ? -8.086 33.344 -3.35 1 93.19 81 ASN B O 1
ATOM 5242 N N . THR B 1 82 ? -8.188 34.812 -5.031 1 96 82 THR B N 1
ATOM 5243 C CA . THR B 1 82 ? -8.062 35.969 -4.176 1 96 82 THR B CA 1
ATOM 5244 C C . THR B 1 82 ? -9.266 36.094 -3.244 1 96 82 THR B C 1
ATOM 5246 O O . THR B 1 82 ? -9.117 36.469 -2.074 1 96 82 THR B O 1
ATOM 5249 N N . ARG B 1 83 ? -10.406 35.781 -3.742 1 95.44 83 ARG B N 1
ATOM 5250 C CA . ARG B 1 83 ? -11.633 35.875 -2.959 1 95.44 83 ARG B CA 1
ATOM 5251 C C . ARG B 1 83 ? -11.555 35.031 -1.703 1 95.44 83 ARG B C 1
ATOM 5253 O O . ARG B 1 83 ? -11.984 35.438 -0.627 1 95.44 83 ARG B O 1
ATOM 5260 N N . ASN B 1 84 ? -10.953 33.875 -1.765 1 95.31 84 ASN B N 1
ATOM 5261 C CA . ASN B 1 84 ? -10.875 32.938 -0.672 1 95.31 84 ASN B CA 1
ATOM 5262 C C . ASN B 1 84 ? -9.594 33.094 0.138 1 95.31 84 ASN B C 1
ATOM 5264 O O . ASN B 1 84 ? -9.359 32.375 1.104 1 95.31 84 ASN B O 1
ATOM 5268 N N . ALA B 1 85 ? -8.773 34.062 -0.225 1 96.75 85 ALA B N 1
ATOM 5269 C CA . ALA B 1 85 ? -7.523 34.281 0.497 1 96.75 85 ALA B CA 1
ATOM 5270 C C . ALA B 1 85 ? -7.781 34.969 1.836 1 96.75 85 ALA B C 1
ATOM 5272 O O . ALA B 1 85 ? -8.711 35.781 1.961 1 96.75 85 ALA B O 1
ATOM 5273 N N . HIS B 1 86 ? -7 34.531 2.848 1 97.06 86 HIS B N 1
ATOM 5274 C CA . HIS B 1 86 ? -7 35.219 4.137 1 97.06 86 HIS B CA 1
ATOM 5275 C C . HIS B 1 86 ? -6.195 36.5 4.074 1 97.06 86 HIS B C 1
ATOM 5277 O O . HIS B 1 86 ? -5.34 36.688 3.201 1 97.06 86 HIS B O 1
ATOM 5283 N N . PRO B 1 87 ? -6.418 37.469 5.047 1 98.12 87 PRO B N 1
ATOM 5284 C CA . PRO B 1 87 ? -7.312 37.438 6.207 1 98.12 87 PRO B CA 1
ATOM 5285 C C . PRO B 1 87 ? -8.781 37.594 5.82 1 98.12 87 PRO B C 1
ATOM 5287 O O . PRO B 1 87 ? -9.094 38.312 4.867 1 98.12 87 PRO B O 1
ATOM 5290 N N . HIS B 1 88 ? -9.617 36.906 6.504 1 97.62 88 HIS B N 1
ATOM 5291 C CA . HIS B 1 88 ? -11.055 37.094 6.375 1 97.62 88 HIS B CA 1
ATOM 5292 C C . HIS B 1 88 ? -11.547 38.188 7.316 1 97.62 88 HIS B C 1
ATOM 5294 O O . HIS B 1 88 ? -10.961 38.406 8.375 1 97.62 88 HIS B O 1
ATOM 5300 N N . VAL B 1 89 ? -12.602 38.844 6.867 1 97.06 89 VAL B N 1
ATOM 5301 C CA . VAL B 1 89 ? -13.086 39.969 7.672 1 97.06 89 VAL B CA 1
ATOM 5302 C C . VAL B 1 89 ? -14.594 39.844 7.891 1 97.06 89 VAL B C 1
ATOM 5304 O O . VAL B 1 89 ? -15.281 39.156 7.113 1 97.06 89 VAL B O 1
ATOM 5307 N N . SER B 1 90 ? -15.055 40.25 8.938 1 97.12 90 SER B N 1
ATOM 5308 C CA . SER B 1 90 ? -16.469 40.469 9.195 1 97.12 90 SER B CA 1
ATOM 5309 C C . SER B 1 90 ? -16.797 41.938 9.375 1 97.12 90 SER B C 1
ATOM 5311 O O . SER B 1 90 ? -16.469 42.531 10.414 1 97.12 90 SER B O 1
ATOM 5313 N N . GLY B 1 91 ? -17.406 42.469 8.336 1 91.31 91 GLY B N 1
ATOM 5314 C CA . GLY B 1 91 ? -17.547 43.906 8.32 1 91.31 91 GLY B CA 1
ATOM 5315 C C . GLY B 1 91 ? -16.219 44.656 8.367 1 91.31 91 GLY B C 1
ATOM 5316 O O . GLY B 1 91 ? -15.25 44.25 7.734 1 91.31 91 GLY B O 1
ATOM 5317 N N . ASP B 1 92 ? -16.219 45.812 9 1 91.19 92 ASP B N 1
ATOM 5318 C CA . ASP B 1 92 ? -14.992 46.594 9.156 1 91.19 92 ASP B CA 1
ATOM 5319 C C . ASP B 1 92 ? -14.484 46.562 10.594 1 91.19 92 ASP B C 1
ATOM 5321 O O . ASP B 1 92 ? -13.797 47.469 11.055 1 91.19 92 ASP B O 1
ATOM 5325 N N . LEU B 1 93 ? -14.812 45.438 11.195 1 94.25 93 LEU B N 1
ATOM 5326 C CA . LEU B 1 93 ? -14.547 45.406 12.633 1 94.25 93 LEU B CA 1
ATOM 5327 C C . LEU B 1 93 ? -13.602 44.25 12.992 1 94.25 93 LEU B C 1
ATOM 5329 O O . LEU B 1 93 ? -12.734 44.406 13.852 1 94.25 93 LEU B O 1
ATOM 5333 N N . VAL B 1 94 ? -13.781 43.094 12.391 1 97.19 94 VAL B N 1
ATOM 5334 C CA . VAL B 1 94 ? -13.039 41.906 12.82 1 97.19 94 VAL B CA 1
ATOM 5335 C C . VAL B 1 94 ? -12.203 41.375 11.664 1 97.19 94 VAL B C 1
ATOM 5337 O O . VAL B 1 94 ? -12.695 41.281 10.531 1 97.19 94 VAL B O 1
ATOM 5340 N N . GLY B 1 95 ? -10.938 41.094 11.883 1 97.88 95 GLY B N 1
ATOM 5341 C CA . GLY B 1 95 ? -10.07 40.344 10.984 1 97.88 95 GLY B CA 1
ATOM 5342 C C . GLY B 1 95 ? -9.562 39.031 11.57 1 97.88 95 GLY B C 1
ATOM 5343 O O . GLY B 1 95 ? -9.266 38.969 12.758 1 97.88 95 GLY B O 1
ATOM 5344 N N . VAL B 1 96 ? -9.523 37.969 10.711 1 98.44 96 VAL B N 1
ATOM 5345 C CA . VAL B 1 96 ? -9.148 36.656 11.219 1 98.44 96 VAL B CA 1
ATOM 5346 C C . VAL B 1 96 ? -8.242 35.969 10.211 1 98.44 96 VAL B C 1
ATOM 5348 O O . VAL B 1 96 ? -8.461 36.062 9 1 98.44 96 VAL B O 1
ATOM 5351 N N . VAL B 1 97 ? -7.188 35.344 10.688 1 98.5 97 VAL B N 1
ATOM 5352 C CA . VAL B 1 97 ? -6.453 34.344 9.922 1 98.5 97 VAL B CA 1
ATOM 5353 C C . VAL B 1 97 ? -6.547 32.969 10.625 1 98.5 97 VAL B C 1
ATOM 5355 O O . VAL B 1 97 ? -6.711 32.906 11.844 1 98.5 97 VAL B O 1
ATOM 5358 N N . HIS B 1 98 ? -6.559 31.969 9.828 1 97.06 98 HIS B N 1
ATOM 5359 C CA . HIS B 1 98 ? -6.902 30.656 10.336 1 97.06 98 HIS B CA 1
ATOM 5360 C C . HIS B 1 98 ? -6.074 29.562 9.656 1 97.06 98 HIS B C 1
ATOM 5362 O O . HIS B 1 98 ? -5.93 29.562 8.43 1 97.06 98 HIS B O 1
ATOM 5368 N N . ASN B 1 99 ? -5.41 28.75 10.453 1 94.88 99 ASN B N 1
ATOM 5369 C CA . ASN B 1 99 ? -4.812 27.484 10.008 1 94.88 99 ASN B CA 1
ATOM 5370 C C . ASN B 1 99 ? -5.531 26.281 10.602 1 94.88 99 ASN B C 1
ATOM 5372 O O . ASN B 1 99 ? -5.453 26.047 11.812 1 94.88 99 ASN B O 1
ATOM 5376 N N . GLY B 1 100 ? -6.207 25.594 9.758 1 93.31 100 GLY B N 1
ATOM 5377 C CA . GLY B 1 100 ? -6.969 24.453 10.242 1 93.31 100 GLY B CA 1
ATOM 5378 C C . GLY B 1 100 ? -8.219 24.188 9.43 1 93.31 100 GLY B C 1
ATOM 5379 O O . GLY B 1 100 ? -8.344 24.656 8.297 1 93.31 100 GLY B O 1
ATOM 5380 N N . ILE B 1 101 ? -9.094 23.344 9.977 1 91.06 101 ILE B N 1
ATOM 5381 C CA . ILE B 1 101 ? -10.375 23 9.367 1 91.06 101 ILE B CA 1
ATOM 5382 C C . ILE B 1 101 ? -11.484 23.078 10.414 1 91.06 101 ILE B C 1
ATOM 5384 O O . ILE B 1 101 ? -11.398 22.438 11.461 1 91.06 101 ILE B O 1
ATOM 5388 N N . ILE B 1 102 ? -12.414 23.906 10.094 1 94.62 102 ILE B N 1
ATOM 5389 C CA . ILE B 1 102 ? -13.609 23.969 10.93 1 94.62 102 ILE B CA 1
ATOM 5390 C C . ILE B 1 102 ? -14.648 22.969 10.414 1 94.62 102 ILE B C 1
ATOM 5392 O O . ILE B 1 102 ? -15.383 23.266 9.469 1 94.62 102 ILE B O 1
ATOM 5396 N N . GLU B 1 103 ? -14.797 21.922 11.125 1 89.31 103 GLU B N 1
ATOM 5397 C CA . GLU B 1 103 ? -15.586 20.797 10.648 1 89.31 103 GLU B CA 1
ATOM 5398 C C . GLU B 1 103 ? -17.078 21.109 10.656 1 89.31 103 GLU B C 1
ATOM 5400 O O . GLU B 1 103 ? -17.828 20.641 9.805 1 89.31 103 GLU B O 1
ATOM 5405 N N . ASN B 1 104 ? -17.516 21.891 11.625 1 93.44 104 ASN B N 1
ATOM 5406 C CA . ASN B 1 104 ? -18.938 22.203 11.719 1 93.44 104 ASN B CA 1
ATOM 5407 C C . ASN B 1 104 ? -19.25 23.547 11.078 1 93.44 104 ASN B C 1
ATOM 5409 O O . ASN B 1 104 ? -20.156 24.25 11.523 1 93.44 104 ASN B O 1
ATOM 5413 N N . HIS B 1 105 ? -18.484 23.938 10.094 1 93.88 105 HIS B N 1
ATOM 5414 C CA . HIS B 1 105 ? -18.641 25.234 9.453 1 93.88 105 HIS B CA 1
ATOM 5415 C C . HIS B 1 105 ? -20 25.375 8.797 1 93.88 105 HIS B C 1
ATOM 5417 O O . HIS B 1 105 ? -20.578 26.453 8.773 1 93.88 105 HIS B O 1
ATOM 5423 N N . ALA B 1 106 ? -20.531 24.281 8.25 1 90.19 106 ALA B N 1
ATOM 5424 C CA . ALA B 1 106 ? -21.812 24.344 7.535 1 90.19 106 ALA B CA 1
ATOM 5425 C C . ALA B 1 106 ? -22.953 24.703 8.484 1 90.19 106 ALA B C 1
ATOM 5427 O O . ALA B 1 106 ? -23.781 25.562 8.164 1 90.19 106 ALA B O 1
ATOM 5428 N N . GLU B 1 107 ? -22.984 24.016 9.555 1 93.81 107 GLU B N 1
ATOM 5429 C CA . GLU B 1 107 ? -24 24.297 10.57 1 93.81 107 GLU B CA 1
ATOM 5430 C C . GLU B 1 107 ? -23.891 25.734 11.078 1 93.81 107 GLU B C 1
ATOM 5432 O O . GLU B 1 107 ? -24.891 26.438 11.227 1 93.81 107 GLU B O 1
ATOM 5437 N N . LEU B 1 108 ? -22.703 26.172 11.375 1 97.38 108 LEU B N 1
ATOM 5438 C CA . LEU B 1 108 ? -22.453 27.516 11.875 1 97.38 108 LEU B CA 1
ATOM 5439 C C . LEU B 1 108 ? -22.828 28.562 10.82 1 97.38 108 LEU B C 1
ATOM 5441 O O . LEU B 1 108 ? -23.359 29.625 11.148 1 97.38 108 LEU B O 1
ATOM 5445 N N . ARG B 1 109 ? -22.5 28.234 9.602 1 96.62 109 ARG B N 1
ATOM 5446 C CA . ARG B 1 109 ? -22.859 29.125 8.5 1 96.62 109 ARG B CA 1
ATOM 5447 C C . ARG B 1 109 ? -24.359 29.328 8.43 1 96.62 109 ARG B C 1
ATOM 5449 O O . ARG B 1 109 ? -24.844 30.469 8.297 1 96.62 109 ARG B O 1
ATOM 5456 N N . ASP B 1 110 ? -25.078 28.25 8.492 1 96.19 110 ASP B N 1
ATOM 5457 C CA . ASP B 1 110 ? -26.531 28.328 8.445 1 96.19 110 ASP B CA 1
ATOM 5458 C C . ASP B 1 110 ? -27.062 29.203 9.578 1 96.19 110 ASP B C 1
ATOM 5460 O O . ASP B 1 110 ? -27.953 30.031 9.367 1 96.19 110 ASP B O 1
ATOM 5464 N N . GLU B 1 111 ? -26.562 29 10.719 1 97.19 111 GLU B N 1
ATOM 5465 C CA . GLU B 1 111 ? -26.953 29.781 11.883 1 97.19 111 GLU B CA 1
ATOM 5466 C C . GLU B 1 111 ? -26.672 31.266 11.68 1 97.19 111 GLU B C 1
ATOM 5468 O O . GLU B 1 111 ? -27.516 32.125 11.969 1 97.19 111 GLU B O 1
ATOM 5473 N N . LEU B 1 112 ? -25.5 31.625 11.18 1 97.94 112 LEU B N 1
ATOM 5474 C CA . LEU B 1 112 ? -25.062 33 11.016 1 97.94 112 LEU B CA 1
ATOM 5475 C C . LEU B 1 112 ? -25.828 33.688 9.883 1 97.94 112 LEU B C 1
ATOM 5477 O O . LEU B 1 112 ? -26.156 34.875 9.977 1 97.94 112 LEU B O 1
ATOM 5481 N N . VAL B 1 113 ? -26.078 32.906 8.867 1 97.5 113 VAL B N 1
ATOM 5482 C CA . VAL B 1 113 ? -26.891 33.438 7.777 1 97.5 113 VAL B CA 1
ATOM 5483 C C . VAL B 1 113 ? -28.281 33.812 8.305 1 97.5 113 VAL B C 1
ATOM 5485 O O . VAL B 1 113 ? -28.844 34.844 7.945 1 97.5 113 VAL B O 1
ATOM 5488 N N . ALA B 1 114 ? -28.828 32.906 9.086 1 97.25 114 ALA B N 1
ATOM 5489 C CA . ALA B 1 114 ? -30.125 33.156 9.688 1 97.25 114 ALA B CA 1
ATOM 5490 C C . ALA B 1 114 ? -30.109 34.438 10.531 1 97.25 114 ALA B C 1
ATOM 5492 O O . ALA B 1 114 ? -31.125 35.094 10.68 1 97.25 114 ALA B O 1
ATOM 5493 N N . ARG B 1 115 ? -28.969 34.875 11.094 1 96.38 115 ARG B N 1
ATOM 5494 C CA . ARG B 1 115 ? -28.812 36.062 11.914 1 96.38 115 ARG B CA 1
ATOM 5495 C C . ARG B 1 115 ? -28.531 37.281 11.055 1 96.38 115 ARG B C 1
ATOM 5497 O O . ARG B 1 115 ? -28.328 38.375 11.57 1 96.38 115 ARG B O 1
ATOM 5504 N N . GLY B 1 116 ? -28.375 37.094 9.734 1 96.5 116 GLY B N 1
ATOM 5505 C CA . GLY B 1 116 ? -28.266 38.219 8.812 1 96.5 116 GLY B CA 1
ATOM 5506 C C . GLY B 1 116 ? -26.859 38.375 8.258 1 96.5 116 GLY B C 1
ATOM 5507 O O . GLY B 1 116 ? -26.594 39.344 7.512 1 96.5 116 GLY B O 1
ATOM 5508 N N . TYR B 1 117 ? -25.938 37.531 8.539 1 97.38 117 TYR B N 1
ATOM 5509 C CA . TYR B 1 117 ? -24.578 37.625 8.008 1 97.38 117 TYR B CA 1
ATOM 5510 C C . TYR B 1 117 ? -24.516 37.125 6.57 1 97.38 117 TYR B C 1
ATOM 5512 O O . TYR B 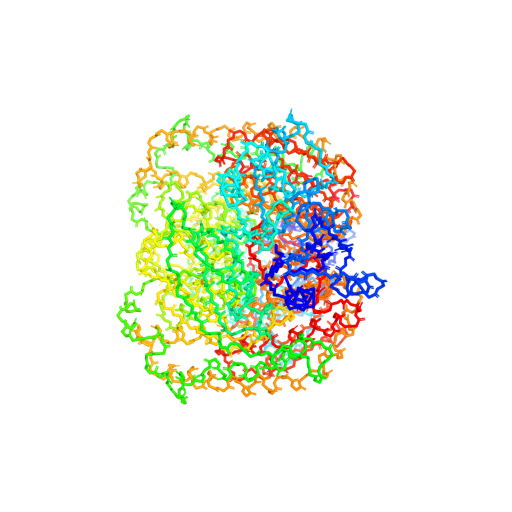1 117 ? -25.219 36.188 6.195 1 97.38 117 TYR B O 1
ATOM 5520 N N . HIS B 1 118 ? -23.688 37.75 5.789 1 96.62 118 HIS B N 1
ATOM 5521 C CA . HIS B 1 118 ? -23.422 37.375 4.41 1 96.62 118 HIS B CA 1
ATOM 5522 C C . HIS B 1 118 ? -22.016 36.781 4.25 1 96.62 118 HIS B C 1
ATOM 5524 O O . HIS B 1 118 ? -21.047 37.375 4.746 1 96.62 118 HIS B O 1
ATOM 5530 N N . PHE B 1 119 ? -21.953 35.656 3.635 1 96.06 119 PHE B N 1
ATOM 5531 C CA . PHE B 1 119 ? -20.656 35 3.404 1 96.06 119 PHE B CA 1
ATOM 5532 C C . PHE B 1 119 ? -20.141 35.312 2.004 1 96.06 119 PHE B C 1
ATOM 5534 O O . PHE B 1 119 ? -20.844 35.094 1.015 1 96.06 119 PHE B O 1
ATOM 5541 N N . ASP B 1 120 ? -18.938 35.781 1.907 1 93 120 ASP B N 1
ATOM 5542 C CA . ASP B 1 120 ? -18.344 36.188 0.641 1 93 120 ASP B CA 1
ATOM 5543 C C . ASP B 1 120 ? -17.453 35.094 0.064 1 93 120 ASP B C 1
ATOM 5545 O O . ASP B 1 120 ? -17.094 35.156 -1.113 1 93 120 ASP B O 1
ATOM 5549 N N . THR B 1 121 ? -17.047 34.156 0.876 1 94.44 121 THR B N 1
ATOM 5550 C CA . THR B 1 121 ? -16.062 33.156 0.46 1 94.44 121 THR B CA 1
ATOM 5551 C C . THR B 1 121 ? -16.609 31.734 0.604 1 94.44 121 THR B C 1
ATOM 5553 O O . THR B 1 121 ? -17.75 31.547 1.054 1 94.44 121 THR B O 1
ATOM 5556 N N . GLU B 1 122 ? -15.883 30.812 0.137 1 90.81 122 GLU B N 1
ATOM 5557 C CA . GLU B 1 122 ? -16.25 29.391 0.226 1 90.81 122 GLU B CA 1
ATOM 5558 C C . GLU B 1 122 ? -15.453 28.703 1.33 1 90.81 122 GLU B C 1
ATOM 5560 O O . GLU B 1 122 ? -15.523 27.469 1.464 1 90.81 122 GLU B O 1
ATOM 5565 N N . THR B 1 123 ? -14.758 29.484 2.117 1 93.88 123 THR B N 1
ATOM 5566 C CA . THR B 1 123 ? -13.859 28.891 3.104 1 93.88 123 THR B CA 1
ATOM 5567 C C . THR B 1 123 ? -14.609 28.578 4.398 1 93.88 123 THR B C 1
ATOM 5569 O O . THR B 1 123 ? -15.633 29.203 4.695 1 93.88 123 THR B O 1
ATOM 5572 N N . ASP B 1 124 ? -14.188 27.641 5.098 1 93.31 124 ASP B N 1
ATOM 5573 C CA . ASP B 1 124 ? -14.711 27.328 6.426 1 93.31 124 ASP B CA 1
ATOM 5574 C C . ASP B 1 124 ? -14.289 28.391 7.441 1 93.31 124 ASP B C 1
ATOM 5576 O O . ASP B 1 124 ? -14.953 28.578 8.461 1 93.31 124 ASP B O 1
ATOM 5580 N N . SER B 1 125 ? -13.297 29.125 7.152 1 95.69 125 SER B N 1
ATOM 5581 C CA . SER B 1 125 ? -12.656 30.062 8.07 1 95.69 125 SER B CA 1
ATOM 5582 C C . SER B 1 125 ? -13.531 31.281 8.305 1 95.69 125 SER B C 1
ATOM 5584 O O . SER B 1 125 ? -13.453 31.922 9.367 1 95.69 125 SER B O 1
ATOM 5586 N N . GLU B 1 126 ? -14.391 31.625 7.297 1 97.44 126 GLU B N 1
ATOM 5587 C CA . GLU B 1 126 ? -15.172 32.844 7.379 1 97.44 126 GLU B CA 1
ATOM 5588 C C . GLU B 1 126 ? -16.172 32.812 8.531 1 97.44 126 GLU B C 1
ATOM 5590 O O . GLU B 1 126 ? -16.531 33.844 9.102 1 97.44 126 GLU B O 1
ATOM 5595 N N . VAL B 1 127 ? -16.516 31.594 8.914 1 97.88 127 VAL B N 1
ATOM 5596 C CA . VAL B 1 127 ? -17.469 31.438 10.023 1 97.88 127 VAL B CA 1
ATOM 5597 C C . VAL B 1 127 ? -16.844 31.984 11.305 1 97.88 127 VAL B C 1
ATOM 5599 O O . VAL B 1 127 ? -17.562 32.5 12.172 1 97.88 127 VAL B O 1
ATOM 5602 N N . VAL B 1 128 ? -15.555 31.875 11.461 1 98.38 128 VAL B N 1
ATOM 5603 C CA . VAL B 1 128 ? -14.875 32.344 12.664 1 98.38 128 VAL B CA 1
ATOM 5604 C C . VAL B 1 128 ? -14.984 33.844 12.773 1 98.38 128 VAL B C 1
ATOM 5606 O O . VAL B 1 128 ? -15.297 34.375 13.844 1 98.38 128 VAL B O 1
ATOM 5609 N N . ALA B 1 129 ? -14.773 34.562 11.68 1 98.25 129 ALA B N 1
ATOM 5610 C CA . ALA B 1 129 ? -14.852 36 11.656 1 98.25 129 ALA B CA 1
ATOM 5611 C C . ALA B 1 129 ? -16.25 36.5 12.062 1 98.25 129 ALA B C 1
ATOM 5613 O O . ALA B 1 129 ? -16.375 37.375 12.898 1 98.25 129 ALA B O 1
ATOM 5614 N N . HIS B 1 130 ? -17.203 35.812 11.43 1 98.5 130 HIS B N 1
ATOM 5615 C CA . HIS B 1 130 ? -18.578 36.219 11.695 1 98.5 130 HIS B CA 1
ATOM 5616 C C . HIS B 1 130 ? -19 35.875 13.117 1 98.5 130 HIS B C 1
ATOM 5618 O O . HIS B 1 130 ? -19.734 36.625 13.758 1 98.5 130 HIS B O 1
ATOM 5624 N N . LEU B 1 131 ? -18.531 34.75 13.609 1 98.38 131 LEU B N 1
ATOM 5625 C CA . LEU B 1 131 ? -18.859 34.344 14.969 1 98.38 131 LEU B CA 1
ATOM 5626 C C . LEU B 1 131 ? -18.281 35.312 15.984 1 98.38 131 LEU B C 1
ATOM 5628 O O . LEU B 1 131 ? -18.969 35.719 16.938 1 98.38 131 LEU B O 1
ATOM 5632 N N . VAL B 1 132 ? -17.031 35.688 15.852 1 98.5 132 VAL B N 1
ATOM 5633 C CA . VAL B 1 132 ? -16.391 36.656 16.75 1 98.5 132 VAL B CA 1
ATOM 5634 C C . VAL B 1 132 ? -17.141 37.969 16.672 1 98.5 132 VAL B C 1
ATOM 5636 O O . VAL B 1 132 ? -17.422 38.594 17.703 1 98.5 132 VAL B O 1
ATOM 5639 N N . HIS B 1 133 ? -17.422 38.406 15.43 1 98.25 133 HIS B N 1
ATOM 5640 C CA . HIS B 1 133 ? -18.172 39.656 15.234 1 98.25 133 HIS B CA 1
ATOM 5641 C C . HIS B 1 133 ? -19.5 39.625 15.977 1 98.25 133 HIS B C 1
ATOM 5643 O O . HIS B 1 133 ? -19.875 40.594 16.625 1 98.25 133 HIS B O 1
ATOM 5649 N N . ALA B 1 134 ? -20.203 38.5 15.844 1 97.94 134 ALA B N 1
ATOM 5650 C CA . ALA B 1 134 ? -21.5 38.344 16.5 1 97.94 134 ALA B CA 1
ATOM 5651 C C . ALA B 1 134 ? -21.391 38.531 18 1 97.94 134 ALA B C 1
ATOM 5653 O O . ALA B 1 134 ? -22.219 39.188 18.625 1 97.94 134 ALA B O 1
ATOM 5654 N N . HIS B 1 135 ? -20.422 37.906 18.594 1 97.69 135 HIS B N 1
ATOM 5655 C CA . HIS B 1 135 ? -20.234 38.031 20.047 1 97.69 135 HIS B CA 1
ATOM 5656 C C . HIS B 1 135 ? -19.828 39.438 20.438 1 97.69 135 HIS B C 1
ATOM 5658 O O . HIS B 1 135 ? -20.188 39.906 21.531 1 97.69 135 HIS B O 1
ATOM 5664 N N . LEU B 1 136 ? -19.016 40.094 19.625 1 97.19 136 LEU B N 1
ATOM 5665 C CA . LEU B 1 136 ? -18.688 41.5 19.875 1 97.19 136 LEU B CA 1
ATOM 5666 C C . LEU B 1 136 ? -19.953 42.344 19.891 1 97.19 136 LEU B C 1
ATOM 5668 O O . LEU B 1 136 ? -20.094 43.25 20.734 1 97.19 136 LEU B O 1
ATOM 5672 N N . GLN B 1 137 ? -20.812 42.062 18.938 1 95.75 137 GLN B N 1
ATOM 5673 C CA . GLN B 1 137 ? -22.078 42.781 18.859 1 95.75 137 GLN B CA 1
ATOM 5674 C C . GLN B 1 137 ? -22.938 42.562 20.094 1 95.75 137 GLN B C 1
ATOM 5676 O O . GLN B 1 137 ? -23.719 43.406 20.484 1 95.75 137 GLN B O 1
ATOM 5681 N N . ASP B 1 138 ? -22.766 41.438 20.672 1 95.69 138 ASP B N 1
ATOM 5682 C CA . ASP B 1 138 ? -23.516 41.094 21.875 1 95.69 138 ASP B CA 1
ATOM 5683 C C . ASP B 1 138 ? -22.922 41.781 23.094 1 95.69 138 ASP B C 1
ATOM 5685 O O . ASP B 1 138 ? -23.453 41.656 24.203 1 95.69 138 ASP B O 1
ATOM 5689 N N . GLY B 1 139 ? -21.797 42.438 23.047 1 95.5 139 GLY B N 1
ATOM 5690 C CA . GLY B 1 139 ? -21.266 43.25 24.125 1 95.5 139 GLY B CA 1
ATOM 5691 C C . GLY B 1 139 ? -19.969 42.719 24.703 1 95.5 139 GLY B C 1
ATOM 5692 O O . GLY B 1 139 ? -19.406 43.281 25.625 1 95.5 139 GLY B O 1
ATOM 5693 N N . ASP B 1 140 ? -19.469 41.656 24.141 1 97 140 ASP B N 1
ATOM 5694 C CA . ASP B 1 140 ? -18.234 41.062 24.641 1 97 140 ASP B CA 1
ATOM 5695 C C . ASP B 1 140 ? -17.016 41.844 24.188 1 97 140 ASP B C 1
ATOM 5697 O O . ASP B 1 140 ? -17.062 42.531 23.156 1 97 140 ASP B O 1
ATOM 5701 N N . ASP B 1 141 ? -15.977 41.844 24.984 1 97.62 141 ASP B N 1
ATOM 5702 C CA . ASP B 1 141 ? -14.695 42.344 24.469 1 97.62 141 ASP B CA 1
ATOM 5703 C C . ASP B 1 141 ? -14.047 41.312 23.547 1 97.62 141 ASP B C 1
ATOM 5705 O O . ASP B 1 141 ? -14.555 40.188 23.391 1 97.62 141 ASP B O 1
ATOM 5709 N N . LEU B 1 142 ? -12.992 41.688 22.922 1 97.75 142 LEU B N 1
ATOM 5710 C CA . LEU B 1 142 ? -12.383 40.875 21.859 1 97.75 142 LEU B CA 1
ATOM 5711 C C . LEU B 1 142 ? -11.961 39.531 22.406 1 97.75 142 LEU B C 1
ATOM 5713 O O . LEU B 1 142 ? -12.18 38.5 21.766 1 97.75 142 LEU B O 1
ATOM 5717 N N . ARG B 1 143 ? -11.266 39.531 23.547 1 97.5 143 ARG B N 1
ATOM 5718 C CA . ARG B 1 143 ? -10.805 38.281 24.156 1 97.5 143 ARG B CA 1
ATOM 5719 C C . ARG B 1 143 ? -11.977 37.344 24.438 1 97.5 143 ARG B C 1
ATOM 5721 O O . ARG B 1 143 ? -11.961 36.188 24.047 1 97.5 143 ARG B O 1
ATOM 5728 N N . THR B 1 144 ? -12.977 37.844 25.109 1 97.56 144 THR B N 1
ATOM 5729 C CA . THR B 1 144 ? -14.148 37.062 25.484 1 97.56 144 THR B CA 1
ATOM 5730 C C . THR B 1 144 ? -14.906 36.594 24.234 1 97.56 144 THR B C 1
ATOM 5732 O O . THR B 1 144 ? -15.375 35.469 24.172 1 97.56 144 THR B O 1
ATOM 5735 N N . ALA B 1 145 ? -15.039 37.531 23.297 1 98.12 145 ALA B N 1
ATOM 5736 C CA . ALA B 1 145 ? -15.711 37.188 22.047 1 98.12 145 ALA B CA 1
ATOM 5737 C C . ALA B 1 145 ? -15.008 36.031 21.359 1 98.12 145 ALA B C 1
ATOM 5739 O O . ALA B 1 145 ? -15.656 35.094 20.859 1 98.12 145 ALA B O 1
ATOM 5740 N N . THR B 1 146 ? -13.688 36.062 21.281 1 98.31 146 THR B N 1
ATOM 5741 C CA . THR B 1 146 ? -12.906 35 20.641 1 98.31 146 THR B CA 1
ATOM 5742 C C . THR B 1 146 ? -13.023 33.719 21.422 1 98.31 146 THR B C 1
ATOM 5744 O O . THR B 1 146 ? -13.18 32.625 20.844 1 98.31 146 THR B O 1
ATOM 5747 N N . GLN B 1 147 ? -12.969 33.812 22.703 1 97.56 147 GLN B N 1
ATOM 5748 C CA . GLN B 1 147 ? -13.094 32.656 23.562 1 97.56 147 GLN B CA 1
ATOM 5749 C C . GLN B 1 147 ? -14.43 31.938 23.344 1 97.56 147 GLN B C 1
ATOM 5751 O O . GLN B 1 147 ? -14.484 30.719 23.219 1 97.56 147 GLN B O 1
ATOM 5756 N N . ARG B 1 148 ? -15.461 32.656 23.297 1 97.38 148 ARG B N 1
ATOM 5757 C CA . ARG B 1 148 ? -16.797 32.094 23.094 1 97.38 148 ARG B CA 1
ATOM 5758 C C . ARG B 1 148 ? -16.938 31.531 21.688 1 97.38 148 ARG B C 1
ATOM 5760 O O . ARG B 1 148 ? -17.594 30.5 21.484 1 97.38 148 ARG B O 1
ATOM 5767 N N . ALA B 1 149 ? -16.406 32.219 20.75 1 98 149 ALA B N 1
ATOM 5768 C CA . ALA B 1 149 ? -16.453 31.75 19.375 1 98 149 ALA B CA 1
ATOM 5769 C C . ALA B 1 149 ? -15.75 30.391 19.25 1 98 149 ALA B C 1
ATOM 5771 O O . ALA B 1 149 ? -16.297 29.453 18.672 1 98 149 ALA B O 1
ATOM 5772 N N . VAL B 1 150 ? -14.5 30.266 19.781 1 97.12 150 VAL B N 1
ATOM 5773 C CA . VAL B 1 150 ? -13.703 29.062 19.609 1 97.12 150 VAL B CA 1
ATOM 5774 C C . VAL B 1 150 ? -14.344 27.906 20.375 1 97.12 150 VAL B C 1
ATOM 5776 O O . VAL B 1 150 ? -14.172 26.734 20 1 97.12 150 VAL B O 1
ATOM 5779 N N . ALA B 1 151 ? -15.094 28.203 21.391 1 96.5 151 ALA B N 1
ATOM 5780 C CA . ALA B 1 151 ? -15.781 27.172 22.156 1 96.5 151 ALA B CA 1
ATOM 5781 C C . ALA B 1 151 ? -16.828 26.453 21.297 1 96.5 151 ALA B C 1
ATOM 5783 O O . ALA B 1 151 ? -17.203 25.328 21.594 1 96.5 151 ALA B O 1
ATOM 5784 N N . ARG B 1 152 ? -17.234 27.062 20.266 1 96.94 152 ARG B N 1
ATOM 5785 C CA . ARG B 1 152 ? -18.281 26.5 19.406 1 96.94 152 ARG B CA 1
ATOM 5786 C C . ARG B 1 152 ? -17.672 25.766 18.219 1 96.94 152 ARG B C 1
ATOM 5788 O O . ARG B 1 152 ? -18.391 25.094 17.469 1 96.94 152 ARG B O 1
ATOM 5795 N N . LEU B 1 153 ? -16.422 25.906 18 1 96.81 153 LEU B N 1
ATOM 5796 C CA . LEU B 1 153 ? -15.789 25.344 16.812 1 96.81 153 LEU B CA 1
ATOM 5797 C C . LEU B 1 153 ? -15.414 23.891 17.062 1 96.81 153 LEU B C 1
ATOM 5799 O O . LEU B 1 153 ? -14.977 23.516 18.156 1 96.81 153 LEU B O 1
ATOM 5803 N N . HIS B 1 154 ? -15.703 23.094 16.078 1 93.94 154 HIS B N 1
ATOM 5804 C CA . HIS B 1 154 ? -15.219 21.719 16.047 1 93.94 154 HIS B CA 1
ATOM 5805 C C . HIS B 1 154 ? -14.125 21.547 14.992 1 93.94 154 HIS B C 1
ATOM 5807 O O . HIS B 1 154 ? -14.195 22.141 13.914 1 93.94 154 HIS B O 1
ATOM 5813 N N . GLY B 1 155 ? -13.102 20.828 15.391 1 91.06 155 GLY B N 1
ATOM 5814 C CA . GLY B 1 155 ? -12 20.594 14.469 1 91.06 155 GLY B CA 1
ATOM 5815 C C . GLY B 1 155 ? -10.664 21.094 15 1 91.06 155 GLY B C 1
ATOM 5816 O O . GLY B 1 155 ? -10.492 21.266 16.203 1 91.06 155 GLY B O 1
ATOM 5817 N N . ALA B 1 156 ? -9.68 21.188 14.156 1 91.56 156 ALA B N 1
ATOM 5818 C CA . ALA B 1 156 ? -8.344 21.672 14.5 1 91.56 156 ALA B CA 1
ATOM 5819 C C . ALA B 1 156 ? -8.117 23.078 13.938 1 91.56 156 ALA B C 1
ATOM 5821 O O . ALA B 1 156 ? -8.516 23.375 12.812 1 91.56 156 ALA B O 1
ATOM 5822 N N . TYR B 1 157 ? -7.543 23.953 14.82 1 95.06 157 TYR B N 1
ATOM 5823 C CA . TYR B 1 157 ? -7.344 25.312 14.328 1 95.06 157 TYR B CA 1
ATOM 5824 C C . TYR B 1 157 ? -6.258 26.031 15.125 1 95.06 157 TYR B C 1
ATOM 5826 O O . TYR B 1 157 ? -6.035 25.734 16.297 1 95.06 157 TYR B O 1
ATOM 5834 N N . ALA B 1 158 ? -5.566 26.891 14.469 1 96.88 158 ALA B N 1
ATOM 5835 C CA . ALA B 1 158 ? -4.82 28.031 15 1 96.88 158 ALA B CA 1
ATOM 5836 C C . ALA B 1 158 ? -5.316 29.344 14.391 1 96.88 158 ALA B C 1
ATOM 5838 O O . ALA B 1 158 ? -5.398 29.469 13.164 1 96.88 158 ALA B O 1
ATOM 5839 N N . ILE B 1 159 ? -5.762 30.25 15.258 1 98.19 159 ILE B N 1
ATOM 5840 C CA . ILE B 1 159 ? -6.316 31.484 14.711 1 98.19 159 ILE B CA 1
ATOM 5841 C C . ILE B 1 159 ? -5.621 32.688 15.344 1 98.19 159 ILE B C 1
ATOM 5843 O O . ILE B 1 159 ? -5.02 32.562 16.422 1 98.19 159 ILE B O 1
ATOM 5847 N N . ALA B 1 160 ? -5.59 33.75 14.672 1 98.75 160 ALA B N 1
ATOM 5848 C CA . ALA B 1 160 ? -5.273 35.094 15.172 1 98.75 160 ALA B CA 1
ATOM 5849 C C . ALA B 1 160 ? -6.355 36.094 14.781 1 98.75 160 ALA B C 1
ATOM 5851 O O . ALA B 1 160 ? -6.785 36.125 13.625 1 98.75 160 ALA B O 1
ATOM 5852 N N . VAL B 1 161 ? -6.832 36.812 15.742 1 98.69 161 VAL B N 1
ATOM 5853 C CA . VAL B 1 161 ? -7.957 37.75 15.547 1 98.69 161 VAL B CA 1
ATOM 5854 C C . VAL B 1 161 ? -7.547 39.156 15.953 1 98.69 161 VAL B C 1
ATOM 5856 O O . VAL B 1 161 ? -6.875 39.344 16.969 1 98.69 161 VAL B O 1
ATOM 5859 N N . VAL B 1 162 ? -7.914 40.094 15.133 1 98 162 VAL B N 1
ATOM 5860 C CA . VAL B 1 162 ? -7.758 41.5 15.477 1 98 162 VAL B CA 1
ATOM 5861 C C . VAL B 1 162 ? -9.094 42.219 15.305 1 98 162 VAL B C 1
ATOM 5863 O O . VAL B 1 162 ? -9.992 41.719 14.617 1 98 162 VAL B O 1
ATOM 5866 N N . SER B 1 163 ? -9.25 43.281 16 1 96.19 163 SER B N 1
ATOM 5867 C CA . SER B 1 163 ? -10.477 44.062 15.898 1 96.19 163 SER B CA 1
ATOM 5868 C C . SER B 1 163 ? -10.172 45.562 15.852 1 96.19 163 SER B C 1
ATOM 5870 O O . SER B 1 163 ? -9.336 46.062 16.609 1 96.19 163 SER B O 1
ATOM 5872 N N . ALA B 1 164 ? -10.859 46.25 14.922 1 94.31 164 ALA B N 1
ATOM 5873 C CA . ALA B 1 164 ? -10.727 47.719 14.836 1 94.31 164 ALA B CA 1
ATOM 5874 C C . ALA B 1 164 ? -11.273 48.375 16.094 1 94.31 164 ALA B C 1
ATOM 5876 O O . ALA B 1 164 ? -10.891 49.531 16.406 1 94.31 164 ALA B O 1
ATOM 5877 N N . GLY B 1 165 ? -12.109 47.688 16.844 1 93.38 165 GLY B N 1
ATOM 5878 C CA . GLY B 1 165 ? -12.688 48.219 18.062 1 93.38 165 GLY B CA 1
ATOM 5879 C C . GLY B 1 165 ? -11.742 48.156 19.25 1 93.38 165 GLY B C 1
ATOM 5880 O O . GLY B 1 165 ? -11.938 48.875 20.234 1 93.38 165 GLY B O 1
ATOM 5881 N N . GLU B 1 166 ? -10.836 47.344 19.188 1 94.62 166 GLU B N 1
ATOM 5882 C CA . GLU B 1 166 ? -9.797 47.219 20.203 1 94.62 166 GLU B CA 1
ATOM 5883 C C . GLU B 1 166 ? -8.406 47.156 19.578 1 94.62 166 GLU B C 1
ATOM 5885 O O . GLU B 1 166 ? -7.719 46.156 19.656 1 94.62 166 GLU B O 1
ATOM 5890 N N . PRO B 1 167 ? -7.984 48.344 19.094 1 94.12 167 PRO B N 1
ATOM 5891 C CA . PRO B 1 167 ? -6.723 48.375 18.359 1 94.12 167 PRO B CA 1
ATOM 5892 C C . PRO B 1 167 ? -5.512 48.031 19.219 1 94.12 167 PRO B C 1
ATOM 5894 O O . PRO B 1 167 ? -5.547 48.219 20.438 1 94.12 167 PRO B O 1
ATOM 5897 N N . GLY B 1 168 ? -4.457 47.5 18.641 1 95.69 168 GLY B N 1
ATOM 5898 C CA . GLY B 1 168 ? -3.188 47.25 19.297 1 95.69 168 GLY B CA 1
ATOM 5899 C C . GLY B 1 168 ? -3.133 45.875 19.984 1 95.69 168 GLY B C 1
ATOM 5900 O O . GLY B 1 168 ? -2.193 45.594 20.734 1 95.69 168 GLY B O 1
ATOM 5901 N N . ARG B 1 169 ? -4.145 45.156 19.656 1 95.81 169 ARG B N 1
ATOM 5902 C CA . ARG B 1 169 ? -4.262 43.844 20.312 1 95.81 169 ARG B CA 1
ATOM 5903 C C . ARG B 1 169 ? -4.562 42.75 19.312 1 95.81 169 ARG B C 1
ATOM 5905 O O . ARG B 1 169 ? -5.27 42.969 18.328 1 95.81 169 ARG B O 1
ATOM 5912 N N . ALA B 1 170 ? -3.951 41.562 19.547 1 98.38 170 ALA B N 1
ATOM 5913 C CA . ALA B 1 170 ? -4.281 40.375 18.781 1 98.38 170 ALA B CA 1
ATOM 5914 C C . ALA B 1 170 ? -4.555 39.188 19.688 1 98.38 170 ALA B C 1
ATOM 5916 O O . ALA B 1 170 ? -3.861 38.969 20.688 1 98.38 170 ALA B O 1
ATOM 5917 N N . ILE B 1 171 ? -5.582 38.438 19.406 1 98.75 171 ILE B N 1
ATOM 5918 C CA . ILE B 1 171 ? -5.93 37.25 20.172 1 98.75 171 ILE B CA 1
ATOM 5919 C C . ILE B 1 171 ? -5.645 36 19.344 1 98.75 171 ILE B C 1
ATOM 5921 O O . ILE B 1 171 ? -6.09 35.906 18.188 1 98.75 171 ILE B O 1
ATOM 5925 N N . GLY B 1 172 ? -4.875 35.094 19.906 1 98.62 172 GLY B N 1
ATOM 5926 C CA . GLY B 1 172 ? -4.629 33.812 19.297 1 98.62 172 GLY B CA 1
ATOM 5927 C C . GLY B 1 172 ? -5.324 32.656 20 1 98.62 172 GLY B C 1
ATOM 5928 O O . GLY B 1 172 ? -5.641 32.75 21.188 1 98.62 172 GLY B O 1
ATOM 5929 N N . ALA B 1 173 ? -5.609 31.625 19.312 1 98.38 173 ALA B N 1
ATOM 5930 C CA . ALA B 1 173 ? -6.164 30.406 19.891 1 98.38 173 ALA B CA 1
ATOM 5931 C C . ALA B 1 173 ? -5.648 29.172 19.172 1 98.38 173 ALA B C 1
ATOM 5933 O O . ALA B 1 173 ? -5.492 29.188 17.938 1 98.38 173 ALA B O 1
ATOM 5934 N N . ARG B 1 174 ? -5.406 28.172 19.969 1 96.56 174 ARG B N 1
ATOM 5935 C CA . ARG B 1 174 ? -4.836 26.938 19.406 1 96.56 174 ARG B CA 1
ATOM 5936 C C . ARG B 1 174 ? -5.652 25.719 19.828 1 96.56 174 ARG B C 1
ATOM 5938 O O . ARG B 1 174 ? -5.902 25.516 21.016 1 96.56 174 ARG B O 1
ATOM 5945 N N . GLN B 1 175 ? -6.043 24.984 18.844 1 94.62 175 GLN B N 1
ATOM 5946 C CA . GLN B 1 175 ? -6.598 23.656 19.031 1 94.62 175 GLN B CA 1
ATOM 5947 C C . GLN B 1 175 ? -6.145 22.703 17.922 1 94.62 175 GLN B C 1
ATOM 5949 O O . GLN B 1 175 ? -6.613 22.812 16.781 1 94.62 175 GLN B O 1
ATOM 5954 N N . GLY B 1 176 ? -5.27 21.797 18.188 1 90.81 176 GLY B N 1
ATOM 5955 C CA . GLY B 1 176 ? -4.793 20.844 17.203 1 90.81 176 GLY B CA 1
ATOM 5956 C C . GLY B 1 176 ? -3.68 21.391 16.328 1 90.81 176 GLY B C 1
ATOM 5957 O O . GLY B 1 176 ? -2.65 20.734 16.156 1 90.81 176 GLY B O 1
ATOM 5958 N N . SER B 1 177 ? -3.842 22.531 15.703 1 93.31 177 SER B N 1
ATOM 5959 C CA . SER B 1 177 ? -2.84 23.172 14.852 1 93.31 177 SER B CA 1
ATOM 5960 C C . SER B 1 177 ? -1.831 23.953 15.68 1 93.31 177 SER B C 1
ATOM 5962 O O . SER B 1 177 ? -2.189 24.562 16.688 1 93.31 177 SER B O 1
ATOM 5964 N N . PRO B 1 178 ? -0.642 24.016 15.242 1 92.94 178 PRO B N 1
ATOM 5965 C CA . PRO B 1 178 ? 0.396 24.656 16.047 1 92.94 178 PRO B CA 1
ATOM 5966 C C . PRO B 1 178 ? 0.297 26.172 16.031 1 92.94 178 PRO B C 1
ATOM 5968 O O . PRO B 1 178 ? -0.062 26.766 15.008 1 92.94 178 PRO B O 1
ATOM 5971 N N . LEU B 1 179 ? 0.632 26.812 17.141 1 96.12 179 LEU B N 1
ATOM 5972 C CA . LEU B 1 179 ? 0.72 28.266 17.328 1 96.12 179 LEU B CA 1
ATOM 5973 C C . LEU B 1 179 ? 1.718 28.609 18.422 1 96.12 179 LEU B C 1
ATOM 5975 O O . LEU B 1 179 ? 1.673 28.016 19.516 1 96.12 179 LEU B O 1
ATOM 5979 N N . VAL B 1 180 ? 2.641 29.531 18.125 1 96.62 180 VAL B N 1
ATOM 5980 C CA . VAL B 1 180 ? 3.652 29.938 19.094 1 96.62 180 VAL B CA 1
ATOM 5981 C C . VAL B 1 180 ? 3.627 31.453 19.281 1 96.62 180 VAL B C 1
ATOM 5983 O O . VAL B 1 180 ? 3.172 32.188 18.406 1 96.62 180 VAL B O 1
ATOM 5986 N N . VAL B 1 181 ? 4.039 31.875 20.469 1 98.44 181 VAL B N 1
ATOM 5987 C CA . VAL B 1 181 ? 4.195 33.281 20.75 1 98.44 181 VAL B CA 1
ATOM 5988 C C . VAL B 1 181 ? 5.664 33.688 20.641 1 98.44 181 VAL B C 1
ATOM 5990 O O . VAL B 1 181 ? 6.535 33.031 21.219 1 98.44 181 VAL B O 1
ATOM 5993 N N . GLY B 1 182 ? 5.965 34.625 19.797 1 98.06 182 GLY B N 1
ATOM 5994 C CA . GLY B 1 182 ? 7.266 35.281 19.844 1 98.06 182 GLY B CA 1
ATOM 5995 C C . GLY B 1 182 ? 7.305 36.469 20.766 1 98.06 182 GLY B C 1
ATOM 5996 O O . GLY B 1 182 ? 6.5 37.406 20.625 1 98.06 182 GLY B O 1
ATOM 5997 N N . VAL B 1 183 ? 8.242 36.438 21.703 1 97.81 183 VAL B N 1
ATOM 5998 C CA . VAL B 1 183 ? 8.32 37.5 22.688 1 97.81 183 VAL B CA 1
ATOM 5999 C C . VAL B 1 183 ? 9.461 38.469 22.328 1 97.81 183 VAL B C 1
ATOM 6001 O O . VAL B 1 183 ? 10.594 38.031 22.094 1 97.81 183 VAL B O 1
ATOM 6004 N N . GLY B 1 184 ? 9.109 39.719 22.25 1 95 184 GLY B N 1
ATOM 6005 C CA . GLY B 1 184 ? 10.109 40.75 22.016 1 95 184 GLY B CA 1
ATOM 6006 C C . GLY B 1 184 ? 10.055 41.875 23.016 1 95 184 GLY B C 1
ATOM 6007 O O . GLY B 1 184 ? 9.375 41.781 24.047 1 95 184 GLY B O 1
ATOM 6008 N N . GLU B 1 185 ? 10.906 42.844 22.812 1 94.19 185 GLU B N 1
ATOM 6009 C CA . GLU B 1 185 ? 10.898 44.062 23.641 1 94.19 185 GLU B CA 1
ATOM 6010 C C . GLU B 1 185 ? 9.992 45.125 23.031 1 94.19 185 GLU B C 1
ATOM 6012 O O . GLU B 1 185 ? 10.375 45.812 22.078 1 94.19 185 GLU B O 1
ATOM 6017 N N . GLY B 1 186 ? 8.898 45.375 23.656 1 95.56 186 GLY B N 1
ATOM 6018 C CA . GLY B 1 186 ? 7.926 46.312 23.125 1 95.56 186 GLY B CA 1
ATOM 6019 C C . GLY B 1 186 ? 7.195 45.812 21.906 1 95.56 186 GLY B C 1
ATOM 6020 O O . GLY B 1 186 ? 6.68 46.594 21.109 1 95.56 186 GLY B O 1
ATOM 6021 N N . GLU B 1 187 ? 7.277 44.562 21.641 1 97.75 187 GLU B N 1
ATOM 6022 C CA . GLU B 1 187 ? 6.605 43.906 20.531 1 97.75 187 GLU B CA 1
ATOM 6023 C C . GLU B 1 187 ? 6.375 42.438 20.828 1 97.75 187 GLU B C 1
ATOM 6025 O O . GLU B 1 187 ? 7.18 41.812 21.516 1 97.75 187 GLU B O 1
ATOM 6030 N N . ASN B 1 188 ? 5.293 41.875 20.391 1 98.69 188 ASN B N 1
ATOM 6031 C CA . ASN B 1 188 ? 4.977 40.438 20.516 1 98.69 188 ASN B CA 1
ATOM 6032 C C . ASN B 1 188 ? 4.344 39.906 19.234 1 98.69 188 ASN B C 1
ATOM 6034 O O . ASN B 1 188 ? 3.785 40.656 18.438 1 98.69 188 ASN B O 1
ATOM 6038 N N . PHE B 1 189 ? 4.465 38.625 19.047 1 98.69 189 PHE B N 1
ATOM 6039 C CA . PHE B 1 189 ? 4.086 38 17.766 1 98.69 189 PHE B CA 1
ATOM 6040 C C . PHE B 1 189 ? 3.377 36.688 18 1 98.69 189 PHE B C 1
ATOM 6042 O O . PHE B 1 189 ? 3.48 36.094 19.078 1 98.69 189 PHE B O 1
ATOM 6049 N N . LEU B 1 190 ? 2.607 36.25 17.078 1 98.69 190 LEU B N 1
ATOM 6050 C CA . LEU B 1 190 ? 2.09 34.875 16.938 1 98.69 190 LEU B CA 1
ATOM 6051 C C . LEU B 1 190 ? 2.51 34.281 15.602 1 98.69 190 LEU B C 1
ATOM 6053 O O . LEU B 1 190 ? 2.584 34.969 14.594 1 98.69 190 LEU B O 1
ATOM 6057 N N . ALA B 1 191 ? 2.791 33 15.609 1 97.62 191 ALA B N 1
ATOM 6058 C CA . ALA B 1 191 ? 3.119 32.344 14.344 1 97.62 191 ALA B CA 1
ATOM 6059 C C . ALA B 1 191 ? 2.824 30.859 14.406 1 97.62 191 ALA B C 1
ATOM 6061 O O . ALA B 1 191 ? 2.816 30.266 15.492 1 97.62 191 ALA B O 1
ATOM 6062 N N . SER B 1 192 ? 2.615 30.281 13.219 1 95.31 192 SER B N 1
ATOM 6063 C CA . SER B 1 192 ? 2.381 28.844 13.102 1 95.31 192 SER B CA 1
ATOM 6064 C C . SER B 1 192 ? 3.656 28.047 13.359 1 95.31 192 SER B C 1
ATOM 6066 O O . SER B 1 192 ? 3.6 26.859 13.656 1 95.31 192 SER B O 1
ATOM 6068 N N . ASP B 1 193 ? 4.758 28.672 13.227 1 92.06 193 ASP B N 1
ATOM 6069 C CA . ASP B 1 193 ? 6.066 28.047 13.359 1 92.06 193 ASP B CA 1
ATOM 6070 C C . ASP B 1 193 ? 7.125 29.047 13.789 1 92.06 193 ASP B C 1
ATOM 6072 O O . ASP B 1 193 ? 7.094 30.203 13.367 1 92.06 193 ASP B O 1
ATOM 6076 N N . VAL B 1 194 ? 8.031 28.578 14.555 1 91.62 194 VAL B N 1
ATOM 6077 C CA . VAL B 1 194 ? 9.102 29.438 15.062 1 91.62 194 VAL B CA 1
ATOM 6078 C C . VAL B 1 194 ? 9.883 30.031 13.891 1 91.62 194 VAL B C 1
ATOM 6080 O O . VAL B 1 194 ? 10.391 31.156 13.977 1 91.62 194 VAL B O 1
ATOM 6083 N N . GLN B 1 195 ? 9.93 29.344 12.773 1 88.75 195 GLN B N 1
ATOM 6084 C CA . GLN B 1 195 ? 10.688 29.766 11.594 1 88.75 195 GLN B CA 1
ATOM 6085 C C . GLN B 1 195 ? 10.219 31.141 11.102 1 88.75 195 GLN B C 1
ATOM 6087 O O . GLN B 1 195 ? 11.008 31.906 10.562 1 88.75 195 GLN B O 1
ATOM 6092 N N . ALA B 1 196 ? 9.023 31.422 11.305 1 93.44 196 ALA B N 1
ATOM 6093 C CA . ALA B 1 196 ? 8.445 32.656 10.812 1 93.44 196 ALA B CA 1
ATOM 6094 C C . ALA B 1 196 ? 9.047 33.875 11.523 1 93.44 196 ALA B C 1
ATOM 6096 O O . ALA B 1 196 ? 9.047 35 10.992 1 93.44 196 ALA B O 1
ATOM 6097 N N . LEU B 1 197 ? 9.633 33.656 12.734 1 94.56 197 LEU B N 1
ATOM 6098 C CA . LEU B 1 197 ? 9.992 34.781 13.586 1 94.56 197 LEU B CA 1
ATOM 6099 C C . LEU B 1 197 ? 11.469 34.719 13.969 1 94.56 197 LEU B C 1
ATOM 6101 O O . LEU B 1 197 ? 11.93 35.531 14.789 1 94.56 197 LEU B O 1
ATOM 6105 N N . ILE B 1 198 ? 12.172 33.812 13.391 1 89.62 198 ILE B N 1
ATOM 6106 C CA . ILE B 1 198 ? 13.539 33.562 13.836 1 89.62 198 ILE B CA 1
ATOM 6107 C C . ILE B 1 198 ? 14.406 34.781 13.633 1 89.62 198 ILE B C 1
ATOM 6109 O O . ILE B 1 198 ? 15.375 35 14.359 1 89.62 198 ILE B O 1
ATOM 6113 N N . ARG B 1 199 ? 14.117 35.656 12.664 1 90.19 199 ARG B N 1
ATOM 6114 C CA . ARG B 1 199 ? 14.883 36.875 12.375 1 90.19 199 ARG B CA 1
ATOM 6115 C C . ARG B 1 199 ? 14.461 38.031 13.281 1 90.19 199 ARG B C 1
ATOM 6117 O O . ARG B 1 199 ? 15.156 39.031 13.367 1 90.19 199 ARG B O 1
ATOM 6124 N N . THR B 1 200 ? 13.414 37.844 13.953 1 93.44 200 THR B N 1
ATOM 6125 C CA . THR B 1 200 ? 12.859 38.938 14.742 1 93.44 200 THR B CA 1
ATOM 6126 C C . THR B 1 200 ? 13.117 38.719 16.234 1 93.44 200 THR B C 1
ATOM 6128 O O . THR B 1 200 ? 13.391 39.656 16.969 1 93.44 200 THR B O 1
ATOM 6131 N N . THR B 1 201 ? 12.969 37.5 16.656 1 94.44 201 THR B N 1
ATOM 6132 C CA . THR B 1 201 ? 13.188 37.156 18.062 1 94.44 201 THR B CA 1
ATOM 6133 C C . THR B 1 201 ? 13.68 35.719 18.219 1 94.44 201 THR B C 1
ATOM 6135 O O . THR B 1 201 ? 13.508 34.906 17.312 1 94.44 201 THR B O 1
ATOM 6138 N N . ARG B 1 202 ? 14.289 35.438 19.375 1 93.31 202 ARG B N 1
ATOM 6139 C CA . ARG B 1 202 ? 14.75 34.094 19.719 1 93.31 202 ARG B CA 1
ATOM 6140 C C . ARG B 1 202 ? 13.961 33.531 20.891 1 93.31 202 ARG B C 1
ATOM 6142 O O . ARG B 1 202 ? 14.203 32.406 21.328 1 93.31 202 ARG B O 1
ATOM 6149 N N . HIS B 1 203 ? 13.062 34.281 21.422 1 95.94 203 HIS B N 1
ATOM 6150 C CA . HIS B 1 203 ? 12.328 33.875 22.609 1 95.94 203 HIS B CA 1
ATOM 6151 C C . HIS B 1 203 ? 10.883 33.531 22.281 1 95.94 203 HIS B C 1
ATOM 6153 O O . HIS B 1 203 ? 10.172 34.312 21.656 1 95.94 203 HIS B O 1
ATOM 6159 N N . TYR B 1 204 ? 10.5 32.312 22.75 1 96.38 204 TYR B N 1
ATOM 6160 C CA . TYR B 1 204 ? 9.195 31.828 22.328 1 96.38 204 TYR B CA 1
ATOM 6161 C C . TYR B 1 204 ? 8.438 31.234 23.516 1 96.38 204 TYR B C 1
ATOM 6163 O O . TYR B 1 204 ? 9.047 30.734 24.453 1 96.38 204 TYR B O 1
ATOM 6171 N N . ILE B 1 205 ? 7.137 31.422 23.516 1 97.25 205 ILE B N 1
ATOM 6172 C CA . ILE B 1 205 ? 6.207 30.672 24.359 1 97.25 205 ILE B CA 1
ATOM 6173 C C . ILE B 1 205 ? 5.461 29.641 23.5 1 97.25 205 ILE B C 1
ATOM 6175 O O . ILE B 1 205 ? 4.793 30 22.531 1 97.25 205 ILE B O 1
ATOM 6179 N N . PHE B 1 206 ? 5.602 28.391 23.812 1 94.56 206 PHE B N 1
ATOM 6180 C CA . PHE B 1 206 ? 4.883 27.328 23.125 1 94.56 206 PHE B CA 1
ATOM 6181 C C . PHE B 1 206 ? 3.527 27.078 23.766 1 94.56 206 PHE B C 1
ATOM 6183 O O . PHE B 1 206 ? 3.459 26.641 24.922 1 94.56 206 PHE B O 1
ATOM 6190 N N . LEU B 1 207 ? 2.508 27.328 23.016 1 96.06 207 LEU B N 1
ATOM 6191 C CA . LEU B 1 207 ? 1.155 27.203 23.547 1 96.06 207 LEU B CA 1
ATOM 6192 C C . LEU B 1 207 ? 0.747 25.734 23.641 1 96.06 207 LEU B C 1
ATOM 6194 O O . LEU B 1 207 ? 1.138 24.922 22.797 1 96.06 207 LEU B O 1
ATOM 6198 N N . GLU B 1 208 ? -0.037 25.406 24.594 1 93.44 208 GLU B N 1
ATOM 6199 C CA . GLU B 1 208 ? -0.569 24.062 24.781 1 93.44 208 GLU B CA 1
ATOM 6200 C C . GLU B 1 208 ? -1.942 23.922 24.125 1 93.44 208 GLU B C 1
ATOM 6202 O O . GLU B 1 208 ? -2.539 24.906 23.688 1 93.44 208 GLU B O 1
ATOM 6207 N N . GLU B 1 209 ? -2.375 22.75 24.016 1 91.81 209 GLU B N 1
ATOM 6208 C CA . GLU B 1 209 ? -3.674 22.469 23.406 1 91.81 209 GLU B CA 1
ATOM 6209 C C . GLU B 1 209 ? -4.797 23.172 24.141 1 91.81 209 GLU B C 1
ATOM 6211 O O . GLU B 1 209 ? -4.926 23.047 25.359 1 91.81 209 GLU B O 1
ATOM 6216 N N . GLY B 1 210 ? -5.539 23.969 23.422 1 95.31 210 GLY B N 1
ATOM 6217 C CA . GLY B 1 210 ? -6.684 24.641 24.016 1 95.31 210 GLY B CA 1
ATOM 6218 C C . GLY B 1 210 ? -6.352 26.031 24.547 1 95.31 210 GLY B C 1
ATOM 6219 O O . GLY B 1 210 ? -7.238 26.75 25 1 95.31 210 GLY B O 1
ATOM 6220 N N . ASP B 1 211 ? -5.125 26.422 24.438 1 97.38 211 ASP B N 1
ATOM 6221 C CA . ASP B 1 211 ? -4.707 27.734 24.953 1 97.38 211 ASP B CA 1
ATOM 6222 C C . ASP B 1 211 ? -5.281 28.859 24.094 1 97.38 211 ASP B C 1
ATOM 6224 O O . ASP B 1 211 ? -5.379 28.734 22.875 1 97.38 211 ASP B O 1
ATOM 6228 N N . LEU B 1 212 ? -5.691 29.828 24.734 1 98.44 212 LEU B N 1
ATOM 6229 C CA . LEU B 1 212 ? -5.938 31.141 24.141 1 98.44 212 LEU B CA 1
ATOM 6230 C C . LEU B 1 212 ? -4.895 32.156 24.609 1 98.44 212 LEU B C 1
ATOM 6232 O O . LEU B 1 212 ? -4.457 32.094 25.766 1 98.44 212 LEU B O 1
ATOM 6236 N N . VAL B 1 213 ? -4.449 33.031 23.734 1 98.75 213 VAL B N 1
ATOM 6237 C CA . VAL B 1 213 ? -3.414 33.969 24.125 1 98.75 213 VAL B CA 1
ATOM 6238 C C . VAL B 1 213 ? -3.805 35.375 23.672 1 98.75 213 VAL B C 1
ATOM 6240 O O . VAL B 1 213 ? -4.355 35.562 22.594 1 98.75 213 VAL B O 1
ATOM 6243 N N . ASP B 1 214 ? -3.682 36.312 24.547 1 98.62 214 ASP B N 1
ATOM 6244 C CA . ASP B 1 214 ? -3.9 37.719 24.312 1 98.62 214 ASP B CA 1
ATOM 6245 C C . ASP B 1 214 ? -2.58 38.5 24.328 1 98.62 214 ASP B C 1
ATOM 6247 O O . ASP B 1 214 ? -1.904 38.562 25.344 1 98.62 214 ASP B O 1
ATOM 6251 N N . ILE B 1 215 ? -2.26 39.062 23.141 1 98.56 215 ILE B N 1
ATOM 6252 C CA . ILE B 1 215 ? -0.975 39.75 23.109 1 98.56 215 ILE B CA 1
ATOM 6253 C C . ILE B 1 215 ? -1.187 41.219 22.719 1 98.56 215 ILE B C 1
ATOM 6255 O O . ILE B 1 215 ? -2.098 41.562 21.969 1 98.56 215 ILE B O 1
ATOM 6259 N N . ASP B 1 216 ? -0.469 42.094 23.234 1 97.62 216 ASP B N 1
ATOM 6260 C CA . ASP B 1 216 ? -0.196 43.469 22.766 1 97.62 216 ASP B CA 1
ATOM 6261 C C . ASP B 1 216 ? 1.303 43.75 22.781 1 97.62 216 ASP B C 1
ATOM 6263 O O . ASP B 1 216 ? 2.119 42.844 22.891 1 97.62 216 ASP B O 1
ATOM 6267 N N . ARG B 1 217 ? 1.643 45.031 22.5 1 96.19 217 ARG B N 1
ATOM 6268 C CA . ARG B 1 217 ? 3.064 45.312 22.359 1 96.19 217 ARG B CA 1
ATOM 6269 C C . ARG B 1 217 ? 3.801 45.125 23.688 1 96.19 217 ARG B C 1
ATOM 6271 O O . ARG B 1 217 ? 5 44.844 23.688 1 96.19 217 ARG B O 1
ATOM 6278 N N . ASP B 1 218 ? 3.092 45.062 24.812 1 96.19 218 ASP B N 1
ATOM 6279 C CA . ASP B 1 218 ? 3.777 45.094 26.109 1 96.19 218 ASP B CA 1
ATOM 6280 C C . ASP B 1 218 ? 3.48 43.844 26.922 1 96.19 218 ASP B C 1
ATOM 6282 O O . ASP B 1 218 ? 4.184 43.562 27.906 1 96.19 218 ASP B O 1
ATOM 6286 N N . SER B 1 219 ? 2.506 43.125 26.562 1 96.88 219 SER B N 1
ATOM 6287 C CA . SER B 1 219 ? 2.109 42.031 27.453 1 96.88 219 SER B CA 1
ATOM 6288 C C . SER B 1 219 ? 1.649 40.812 26.656 1 96.88 219 SER B C 1
ATOM 6290 O O . SER B 1 219 ? 1.209 40.938 25.516 1 96.88 219 SER B O 1
ATOM 6292 N N . VAL B 1 220 ? 1.812 39.594 27.234 1 98.25 220 VAL B N 1
ATOM 6293 C CA . VAL B 1 220 ? 1.312 38.312 26.766 1 98.25 220 VAL B CA 1
ATOM 6294 C C . VAL B 1 220 ? 0.541 37.625 27.891 1 98.25 220 VAL B C 1
ATOM 6296 O O . VAL B 1 220 ? 1.091 37.375 28.969 1 98.25 220 VAL B O 1
ATOM 6299 N N . THR B 1 221 ? -0.708 37.375 27.688 1 98.38 221 THR B N 1
ATOM 6300 C CA . THR B 1 221 ? -1.538 36.656 28.641 1 98.38 221 THR B CA 1
ATOM 6301 C C . THR B 1 221 ? -2.068 35.344 28.047 1 98.38 221 THR B C 1
ATOM 6303 O O . THR B 1 221 ? -2.74 35.375 27 1 98.38 221 THR B O 1
ATOM 6306 N N . VAL B 1 222 ? -1.777 34.219 28.672 1 98.38 222 VAL B N 1
ATOM 6307 C CA . VAL B 1 222 ? -2.223 32.938 28.188 1 98.38 222 VAL B CA 1
ATOM 6308 C C . VAL B 1 222 ? -3.363 32.406 29.062 1 98.38 222 VAL B C 1
ATOM 6310 O O . VAL B 1 222 ? -3.291 32.5 30.297 1 98.38 222 VAL B O 1
ATOM 6313 N N . ILE B 1 223 ? -4.402 32 28.438 1 97.88 223 ILE B N 1
ATOM 6314 C CA . ILE B 1 223 ? -5.559 31.391 29.094 1 97.88 223 ILE B CA 1
ATOM 6315 C C . ILE B 1 223 ? -5.68 29.938 28.656 1 97.88 223 ILE B C 1
ATOM 6317 O O . ILE B 1 223 ? -5.703 29.641 27.453 1 97.88 223 ILE B O 1
ATOM 6321 N N . ASP B 1 224 ? -5.832 29.016 29.594 1 96.5 224 ASP B N 1
ATOM 6322 C CA . ASP B 1 224 ? -5.887 27.594 29.25 1 96.5 224 ASP B CA 1
ATOM 6323 C C . ASP B 1 224 ? -7.305 27.172 28.859 1 96.5 224 ASP B C 1
ATOM 6325 O O . ASP B 1 224 ? -8.211 28.016 28.797 1 96.5 224 ASP B O 1
ATOM 6329 N N . ARG B 1 225 ? -7.5 26 28.5 1 92.88 225 ARG B N 1
ATOM 6330 C CA . ARG B 1 225 ? -8.75 25.453 27.984 1 92.88 225 ARG B CA 1
ATOM 6331 C C . ARG B 1 225 ? -9.883 25.625 29 1 92.88 225 ARG B C 1
ATOM 6333 O O . ARG B 1 225 ? -11.047 25.734 28.625 1 92.88 225 ARG B O 1
ATOM 6340 N N . ASP B 1 226 ? -9.523 25.734 30.219 1 93.06 226 ASP B N 1
ATOM 6341 C CA . ASP B 1 226 ? -10.508 25.844 31.297 1 93.06 226 ASP B CA 1
ATOM 6342 C C . ASP B 1 226 ? -10.828 27.297 31.609 1 93.06 226 ASP B C 1
ATOM 6344 O O . ASP B 1 226 ? -11.656 27.578 32.469 1 93.06 226 ASP B O 1
ATOM 6348 N N . GLY B 1 227 ? -10.195 28.188 30.969 1 93.31 227 GLY B N 1
ATOM 6349 C CA . GLY B 1 227 ? -10.484 29.609 31.141 1 93.31 227 GLY B CA 1
ATOM 6350 C C . GLY B 1 227 ? -9.617 30.281 32.188 1 93.31 227 GLY B C 1
ATOM 6351 O O . GLY B 1 227 ? -9.852 31.438 32.531 1 93.31 227 GLY B O 1
ATOM 6352 N N . ASN B 1 228 ? -8.602 29.625 32.625 1 96.31 228 ASN B N 1
ATOM 6353 C CA . ASN B 1 228 ? -7.719 30.188 33.625 1 96.31 228 ASN B CA 1
ATOM 6354 C C . ASN B 1 228 ? -6.477 30.828 33 1 96.31 228 ASN B C 1
ATOM 6356 O O . ASN B 1 228 ? -5.938 30.297 32.031 1 96.31 228 ASN B O 1
ATOM 6360 N N . GLU B 1 229 ? -6.09 31.906 33.562 1 96.75 229 GLU B N 1
ATOM 6361 C CA . GLU B 1 229 ? -4.801 32.469 33.188 1 96.75 229 GLU B CA 1
ATOM 6362 C C . GLU B 1 229 ? -3.648 31.609 33.656 1 96.75 229 GLU B C 1
ATOM 6364 O O . GLU B 1 229 ? -3.615 31.203 34.844 1 96.75 229 GLU B O 1
ATOM 6369 N N . VAL B 1 230 ? -2.795 31.234 32.781 1 97.12 230 VAL B N 1
ATOM 6370 C CA . VAL B 1 230 ? -1.686 30.344 33.156 1 97.12 230 VAL B CA 1
ATOM 6371 C C . VAL B 1 230 ? -0.367 30.969 32.688 1 97.12 230 VAL B C 1
ATOM 6373 O O . VAL B 1 230 ? -0.355 31.875 31.844 1 97.12 230 VAL B O 1
ATOM 6376 N N . GLN B 1 231 ? 0.716 30.578 33.312 1 95.94 231 GLN B N 1
ATOM 6377 C CA . GLN B 1 231 ? 2.059 30.969 32.906 1 95.94 231 GLN B CA 1
ATOM 6378 C C . GLN B 1 231 ? 2.74 29.859 32.125 1 95.94 231 GLN B C 1
ATOM 6380 O O . GLN B 1 231 ? 2.758 28.703 32.562 1 95.94 231 GLN B O 1
ATOM 6385 N N . ARG B 1 232 ? 3.098 30.219 30.922 1 96.12 232 ARG B N 1
ATOM 6386 C CA . ARG B 1 232 ? 3.92 29.328 30.109 1 96.12 232 ARG B CA 1
ATOM 6387 C C . ARG B 1 232 ? 5.359 29.828 30.031 1 96.12 232 ARG B C 1
ATOM 6389 O O . ARG B 1 232 ? 5.598 31.047 29.953 1 96.12 232 ARG B O 1
ATOM 6396 N N . PRO B 1 233 ? 6.316 28.922 30.125 1 94.5 233 PRO B N 1
ATOM 6397 C CA . PRO B 1 233 ? 7.707 29.375 30.141 1 94.5 233 PRO B CA 1
ATOM 6398 C C . PRO B 1 233 ? 8.156 29.938 28.797 1 94.5 233 PRO B C 1
ATOM 6400 O O . PRO B 1 233 ? 7.742 29.453 27.75 1 94.5 233 PRO B O 1
ATOM 6403 N N . VAL B 1 234 ? 9.016 30.984 28.812 1 95.88 234 VAL B N 1
ATOM 6404 C CA . VAL B 1 234 ? 9.695 31.5 27.641 1 95.88 234 VAL B CA 1
ATOM 6405 C C . VAL B 1 234 ? 10.953 30.688 27.359 1 95.88 234 VAL B C 1
ATOM 6407 O O . VAL B 1 234 ? 11.781 30.484 28.25 1 95.88 234 VAL B O 1
ATOM 6410 N N . LYS B 1 235 ? 11.062 30.203 26.188 1 94.19 235 LYS B N 1
ATOM 6411 C CA . LYS B 1 235 ? 12.211 29.406 25.797 1 94.19 235 LYS B CA 1
ATOM 6412 C C . LYS B 1 235 ? 12.961 30.047 24.641 1 94.19 235 LYS B C 1
ATOM 6414 O O . LYS B 1 235 ? 12.352 30.656 23.766 1 94.19 235 LYS B O 1
ATOM 6419 N N . ALA B 1 236 ? 14.258 29.859 24.594 1 91.81 236 ALA B N 1
ATOM 6420 C CA . ALA B 1 236 ? 15.07 30.344 23.484 1 91.81 236 ALA B CA 1
ATOM 6421 C C . ALA B 1 236 ? 15.203 29.266 22.406 1 91.81 236 ALA B C 1
ATOM 6423 O O . ALA B 1 236 ? 15.477 28.109 22.703 1 91.81 236 ALA B O 1
ATOM 6424 N N . SER B 1 237 ? 14.953 29.672 21.156 1 88.06 237 SER B N 1
ATOM 6425 C CA . SER B 1 237 ? 15.062 28.734 20.047 1 88.06 237 SER B CA 1
ATOM 6426 C C . SER B 1 237 ? 16.516 28.469 19.688 1 88.06 237 SER B C 1
ATOM 6428 O O . SER B 1 237 ? 17.359 29.391 19.75 1 88.06 237 SER B O 1
ATOM 6430 N N . GLU B 1 238 ? 16.797 27.234 19.219 1 78.25 238 GLU B N 1
ATOM 6431 C CA . GLU B 1 238 ? 18.125 26.859 18.781 1 78.25 238 GLU B CA 1
ATOM 6432 C C . GLU B 1 238 ? 18.281 26.953 17.266 1 78.25 238 GLU B C 1
ATOM 6434 O O . GLU B 1 238 ? 19.359 26.734 16.719 1 78.25 238 GLU B O 1
ATOM 6439 N N . LEU B 1 239 ? 17.281 27.312 16.641 1 79.25 239 LEU B N 1
ATOM 6440 C CA . LEU B 1 239 ? 17.297 27.359 15.188 1 79.25 239 LEU B CA 1
ATOM 6441 C C . LEU B 1 239 ? 18.078 28.578 14.68 1 79.25 239 LEU B C 1
ATOM 6443 O O . LEU B 1 239 ? 18.016 29.656 15.281 1 79.25 239 LEU B O 1
ATOM 6447 N N . SER B 1 240 ? 18.891 28.297 13.578 1 75.88 240 SER B N 1
ATOM 6448 C CA . SER B 1 240 ? 19.625 29.375 12.953 1 75.88 240 SER B CA 1
ATOM 6449 C C . SER B 1 240 ? 18.938 29.844 11.672 1 75.88 240 SER B C 1
ATOM 6451 O O . SER B 1 240 ? 18.453 29.031 10.891 1 75.88 240 SER B O 1
ATOM 6453 N N . ALA B 1 241 ? 19 31.203 11.422 1 72.56 241 ALA B N 1
ATOM 6454 C CA . ALA B 1 241 ? 18.406 31.797 10.242 1 72.56 241 ALA B CA 1
ATOM 6455 C C . ALA B 1 241 ? 19.172 31.438 8.984 1 72.56 241 ALA B C 1
ATOM 6457 O O . ALA B 1 241 ? 18.609 31.344 7.891 1 72.56 241 ALA B O 1
ATOM 6458 N N . ASP B 1 242 ? 20.391 31.203 9.031 1 65.12 242 ASP B N 1
ATOM 6459 C CA . ASP B 1 242 ? 21.266 30.969 7.887 1 65.12 242 ASP B CA 1
ATOM 6460 C C . ASP B 1 242 ? 20.969 29.609 7.246 1 65.12 242 ASP B C 1
ATOM 6462 O O . ASP B 1 242 ? 21.188 29.422 6.043 1 65.12 242 ASP B O 1
ATOM 6466 N N . ALA B 1 243 ? 20.469 28.875 7.887 1 67 243 ALA B N 1
ATOM 6467 C CA . ALA B 1 243 ? 20.281 27.5 7.43 1 67 243 ALA B CA 1
ATOM 6468 C C . ALA B 1 243 ? 19.125 27.422 6.426 1 67 243 ALA B C 1
ATOM 6470 O O . ALA B 1 243 ? 19 26.438 5.699 1 67 243 ALA B O 1
ATOM 6471 N N . VAL B 1 244 ? 18.516 28.438 6.082 1 76.5 244 VAL B N 1
ATOM 6472 C CA . VAL B 1 244 ? 17.297 28.375 5.285 1 76.5 244 VAL B CA 1
ATOM 6473 C C . VAL B 1 244 ? 17.562 28.938 3.889 1 76.5 244 VAL B C 1
ATOM 6475 O O . VAL B 1 244 ? 16.641 29.016 3.062 1 76.5 244 VAL B O 1
ATOM 6478 N N . GLU B 1 245 ? 18.797 29.125 3.525 1 78.5 245 GLU B N 1
ATOM 6479 C CA . GLU B 1 245 ? 19.109 29.641 2.195 1 78.5 245 GLU B CA 1
ATOM 6480 C C . GLU B 1 245 ? 19.5 28.516 1.242 1 78.5 245 GLU B C 1
ATOM 6482 O O . GLU B 1 245 ? 19.953 27.453 1.679 1 78.5 245 GLU B O 1
ATOM 6487 N N . LYS B 1 246 ? 19.422 28.766 -0.075 1 85.25 246 LYS B N 1
ATOM 6488 C CA . LYS B 1 246 ? 19.734 27.781 -1.095 1 85.25 246 LYS B CA 1
ATOM 6489 C C . LYS B 1 246 ? 21.234 27.672 -1.307 1 85.25 246 LYS B C 1
ATOM 6491 O O . LYS B 1 246 ? 21.734 26.609 -1.719 1 85.25 246 LYS B O 1
ATOM 6496 N N . GLY B 1 247 ? 21.875 28.625 -1.136 1 83.56 247 GLY B N 1
ATOM 6497 C CA . GLY B 1 247 ? 23.297 28.656 -1.417 1 83.56 247 GLY B CA 1
ATOM 6498 C C . GLY B 1 247 ? 23.625 28.5 -2.893 1 83.56 247 GLY B C 1
ATOM 6499 O O . GLY B 1 247 ? 23.078 29.234 -3.727 1 83.56 247 GLY B O 1
ATOM 6500 N N . GLU B 1 248 ? 24.531 27.484 -3.229 1 89.5 248 GLU B N 1
ATOM 6501 C CA . GLU B 1 248 ? 25 27.312 -4.602 1 89.5 248 GLU B CA 1
ATOM 6502 C C . GLU B 1 248 ? 24.031 26.453 -5.402 1 89.5 248 GLU B C 1
ATOM 6504 O O . GLU B 1 248 ? 24.25 26.203 -6.59 1 89.5 248 GLU B O 1
ATOM 6509 N N . TYR B 1 249 ? 23 26 -4.785 1 93.38 249 TYR B N 1
ATOM 6510 C CA . TYR B 1 249 ? 22.094 25.078 -5.453 1 93.38 249 TYR B CA 1
ATOM 6511 C C . TYR B 1 249 ? 20.906 25.828 -6.059 1 93.38 249 TYR B C 1
ATOM 6513 O O . TYR B 1 249 ? 20.453 26.828 -5.508 1 93.38 249 TYR B O 1
ATOM 6521 N N . ARG B 1 250 ? 20.422 25.312 -7.16 1 93.25 250 ARG B N 1
ATOM 6522 C CA . ARG B 1 250 ? 19.297 25.906 -7.859 1 93.25 250 ARG B CA 1
ATOM 6523 C C . ARG B 1 250 ? 18 25.688 -7.082 1 93.25 250 ARG B C 1
ATOM 6525 O O . ARG B 1 250 ? 17.094 26.531 -7.137 1 93.25 250 ARG B O 1
ATOM 6532 N N . HIS B 1 251 ? 17.844 24.594 -6.422 1 95.94 251 HIS B N 1
ATOM 6533 C CA . HIS B 1 251 ? 16.656 24.203 -5.664 1 95.94 251 HIS B CA 1
ATOM 6534 C C . HIS B 1 251 ? 17.031 23.75 -4.258 1 95.94 251 HIS B C 1
ATOM 6536 O O . HIS B 1 251 ? 18.125 23.203 -4.043 1 95.94 251 HIS B O 1
ATOM 6542 N N . TYR B 1 252 ? 16.109 24.016 -3.324 1 94.75 252 TYR B N 1
ATOM 6543 C CA . TYR B 1 252 ? 16.281 23.484 -1.977 1 94.75 252 TYR B CA 1
ATOM 6544 C C . TYR B 1 252 ? 16.406 21.969 -2 1 94.75 252 TYR B C 1
ATOM 6546 O O . TYR B 1 252 ? 17.234 21.391 -1.289 1 94.75 252 TYR B O 1
ATOM 6554 N N . MET B 1 253 ? 15.641 21.297 -2.797 1 97.31 253 MET B N 1
ATOM 6555 C CA . MET B 1 253 ? 15.648 19.844 -2.842 1 97.31 253 MET B CA 1
ATOM 6556 C C . MET B 1 253 ? 17.031 19.312 -3.205 1 97.31 253 MET B C 1
ATOM 6558 O O . MET B 1 253 ? 17.516 18.375 -2.582 1 97.31 253 MET B O 1
ATOM 6562 N N . LEU B 1 254 ? 17.594 19.922 -4.297 1 98 254 LEU B N 1
ATOM 6563 C CA . LEU B 1 254 ? 18.922 19.469 -4.703 1 98 254 LEU B CA 1
ATOM 6564 C C . LEU B 1 254 ? 19.938 19.688 -3.584 1 98 254 LEU B C 1
ATOM 6566 O O . LEU B 1 254 ? 20.766 18.812 -3.316 1 98 254 LEU B O 1
ATOM 6570 N N . LYS B 1 255 ? 19.906 20.844 -2.939 1 97 255 LYS B N 1
ATOM 6571 C CA . LYS B 1 255 ? 20.75 21.125 -1.79 1 97 25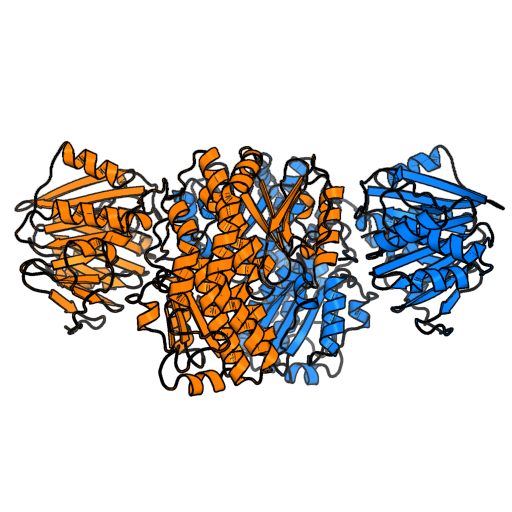5 LYS B CA 1
ATOM 6572 C C . LYS B 1 255 ? 20.594 20.062 -0.708 1 97 255 LYS B C 1
ATOM 6574 O O . LYS B 1 255 ? 21.578 19.547 -0.188 1 97 255 LYS B O 1
ATOM 6579 N N . GLU B 1 256 ? 19.391 19.797 -0.399 1 97.5 256 GLU B N 1
ATOM 6580 C CA . GLU B 1 256 ? 19.062 18.891 0.69 1 97.5 256 GLU B CA 1
ATOM 6581 C C . GLU B 1 256 ? 19.484 17.453 0.351 1 97.5 256 GLU B C 1
ATOM 6583 O O . GLU B 1 256 ? 19.875 16.688 1.234 1 97.5 256 GLU B O 1
ATOM 6588 N N . ILE B 1 257 ? 19.406 17.047 -0.958 1 98.62 257 ILE B N 1
ATOM 6589 C CA . ILE B 1 257 ? 19.953 15.773 -1.389 1 98.62 257 ILE B CA 1
ATOM 6590 C C . ILE B 1 257 ? 21.469 15.742 -1.134 1 98.62 257 ILE B C 1
ATOM 6592 O O . ILE B 1 257 ? 21.984 14.781 -0.573 1 98.62 257 ILE B O 1
ATOM 6596 N N . HIS B 1 258 ? 22.156 16.797 -1.422 1 97.94 258 HIS B N 1
ATOM 6597 C CA . HIS B 1 258 ? 23.609 16.859 -1.32 1 97.94 258 HIS B CA 1
ATOM 6598 C C . HIS B 1 258 ? 24.062 17.078 0.122 1 97.94 258 HIS B C 1
ATOM 6600 O O . HIS B 1 258 ? 25.219 16.844 0.461 1 97.94 258 HIS B O 1
ATOM 6606 N N . GLU B 1 259 ? 23.156 17.469 1.007 1 97.5 259 GLU B N 1
ATOM 6607 C CA . GLU B 1 259 ? 23.469 17.688 2.418 1 97.5 259 GLU B CA 1
ATOM 6608 C C . GLU B 1 259 ? 23.406 16.375 3.197 1 97.5 259 GLU B C 1
ATOM 6610 O O . GLU B 1 259 ? 23.828 16.312 4.355 1 97.5 259 GLU B O 1
ATOM 6615 N N . GLN B 1 260 ? 22.953 15.312 2.598 1 98.56 260 GLN B N 1
ATOM 6616 C CA . GLN B 1 260 ? 22.609 14.086 3.303 1 98.56 260 GLN B CA 1
ATOM 6617 C C . GLN B 1 260 ? 23.828 13.492 3.992 1 98.56 260 GLN B C 1
ATOM 6619 O O . GLN B 1 260 ? 23.734 13 5.121 1 98.56 260 GLN B O 1
ATOM 6624 N N . PRO B 1 261 ? 25.094 13.477 3.346 1 98.44 261 PRO B N 1
ATOM 6625 C CA . PRO B 1 261 ? 26.234 12.961 4.098 1 98.44 261 PRO B CA 1
ATOM 6626 C C . PRO B 1 261 ? 26.438 13.68 5.43 1 98.44 261 PRO B C 1
ATOM 6628 O O . PRO B 1 261 ? 26.594 13.031 6.469 1 98.44 261 PRO B O 1
ATOM 6631 N N . ARG B 1 262 ? 26.375 14.961 5.434 1 97.5 262 ARG B N 1
ATOM 6632 C CA . ARG B 1 262 ? 26.578 15.75 6.648 1 97.5 262 ARG B CA 1
ATOM 6633 C C . ARG B 1 262 ? 25.406 15.555 7.613 1 97.5 262 ARG B C 1
ATOM 6635 O O . ARG B 1 262 ? 25.609 15.406 8.82 1 97.5 262 ARG B O 1
ATOM 6642 N N . ALA B 1 263 ? 24.141 15.594 7.121 1 97.81 263 ALA B N 1
ATOM 6643 C CA . ALA B 1 263 ? 22.953 15.414 7.961 1 97.81 263 ALA B CA 1
ATOM 6644 C C . ALA B 1 263 ? 23 14.078 8.695 1 97.81 263 ALA B C 1
ATOM 6646 O O . ALA B 1 263 ? 22.656 14 9.875 1 97.81 263 ALA B O 1
ATOM 6647 N N . ILE B 1 264 ? 23.391 12.992 7.992 1 98.69 264 ILE B N 1
ATOM 6648 C CA . ILE B 1 264 ? 23.484 11.664 8.602 1 98.69 264 ILE B CA 1
ATOM 6649 C C . ILE B 1 264 ? 24.609 11.656 9.641 1 98.69 264 ILE B C 1
ATOM 6651 O O . ILE B 1 264 ? 24.453 11.078 10.719 1 98.69 264 ILE B O 1
ATOM 6655 N N . ALA B 1 265 ? 25.75 12.258 9.25 1 98.12 265 ALA B N 1
ATOM 6656 C CA . ALA B 1 265 ? 26.844 12.367 10.211 1 98.12 265 ALA B CA 1
ATOM 6657 C C . ALA B 1 265 ? 26.391 13.07 11.484 1 98.12 265 ALA B C 1
ATOM 6659 O O . ALA B 1 265 ? 26.719 12.648 12.594 1 98.12 265 ALA B O 1
ATOM 6660 N N . ASP B 1 266 ? 25.641 14.125 11.359 1 97.56 266 ASP B N 1
ATOM 6661 C CA . ASP B 1 266 ? 25.109 14.875 12.5 1 97.56 266 ASP B CA 1
ATOM 6662 C C . ASP B 1 266 ? 24.141 14.023 13.312 1 97.56 266 ASP B C 1
ATOM 6664 O O . ASP B 1 266 ? 24.109 14.109 14.547 1 97.56 266 ASP B O 1
ATOM 6668 N N . THR B 1 267 ? 23.312 13.211 12.664 1 98.06 267 THR B N 1
ATOM 6669 C CA . THR B 1 267 ? 22.375 12.305 13.328 1 98.06 267 THR B CA 1
ATOM 6670 C C . THR B 1 267 ? 23.125 11.297 14.188 1 98.06 267 THR B C 1
ATOM 6672 O O . THR B 1 267 ? 22.656 10.938 15.281 1 98.06 267 THR B O 1
ATOM 6675 N N . LEU B 1 268 ? 24.281 10.844 13.734 1 97.94 268 LEU B N 1
ATOM 6676 C CA . LEU B 1 268 ? 25.031 9.781 14.391 1 97.94 268 LEU B CA 1
ATOM 6677 C C . LEU B 1 268 ? 26.047 10.367 15.375 1 97.94 268 LEU B C 1
ATOM 6679 O O . LEU B 1 268 ? 26.578 9.648 16.219 1 97.94 268 LEU B O 1
ATOM 6683 N N . GLU B 1 269 ? 26.25 11.656 15.297 1 95.62 269 GLU B N 1
ATOM 6684 C CA . GLU B 1 269 ? 27.297 12.312 16.094 1 95.62 269 GLU B CA 1
ATOM 6685 C C . GLU B 1 269 ? 27.062 12.117 17.578 1 95.62 269 GLU B C 1
ATOM 6687 O O . GLU B 1 269 ? 25.953 12.312 18.078 1 95.62 269 GLU B O 1
ATOM 6692 N N . ALA B 1 270 ? 28.062 11.695 18.312 1 93.94 270 ALA B N 1
ATOM 6693 C CA . ALA B 1 270 ? 28.062 11.477 19.766 1 93.94 270 ALA B CA 1
ATOM 6694 C C . ALA B 1 270 ? 27.125 10.344 20.156 1 93.94 270 ALA B C 1
ATOM 6696 O O . ALA B 1 270 ? 26.672 10.266 21.297 1 93.94 270 ALA B O 1
ATOM 6697 N N . ARG B 1 271 ? 26.812 9.531 19.219 1 97 271 ARG B N 1
ATOM 6698 C CA . ARG B 1 271 ? 25.891 8.438 19.516 1 97 271 ARG B CA 1
ATOM 6699 C C . ARG B 1 271 ? 26.5 7.094 19.125 1 97 271 ARG B C 1
ATOM 6701 O O . ARG B 1 271 ? 26.047 6.043 19.578 1 97 271 ARG B O 1
ATOM 6708 N N . ILE B 1 272 ? 27.422 7.164 18.266 1 95.94 272 ILE B N 1
ATOM 6709 C CA . ILE B 1 272 ? 28 5.922 17.766 1 95.94 272 ILE B CA 1
ATOM 6710 C C . ILE B 1 272 ? 29.531 6.027 17.781 1 95.94 272 ILE B C 1
ATOM 6712 O O . ILE B 1 272 ? 30.078 7.117 17.625 1 95.94 272 ILE B O 1
ATOM 6716 N N . ALA B 1 273 ? 30.203 4.973 18.156 1 91.69 273 ALA B N 1
ATOM 6717 C CA . ALA B 1 273 ? 31.625 4.766 17.938 1 91.69 273 ALA B CA 1
ATOM 6718 C C . ALA B 1 273 ? 31.875 3.832 16.75 1 91.69 273 ALA B C 1
ATOM 6720 O O . ALA B 1 273 ? 30.953 3.514 16 1 91.69 273 ALA B O 1
ATOM 6721 N N . ALA B 1 274 ? 33.125 3.393 16.609 1 88.19 274 ALA B N 1
ATOM 6722 C CA . ALA B 1 274 ? 33.469 2.592 15.445 1 88.19 274 ALA B CA 1
ATOM 6723 C C . ALA B 1 274 ? 32.781 1.241 15.469 1 88.19 274 ALA B C 1
ATOM 6725 O O . ALA B 1 274 ? 32.406 0.709 14.422 1 88.19 274 ALA B O 1
ATOM 6726 N N . ASP B 1 275 ? 32.5 0.759 16.672 1 92.44 275 ASP B N 1
ATOM 6727 C CA . ASP B 1 275 ? 31.984 -0.606 16.672 1 92.44 275 ASP B CA 1
ATOM 6728 C C . ASP B 1 275 ? 30.906 -0.786 17.734 1 92.44 275 ASP B C 1
ATOM 6730 O O . ASP B 1 275 ? 30.469 -1.909 18 1 92.44 275 ASP B O 1
ATOM 6734 N N . HIS B 1 276 ? 30.469 0.319 18.297 1 95.5 276 HIS B N 1
ATOM 6735 C CA . HIS B 1 276 ? 29.391 0.213 19.266 1 95.5 276 HIS B CA 1
ATOM 6736 C C . HIS B 1 276 ? 28.641 1.532 19.391 1 95.5 276 HIS B C 1
ATOM 6738 O O . HIS B 1 276 ? 29.141 2.584 19 1 95.5 276 HIS B O 1
ATOM 6744 N N . ILE B 1 277 ? 27.438 1.424 19.859 1 96.38 277 ILE B N 1
ATOM 6745 C CA . ILE B 1 277 ? 26.625 2.596 20.172 1 96.38 277 ILE B CA 1
ATOM 6746 C C . ILE B 1 277 ? 26.953 3.1 21.578 1 96.38 277 ILE B C 1
ATOM 6748 O O . ILE B 1 277 ? 27.125 2.309 22.5 1 96.38 277 ILE B O 1
ATOM 6752 N N . LEU B 1 278 ? 27.109 4.383 21.703 1 94.06 278 LEU B N 1
ATOM 6753 C CA . LEU B 1 278 ? 27.469 4.98 22.984 1 94.06 278 LEU B CA 1
ATOM 6754 C C . LEU B 1 278 ? 26.312 4.883 23.984 1 94.06 278 LEU B C 1
ATOM 6756 O O . LEU B 1 278 ? 25.156 4.781 23.578 1 94.06 278 LEU B O 1
ATOM 6760 N N . PRO B 1 279 ? 26.609 4.863 25.203 1 88.38 279 PRO B N 1
ATOM 6761 C CA . PRO B 1 279 ? 25.562 4.68 26.203 1 88.38 279 PRO B CA 1
ATOM 6762 C C . PRO B 1 279 ? 24.641 5.887 26.312 1 88.38 279 PRO B C 1
ATOM 6764 O O . PRO B 1 279 ? 25.062 7.02 26.078 1 88.38 279 PRO B O 1
ATOM 6767 N N . ASN B 1 280 ? 23.406 5.703 26.656 1 87.62 280 ASN B N 1
ATOM 6768 C CA . ASN B 1 280 ? 22.406 6.695 27.031 1 87.62 280 ASN B CA 1
ATOM 6769 C C . ASN B 1 280 ? 22.109 7.664 25.891 1 87.62 280 ASN B C 1
ATOM 6771 O O . ASN B 1 280 ? 21.938 8.859 26.125 1 87.62 280 ASN B O 1
ATOM 6775 N N . ILE B 1 281 ? 22.094 7.152 24.703 1 89.31 281 ILE B N 1
ATOM 6776 C CA . ILE B 1 281 ? 21.891 8.039 23.562 1 89.31 281 ILE B CA 1
ATOM 6777 C C . ILE B 1 281 ? 20.422 8.445 23.484 1 89.31 281 ILE B C 1
ATOM 6779 O O . ILE B 1 281 ? 20.078 9.422 22.828 1 89.31 281 ILE B O 1
ATOM 6783 N N . PHE B 1 282 ? 19.469 7.711 24.156 1 88 282 PHE B N 1
ATOM 6784 C CA . PHE B 1 282 ? 18.047 8.039 24.156 1 88 282 PHE B CA 1
ATOM 6785 C C . PHE B 1 282 ? 17.672 8.75 25.453 1 88 282 PHE B C 1
ATOM 6787 O O . PHE B 1 282 ? 16.5 9.062 25.672 1 88 282 PHE B O 1
ATOM 6794 N N . GLY B 1 283 ? 18.562 8.977 26.25 1 84.31 283 GLY B N 1
ATOM 6795 C CA . GLY B 1 283 ? 18.328 9.555 27.578 1 84.31 283 GLY B CA 1
ATOM 6796 C C . GLY B 1 283 ? 18.812 8.664 28.703 1 84.31 283 GLY B C 1
ATOM 6797 O O . GLY B 1 283 ? 19.094 7.488 28.5 1 84.31 283 GLY B O 1
ATOM 6798 N N . VAL B 1 284 ? 18.781 9.273 29.859 1 79.44 284 VAL B N 1
ATOM 6799 C CA . VAL B 1 284 ? 19.281 8.555 31.031 1 79.44 284 VAL B CA 1
ATOM 6800 C C . VAL B 1 284 ? 18.25 7.523 31.484 1 79.44 284 VAL B C 1
ATOM 6802 O O . VAL B 1 284 ? 17.047 7.797 31.484 1 79.44 284 VAL B O 1
ATOM 6805 N N . ASP B 1 285 ? 18.594 6.348 31.812 1 80.19 285 ASP B N 1
ATOM 6806 C CA . ASP B 1 285 ? 17.812 5.254 32.375 1 80.19 285 ASP B CA 1
ATOM 6807 C C . ASP B 1 285 ? 16.781 4.746 31.375 1 80.19 285 ASP B C 1
ATOM 6809 O O . ASP B 1 285 ? 15.703 4.281 31.766 1 80.19 285 ASP B O 1
ATOM 6813 N N . THR B 1 286 ? 17.031 5 30.125 1 88.81 286 THR B N 1
ATOM 6814 C CA . THR B 1 286 ? 16.062 4.57 29.109 1 88.81 286 THR B CA 1
ATOM 6815 C C . THR B 1 286 ? 16.094 3.055 28.953 1 88.81 286 THR B C 1
ATOM 6817 O O . THR B 1 286 ? 15.133 2.465 28.438 1 88.81 286 THR B O 1
ATOM 6820 N N . GLU B 1 287 ? 17.172 2.473 29.406 1 89.31 287 GLU B N 1
ATOM 6821 C CA . GLU B 1 287 ? 17.344 1.034 29.219 1 89.31 287 GLU B CA 1
ATOM 6822 C C . GLU B 1 287 ? 16.266 0.251 29.969 1 89.31 287 GLU B C 1
ATOM 6824 O O . GLU B 1 287 ? 15.844 -0.819 29.516 1 89.31 287 GLU B O 1
ATOM 6829 N N . THR B 1 288 ? 15.859 0.797 31.047 1 91.19 288 THR B N 1
ATOM 6830 C CA . THR B 1 288 ? 14.805 0.141 31.812 1 91.19 288 THR B CA 1
ATOM 6831 C C . THR B 1 288 ? 13.539 -0.011 30.984 1 91.19 288 THR B C 1
ATOM 6833 O O . THR B 1 288 ? 12.914 -1.073 30.984 1 91.19 288 THR B O 1
ATOM 6836 N N . LEU B 1 289 ? 13.188 0.992 30.297 1 93.69 289 LEU B N 1
ATOM 6837 C CA . LEU B 1 289 ? 12.008 0.947 29.438 1 93.69 289 LEU B CA 1
ATOM 6838 C C . LEU B 1 289 ? 12.234 0.003 28.266 1 93.69 289 LEU B C 1
ATOM 6840 O O . LEU B 1 289 ? 11.359 -0.809 27.938 1 93.69 289 LEU B O 1
ATOM 6844 N N . LEU B 1 290 ? 13.344 0.058 27.656 1 96.06 290 LEU B N 1
ATOM 6845 C CA . LEU B 1 290 ? 13.641 -0.709 26.453 1 96.06 290 LEU B CA 1
ATOM 6846 C C . LEU B 1 290 ? 13.68 -2.203 26.75 1 96.06 290 LEU B C 1
ATOM 6848 O O . LEU B 1 290 ? 13.328 -3.023 25.891 1 96.06 290 LEU B O 1
ATOM 6852 N N . ARG B 1 291 ? 14.094 -2.557 27.953 1 96.44 291 ARG B N 1
ATOM 6853 C CA . ARG B 1 291 ? 14.164 -3.959 28.344 1 96.44 291 ARG B CA 1
ATOM 6854 C C . ARG B 1 291 ? 12.773 -4.574 28.453 1 96.44 291 ARG B C 1
ATOM 6856 O O . ARG B 1 291 ? 12.625 -5.793 28.359 1 96.44 291 ARG B O 1
ATOM 6863 N N . GLN B 1 292 ? 11.82 -3.715 28.594 1 97 292 GLN B N 1
ATOM 6864 C CA . GLN B 1 292 ? 10.453 -4.195 28.766 1 97 292 GLN B CA 1
ATOM 6865 C C . GLN B 1 292 ? 9.742 -4.328 27.406 1 97 292 GLN B C 1
ATOM 6867 O O . GLN B 1 292 ? 8.633 -4.863 27.344 1 97 292 GLN B O 1
ATOM 6872 N N . VAL B 1 293 ? 10.344 -3.936 26.359 1 97.81 293 VAL B N 1
ATOM 6873 C CA . VAL B 1 293 ? 9.695 -3.9 25.047 1 97.81 293 VAL B CA 1
ATOM 6874 C C . VAL B 1 293 ? 9.578 -5.316 24.484 1 97.81 293 VAL B C 1
ATOM 6876 O O . VAL B 1 293 ? 10.57 -6.047 24.406 1 97.81 293 VAL B O 1
ATOM 6879 N N . ARG B 1 294 ? 8.375 -5.684 24.125 1 97.38 294 ARG B N 1
ATOM 6880 C CA . ARG B 1 294 ? 8.102 -6.996 23.547 1 97.38 294 ARG B CA 1
ATOM 6881 C C . ARG B 1 294 ? 7.441 -6.863 22.172 1 97.38 294 ARG B C 1
ATOM 6883 O O . ARG B 1 294 ? 7.328 -7.844 21.438 1 97.38 294 ARG B O 1
ATOM 6890 N N . PHE B 1 295 ? 7.02 -5.676 21.875 1 97.81 295 PHE B N 1
ATOM 6891 C CA . PHE B 1 295 ? 6.387 -5.332 20.609 1 97.81 295 PHE B CA 1
ATOM 6892 C C . PHE B 1 295 ? 6.664 -3.877 20.25 1 97.81 295 PHE B C 1
ATOM 6894 O O . PHE B 1 295 ? 6.738 -3.016 21.125 1 97.81 295 PHE B O 1
ATOM 6901 N N . VAL B 1 296 ? 6.91 -3.58 18.969 1 98.5 296 VAL B N 1
ATOM 6902 C CA . VAL B 1 296 ? 7.102 -2.201 18.531 1 98.5 296 VAL B CA 1
ATOM 6903 C C . VAL B 1 296 ? 6.008 -1.82 17.531 1 98.5 296 VAL B C 1
ATOM 6905 O O . VAL B 1 296 ? 5.766 -2.539 16.562 1 98.5 296 VAL B O 1
ATOM 6908 N N . GLN B 1 297 ? 5.285 -0.806 17.781 1 98.5 297 GLN B N 1
ATOM 6909 C CA . GLN B 1 297 ? 4.297 -0.222 16.875 1 98.5 297 GLN B CA 1
ATOM 6910 C C . GLN B 1 297 ? 4.797 1.098 16.297 1 98.5 297 GLN B C 1
ATOM 6912 O O . GLN B 1 297 ? 4.887 2.102 17.016 1 98.5 297 GLN B O 1
ATOM 6917 N N . ILE B 1 298 ? 5.082 1.087 15.016 1 98.81 298 ILE B N 1
ATOM 6918 C CA . ILE B 1 298 ? 5.531 2.305 14.352 1 98.81 298 ILE B CA 1
ATOM 6919 C C . ILE B 1 298 ? 4.355 2.977 13.648 1 98.81 298 ILE B C 1
ATOM 6921 O O . ILE B 1 298 ? 3.615 2.328 12.906 1 98.81 298 ILE B O 1
ATOM 6925 N N . VAL B 1 299 ? 4.156 4.223 13.875 1 98.5 299 VAL B N 1
ATOM 6926 C CA . VAL B 1 299 ? 3.072 4.992 13.273 1 98.5 299 VAL B CA 1
ATOM 6927 C C . VAL B 1 299 ? 3.631 6.27 12.648 1 98.5 299 VAL B C 1
ATOM 6929 O O . VAL B 1 299 ? 4.336 7.035 13.312 1 98.5 299 VAL B O 1
ATOM 6932 N N . ALA B 1 300 ? 3.402 6.488 11.445 1 98.19 300 ALA B N 1
ATOM 6933 C CA . ALA B 1 300 ? 3.91 7.629 10.688 1 98.19 300 ALA B CA 1
ATOM 6934 C C . ALA B 1 300 ? 3.104 7.844 9.406 1 98.19 300 ALA B C 1
ATOM 6936 O O . ALA B 1 300 ? 2.135 7.125 9.148 1 98.19 300 ALA B O 1
ATOM 6937 N N . CYS B 1 301 ? 3.443 8.883 8.609 1 96.75 301 CYS B N 1
ATOM 6938 C CA . CYS B 1 301 ? 2.807 9.18 7.328 1 96.75 301 CYS B CA 1
ATOM 6939 C C . CYS B 1 301 ? 3.846 9.344 6.227 1 96.75 301 CYS B C 1
ATOM 6941 O O . CYS B 1 301 ? 5 9.672 6.5 1 96.75 301 CYS B O 1
ATOM 6943 N N . GLY B 1 302 ? 3.461 9.094 5.004 1 96.12 302 GLY B N 1
ATOM 6944 C CA . GLY B 1 302 ? 4.27 9.383 3.828 1 96.12 302 GLY B CA 1
ATOM 6945 C C . GLY B 1 302 ? 5.66 8.781 3.895 1 96.12 302 GLY B C 1
ATOM 6946 O O . GLY B 1 302 ? 5.809 7.582 4.141 1 96.12 302 GLY B O 1
ATOM 6947 N N . THR B 1 303 ? 6.664 9.695 3.719 1 97.88 303 THR B N 1
ATOM 6948 C CA . THR B 1 303 ? 8.07 9.297 3.693 1 97.88 303 THR B CA 1
ATOM 6949 C C . THR B 1 303 ? 8.477 8.672 5.023 1 97.88 303 THR B C 1
ATOM 6951 O O . THR B 1 303 ? 9.227 7.688 5.047 1 97.88 303 THR B O 1
ATOM 6954 N N . SER B 1 304 ? 8.008 9.234 6.113 1 98.5 304 SER B N 1
ATOM 6955 C CA . SER B 1 304 ? 8.312 8.688 7.434 1 98.5 304 SER B CA 1
ATOM 6956 C C . SER B 1 304 ? 7.754 7.281 7.594 1 98.5 304 SER B C 1
ATOM 6958 O O . SER B 1 304 ? 8.367 6.434 8.242 1 98.5 304 SER B O 1
ATOM 6960 N N . TYR B 1 305 ? 6.559 7.074 7.027 1 98.5 305 TYR B N 1
ATOM 6961 C CA . TYR B 1 305 ? 5.969 5.742 7.031 1 98.5 305 TYR B CA 1
ATOM 6962 C C . TYR B 1 305 ? 6.859 4.75 6.289 1 98.5 305 TYR B C 1
ATOM 6964 O O . TYR B 1 305 ? 7.062 3.625 6.75 1 98.5 305 TYR B O 1
ATOM 6972 N N . HIS B 1 306 ? 7.418 5.117 5.191 1 98.75 306 HIS B N 1
ATOM 6973 C CA . HIS B 1 306 ? 8.312 4.254 4.434 1 98.75 306 HIS B CA 1
ATOM 6974 C C . HIS B 1 306 ? 9.562 3.906 5.242 1 98.75 306 HIS B C 1
ATOM 6976 O O . HIS B 1 306 ? 10.055 2.781 5.172 1 98.75 306 HIS B O 1
ATOM 6982 N N . ALA B 1 307 ? 10.062 4.891 5.977 1 98.88 307 ALA B N 1
ATOM 6983 C CA . ALA B 1 307 ? 11.195 4.617 6.852 1 98.88 307 ALA B CA 1
ATOM 6984 C C . ALA B 1 307 ? 10.844 3.561 7.895 1 98.88 307 ALA B C 1
ATOM 6986 O O . ALA B 1 307 ? 11.656 2.68 8.195 1 98.88 307 ALA B O 1
ATOM 6987 N N . GLY B 1 308 ? 9.656 3.707 8.422 1 98.88 308 GLY B N 1
ATOM 6988 C CA . GLY B 1 308 ? 9.188 2.717 9.375 1 98.88 308 GLY B CA 1
ATOM 6989 C C . GLY B 1 308 ? 9.102 1.318 8.789 1 98.88 308 GLY B C 1
ATOM 6990 O O . GLY B 1 308 ? 9.406 0.337 9.469 1 98.88 308 GLY B O 1
ATOM 6991 N N . LEU B 1 309 ? 8.695 1.25 7.531 1 98.75 309 LEU B N 1
ATOM 6992 C CA . LEU B 1 309 ? 8.594 -0.048 6.875 1 98.75 309 LEU B CA 1
ATOM 6993 C C . LEU B 1 309 ? 9.961 -0.718 6.789 1 98.75 309 LEU B C 1
ATOM 6995 O O . LEU B 1 309 ? 10.07 -1.938 6.93 1 98.75 309 LEU B O 1
ATOM 6999 N N . VAL B 1 310 ? 11.008 0.034 6.531 1 98.69 310 VAL B N 1
ATOM 7000 C CA . VAL B 1 310 ? 12.359 -0.517 6.512 1 98.69 310 VAL B CA 1
ATOM 7001 C C . VAL B 1 310 ? 12.734 -1.009 7.91 1 98.69 310 VAL B C 1
ATOM 7003 O O . VAL B 1 310 ? 13.258 -2.115 8.062 1 98.69 310 VAL B O 1
ATOM 7006 N N . ALA B 1 311 ? 12.445 -0.222 8.891 1 98.69 311 ALA B N 1
ATOM 7007 C CA . ALA B 1 311 ? 12.836 -0.506 10.266 1 98.69 311 ALA B CA 1
ATOM 7008 C C . ALA B 1 311 ? 12.18 -1.788 10.773 1 98.69 311 ALA B C 1
ATOM 7010 O O . ALA B 1 311 ? 12.75 -2.494 11.609 1 98.69 311 ALA B O 1
ATOM 7011 N N . ARG B 1 312 ? 10.969 -2.029 10.305 1 98.38 312 ARG B N 1
ATOM 7012 C CA . ARG B 1 312 ? 10.305 -3.266 10.703 1 98.38 312 ARG B CA 1
ATOM 7013 C C . ARG B 1 312 ? 11.203 -4.473 10.445 1 98.38 312 ARG B C 1
ATOM 7015 O O . ARG B 1 312 ? 11.297 -5.371 11.289 1 98.38 312 ARG B O 1
ATOM 7022 N N . TYR B 1 313 ? 11.82 -4.527 9.266 1 97.81 313 TYR B N 1
ATOM 7023 C CA . TYR B 1 313 ? 12.719 -5.629 8.93 1 97.81 313 TYR B CA 1
ATOM 7024 C C . TYR B 1 313 ? 13.898 -5.688 9.898 1 97.81 313 TYR B C 1
ATOM 7026 O O . TYR B 1 313 ? 14.281 -6.766 10.352 1 97.81 313 TYR B O 1
ATOM 7034 N N . TRP B 1 314 ? 14.461 -4.523 10.258 1 98.31 314 TRP B N 1
ATOM 7035 C CA . TRP B 1 314 ? 15.594 -4.453 11.164 1 98.31 314 TRP B CA 1
ATOM 7036 C C . TRP B 1 314 ? 15.203 -4.922 12.562 1 98.31 314 TRP B C 1
ATOM 7038 O O . TRP B 1 314 ? 15.93 -5.699 13.188 1 98.31 314 TRP B O 1
ATOM 7048 N N . LEU B 1 315 ? 14.062 -4.445 13.047 1 98.5 315 LEU B N 1
ATOM 7049 C CA . LEU B 1 315 ? 13.625 -4.746 14.398 1 98.5 315 LEU B CA 1
ATOM 7050 C C . LEU B 1 315 ? 13.367 -6.238 14.578 1 98.5 315 LEU B C 1
ATOM 7052 O O . LEU B 1 315 ? 13.734 -6.824 15.602 1 98.5 315 LEU B O 1
ATOM 7056 N N . GLU B 1 316 ? 12.773 -6.863 13.578 1 97.56 316 GLU B N 1
ATOM 7057 C CA . GLU B 1 316 ? 12.492 -8.289 13.695 1 97.56 316 GLU B CA 1
ATOM 7058 C C . GLU B 1 316 ? 13.766 -9.117 13.516 1 97.56 316 GLU B C 1
ATOM 7060 O O . GLU B 1 316 ? 14.016 -10.055 14.273 1 97.56 316 GLU B O 1
ATOM 7065 N N . GLU B 1 317 ? 14.586 -8.734 12.555 1 96.69 317 GLU B N 1
ATOM 7066 C CA . GLU B 1 317 ? 15.773 -9.516 12.227 1 96.69 317 GLU B CA 1
ATOM 7067 C C . GLU B 1 317 ? 16.859 -9.352 13.289 1 96.69 317 GLU B C 1
ATOM 7069 O O . GLU B 1 317 ? 17.516 -10.32 13.672 1 96.69 317 GLU B O 1
ATOM 7074 N N . LEU B 1 318 ? 17.047 -8.148 13.75 1 97.5 318 LEU B N 1
ATOM 7075 C CA . LEU B 1 318 ? 18.172 -7.855 14.633 1 97.5 318 LEU B CA 1
ATOM 7076 C C . LEU B 1 318 ? 17.75 -7.914 16.094 1 97.5 318 LEU B C 1
ATOM 7078 O O . LEU B 1 318 ? 18.5 -8.414 16.938 1 97.5 318 LEU B O 1
ATOM 7082 N N . ALA B 1 319 ? 16.562 -7.398 16.375 1 97.56 319 ALA B N 1
ATOM 7083 C CA . ALA B 1 319 ? 16.141 -7.281 17.781 1 97.56 319 ALA B CA 1
ATOM 7084 C C . ALA B 1 319 ? 15.281 -8.469 18.188 1 97.56 319 ALA B C 1
ATOM 7086 O O . ALA B 1 319 ? 15.07 -8.703 19.391 1 97.56 319 ALA B O 1
ATOM 7087 N N . GLY B 1 320 ? 14.789 -9.195 17.203 1 97.25 320 GLY B N 1
ATOM 7088 C CA . GLY B 1 320 ? 13.906 -10.305 17.547 1 97.25 320 GLY B CA 1
ATOM 7089 C C . GLY B 1 320 ? 12.609 -9.859 18.172 1 97.25 320 GLY B C 1
ATOM 7090 O O . GLY B 1 320 ? 12.055 -10.547 19.031 1 97.25 320 GLY B O 1
ATOM 7091 N N . ILE B 1 321 ? 12.156 -8.688 17.859 1 97.75 321 ILE B N 1
ATOM 7092 C CA . ILE B 1 321 ? 10.922 -8.125 18.391 1 97.75 321 ILE B CA 1
ATOM 7093 C C . ILE B 1 321 ? 9.898 -7.945 17.266 1 97.75 321 ILE B C 1
ATOM 7095 O O . ILE B 1 321 ? 10.211 -7.367 16.219 1 97.75 321 ILE B O 1
ATOM 7099 N N . PRO B 1 322 ? 8.648 -8.547 17.438 1 97.5 322 PRO B N 1
ATOM 7100 C CA . PRO B 1 322 ? 7.633 -8.289 16.406 1 97.5 322 PRO B CA 1
ATOM 7101 C C . PRO B 1 322 ? 7.32 -6.809 16.25 1 97.5 322 PRO B C 1
ATOM 7103 O O . PRO B 1 322 ? 7.336 -6.059 17.234 1 97.5 322 PRO B O 1
ATOM 7106 N N . CYS B 1 323 ? 7.07 -6.41 15.023 1 97.81 323 CYS B N 1
ATOM 7107 C CA . CYS B 1 323 ? 6.902 -4.992 14.727 1 97.81 323 CYS B CA 1
ATOM 7108 C C . CYS B 1 323 ? 5.77 -4.77 13.734 1 97.81 323 CYS B C 1
ATOM 7110 O O . CYS B 1 323 ? 5.656 -5.496 12.742 1 97.81 323 CYS B O 1
ATOM 7112 N N . ALA B 1 324 ? 4.902 -3.877 14.023 1 97.44 324 ALA B N 1
ATOM 7113 C CA . ALA B 1 324 ? 3.863 -3.428 13.102 1 97.44 324 ALA B CA 1
ATOM 7114 C C . ALA B 1 324 ? 4.074 -1.97 12.703 1 97.44 324 ALA B C 1
ATOM 7116 O O . ALA B 1 324 ? 4.5 -1.152 13.523 1 97.44 324 ALA B O 1
ATOM 7117 N N . VAL B 1 325 ? 3.857 -1.669 11.453 1 98.19 325 VAL B N 1
ATOM 7118 C CA . VAL B 1 325 ? 3.957 -0.308 10.93 1 98.19 325 VAL B CA 1
ATOM 7119 C C . VAL B 1 325 ? 2.627 0.105 10.305 1 98.19 325 VAL B C 1
ATOM 7121 O O . VAL B 1 325 ? 2.072 -0.62 9.477 1 98.19 325 VAL B O 1
ATOM 7124 N N . GLU B 1 326 ? 2.102 1.238 10.672 1 97.5 326 GLU B N 1
ATOM 7125 C CA . GLU B 1 326 ? 0.801 1.664 10.164 1 97.5 326 GLU B CA 1
ATOM 7126 C C . GLU B 1 326 ? 0.792 3.158 9.852 1 97.5 326 GLU B C 1
ATOM 7128 O O . GLU B 1 326 ? 1.548 3.926 10.453 1 97.5 326 GLU B O 1
ATOM 7133 N N . VAL B 1 327 ? -0.046 3.537 8.906 1 96.69 327 VAL B N 1
ATOM 7134 C CA . VAL B 1 327 ? -0.25 4.949 8.602 1 96.69 327 VAL B CA 1
ATOM 7135 C C . VAL B 1 327 ? -1.058 5.609 9.711 1 96.69 327 VAL B C 1
ATOM 7137 O O . VAL B 1 327 ? -2.055 5.055 10.18 1 96.69 327 VAL B O 1
ATOM 7140 N N . ALA B 1 328 ? -0.645 6.773 10.07 1 96.75 328 ALA B N 1
ATOM 7141 C CA . ALA B 1 328 ? -1.204 7.449 11.242 1 96.75 328 ALA B CA 1
ATOM 7142 C C . ALA B 1 328 ? -2.668 7.82 11.016 1 96.75 328 ALA B C 1
ATOM 7144 O O . ALA B 1 328 ? -3.479 7.773 11.945 1 96.75 328 ALA B O 1
ATOM 7145 N N . SER B 1 329 ? -3.018 8.18 9.773 1 93.25 329 SER B N 1
ATOM 7146 C CA . SER B 1 329 ? -4.363 8.641 9.461 1 93.25 329 SER B CA 1
ATOM 7147 C C . SER B 1 329 ? -5.391 7.535 9.664 1 93.25 329 SER B C 1
ATOM 7149 O O . SER B 1 329 ? -6.57 7.809 9.906 1 93.25 329 SER B O 1
ATOM 7151 N N . GLU B 1 330 ? -4.988 6.297 9.578 1 95.06 330 GLU B N 1
ATOM 7152 C CA . GLU B 1 330 ? -5.871 5.16 9.82 1 95.06 330 GLU B CA 1
ATOM 7153 C C . GLU B 1 330 ? -5.777 4.691 11.273 1 95.06 330 GLU B C 1
ATOM 7155 O O . GLU B 1 330 ? -6.789 4.336 11.883 1 95.06 330 GLU B O 1
ATOM 7160 N N . TYR B 1 331 ? -4.648 4.723 11.836 1 95.56 331 TYR B N 1
ATOM 7161 C CA . TYR B 1 331 ? -4.414 4.195 13.18 1 95.56 331 TYR B CA 1
ATOM 7162 C C . TYR B 1 331 ? -5.203 4.984 14.219 1 95.56 331 TYR B C 1
ATOM 7164 O O . TYR B 1 331 ? -5.754 4.406 15.156 1 95.56 331 TYR B O 1
ATOM 7172 N N . ARG B 1 332 ? -5.203 6.258 14.023 1 92.94 332 ARG B N 1
ATOM 7173 C CA . ARG B 1 332 ? -5.785 7.117 15.047 1 92.94 332 ARG B CA 1
ATOM 7174 C C . ARG B 1 332 ? -7.285 6.863 15.188 1 92.94 332 ARG B C 1
ATOM 7176 O O . ARG B 1 332 ? -7.859 7.09 16.25 1 92.94 332 ARG B O 1
ATOM 7183 N N . TYR B 1 333 ? -7.957 6.391 14.203 1 92.31 333 TYR B N 1
ATOM 7184 C CA . TYR B 1 333 ? -9.406 6.25 14.242 1 92.31 333 TYR B CA 1
ATOM 7185 C C . TYR B 1 333 ? -9.812 4.797 14.445 1 92.31 333 TYR B C 1
ATOM 7187 O O . TYR B 1 333 ? -10.992 4.492 14.633 1 92.31 333 TYR B O 1
ATOM 7195 N N . ARG B 1 334 ? -8.883 3.932 14.383 1 92.12 334 ARG B N 1
ATOM 7196 C CA . ARG B 1 334 ? -9.164 2.506 14.5 1 92.12 334 ARG B CA 1
ATOM 7197 C C . ARG B 1 334 ? -9.211 2.07 15.961 1 92.12 334 ARG B C 1
ATOM 7199 O O . ARG B 1 334 ? -8.422 2.555 16.781 1 92.12 334 ARG B O 1
ATOM 7206 N N . GLN B 1 335 ? -10.156 1.189 16.297 1 91.25 335 GLN B N 1
ATOM 7207 C CA . GLN B 1 335 ? -10.102 0.52 17.594 1 91.25 335 GLN B CA 1
ATOM 7208 C C . GLN B 1 335 ? -8.992 -0.528 17.625 1 91.25 335 GLN B C 1
ATOM 7210 O O . GLN B 1 335 ? -9.258 -1.724 17.469 1 91.25 335 GLN B O 1
ATOM 7215 N N . THR B 1 336 ? -7.844 -0.109 18.016 1 91.75 336 THR B N 1
ATOM 7216 C CA . THR B 1 336 ? -6.68 -0.985 17.969 1 91.75 336 THR B CA 1
ATOM 7217 C C . THR B 1 336 ? -6.551 -1.785 19.266 1 91.75 336 THR B C 1
ATOM 7219 O O . THR B 1 336 ? -6.93 -1.306 20.328 1 91.75 336 THR B O 1
ATOM 7222 N N . VAL B 1 337 ? -6.168 -2.982 19.141 1 96 337 VAL B N 1
ATOM 7223 C CA . VAL B 1 337 ? -5.797 -3.807 20.281 1 96 337 VAL B CA 1
ATOM 7224 C C . VAL B 1 337 ? -4.277 -3.865 20.406 1 96 337 VAL B C 1
ATOM 7226 O O . VAL B 1 337 ? -3.592 -4.332 19.484 1 96 337 VAL B O 1
ATOM 7229 N N . VAL B 1 338 ? -3.762 -3.393 21.531 1 96.19 338 VAL B N 1
ATOM 7230 C CA . VAL B 1 338 ? -2.326 -3.225 21.719 1 96.19 338 VAL B CA 1
ATOM 7231 C C . VAL B 1 338 ? -1.756 -4.438 22.453 1 96.19 338 VAL B C 1
ATOM 7233 O O . VAL B 1 338 ? -2.146 -4.723 23.578 1 96.19 338 VAL B O 1
ATOM 7236 N N . PRO B 1 339 ? -0.821 -5.121 21.781 1 95.19 339 PRO B N 1
ATOM 7237 C CA . PRO B 1 339 ? -0.162 -6.207 22.516 1 95.19 339 PRO B CA 1
ATOM 7238 C C . PRO B 1 339 ? 0.575 -5.719 23.75 1 95.19 339 PRO B C 1
ATOM 7240 O O . PRO B 1 339 ? 1.068 -4.586 23.781 1 95.19 339 PRO B O 1
ATOM 7243 N N . PRO B 1 340 ? 0.673 -6.625 24.766 1 94 340 PRO B N 1
ATOM 7244 C CA . PRO B 1 340 ? 1.421 -6.234 25.969 1 94 340 PRO B CA 1
ATOM 7245 C C . PRO B 1 340 ? 2.887 -5.922 25.672 1 94 340 PRO B C 1
ATOM 7247 O O . PRO B 1 340 ? 3.514 -6.602 24.859 1 94 340 PRO B O 1
ATOM 7250 N N . GLY B 1 341 ? 3.424 -4.875 26.328 1 96.62 341 GLY B N 1
ATOM 7251 C CA . GLY B 1 341 ? 4.824 -4.516 26.172 1 96.62 341 GLY B CA 1
ATOM 7252 C C . GLY B 1 341 ? 5.113 -3.779 24.875 1 96.62 341 GLY B C 1
ATOM 7253 O O . GLY B 1 341 ? 6.234 -3.828 24.359 1 96.62 341 GLY B O 1
ATOM 7254 N N . THR B 1 342 ? 4.133 -3.041 24.328 1 97.81 342 THR B N 1
ATOM 7255 C CA . THR B 1 342 ? 4.277 -2.385 23.031 1 97.81 342 THR B CA 1
ATOM 7256 C C . THR B 1 342 ? 4.902 -1.002 23.203 1 97.81 342 THR B C 1
ATOM 7258 O O . THR B 1 342 ? 4.371 -0.156 23.922 1 97.81 342 THR B O 1
ATOM 7261 N N . LEU B 1 343 ? 6.039 -0.77 22.562 1 98.19 343 LEU B N 1
ATOM 7262 C CA . LEU B 1 343 ? 6.609 0.562 22.406 1 98.19 343 LEU B CA 1
ATOM 7263 C C . LEU B 1 343 ? 6 1.282 21.203 1 98.19 343 LEU B C 1
ATOM 7265 O O . LEU B 1 343 ? 6.031 0.77 20.094 1 98.19 343 LEU B O 1
ATOM 7269 N N . PHE B 1 344 ? 5.402 2.414 21.438 1 98.5 344 PHE B N 1
ATOM 7270 C CA . PHE B 1 344 ? 4.879 3.244 20.359 1 98.5 344 PHE B CA 1
ATOM 7271 C C . PHE B 1 344 ? 5.98 4.117 19.766 1 98.5 344 PHE B C 1
ATOM 7273 O O . PHE B 1 344 ? 6.574 4.938 20.469 1 98.5 344 PHE B O 1
ATOM 7280 N N . VAL B 1 345 ? 6.289 3.959 18.484 1 98.75 345 VAL B N 1
ATOM 7281 C CA . VAL B 1 345 ? 7.305 4.758 17.812 1 98.75 345 VAL B CA 1
ATOM 7282 C C . VAL B 1 345 ? 6.641 5.727 16.828 1 98.75 345 VAL B C 1
ATOM 7284 O O . VAL B 1 345 ? 6.008 5.301 15.867 1 98.75 345 VAL B O 1
ATOM 7287 N N . ALA B 1 346 ? 6.75 7 17.078 1 98.62 346 ALA B N 1
ATOM 7288 C CA . ALA B 1 346 ? 6.227 8.055 16.219 1 98.62 346 ALA B CA 1
ATOM 7289 C C . ALA B 1 346 ? 7.344 8.695 15.398 1 98.62 346 ALA B C 1
ATOM 7291 O O . ALA B 1 346 ? 8.383 9.078 15.945 1 98.62 346 ALA B O 1
ATOM 7292 N N . ILE B 1 347 ? 7.176 8.773 14.102 1 98.69 347 ILE B N 1
ATOM 7293 C CA . ILE B 1 347 ? 8.18 9.375 13.227 1 98.69 347 ILE B CA 1
ATOM 7294 C C . ILE B 1 347 ? 7.574 10.57 12.5 1 98.69 347 ILE B C 1
ATOM 7296 O O . ILE B 1 347 ? 6.57 10.43 11.789 1 98.69 347 ILE B O 1
ATOM 7300 N N . SER B 1 348 ? 8.164 11.711 12.617 1 97.56 348 SER B N 1
ATOM 7301 C CA . SER B 1 348 ? 7.738 12.93 11.938 1 97.56 348 SER B CA 1
ATOM 7302 C C . SER B 1 348 ? 8.891 13.922 11.812 1 97.56 348 SER B C 1
ATOM 7304 O O . SER B 1 348 ? 9.562 14.234 12.797 1 97.56 348 SER B O 1
ATOM 7306 N N . GLN B 1 349 ? 9.133 14.359 10.586 1 95.88 349 GLN B N 1
ATOM 7307 C CA . GLN B 1 349 ? 10.203 15.336 10.367 1 95.88 349 GLN B CA 1
ATOM 7308 C C . GLN B 1 349 ? 9.891 16.656 11.07 1 95.88 349 GLN B C 1
ATOM 7310 O O . GLN B 1 349 ? 10.758 17.219 11.742 1 95.88 349 GLN B O 1
ATOM 7315 N N . SER B 1 350 ? 8.68 17.172 11 1 91.94 350 SER B N 1
ATOM 7316 C CA . SER B 1 350 ? 8.289 18.469 11.539 1 91.94 350 SER B CA 1
ATOM 7317 C C . SER B 1 350 ? 7.918 18.359 13.016 1 91.94 350 SER B C 1
ATOM 7319 O O . SER B 1 350 ? 7.918 19.359 13.734 1 91.94 350 SER B O 1
ATOM 7321 N N . GLY B 1 351 ? 7.48 17.172 13.391 1 95.12 351 GLY B N 1
ATOM 7322 C CA . GLY B 1 351 ? 7.004 16.953 14.75 1 95.12 351 GLY B CA 1
ATOM 7323 C C . GLY B 1 351 ? 5.621 17.531 14.992 1 95.12 351 GLY B C 1
ATOM 7324 O O . GLY B 1 351 ? 5.141 17.562 16.125 1 95.12 351 GLY B O 1
ATOM 7325 N N . GLU B 1 352 ? 4.969 18.016 13.891 1 92.5 352 GLU B N 1
ATOM 7326 C CA . GLU B 1 352 ? 3.654 18.641 14.008 1 92.5 352 GLU B CA 1
ATOM 7327 C C . GLU B 1 352 ? 2.625 17.922 13.141 1 92.5 352 GLU B C 1
ATOM 7329 O O . GLU B 1 352 ? 1.527 18.438 12.922 1 92.5 352 GLU B O 1
ATOM 7334 N N . THR B 1 353 ? 2.984 16.75 12.602 1 93.69 353 THR B N 1
ATOM 7335 C CA . THR B 1 353 ? 2.039 16 11.781 1 93.69 353 THR B CA 1
ATOM 7336 C C . THR B 1 353 ? 0.796 15.641 12.594 1 93.69 353 THR B C 1
ATOM 7338 O O . THR B 1 353 ? 0.872 14.852 13.531 1 93.69 353 THR B O 1
ATOM 7341 N N . ALA B 1 354 ? -0.314 16.172 12.164 1 93.06 354 ALA B N 1
ATOM 7342 C CA . ALA B 1 354 ? -1.545 16.109 12.953 1 93.06 354 ALA B CA 1
ATOM 7343 C C . ALA B 1 354 ? -1.936 14.672 13.258 1 93.06 354 ALA B C 1
ATOM 7345 O O . ALA B 1 354 ? -2.23 14.328 14.398 1 93.06 354 ALA B O 1
ATOM 7346 N N . ASP B 1 355 ? -1.941 13.812 12.266 1 94.88 355 ASP B N 1
ATOM 7347 C CA . ASP B 1 355 ? -2.373 12.43 12.43 1 94.88 355 ASP B CA 1
ATOM 7348 C C . ASP B 1 355 ? -1.417 11.664 13.344 1 94.88 355 ASP B C 1
ATOM 7350 O O . ASP B 1 355 ? -1.852 10.875 14.18 1 94.88 355 ASP B O 1
ATOM 7354 N N . THR B 1 356 ? -0.16 11.859 13.195 1 96.88 356 THR B N 1
ATOM 7355 C CA . THR B 1 356 ? 0.835 11.18 14.023 1 96.88 356 THR B CA 1
ATOM 7356 C C . THR B 1 356 ? 0.717 11.617 15.477 1 96.88 356 THR B C 1
ATOM 7358 O O . THR B 1 356 ? 0.764 10.789 16.391 1 96.88 356 THR B O 1
ATOM 7361 N N . LEU B 1 357 ? 0.539 12.93 15.648 1 95.75 357 LEU B N 1
ATOM 7362 C CA . LEU B 1 357 ? 0.386 13.461 17 1 95.75 357 LEU B CA 1
ATOM 7363 C C . LEU B 1 357 ? -0.862 12.891 17.672 1 95.75 357 LEU B C 1
ATOM 7365 O O . LEU B 1 357 ? -0.825 12.516 18.844 1 95.75 357 LEU B O 1
ATOM 7369 N N . ALA B 1 358 ? -1.937 12.891 16.922 1 94.81 358 ALA B N 1
ATOM 7370 C CA . ALA B 1 358 ? -3.186 12.352 17.469 1 94.81 358 ALA B CA 1
ATOM 7371 C C . ALA B 1 358 ? -3.033 10.891 17.859 1 94.81 358 ALA B C 1
ATOM 7373 O O . ALA B 1 358 ? -3.514 10.469 18.906 1 94.81 358 ALA B O 1
ATOM 7374 N N . ALA B 1 359 ? -2.418 10.109 17.016 1 96.5 359 ALA B N 1
ATOM 7375 C CA . ALA B 1 359 ? -2.176 8.695 17.312 1 96.5 359 ALA B CA 1
ATOM 7376 C C . ALA B 1 359 ? -1.283 8.539 18.547 1 96.5 359 ALA B C 1
ATOM 7378 O O . ALA B 1 359 ? -1.521 7.668 19.375 1 96.5 359 ALA B O 1
ATOM 7379 N N . MET B 1 360 ? -0.256 9.336 18.609 1 96.81 360 MET B N 1
ATOM 7380 C CA . MET B 1 360 ? 0.662 9.289 19.75 1 96.81 360 MET B CA 1
ATOM 7381 C C . MET B 1 360 ? -0.068 9.602 21.047 1 96.81 360 MET B C 1
ATOM 7383 O O . MET B 1 360 ? 0.093 8.891 22.031 1 96.81 360 MET B O 1
ATOM 7387 N N . ARG B 1 361 ? -0.857 10.672 21.062 1 94.81 361 ARG B N 1
ATOM 7388 C CA . ARG B 1 361 ? -1.616 11.047 22.25 1 94.81 361 ARG B CA 1
ATOM 7389 C C . ARG B 1 361 ? -2.59 9.945 22.656 1 94.81 361 ARG B C 1
ATOM 7391 O O . ARG B 1 361 ? -2.732 9.648 23.844 1 94.81 361 ARG B O 1
ATOM 7398 N N . ALA B 1 362 ? -3.229 9.336 21.688 1 94.19 362 ALA B N 1
ATOM 7399 C CA . ALA B 1 362 ? -4.145 8.227 21.953 1 94.19 362 ALA B CA 1
ATOM 7400 C C . ALA B 1 362 ? -3.402 7.031 22.547 1 94.19 362 ALA B C 1
ATOM 7402 O O . ALA B 1 362 ? -3.955 6.293 23.359 1 94.19 362 ALA B O 1
ATOM 7403 N N . SER B 1 363 ? -2.18 6.824 22.172 1 94.75 363 SER B N 1
ATOM 7404 C CA . SER B 1 363 ? -1.395 5.68 22.609 1 94.75 363 SER B CA 1
ATOM 7405 C C . SER B 1 363 ? -1.175 5.719 24.125 1 94.75 363 SER B C 1
ATOM 7407 O O . SER B 1 363 ? -1.006 4.676 24.766 1 94.75 363 SER B O 1
ATOM 7409 N N . ARG B 1 364 ? -1.234 6.883 24.703 1 91.38 364 ARG B N 1
ATOM 7410 C CA . ARG B 1 364 ? -0.988 7.055 26.141 1 91.38 364 ARG B CA 1
ATOM 7411 C C . ARG B 1 364 ? -2.088 6.395 26.969 1 91.38 364 ARG B C 1
ATOM 7413 O O . ARG B 1 364 ? -1.844 5.949 28.078 1 91.38 364 ARG B O 1
ATOM 7420 N N . SER B 1 365 ? -3.229 6.23 26.359 1 91.38 365 SER B N 1
ATOM 7421 C CA . SER B 1 365 ? -4.355 5.652 27.078 1 91.38 365 SER B CA 1
ATOM 7422 C C . SER B 1 365 ? -4.68 4.254 26.562 1 91.38 365 SER B C 1
ATOM 7424 O O . SER B 1 365 ? -5.617 3.615 27.047 1 91.38 365 SER B O 1
ATOM 7426 N N . ARG B 1 366 ? -3.971 3.768 25.656 1 91.81 366 ARG B N 1
ATOM 7427 C CA . ARG B 1 366 ? -4.332 2.508 25.031 1 91.81 366 ARG B CA 1
ATOM 7428 C C . ARG B 1 366 ? -3.414 1.379 25.484 1 91.81 366 ARG B C 1
ATOM 7430 O O . ARG B 1 366 ? -3.385 0.309 24.875 1 91.81 366 ARG B O 1
ATOM 7437 N N . GLY B 1 367 ? -2.613 1.536 26.469 1 90.44 367 GLY B N 1
ATOM 7438 C CA . GLY B 1 367 ? -1.859 0.437 27.062 1 90.44 367 GLY B CA 1
ATOM 7439 C C . GLY B 1 367 ? -0.445 0.333 26.516 1 90.44 367 GLY B C 1
ATOM 7440 O O . GLY B 1 367 ? 0.247 -0.658 26.766 1 90.44 367 GLY B O 1
ATOM 7441 N N . HIS B 1 368 ? 0.01 1.265 25.781 1 95.25 368 HIS B N 1
ATOM 7442 C CA . HIS B 1 368 ? 1.396 1.271 25.328 1 95.25 368 HIS B CA 1
ATOM 7443 C C . HIS B 1 368 ? 2.355 1.491 26.5 1 95.25 368 HIS B C 1
ATOM 7445 O O . HIS B 1 368 ? 2.016 2.174 27.469 1 95.25 368 HIS B O 1
ATOM 7451 N N . LEU B 1 369 ? 3.537 0.898 26.406 1 95.94 369 LEU B N 1
ATOM 7452 C CA . LEU B 1 369 ? 4.578 1.002 27.422 1 95.94 369 LEU B CA 1
ATOM 7453 C C . LEU B 1 369 ? 5.105 2.43 27.516 1 95.94 369 LEU B C 1
ATOM 7455 O O . LEU B 1 369 ? 5.434 2.904 28.594 1 95.94 369 LEU B O 1
ATOM 7459 N N . GLY B 1 370 ? 5.23 3.043 26.344 1 95.38 370 GLY B N 1
ATOM 7460 C CA . GLY B 1 370 ? 5.773 4.387 26.203 1 95.38 370 GLY B CA 1
ATOM 7461 C C . GLY B 1 370 ? 5.891 4.824 24.75 1 95.38 370 GLY B C 1
ATOM 7462 O O . GLY B 1 370 ? 5.602 4.055 23.844 1 95.38 370 GLY B O 1
ATOM 7463 N N . VAL B 1 371 ? 6.293 6.078 24.609 1 96.69 371 VAL B N 1
ATOM 7464 C CA . VAL B 1 371 ? 6.383 6.66 23.281 1 96.69 371 VAL B CA 1
ATOM 7465 C C . VAL B 1 371 ? 7.836 7.02 22.969 1 96.69 371 VAL B C 1
ATOM 7467 O O . VAL B 1 371 ? 8.492 7.699 23.75 1 96.69 371 VAL B O 1
ATOM 7470 N N . PHE B 1 372 ? 8.336 6.512 21.875 1 97.69 372 PHE B N 1
ATOM 7471 C CA . PHE B 1 372 ? 9.617 6.883 21.281 1 97.69 372 PHE B CA 1
ATOM 7472 C C . PHE B 1 372 ? 9.422 7.734 20.031 1 97.69 372 PHE B C 1
ATOM 7474 O O . PHE B 1 372 ? 8.766 7.301 19.094 1 97.69 372 PHE B O 1
ATOM 7481 N N . ALA B 1 373 ? 10.031 8.969 20 1 97.56 373 ALA B N 1
ATOM 7482 C CA . ALA B 1 373 ? 9.836 9.867 18.875 1 97.56 373 ALA B CA 1
ATOM 7483 C C . ALA B 1 373 ? 11.133 10.039 18.078 1 97.56 373 ALA B C 1
ATOM 7485 O O . ALA B 1 373 ? 12.211 10.164 18.656 1 97.56 373 ALA B O 1
ATOM 7486 N N . VAL B 1 374 ? 11.062 9.898 16.781 1 98.44 374 VAL B N 1
ATOM 7487 C CA . VAL B 1 374 ? 12.102 10.32 15.852 1 98.44 374 VAL B CA 1
ATOM 7488 C C . VAL B 1 374 ? 11.672 11.609 15.156 1 98.44 374 VAL B C 1
ATOM 7490 O O . VAL B 1 374 ? 10.656 11.648 14.469 1 98.44 374 VAL B O 1
ATOM 7493 N N . CYS B 1 375 ? 12.438 12.672 15.328 1 97.5 375 CYS B N 1
ATOM 7494 C CA . CYS B 1 375 ? 11.984 13.977 14.867 1 97.5 375 CYS B CA 1
ATOM 7495 C C . CYS B 1 375 ? 13.172 14.883 14.539 1 97.5 375 CYS B C 1
ATOM 7497 O O . CYS B 1 375 ? 14.273 14.664 15.047 1 97.5 375 CYS B O 1
ATOM 7499 N N . ASN B 1 376 ? 12.977 15.82 13.633 1 95.69 376 ASN B N 1
ATOM 7500 C CA . ASN B 1 376 ? 14.031 16.75 13.25 1 95.69 376 ASN B CA 1
ATOM 7501 C C . ASN B 1 376 ? 13.844 18.109 13.914 1 95.69 376 ASN B C 1
ATOM 7503 O O . ASN B 1 376 ? 14.773 18.922 13.969 1 95.69 376 ASN B O 1
ATOM 7507 N N . ALA B 1 377 ? 12.672 18.438 14.453 1 91.19 377 ALA B N 1
ATOM 7508 C CA . ALA B 1 377 ? 12.336 19.75 15.008 1 91.19 377 ALA B CA 1
ATOM 7509 C C . ALA B 1 377 ? 12.328 19.703 16.531 1 91.19 377 ALA B C 1
ATOM 7511 O O . ALA B 1 377 ? 11.32 19.312 17.141 1 91.19 377 ALA B O 1
ATOM 7512 N N . PRO B 1 378 ? 13.336 20.188 17.234 1 88.12 378 PRO B N 1
ATOM 7513 C CA . PRO B 1 378 ? 13.5 20 18.672 1 88.12 378 PRO B CA 1
ATOM 7514 C C . PRO B 1 378 ? 12.375 20.656 19.484 1 88.12 378 PRO B C 1
ATOM 7516 O O . PRO B 1 378 ? 12.07 20.203 20.594 1 88.12 378 PRO B O 1
ATOM 7519 N N . GLU B 1 379 ? 11.719 21.719 18.969 1 87 379 GLU B N 1
ATOM 7520 C CA . GLU B 1 379 ? 10.711 22.453 19.734 1 87 379 GLU B CA 1
ATOM 7521 C C . GLU B 1 379 ? 9.305 22.031 19.344 1 87 379 GLU B C 1
ATOM 7523 O O . GLU B 1 379 ? 8.32 22.656 19.75 1 87 379 GLU B O 1
ATOM 7528 N N . SER B 1 380 ? 9.211 20.922 18.703 1 90.5 380 SER B N 1
ATOM 7529 C CA . SER B 1 380 ? 7.922 20.5 18.156 1 90.5 380 SER B CA 1
ATOM 7530 C C . SER B 1 380 ? 7.082 19.797 19.234 1 90.5 380 SER B C 1
ATOM 7532 O O . SER B 1 380 ? 7.602 19.391 20.266 1 90.5 380 SER B O 1
ATOM 7534 N N . SER B 1 381 ? 5.773 19.703 19.016 1 91.31 381 SER B N 1
ATOM 7535 C CA . SER B 1 381 ? 4.844 19.031 19.906 1 91.31 381 SER B CA 1
ATOM 7536 C C . SER B 1 381 ? 5.238 17.562 20.109 1 91.31 381 SER B C 1
ATOM 7538 O O . SER B 1 381 ? 5.176 17.047 21.219 1 91.31 381 SER B O 1
ATOM 7540 N N . LEU B 1 382 ? 5.66 16.891 19.109 1 95.44 382 LEU B N 1
ATOM 7541 C CA . LEU B 1 382 ? 6.027 15.477 19.172 1 95.44 382 LEU B CA 1
ATOM 7542 C C . LEU B 1 382 ? 7.156 15.258 20.172 1 95.44 382 LEU B C 1
ATOM 7544 O O . LEU B 1 382 ? 7.098 14.336 20.984 1 95.44 382 LEU B O 1
ATOM 7548 N N . VAL B 1 383 ? 8.148 16.094 20.078 1 94.12 383 VAL B N 1
ATOM 7549 C CA . VAL B 1 383 ? 9.328 15.984 20.938 1 94.12 383 VAL B CA 1
ATOM 7550 C C . VAL B 1 383 ? 8.945 16.266 22.391 1 94.12 383 VAL B C 1
ATOM 7552 O O . VAL B 1 383 ? 9.359 15.547 23.297 1 94.12 383 VAL B O 1
ATOM 7555 N N . ARG B 1 384 ? 8.109 17.281 22.547 1 91.19 384 ARG B N 1
ATOM 7556 C CA . ARG B 1 384 ? 7.738 17.703 23.891 1 91.19 384 ARG B CA 1
ATOM 7557 C C . ARG B 1 384 ? 6.855 16.672 24.578 1 91.19 384 ARG B C 1
ATOM 7559 O O . ARG B 1 384 ? 6.875 16.547 25.812 1 91.19 384 ARG B O 1
ATOM 7566 N N . GLU B 1 385 ? 6.145 15.914 23.844 1 93.44 385 GLU B N 1
ATOM 7567 C CA . GLU B 1 385 ? 5.137 15.031 24.422 1 93.44 385 GLU B CA 1
ATOM 7568 C C . GLU B 1 385 ? 5.629 13.586 24.469 1 93.44 385 GLU B C 1
ATOM 7570 O O . GLU B 1 385 ? 5.004 12.734 25.094 1 93.44 385 GLU B O 1
ATOM 7575 N N . ALA B 1 386 ? 6.785 13.211 23.938 1 95.06 386 ALA B N 1
ATOM 7576 C CA . ALA B 1 386 ? 7.305 11.844 23.875 1 95.06 386 ALA B CA 1
ATOM 7577 C C . ALA B 1 386 ? 8.047 11.492 25.156 1 95.06 386 ALA B C 1
ATOM 7579 O O . ALA B 1 386 ? 8.453 12.383 25.922 1 95.06 386 ALA B O 1
ATOM 7580 N N . ASP B 1 387 ? 8.18 10.195 25.469 1 94.94 387 ASP B N 1
ATOM 7581 C CA . ASP B 1 387 ? 8.961 9.719 26.609 1 94.94 387 ASP B CA 1
ATOM 7582 C C . ASP B 1 387 ? 10.445 9.648 26.266 1 94.94 387 ASP B C 1
ATOM 7584 O O . ASP B 1 387 ? 11.297 9.938 27.109 1 94.94 387 ASP B O 1
ATOM 7588 N N . LEU B 1 388 ? 10.727 9.172 25.094 1 95.44 388 LEU B N 1
ATOM 7589 C CA . LEU B 1 388 ? 12.07 9.094 24.531 1 95.44 388 LEU B CA 1
ATOM 7590 C C . LEU B 1 388 ? 12.125 9.773 23.156 1 95.44 388 LEU B C 1
ATOM 7592 O O . LEU B 1 388 ? 11.164 9.711 22.391 1 95.44 388 LEU B O 1
ATOM 7596 N N . VAL B 1 389 ? 13.266 10.438 22.938 1 95.62 389 VAL B N 1
ATOM 7597 C CA . VAL B 1 389 ? 13.375 11.18 21.688 1 95.62 389 VAL B CA 1
ATOM 7598 C C . VAL B 1 389 ? 14.742 10.93 21.062 1 95.62 389 VAL B C 1
ATOM 7600 O O . VAL B 1 389 ? 15.758 10.883 21.766 1 95.62 389 VAL B O 1
ATOM 7603 N N . LEU B 1 390 ? 14.766 10.711 19.844 1 96.75 390 LEU B N 1
ATOM 7604 C CA . LEU B 1 390 ? 15.977 10.758 19.031 1 96.75 390 LEU B CA 1
ATOM 7605 C C . LEU B 1 390 ? 15.867 11.812 17.938 1 96.75 390 LEU B C 1
ATOM 7607 O O . LEU B 1 390 ? 15.094 11.656 16.984 1 96.75 390 LEU B O 1
ATOM 7611 N N . MET B 1 391 ? 16.641 12.867 18.078 1 96 391 MET B N 1
ATOM 7612 C CA . MET B 1 391 ? 16.672 13.961 17.109 1 96 391 MET B CA 1
ATOM 7613 C C . MET B 1 391 ? 17.547 13.609 15.906 1 96 391 MET B C 1
ATOM 7615 O O . MET B 1 391 ? 18.656 13.102 16.062 1 96 391 MET B O 1
ATOM 7619 N N . THR B 1 392 ? 17.094 13.891 14.727 1 96.81 392 THR B N 1
ATOM 7620 C CA . THR B 1 392 ? 17.906 13.594 13.547 1 96.81 392 THR B CA 1
ATOM 7621 C C . THR B 1 392 ? 18.969 14.664 13.328 1 96.81 392 THR B C 1
ATOM 7623 O O . THR B 1 392 ? 19.984 14.414 12.688 1 96.81 392 THR B O 1
ATOM 7626 N N . ARG B 1 393 ? 18.719 15.891 13.797 1 94.62 393 ARG B N 1
ATOM 7627 C CA . ARG B 1 393 ? 19.672 17 13.688 1 94.62 393 ARG B CA 1
ATOM 7628 C C . ARG B 1 393 ? 20.062 17.25 12.234 1 94.62 393 ARG B C 1
ATOM 7630 O O . ARG B 1 393 ? 21.234 17.453 11.93 1 94.62 393 ARG B O 1
ATOM 7637 N N . ALA B 1 394 ? 19.062 17.141 11.305 1 94.81 394 ALA B N 1
ATOM 7638 C CA . ALA B 1 394 ? 19.328 17.188 9.867 1 94.81 394 ALA B CA 1
ATOM 7639 C C . ALA B 1 394 ? 19.312 18.625 9.359 1 94.81 394 ALA B C 1
ATOM 7641 O O . ALA B 1 394 ? 19.609 18.891 8.188 1 94.81 394 ALA B O 1
ATOM 7642 N N . GLY B 1 395 ? 19.078 19.594 10.219 1 90.19 395 GLY B N 1
ATOM 7643 C CA . GLY B 1 395 ? 18.875 20.953 9.758 1 90.19 395 GLY B CA 1
ATOM 7644 C C . GLY B 1 395 ? 17.547 21.141 9.023 1 90.19 395 GLY B C 1
ATOM 7645 O O . GLY B 1 395 ? 16.797 20.188 8.844 1 90.19 395 GLY B O 1
ATOM 7646 N N . PRO B 1 396 ? 17.328 22.406 8.625 1 88.56 396 PRO B N 1
ATOM 7647 C CA . PRO B 1 396 ? 16.047 22.688 7.969 1 88.56 396 PRO B CA 1
ATOM 7648 C C . PRO B 1 396 ? 15.922 21.984 6.613 1 88.56 396 PRO B C 1
ATOM 7650 O O . PRO B 1 396 ? 16.906 21.906 5.867 1 88.56 396 PRO B O 1
ATOM 7653 N N . GLU B 1 397 ? 14.836 21.422 6.367 1 91.25 397 GLU B N 1
ATOM 7654 C CA . GLU B 1 397 ? 14.438 20.906 5.07 1 91.25 397 GLU B CA 1
ATOM 7655 C C . GLU B 1 397 ? 13.258 21.688 4.496 1 91.25 397 GLU B C 1
ATOM 7657 O O . GLU B 1 397 ? 12.133 21.562 4.973 1 91.25 397 GLU B O 1
ATOM 7662 N N . ILE B 1 398 ? 13.523 22.453 3.441 1 89.06 398 ILE B N 1
ATOM 7663 C CA . ILE B 1 398 ? 12.594 23.469 2.951 1 89.06 398 ILE B CA 1
ATOM 7664 C C . ILE B 1 398 ? 11.789 22.906 1.779 1 89.06 398 ILE B C 1
ATOM 7666 O O . ILE B 1 398 ? 10.594 23.172 1.65 1 89.06 398 ILE B O 1
ATOM 7670 N N . GLY B 1 399 ? 12.547 22.172 0.898 1 92.25 399 GLY B N 1
ATOM 7671 C CA . GLY B 1 399 ? 11.812 21.531 -0.181 1 92.25 399 GLY B CA 1
ATOM 7672 C C . GLY B 1 399 ? 10.656 20.672 0.309 1 92.25 399 GLY B C 1
ATOM 7673 O O . GLY B 1 399 ? 10.789 19.953 1.298 1 92.25 399 GLY B O 1
ATOM 7674 N N . VAL B 1 400 ? 9.539 20.797 -0.369 1 92.44 400 VAL B N 1
ATOM 7675 C CA . VAL B 1 400 ? 8.312 20.156 0.083 1 92.44 400 VAL B CA 1
ATOM 7676 C C . VAL B 1 400 ? 8.5 18.641 0.085 1 92.44 400 VAL B C 1
ATOM 7678 O O . VAL B 1 400 ? 8.148 17.969 1.053 1 92.44 400 VAL B O 1
ATOM 7681 N N . ALA B 1 401 ? 9.07 18.078 -1.015 1 94.69 401 ALA B N 1
ATOM 7682 C CA . ALA B 1 401 ? 9.328 16.641 -1.061 1 94.69 401 ALA B CA 1
ATOM 7683 C C . ALA B 1 401 ? 10.492 16.266 -0.148 1 94.69 401 ALA B C 1
ATOM 7685 O O . ALA B 1 401 ? 11.57 16.875 -0.22 1 94.69 401 ALA B O 1
ATOM 7686 N N . SER B 1 402 ? 10.297 15.32 0.671 1 96.06 402 SER B N 1
ATOM 7687 C CA . SER B 1 402 ? 11.289 14.922 1.665 1 96.06 402 SER B CA 1
ATOM 7688 C C . SER B 1 402 ? 12.453 14.18 1.021 1 96.06 402 SER B C 1
ATOM 7690 O O . SER B 1 402 ? 12.25 13.359 0.123 1 96.06 402 SER B O 1
ATOM 7692 N N . THR B 1 403 ? 13.703 14.484 1.418 1 97.62 403 THR B N 1
ATOM 7693 C CA . THR B 1 403 ? 14.898 13.789 0.948 1 97.62 403 THR B CA 1
ATOM 7694 C C . THR B 1 403 ? 15.781 13.375 2.121 1 97.62 403 THR B C 1
ATOM 7696 O O . THR B 1 403 ? 15.648 12.266 2.646 1 97.62 403 THR B O 1
ATOM 7699 N N . LYS B 1 404 ? 16.484 14.359 2.744 1 97.75 404 LYS B N 1
ATOM 7700 C CA . LYS B 1 404 ? 17.422 14.031 3.809 1 97.75 404 LYS B CA 1
ATOM 7701 C C . LYS B 1 404 ? 16.688 13.578 5.07 1 97.75 404 LYS B C 1
ATOM 7703 O O . LYS B 1 404 ? 17.25 12.844 5.891 1 97.75 404 LYS B O 1
ATOM 7708 N N . ALA B 1 405 ? 15.438 13.977 5.227 1 97.5 405 ALA B N 1
ATOM 7709 C CA . ALA B 1 405 ? 14.664 13.484 6.363 1 97.5 405 ALA B CA 1
ATOM 7710 C C . ALA B 1 405 ? 14.555 11.969 6.336 1 97.5 405 ALA B C 1
ATOM 7712 O O . ALA B 1 405 ? 14.641 11.312 7.379 1 97.5 405 ALA B O 1
ATOM 7713 N N . PHE B 1 406 ? 14.391 11.391 5.184 1 98.56 406 PHE B N 1
ATOM 7714 C CA . PHE B 1 406 ? 14.227 9.945 5.051 1 98.56 406 PHE B CA 1
ATOM 7715 C C . PHE B 1 406 ? 15.477 9.211 5.516 1 98.56 406 PHE B C 1
ATOM 7717 O O . PHE B 1 406 ? 15.406 8.328 6.371 1 98.56 406 PHE B O 1
ATOM 7724 N N . THR B 1 407 ? 16.625 9.555 4.992 1 98.81 407 THR B N 1
ATOM 7725 C CA . THR B 1 407 ? 17.859 8.828 5.289 1 98.81 407 THR B CA 1
ATOM 7726 C C . THR B 1 407 ? 18.281 9.047 6.738 1 98.81 407 THR B C 1
ATOM 7728 O O . THR B 1 407 ? 18.812 8.141 7.383 1 98.81 407 THR B O 1
ATOM 7731 N N . THR B 1 408 ? 18.062 10.242 7.27 1 98.81 408 THR B N 1
ATOM 7732 C CA . THR B 1 408 ? 18.391 10.477 8.672 1 98.81 408 THR B CA 1
ATOM 7733 C C . THR B 1 408 ? 17.453 9.703 9.586 1 98.81 408 THR B C 1
ATOM 7735 O O . THR B 1 408 ? 17.859 9.242 10.656 1 98.81 408 THR B O 1
ATOM 7738 N N . GLN B 1 409 ? 16.188 9.617 9.211 1 98.88 409 GLN B N 1
ATOM 7739 C CA . GLN B 1 409 ? 15.258 8.781 9.969 1 98.88 409 GLN B CA 1
ATOM 7740 C C . GLN B 1 409 ? 15.695 7.32 9.945 1 98.88 409 GLN B C 1
ATOM 7742 O O . GLN B 1 409 ? 15.586 6.621 10.961 1 98.88 409 GLN B O 1
ATOM 7747 N N . LEU B 1 410 ? 16.141 6.824 8.766 1 98.88 410 LEU B N 1
ATOM 7748 C CA . LEU B 1 410 ? 16.672 5.465 8.695 1 98.88 410 LEU B CA 1
ATOM 7749 C C . LEU B 1 410 ? 17.844 5.289 9.641 1 98.88 410 LEU B C 1
ATOM 7751 O O . LEU B 1 410 ? 17.969 4.262 10.32 1 98.88 410 LEU B O 1
ATOM 7755 N N . ALA B 1 411 ? 18.75 6.281 9.672 1 98.81 411 ALA B N 1
ATOM 7756 C CA . ALA B 1 411 ? 19.891 6.223 10.586 1 98.81 411 ALA B CA 1
ATOM 7757 C C . ALA B 1 411 ? 19.422 6.152 12.039 1 98.81 411 ALA B C 1
ATOM 7759 O O . ALA B 1 411 ? 19.938 5.363 12.828 1 98.81 411 ALA B O 1
ATOM 7760 N N . ALA B 1 412 ? 18.469 6.969 12.375 1 98.62 412 ALA B N 1
ATOM 7761 C CA . ALA B 1 412 ? 17.922 6.992 13.734 1 98.62 412 ALA B CA 1
ATOM 7762 C C . ALA B 1 412 ? 17.281 5.652 14.086 1 98.62 412 ALA B C 1
ATOM 7764 O O . ALA B 1 412 ? 17.5 5.129 15.18 1 98.62 412 ALA B O 1
ATOM 7765 N N . LEU B 1 413 ? 16.5 5.121 13.219 1 98.81 413 LEU B N 1
ATOM 7766 C CA . LEU B 1 413 ? 15.812 3.857 13.445 1 98.81 413 LEU B CA 1
ATOM 7767 C C . LEU B 1 413 ? 16.812 2.701 13.516 1 98.81 413 LEU B C 1
ATOM 7769 O O . LEU B 1 413 ? 16.578 1.723 14.227 1 98.81 413 LEU B O 1
ATOM 7773 N N . ALA B 1 414 ? 17.906 2.824 12.719 1 98.75 414 ALA B N 1
ATOM 7774 C CA . ALA B 1 414 ? 18.969 1.831 12.82 1 98.75 414 ALA B CA 1
ATOM 7775 C C . ALA B 1 414 ? 19.562 1.787 14.227 1 98.75 414 ALA B C 1
ATOM 7777 O O . ALA B 1 414 ? 19.797 0.708 14.773 1 98.75 414 ALA B O 1
ATOM 7778 N N . LEU B 1 415 ? 19.781 2.955 14.836 1 98.38 415 LEU B N 1
ATOM 7779 C CA . LEU B 1 415 ? 20.281 3.031 16.203 1 98.38 415 LEU B CA 1
ATOM 7780 C C . LEU B 1 415 ? 19.328 2.354 17.172 1 98.38 415 LEU B C 1
ATOM 7782 O O . LEU B 1 415 ? 19.75 1.578 18.031 1 98.38 415 LEU B O 1
ATOM 7786 N N . LEU B 1 416 ? 18.047 2.645 17.016 1 98.25 416 LEU B N 1
ATOM 7787 C CA . LEU B 1 416 ? 17.047 2.025 17.875 1 98.25 416 LEU B CA 1
ATOM 7788 C C . LEU B 1 416 ? 17.047 0.508 17.719 1 98.25 416 LEU B C 1
ATOM 7790 O O . LEU B 1 416 ? 17.016 -0.226 18.719 1 98.25 416 LEU B O 1
ATOM 7794 N N . SER B 1 417 ? 17.062 0.012 16.484 1 98.56 417 SER B N 1
ATOM 7795 C CA . SER B 1 417 ? 17.016 -1.417 16.188 1 98.56 417 SER B CA 1
ATOM 7796 C C . SER B 1 417 ? 18.234 -2.141 16.781 1 98.56 417 SER B C 1
ATOM 7798 O O . SER B 1 417 ? 18.094 -3.217 17.359 1 98.56 417 SER B O 1
ATOM 7800 N N . LEU B 1 418 ? 19.406 -1.535 16.625 1 98.19 418 LEU B N 1
ATOM 7801 C CA . LEU B 1 418 ? 20.625 -2.146 17.125 1 98.19 418 LEU B CA 1
ATOM 7802 C C . LEU B 1 418 ? 20.656 -2.154 18.641 1 98.19 418 LEU B C 1
ATOM 7804 O O . LEU B 1 418 ? 21.109 -3.123 19.266 1 98.19 418 LEU B O 1
ATOM 7808 N N . GLU B 1 419 ? 20.188 -1.082 19.281 1 97.12 419 GLU B N 1
ATOM 7809 C CA . GLU B 1 419 ? 20.141 -1.028 20.734 1 97.12 419 GLU B CA 1
ATOM 7810 C C . GLU B 1 419 ? 19.172 -2.066 21.297 1 97.12 419 GLU B C 1
ATOM 7812 O O . GLU B 1 419 ? 19.484 -2.734 22.281 1 97.12 419 GLU B O 1
ATOM 7817 N N . LEU B 1 420 ? 18.016 -2.17 20.719 1 97.94 420 LEU B N 1
ATOM 7818 C CA . LEU B 1 420 ? 17.078 -3.203 21.141 1 97.94 420 LEU B CA 1
ATOM 7819 C C . LEU B 1 420 ? 17.641 -4.594 20.875 1 97.94 420 LEU B C 1
ATOM 7821 O O . LEU B 1 420 ? 17.406 -5.52 21.656 1 97.94 420 LEU B O 1
ATOM 7825 N N . GLY B 1 421 ? 18.359 -4.707 19.719 1 97.88 421 GLY B N 1
ATOM 7826 C CA . GLY B 1 421 ? 19.047 -5.961 19.453 1 97.88 421 GLY B CA 1
ATOM 7827 C C . GLY B 1 421 ? 20.047 -6.332 20.516 1 97.88 421 GLY B C 1
ATOM 7828 O O . GLY B 1 421 ? 20.078 -7.469 20.984 1 97.88 421 GLY B O 1
ATOM 7829 N N . ARG B 1 422 ? 20.844 -5.379 20.906 1 96.19 422 ARG B N 1
ATOM 7830 C CA . ARG B 1 422 ? 21.828 -5.59 21.969 1 96.19 422 ARG B CA 1
ATOM 7831 C C . ARG B 1 422 ? 21.172 -6.031 23.266 1 96.19 422 ARG B C 1
ATOM 7833 O O . ARG B 1 422 ? 21.594 -7 23.891 1 96.19 422 ARG B O 1
ATOM 7840 N N . ILE B 1 423 ? 20.141 -5.387 23.609 1 95.56 423 ILE B N 1
ATOM 7841 C CA . ILE B 1 423 ? 19.406 -5.66 24.828 1 95.56 423 ILE B CA 1
ATOM 7842 C C . ILE B 1 423 ? 18.797 -7.059 24.766 1 95.56 423 ILE B C 1
ATOM 7844 O O . ILE B 1 423 ? 18.734 -7.766 25.781 1 95.56 423 ILE B O 1
ATOM 7848 N N . ASN B 1 424 ? 18.391 -7.512 23.578 1 96.38 424 ASN B N 1
ATOM 7849 C CA . ASN B 1 424 ? 17.688 -8.773 23.422 1 96.38 424 ASN B CA 1
ATOM 7850 C C . ASN B 1 424 ? 18.625 -9.898 23.016 1 96.38 424 ASN B C 1
ATOM 7852 O O . ASN B 1 424 ? 18.188 -10.938 22.5 1 96.38 424 ASN B O 1
ATOM 7856 N N . GLY B 1 425 ? 19.938 -9.688 23.016 1 95.81 425 GLY B N 1
ATOM 7857 C CA . GLY B 1 425 ? 20.891 -10.773 22.906 1 95.81 425 GLY B CA 1
ATOM 7858 C C . GLY B 1 425 ? 21.453 -10.945 21.5 1 95.81 425 GLY B C 1
ATOM 7859 O O . GLY B 1 425 ? 21.859 -12.047 21.125 1 95.81 425 GLY B O 1
ATOM 7860 N N . LEU B 1 426 ? 21.359 -9.938 20.672 1 96.75 426 LEU B N 1
ATOM 7861 C CA . LEU B 1 426 ? 22.047 -9.992 19.375 1 96.75 426 LEU B CA 1
ATOM 7862 C C . LEU B 1 426 ? 23.531 -10.336 19.562 1 96.75 426 LEU B C 1
ATOM 7864 O O . LEU B 1 426 ? 24.188 -9.797 20.469 1 96.75 426 LEU B O 1
ATOM 7868 N N . ASP B 1 427 ? 24 -11.266 18.75 1 97 427 ASP B N 1
ATOM 7869 C CA . ASP B 1 427 ? 25.391 -11.68 18.891 1 97 427 ASP B CA 1
ATOM 7870 C C . ASP B 1 427 ? 26.344 -10.508 18.656 1 97 427 ASP B C 1
ATOM 7872 O O . ASP B 1 427 ? 26.094 -9.672 17.781 1 97 427 ASP B O 1
ATOM 7876 N N . ASP B 1 428 ? 27.438 -10.469 19.344 1 96.88 428 ASP B N 1
ATOM 7877 C CA . ASP B 1 428 ? 28.375 -9.344 19.375 1 96.88 428 ASP B CA 1
ATOM 7878 C C . ASP B 1 428 ? 28.969 -9.102 17.984 1 96.88 428 ASP B C 1
ATOM 7880 O O . ASP B 1 428 ? 29.172 -7.949 17.578 1 96.88 428 ASP B O 1
ATOM 7884 N N . ALA B 1 429 ? 29.297 -10.125 17.344 1 97.12 429 ALA B N 1
ATOM 7885 C CA . ALA B 1 429 ? 29.938 -9.977 16.031 1 97.12 429 ALA B CA 1
ATOM 7886 C C . ALA B 1 429 ? 29 -9.289 15.047 1 97.12 429 ALA B C 1
ATOM 7888 O O . ALA B 1 429 ? 29.406 -8.391 14.312 1 97.12 429 ALA B O 1
ATOM 7889 N N . THR B 1 430 ? 27.75 -9.773 15.031 1 97.19 430 THR B N 1
ATOM 7890 C CA . THR B 1 430 ? 26.75 -9.172 14.156 1 97.19 430 THR B CA 1
ATOM 7891 C C . THR B 1 430 ? 26.484 -7.723 14.547 1 97.19 430 THR B C 1
ATOM 7893 O O . THR B 1 430 ? 26.391 -6.848 13.688 1 97.19 430 THR B O 1
ATOM 7896 N N . TYR B 1 431 ? 26.391 -7.516 15.859 1 98 431 TYR B N 1
ATOM 7897 C CA . TYR B 1 431 ? 26.172 -6.172 16.391 1 98 431 TYR B CA 1
ATOM 7898 C C . TYR B 1 431 ? 27.297 -5.23 15.953 1 98 431 TYR B C 1
ATOM 7900 O O . TYR B 1 431 ? 27.031 -4.168 15.383 1 98 431 TYR B O 1
ATOM 7908 N N . ARG B 1 432 ? 28.516 -5.582 16.109 1 97.75 432 ARG B N 1
ATOM 7909 C CA . ARG B 1 432 ? 29.656 -4.746 15.781 1 97.75 432 ARG B CA 1
ATOM 7910 C C . ARG B 1 432 ? 29.75 -4.5 14.281 1 97.75 432 ARG B C 1
ATOM 7912 O O . ARG B 1 432 ? 30.094 -3.396 13.844 1 97.75 432 ARG B O 1
ATOM 7919 N N . ARG B 1 433 ? 29.453 -5.492 13.555 1 97.44 433 ARG B N 1
ATOM 7920 C CA . ARG B 1 433 ? 29.5 -5.371 12.102 1 97.44 433 ARG B CA 1
ATOM 7921 C C . ARG B 1 433 ? 28.5 -4.328 11.609 1 97.44 433 ARG B C 1
ATOM 7923 O O . ARG B 1 433 ? 28.844 -3.486 10.773 1 97.44 433 ARG B O 1
ATOM 7930 N N . HIS B 1 434 ? 27.266 -4.43 12.133 1 98.19 434 HIS B N 1
ATOM 7931 C CA . HIS B 1 434 ? 26.219 -3.506 11.703 1 98.19 434 HIS B CA 1
ATOM 7932 C C . HIS B 1 434 ? 26.5 -2.09 12.188 1 98.19 434 HIS B C 1
ATOM 7934 O O . HIS B 1 434 ? 26.234 -1.118 11.477 1 98.19 434 HIS B O 1
ATOM 7940 N N . VAL B 1 435 ? 27.062 -1.948 13.406 1 98.31 435 VAL B N 1
ATOM 7941 C CA . VAL B 1 435 ? 27.422 -0.628 13.914 1 98.31 435 VAL B CA 1
ATOM 7942 C C . VAL B 1 435 ? 28.516 -0.027 13.047 1 98.31 435 VAL B C 1
ATOM 7944 O O . VAL B 1 435 ? 28.469 1.153 12.695 1 98.31 435 VAL B O 1
ATOM 7947 N N . SER B 1 436 ? 29.484 -0.824 12.672 1 97.94 436 SER B N 1
ATOM 7948 C CA . SER B 1 436 ? 30.578 -0.366 11.82 1 97.94 436 SER B CA 1
ATOM 7949 C C . SER B 1 436 ? 30.062 0.068 10.445 1 97.94 436 SER B C 1
ATOM 7951 O O . SER B 1 436 ? 30.516 1.068 9.891 1 97.94 436 SER B O 1
ATOM 7953 N N . GLU B 1 437 ? 29.203 -0.717 9.953 1 97.56 437 GLU B N 1
ATOM 7954 C CA . GLU B 1 437 ? 28.594 -0.371 8.672 1 97.56 437 GLU B CA 1
ATOM 7955 C C . GLU B 1 437 ? 27.844 0.95 8.758 1 97.56 437 GLU B C 1
ATOM 7957 O O . GLU B 1 437 ? 27.953 1.8 7.871 1 97.56 437 GLU B O 1
ATOM 7962 N N . LEU B 1 438 ? 27.062 1.091 9.812 1 98.38 438 LEU B N 1
ATOM 7963 C CA . LEU B 1 438 ? 26.297 2.312 10.023 1 98.38 438 LEU B CA 1
ATOM 7964 C C . LEU B 1 438 ? 27.203 3.525 10.125 1 98.38 438 LEU B C 1
ATOM 7966 O O . LEU B 1 438 ? 26.891 4.598 9.602 1 98.38 438 LEU B O 1
ATOM 7970 N N . ALA B 1 439 ? 28.328 3.377 10.719 1 97.75 439 ALA B N 1
ATOM 7971 C CA . ALA B 1 439 ? 29.297 4.457 10.898 1 97.75 439 ALA B CA 1
ATOM 7972 C C . ALA B 1 439 ? 29.859 4.914 9.555 1 97.75 439 ALA B C 1
ATOM 7974 O O . ALA B 1 439 ? 30.281 6.066 9.414 1 97.75 439 ALA B O 1
ATOM 7975 N N . THR B 1 440 ? 29.828 4.098 8.555 1 97.81 440 THR B N 1
ATOM 7976 C CA . THR B 1 440 ? 30.391 4.434 7.25 1 97.81 440 THR B CA 1
ATOM 7977 C C . THR B 1 440 ? 29.328 5.09 6.359 1 97.81 440 THR B C 1
ATOM 7979 O O . THR B 1 440 ? 29.656 5.594 5.281 1 97.81 440 THR B O 1
ATOM 7982 N N . LEU B 1 441 ? 28.125 5.102 6.789 1 98.25 441 LEU B N 1
ATOM 7983 C CA . LEU B 1 441 ? 26.984 5.5 5.965 1 98.25 441 LEU B CA 1
ATOM 7984 C C . LEU B 1 441 ? 27.203 6.895 5.379 1 98.25 441 LEU B C 1
ATOM 7986 O O . LEU B 1 441 ? 26.953 7.117 4.191 1 98.25 441 LEU B O 1
ATOM 7990 N N . PRO B 1 442 ? 27.672 7.957 6.152 1 98.12 442 PRO B N 1
ATOM 7991 C CA . PRO B 1 442 ? 27.875 9.281 5.562 1 98.12 442 PRO B CA 1
ATOM 7992 C C . PRO B 1 442 ? 28.844 9.25 4.371 1 98.12 442 PRO B C 1
ATOM 7994 O O . PRO B 1 442 ? 28.562 9.867 3.34 1 98.12 442 PRO B O 1
ATOM 7997 N N . ARG B 1 443 ? 29.875 8.523 4.508 1 97.56 443 ARG B N 1
ATOM 7998 C CA . ARG B 1 443 ? 30.875 8.422 3.443 1 97.56 443 ARG B CA 1
ATOM 7999 C C . ARG B 1 443 ? 30.297 7.738 2.211 1 97.56 443 ARG B C 1
ATOM 8001 O O . ARG B 1 443 ? 30.5 8.195 1.086 1 97.56 443 ARG B O 1
ATOM 8008 N N . VAL B 1 444 ? 29.594 6.633 2.426 1 98.06 444 VAL B N 1
ATOM 8009 C CA . VAL B 1 444 ? 29.047 5.855 1.322 1 98.06 444 VAL B CA 1
ATOM 8010 C C . VAL B 1 444 ? 28.016 6.691 0.562 1 98.06 444 VAL B C 1
ATOM 8012 O O . VAL B 1 444 ? 27.953 6.648 -0.668 1 98.06 444 VAL B O 1
ATOM 8015 N N . ILE B 1 445 ? 27.172 7.453 1.259 1 98.5 445 ILE B N 1
ATOM 8016 C CA . ILE B 1 445 ? 26.203 8.344 0.625 1 98.5 445 ILE B CA 1
ATOM 8017 C C . ILE B 1 445 ? 26.938 9.398 -0.203 1 98.5 445 ILE B C 1
ATOM 8019 O O . ILE B 1 445 ? 26.5 9.734 -1.308 1 98.5 445 ILE B O 1
ATOM 8023 N N . GLY B 1 446 ? 28.047 9.938 0.359 1 97.81 446 GLY B N 1
ATOM 8024 C CA . GLY B 1 446 ? 28.859 10.875 -0.396 1 97.81 446 GLY B CA 1
ATOM 8025 C C . GLY B 1 446 ? 29.359 10.312 -1.715 1 97.81 446 GLY B C 1
ATOM 8026 O O . GLY B 1 446 ? 29.328 11 -2.74 1 97.81 446 GLY B O 1
ATOM 8027 N N . GLU B 1 447 ? 29.781 9.102 -1.708 1 97.38 447 GLU B N 1
ATOM 8028 C CA . GLU B 1 447 ? 30.234 8.414 -2.91 1 97.38 447 GLU B CA 1
ATOM 8029 C C . GLU B 1 447 ? 29.094 8.211 -3.902 1 97.38 447 GLU B C 1
ATOM 8031 O O . GLU B 1 447 ? 29.297 8.344 -5.113 1 97.38 447 GLU B O 1
ATOM 8036 N N . THR B 1 448 ? 27.953 7.898 -3.4 1 97.44 448 THR B N 1
ATOM 8037 C CA . THR B 1 448 ? 26.781 7.648 -4.234 1 97.44 448 THR B CA 1
ATOM 8038 C C . THR B 1 448 ? 26.359 8.922 -4.961 1 97.44 448 THR B C 1
ATOM 8040 O O . THR B 1 448 ? 25.891 8.859 -6.098 1 97.44 448 THR B O 1
ATOM 8043 N N . LEU B 1 449 ? 26.516 10.109 -4.305 1 98 449 LEU B N 1
ATOM 8044 C CA . LEU B 1 449 ? 26.125 11.391 -4.883 1 98 449 LEU B CA 1
ATOM 8045 C C . LEU B 1 449 ? 26.938 11.703 -6.125 1 98 449 LEU B C 1
ATOM 8047 O O . LEU B 1 449 ? 26.5 12.445 -7 1 98 449 LEU B O 1
ATOM 8051 N N . ALA B 1 450 ? 28.094 11.078 -6.246 1 96.31 450 ALA B N 1
ATOM 8052 C CA . ALA B 1 450 ? 28.984 11.297 -7.387 1 96.31 450 ALA B CA 1
ATOM 8053 C C . ALA B 1 450 ? 28.391 10.711 -8.664 1 96.31 450 ALA B C 1
ATOM 8055 O O . ALA B 1 450 ? 28.812 11.047 -9.766 1 96.31 450 ALA B O 1
ATOM 8056 N N . MET B 1 451 ? 27.344 9.961 -8.555 1 95.75 451 MET B N 1
ATOM 8057 C CA . MET B 1 451 ? 26.703 9.32 -9.695 1 95.75 451 MET B CA 1
ATOM 8058 C C . MET B 1 451 ? 25.703 10.258 -10.359 1 95.75 451 MET B C 1
ATOM 8060 O O . MET B 1 451 ? 25.078 9.891 -11.359 1 95.75 451 MET B O 1
ATOM 8064 N N . GLU B 1 452 ? 25.531 11.414 -9.883 1 97.5 452 GLU B N 1
ATOM 8065 C CA . GLU B 1 452 ? 24.484 12.328 -10.312 1 97.5 452 GLU B CA 1
ATOM 8066 C C . GLU B 1 452 ? 24.516 12.539 -11.828 1 97.5 452 GLU B C 1
ATOM 8068 O O . GLU B 1 452 ? 23.469 12.531 -12.484 1 97.5 452 GLU B O 1
ATOM 8073 N N . PRO B 1 453 ? 25.734 12.703 -12.477 1 97.19 453 PRO B N 1
ATOM 8074 C CA . PRO B 1 453 ? 25.734 12.906 -13.922 1 97.19 453 PRO B CA 1
ATOM 8075 C C . PRO B 1 453 ? 25.109 11.742 -14.68 1 97.19 453 PRO B C 1
ATOM 8077 O O . PRO B 1 453 ? 24.344 11.953 -15.633 1 97.19 453 PRO B O 1
ATOM 8080 N N . ALA B 1 454 ? 25.359 10.555 -14.258 1 96.75 454 ALA B N 1
ATOM 8081 C CA . ALA B 1 454 ? 24.781 9.375 -14.898 1 96.75 454 ALA B CA 1
ATOM 8082 C C . ALA B 1 454 ? 23.266 9.336 -14.703 1 96.75 454 ALA B C 1
ATOM 8084 O O . ALA B 1 454 ? 22.531 8.945 -15.609 1 96.75 454 ALA B O 1
ATOM 8085 N N . ILE B 1 455 ? 22.844 9.703 -13.578 1 98 455 ILE B N 1
ATOM 8086 C CA . ILE B 1 455 ? 21.422 9.703 -13.258 1 98 455 ILE B CA 1
ATOM 8087 C C . ILE B 1 455 ? 20.703 10.805 -14.039 1 98 455 ILE B C 1
ATOM 8089 O O . ILE B 1 455 ? 19.594 10.617 -14.523 1 98 455 ILE B O 1
ATOM 8093 N N . ALA B 1 456 ? 21.391 11.961 -14.102 1 97.88 456 ALA B N 1
ATOM 8094 C CA . ALA B 1 456 ? 20.844 13.062 -14.891 1 97.88 456 ALA B CA 1
ATOM 8095 C C . ALA B 1 456 ? 20.625 12.656 -16.344 1 97.88 456 ALA B C 1
ATOM 8097 O O . ALA B 1 456 ? 19.625 13.008 -16.953 1 97.88 456 ALA B O 1
ATOM 8098 N N . ALA B 1 457 ? 21.578 11.891 -16.891 1 97.19 457 ALA B N 1
ATOM 8099 C CA . ALA B 1 457 ? 21.453 11.391 -18.25 1 97.19 457 ALA B CA 1
ATOM 8100 C C . ALA B 1 457 ? 20.281 10.406 -18.359 1 97.19 457 ALA B C 1
ATOM 8102 O O . ALA B 1 457 ? 19.531 10.445 -19.344 1 97.19 457 ALA B O 1
ATOM 8103 N N . LEU B 1 458 ? 20.125 9.562 -17.422 1 96.25 458 LEU B N 1
ATOM 8104 C CA . LEU B 1 458 ? 19.047 8.594 -17.391 1 96.25 458 LEU B CA 1
ATOM 8105 C C . LEU B 1 458 ? 17.688 9.289 -17.344 1 96.25 458 LEU B C 1
ATOM 8107 O O . LEU B 1 458 ? 16.734 8.82 -17.969 1 96.25 458 LEU B O 1
ATOM 8111 N N . ALA B 1 459 ? 17.578 10.383 -16.609 1 97.75 459 ALA B N 1
ATOM 8112 C CA . ALA B 1 459 ? 16.344 11.125 -16.391 1 97.75 459 ALA B CA 1
ATOM 8113 C C . ALA B 1 459 ? 15.742 11.602 -17.703 1 97.75 459 ALA B C 1
ATOM 8115 O O . ALA B 1 459 ? 14.531 11.797 -17.812 1 97.75 459 ALA B O 1
ATOM 8116 N N . GLU B 1 460 ? 16.562 11.781 -18.734 1 97.06 460 GLU B N 1
ATOM 8117 C CA . GLU B 1 460 ? 16.109 12.234 -20.047 1 97.06 460 GLU B CA 1
ATOM 8118 C C . GLU B 1 460 ? 15.109 11.242 -20.656 1 97.06 460 GLU B C 1
ATOM 8120 O O . GLU B 1 460 ? 14.211 11.641 -21.406 1 97.06 460 GLU B O 1
ATOM 8125 N N . ARG B 1 461 ? 15.188 10.031 -20.25 1 94.81 461 ARG B N 1
ATOM 8126 C CA . ARG B 1 461 ? 14.336 8.984 -20.812 1 94.81 461 ARG B CA 1
ATOM 8127 C C . ARG B 1 461 ? 12.953 9.008 -20.172 1 94.81 461 ARG B C 1
ATOM 8129 O O . ARG B 1 461 ? 12.031 8.336 -20.641 1 94.81 461 ARG B O 1
ATOM 8136 N N . PHE B 1 462 ? 12.773 9.82 -19.172 1 96.69 462 PHE B N 1
ATOM 8137 C CA . PHE B 1 462 ? 11.531 9.828 -18.406 1 96.69 462 PHE B CA 1
ATOM 8138 C C . PHE B 1 462 ? 10.703 11.07 -18.75 1 96.69 462 PHE B C 1
ATOM 8140 O O . PHE B 1 462 ? 9.555 11.188 -18.328 1 96.69 462 PHE B O 1
ATOM 8147 N N . VAL B 1 463 ? 11.172 11.984 -19.531 1 95.06 463 VAL B N 1
ATOM 8148 C CA . VAL B 1 463 ? 10.609 13.312 -19.703 1 95.06 463 VAL B CA 1
ATOM 8149 C C . VAL B 1 463 ? 9.18 13.203 -20.234 1 95.06 463 VAL B C 1
ATOM 8151 O O . VAL B 1 463 ? 8.297 13.945 -19.812 1 95.06 463 VAL B O 1
ATOM 8154 N N . HIS B 1 464 ? 8.891 12.211 -21.047 1 94.38 464 HIS B N 1
ATOM 8155 C CA . HIS B 1 464 ? 7.582 12.148 -21.688 1 94.38 464 HIS B CA 1
ATOM 8156 C C . HIS B 1 464 ? 6.75 11 -21.125 1 94.38 464 HIS B C 1
ATOM 8158 O O . HIS B 1 464 ? 5.648 10.727 -21.609 1 94.38 464 HIS B O 1
ATOM 8164 N N . LYS B 1 465 ? 7.27 10.328 -20.141 1 95.5 465 LYS B N 1
ATOM 8165 C CA . LYS B 1 465 ? 6.523 9.227 -19.547 1 95.5 465 LYS B CA 1
ATOM 8166 C C . LYS B 1 465 ? 5.375 9.742 -18.688 1 95.5 465 LYS B C 1
ATOM 8168 O O . LYS B 1 465 ? 5.492 10.797 -18.047 1 95.5 465 LYS B O 1
ATOM 8173 N N . GLN B 1 466 ? 4.246 9.031 -18.719 1 94.19 466 GLN B N 1
ATOM 8174 C CA . GLN B 1 466 ? 3.092 9.43 -17.906 1 94.19 466 GLN B CA 1
ATOM 8175 C C . GLN B 1 466 ? 2.889 8.484 -16.734 1 94.19 466 GLN B C 1
ATOM 8177 O O . GLN B 1 466 ? 2.172 8.812 -15.781 1 94.19 466 GLN B O 1
ATOM 8182 N N . HIS B 1 467 ? 3.49 7.328 -16.906 1 94.81 467 HIS B N 1
ATOM 8183 C CA . HIS B 1 467 ? 3.371 6.258 -15.922 1 94.81 467 HIS B CA 1
ATOM 8184 C C . HIS B 1 467 ? 4.738 5.688 -15.562 1 94.81 467 HIS B C 1
ATOM 8186 O O . HIS B 1 467 ? 5.688 5.805 -16.344 1 94.81 467 HIS B O 1
ATOM 8192 N N . ALA B 1 468 ? 4.805 5.137 -14.375 1 97.5 468 ALA B N 1
ATOM 8193 C CA . ALA B 1 468 ? 6.016 4.414 -13.992 1 97.5 468 ALA B CA 1
ATOM 8194 C C . ALA B 1 468 ? 5.719 3.381 -12.906 1 97.5 468 ALA B C 1
ATOM 8196 O O . ALA B 1 468 ? 4.816 3.574 -12.086 1 97.5 468 ALA B O 1
ATOM 8197 N N . LEU B 1 469 ? 6.398 2.332 -12.945 1 97.88 469 LEU B N 1
ATOM 8198 C CA . LEU B 1 469 ? 6.305 1.291 -11.93 1 97.88 469 LEU B CA 1
ATOM 8199 C C . LEU B 1 469 ? 7.645 1.093 -11.227 1 97.88 469 LEU B C 1
ATOM 8201 O O . LEU B 1 469 ? 8.695 1.084 -11.875 1 97.88 469 LEU B O 1
ATOM 8205 N N . PHE B 1 470 ? 7.613 1.007 -9.922 1 98.56 470 PHE B N 1
ATOM 8206 C CA . PHE B 1 470 ? 8.797 0.725 -9.125 1 98.56 470 PHE B CA 1
ATOM 8207 C C . PHE B 1 470 ? 8.695 -0.648 -8.469 1 98.56 470 PHE B C 1
ATOM 8209 O O . PHE B 1 470 ? 7.621 -1.045 -8.008 1 98.56 470 PHE B O 1
ATOM 8216 N N . LEU B 1 471 ? 9.812 -1.34 -8.43 1 98.06 471 LEU B N 1
ATOM 8217 C CA . LEU B 1 471 ? 9.828 -2.68 -7.855 1 98.06 471 LEU B CA 1
ATOM 8218 C C . LEU B 1 471 ? 10.977 -2.834 -6.867 1 98.06 471 LEU B C 1
ATOM 8220 O O . LEU B 1 471 ? 12.062 -2.285 -7.078 1 98.06 471 LEU B O 1
ATOM 8224 N N . GLY B 1 472 ? 10.766 -3.498 -5.832 1 97.56 472 GLY B N 1
ATOM 8225 C CA . GLY B 1 472 ? 11.734 -3.926 -4.836 1 97.56 472 GLY B CA 1
ATOM 8226 C C . GLY B 1 472 ? 11.258 -5.102 -4.004 1 97.56 472 GLY B C 1
ATOM 8227 O O . GLY B 1 472 ? 10.086 -5.492 -4.086 1 97.56 472 GLY B O 1
ATOM 8228 N N . ARG B 1 473 ? 12.133 -5.738 -3.271 1 97 473 ARG B N 1
ATOM 8229 C CA . ARG B 1 473 ? 11.805 -6.812 -2.342 1 97 473 ARG B CA 1
ATOM 8230 C C . ARG B 1 473 ? 12.43 -6.566 -0.972 1 97 473 ARG B C 1
ATOM 8232 O O . ARG B 1 473 ? 13.445 -5.867 -0.863 1 97 473 ARG B O 1
ATOM 8239 N N . GLY B 1 474 ? 11.859 -7.133 0.058 1 96.81 474 GLY B N 1
ATOM 8240 C CA . GLY B 1 474 ? 12.398 -6.949 1.396 1 96.81 474 GLY B CA 1
ATOM 8241 C C . GLY B 1 474 ? 12.523 -5.492 1.795 1 96.81 474 GLY B C 1
ATOM 8242 O O . GLY B 1 474 ? 11.602 -4.707 1.594 1 96.81 474 GLY B O 1
ATOM 8243 N N . THR B 1 475 ? 13.68 -5.141 2.338 1 97.56 475 THR B N 1
ATOM 8244 C CA . THR B 1 475 ? 13.914 -3.779 2.811 1 97.56 475 THR B CA 1
ATOM 8245 C C . THR B 1 475 ? 13.93 -2.797 1.643 1 97.56 475 THR B C 1
ATOM 8247 O O . THR B 1 475 ? 13.867 -1.582 1.846 1 97.56 475 THR B O 1
ATOM 8250 N N . HIS B 1 476 ? 13.945 -3.281 0.431 1 98.12 476 HIS B N 1
ATOM 8251 C CA . HIS B 1 476 ? 14.062 -2.383 -0.713 1 98.12 476 HIS B CA 1
ATOM 8252 C C . HIS B 1 476 ? 12.711 -2.156 -1.376 1 98.12 476 HIS B C 1
ATOM 8254 O O . HIS B 1 476 ? 12.594 -1.339 -2.291 1 98.12 476 HIS B O 1
ATOM 8260 N N . HIS B 1 477 ? 11.695 -2.924 -0.86 1 97.88 477 HIS B N 1
ATOM 8261 C CA . HIS B 1 477 ? 10.344 -2.555 -1.272 1 97.88 477 HIS B CA 1
ATOM 8262 C C . HIS B 1 477 ? 9.969 -1.169 -0.759 1 97.88 477 HIS B C 1
ATOM 8264 O O . HIS B 1 477 ? 9.516 -0.319 -1.529 1 97.88 477 HIS B O 1
ATOM 8270 N N . PRO B 1 478 ? 10.172 -0.872 0.516 1 98.56 478 PRO B N 1
ATOM 8271 C CA . PRO B 1 478 ? 9.906 0.491 0.987 1 98.56 478 PRO B CA 1
ATOM 8272 C C . PRO B 1 478 ? 10.75 1.537 0.262 1 98.56 478 PRO B C 1
ATOM 8274 O O . PRO B 1 478 ? 10.305 2.67 0.069 1 98.56 478 PRO B O 1
ATOM 8277 N N . VAL B 1 479 ? 11.945 1.169 -0.12 1 98.75 479 VAL B N 1
ATOM 8278 C CA . VAL B 1 479 ? 12.805 2.078 -0.876 1 98.75 479 VAL B CA 1
ATOM 8279 C C . VAL B 1 479 ? 12.164 2.387 -2.229 1 98.75 479 VAL B C 1
ATOM 8281 O O . VAL B 1 479 ? 12.164 3.535 -2.678 1 98.75 479 VAL B O 1
ATOM 8284 N N . ALA B 1 480 ? 11.625 1.344 -2.852 1 98.75 480 ALA B N 1
ATOM 8285 C CA . ALA B 1 480 ? 10.898 1.53 -4.102 1 98.75 480 ALA B CA 1
ATOM 8286 C C . ALA B 1 480 ? 9.688 2.434 -3.898 1 98.75 480 ALA B C 1
ATOM 8288 O O . ALA B 1 480 ? 9.391 3.285 -4.738 1 98.75 480 ALA B O 1
ATOM 8289 N N . LEU B 1 481 ? 8.977 2.207 -2.783 1 98.69 481 LEU B N 1
ATOM 8290 C CA . LEU B 1 481 ? 7.848 3.064 -2.443 1 98.69 481 LEU B CA 1
ATOM 8291 C C . LEU B 1 481 ? 8.281 4.523 -2.346 1 98.69 481 LEU B C 1
ATOM 8293 O O . LEU B 1 481 ? 7.613 5.414 -2.875 1 98.69 481 LEU B O 1
ATOM 8297 N N . GLU B 1 482 ? 9.359 4.727 -1.692 1 98.56 482 GLU B N 1
ATOM 8298 C CA . GLU B 1 482 ? 9.875 6.074 -1.495 1 98.56 482 GLU B CA 1
ATOM 8299 C C . GLU B 1 482 ? 10.289 6.707 -2.822 1 98.56 482 GLU B C 1
ATOM 8301 O O . GLU B 1 482 ? 10.039 7.891 -3.055 1 98.56 482 GLU B O 1
ATOM 8306 N N . GLY B 1 483 ? 10.938 5.945 -3.697 1 98.69 483 GLY B N 1
ATOM 8307 C CA . GLY B 1 483 ? 11.289 6.434 -5.02 1 98.69 483 GLY B CA 1
ATOM 8308 C C . GLY B 1 483 ? 10.086 6.84 -5.848 1 98.69 483 GLY B C 1
ATOM 8309 O O . GLY B 1 483 ? 10.086 7.898 -6.48 1 98.69 483 GLY B O 1
ATOM 8310 N N . ALA B 1 484 ? 9.094 5.973 -5.848 1 98.56 484 ALA B N 1
ATOM 8311 C CA . ALA B 1 484 ? 7.859 6.262 -6.574 1 98.56 484 ALA B CA 1
ATOM 8312 C C . ALA B 1 484 ? 7.199 7.531 -6.047 1 98.56 484 ALA B C 1
ATOM 8314 O O . ALA B 1 484 ? 6.688 8.344 -6.824 1 98.56 484 ALA B O 1
ATOM 8315 N N . LEU B 1 485 ? 7.199 7.668 -4.742 1 98.12 485 LEU B N 1
ATOM 8316 C CA . LEU B 1 485 ? 6.586 8.828 -4.109 1 98.12 485 LEU B CA 1
ATOM 8317 C C . LEU B 1 485 ? 7.281 10.117 -4.551 1 98.12 485 LEU B C 1
ATOM 8319 O O . LEU B 1 485 ? 6.617 11.102 -4.887 1 98.12 485 LEU B O 1
ATOM 8323 N N . LYS B 1 486 ? 8.594 10.133 -4.547 1 98.06 486 LYS B N 1
ATOM 8324 C CA . LYS B 1 486 ? 9.344 11.312 -4.957 1 98.06 486 LYS B CA 1
ATOM 8325 C C . LYS B 1 486 ? 9.055 11.672 -6.41 1 98.06 486 LYS B C 1
ATOM 8327 O O . LYS B 1 486 ? 8.828 12.844 -6.734 1 98.06 486 LYS B O 1
ATOM 8332 N N . LEU B 1 487 ? 9.094 10.641 -7.246 1 98.25 487 LEU B N 1
ATOM 8333 C CA . LEU B 1 487 ? 8.844 10.883 -8.664 1 98.25 487 LEU B CA 1
ATOM 8334 C C . LEU B 1 487 ? 7.441 11.445 -8.883 1 98.25 487 LEU B C 1
ATOM 8336 O O . LEU B 1 487 ? 7.258 12.391 -9.648 1 98.25 487 LEU B O 1
ATOM 8340 N N . LYS B 1 488 ? 6.477 10.883 -8.203 1 96.69 488 LYS B N 1
ATOM 8341 C CA . LYS B 1 488 ? 5.082 11.312 -8.305 1 96.69 488 LYS B CA 1
ATOM 8342 C C . LYS B 1 488 ? 4.918 12.758 -7.852 1 96.69 488 LYS B C 1
ATOM 8344 O O . LYS B 1 488 ? 4.293 13.562 -8.539 1 96.69 488 LYS B O 1
ATOM 8349 N N . GLU B 1 489 ? 5.445 13.109 -6.75 1 95.62 489 GLU B N 1
ATOM 8350 C CA . GLU B 1 489 ? 5.227 14.398 -6.094 1 95.62 489 GLU B CA 1
ATOM 8351 C C . GLU B 1 489 ? 5.734 15.547 -6.957 1 95.62 489 GLU B C 1
ATOM 8353 O O . GLU B 1 489 ? 5.078 16.594 -7.062 1 95.62 489 GLU B O 1
ATOM 8358 N N . ILE B 1 490 ? 6.93 15.328 -7.605 1 97 490 ILE B N 1
ATOM 8359 C CA . ILE B 1 490 ? 7.559 16.531 -8.125 1 97 490 ILE B CA 1
ATOM 8360 C C . ILE B 1 490 ? 7.543 16.516 -9.656 1 97 490 ILE B C 1
ATOM 8362 O O . ILE B 1 490 ? 7.754 17.547 -10.297 1 97 490 ILE B O 1
ATOM 8366 N N . SER B 1 491 ? 7.328 15.359 -10.258 1 97.19 491 SER B N 1
ATOM 8367 C CA . SER B 1 491 ? 7.297 15.281 -11.719 1 97.19 491 SER B CA 1
ATOM 8368 C C . SER B 1 491 ? 5.875 15.078 -12.227 1 97.19 491 SER B C 1
ATOM 8370 O O . SER B 1 491 ? 5.621 15.195 -13.43 1 97.19 491 SER B O 1
ATOM 8372 N N . TYR B 1 492 ? 4.977 14.711 -11.398 1 95.75 492 TYR B N 1
ATOM 8373 C CA . TYR B 1 492 ? 3.564 14.492 -11.688 1 95.75 492 TYR B CA 1
ATOM 8374 C C . TYR B 1 492 ? 3.377 13.273 -12.586 1 95.75 492 TYR B C 1
ATOM 8376 O O . TYR B 1 492 ? 2.316 13.102 -13.188 1 95.75 492 TYR B O 1
ATOM 8384 N N . ILE B 1 493 ? 4.465 12.445 -12.758 1 96.94 493 ILE B N 1
ATOM 8385 C CA . ILE B 1 493 ? 4.312 11.117 -13.344 1 96.94 493 ILE B CA 1
ATOM 8386 C C . ILE B 1 493 ? 3.582 10.203 -12.367 1 96.94 493 ILE B C 1
ATOM 8388 O O . ILE B 1 493 ? 3.936 10.133 -11.188 1 96.94 493 ILE B O 1
ATOM 8392 N N . HIS B 1 494 ? 2.447 9.547 -12.805 1 96.81 494 HIS B N 1
ATOM 8393 C CA . HIS B 1 494 ? 1.762 8.586 -11.953 1 96.81 494 HIS B CA 1
ATOM 8394 C C . HIS B 1 494 ? 2.631 7.355 -11.703 1 96.81 494 HIS B C 1
ATOM 8396 O O . HIS B 1 494 ? 2.668 6.438 -12.531 1 96.81 494 HIS B O 1
ATOM 8402 N N . ALA B 1 495 ? 3.332 7.328 -10.562 1 97.75 495 ALA B N 1
ATOM 8403 C CA . ALA B 1 495 ? 4.285 6.273 -10.234 1 97.75 495 ALA B CA 1
ATOM 8404 C C . ALA B 1 495 ? 3.783 5.438 -9.055 1 97.75 495 ALA B C 1
ATOM 8406 O O . ALA B 1 495 ? 3.293 5.98 -8.062 1 97.75 495 ALA B O 1
ATOM 8407 N N . GLU B 1 496 ? 3.811 4.16 -9.211 1 97.25 496 GLU B N 1
ATOM 8408 C CA . GLU B 1 496 ? 3.377 3.23 -8.172 1 97.25 496 GLU B CA 1
ATOM 8409 C C . GLU B 1 496 ? 4.441 2.168 -7.902 1 97.25 496 GLU B C 1
ATOM 8411 O O . GLU B 1 496 ? 5.184 1.784 -8.812 1 97.25 496 GLU B O 1
ATOM 8416 N N . ALA B 1 497 ? 4.578 1.8 -6.668 1 98 497 ALA B N 1
ATOM 8417 C CA . ALA B 1 497 ? 5.555 0.778 -6.309 1 98 497 ALA B CA 1
ATOM 8418 C C . ALA B 1 497 ? 4.867 -0.469 -5.758 1 98 497 ALA B C 1
ATOM 8420 O O . ALA B 1 497 ? 3.83 -0.373 -5.098 1 98 497 ALA B O 1
ATOM 8421 N N . TYR B 1 498 ? 5.434 -1.623 -5.988 1 96.62 498 TYR B N 1
ATOM 8422 C CA . TYR B 1 498 ? 4.949 -2.914 -5.512 1 96.62 498 TYR B CA 1
ATOM 8423 C C . TYR B 1 498 ? 6.105 -3.799 -5.066 1 96.62 498 TYR B C 1
ATOM 8425 O O . TYR B 1 498 ? 7.219 -3.686 -5.586 1 96.62 498 TYR B O 1
ATOM 8433 N N . PRO B 1 499 ? 5.797 -4.668 -4.02 1 96.69 499 PRO B N 1
ATOM 8434 C CA . PRO B 1 499 ? 6.715 -5.809 -3.951 1 96.69 499 PRO B CA 1
ATOM 8435 C C . PRO B 1 499 ? 6.777 -6.598 -5.258 1 96.69 499 PRO B C 1
ATOM 8437 O O . PRO B 1 499 ? 5.734 -6.934 -5.828 1 96.69 499 PRO B O 1
ATOM 8440 N N . ALA B 1 500 ? 7.988 -6.898 -5.664 1 95.12 500 ALA B N 1
ATOM 8441 C CA . ALA B 1 500 ? 8.148 -7.504 -6.984 1 95.12 500 ALA B CA 1
ATOM 8442 C C . ALA B 1 500 ? 7.352 -8.797 -7.094 1 95.12 500 ALA B C 1
ATOM 8444 O O . ALA B 1 500 ? 6.84 -9.133 -8.172 1 95.12 500 ALA B O 1
ATOM 8445 N N . GLY B 1 501 ? 7.184 -9.484 -6.027 1 93.06 501 GLY B N 1
ATOM 8446 C CA . GLY B 1 501 ? 6.445 -10.742 -6.035 1 93.06 501 GLY B CA 1
ATOM 8447 C C . GLY B 1 501 ? 4.961 -10.562 -6.27 1 93.06 501 GLY B C 1
ATOM 8448 O O . GLY B 1 501 ? 4.25 -11.523 -6.578 1 93.06 501 GLY B O 1
ATOM 8449 N N . GLU B 1 502 ? 4.438 -9.352 -6.145 1 93.62 502 GLU B N 1
ATOM 8450 C CA . GLU B 1 502 ? 3.012 -9.078 -6.289 1 93.62 502 GLU B CA 1
ATOM 8451 C C . GLU B 1 502 ? 2.676 -8.641 -7.711 1 93.62 502 GLU B C 1
ATOM 8453 O O . GLU B 1 502 ? 1.514 -8.367 -8.023 1 93.62 502 GLU B O 1
ATOM 8458 N N . LEU B 1 503 ? 3.629 -8.641 -8.609 1 91.81 503 LEU B N 1
ATOM 8459 C CA . LEU B 1 503 ? 3.471 -8.133 -9.969 1 91.81 503 LEU B CA 1
ATOM 8460 C C . LEU B 1 503 ? 2.344 -8.859 -10.688 1 91.81 503 LEU B C 1
ATOM 8462 O O . LEU B 1 503 ? 1.562 -8.234 -11.414 1 91.81 503 LEU B O 1
ATOM 8466 N N . LYS B 1 504 ? 2.209 -10.141 -10.43 1 89.56 504 LYS B N 1
ATOM 8467 C CA . LYS B 1 504 ? 1.257 -10.961 -11.172 1 89.56 504 LYS B CA 1
ATOM 8468 C C . LYS B 1 504 ? -0.163 -10.766 -10.648 1 89.56 504 LYS B C 1
ATOM 8470 O O . LYS B 1 504 ? -1.128 -11.211 -11.273 1 89.56 504 LYS B O 1
ATOM 8475 N N . HIS B 1 505 ? -0.333 -10.094 -9.578 1 90.62 505 HIS B N 1
ATOM 8476 C CA . HIS B 1 505 ? -1.645 -9.945 -8.961 1 90.62 505 HIS B CA 1
ATOM 8477 C C . HIS B 1 505 ? -2.281 -8.609 -9.344 1 90.62 505 HIS B C 1
ATOM 8479 O O . HIS B 1 505 ? -3.002 -8.008 -8.547 1 90.62 505 HIS B O 1
ATOM 8485 N N . GLY B 1 506 ? -1.968 -8.148 -10.578 1 89.62 506 GLY B N 1
ATOM 8486 C CA . GLY B 1 506 ? -2.646 -6.957 -11.062 1 89.62 506 GLY B CA 1
ATOM 8487 C C . GLY B 1 506 ? -1.729 -6.008 -11.805 1 89.62 506 GLY B C 1
ATOM 8488 O O . GLY B 1 506 ? -1.954 -5.707 -12.977 1 89.62 506 GLY B O 1
ATOM 8489 N N . PRO B 1 507 ? -0.63 -5.621 -11.227 1 90.62 507 PRO B N 1
ATOM 8490 C CA . PRO B 1 507 ? 0.205 -4.559 -11.797 1 90.62 507 PRO B CA 1
ATOM 8491 C C . PRO B 1 507 ? 0.799 -4.934 -13.148 1 90.62 507 PRO B C 1
ATOM 8493 O O . PRO B 1 507 ? 1.057 -4.059 -13.977 1 90.62 507 PRO B O 1
ATOM 8496 N N . LEU B 1 508 ? 1.005 -6.18 -13.359 1 91.5 508 LEU B N 1
ATOM 8497 C CA . LEU B 1 508 ? 1.624 -6.609 -14.609 1 91.5 508 LEU B CA 1
ATOM 8498 C C . LEU B 1 508 ? 0.731 -6.277 -15.805 1 91.5 508 LEU B C 1
ATOM 8500 O O . LEU B 1 508 ? 1.205 -6.207 -16.938 1 91.5 508 LEU B O 1
ATOM 8504 N N . ALA B 1 509 ? -0.564 -6.109 -15.539 1 91.56 509 ALA B N 1
ATOM 8505 C CA . ALA B 1 509 ? -1.516 -5.754 -16.594 1 91.56 509 ALA B CA 1
ATOM 8506 C C . ALA B 1 509 ? -1.153 -4.418 -17.234 1 91.56 509 ALA B C 1
ATOM 8508 O O . ALA B 1 509 ? -1.49 -4.164 -18.391 1 91.56 509 ALA B O 1
ATOM 8509 N N . LEU B 1 510 ? -0.437 -3.572 -16.469 1 93 510 LEU B N 1
ATOM 8510 C CA . LEU B 1 510 ? -0.137 -2.219 -16.922 1 93 510 LEU B CA 1
ATOM 8511 C C . LEU B 1 510 ? 1.146 -2.189 -17.734 1 93 510 LEU B C 1
ATOM 8513 O O . LEU B 1 510 ? 1.432 -1.201 -18.422 1 93 510 LEU B O 1
ATOM 8517 N N . VAL B 1 511 ? 1.922 -3.223 -17.688 1 92.19 511 VAL B N 1
ATOM 8518 C CA . VAL B 1 511 ? 3.262 -3.213 -18.281 1 92.19 511 VAL B CA 1
ATOM 8519 C C . VAL B 1 511 ? 3.166 -3.299 -19.797 1 92.19 511 VAL B C 1
ATOM 8521 O O . VAL B 1 511 ? 2.498 -4.188 -20.328 1 92.19 511 VAL B O 1
ATOM 8524 N N . ASP B 1 512 ? 3.703 -2.334 -20.453 1 90.12 512 ASP B N 1
ATOM 8525 C CA . ASP B 1 512 ? 3.893 -2.287 -21.906 1 90.12 512 ASP B CA 1
ATOM 8526 C C . ASP B 1 512 ? 5.141 -1.485 -22.266 1 90.12 512 ASP B C 1
ATOM 8528 O O . ASP B 1 512 ? 6 -1.243 -21.422 1 90.12 512 ASP B O 1
ATOM 8532 N N . ASP B 1 513 ? 5.262 -1.162 -23.516 1 88.5 513 ASP B N 1
ATOM 8533 C CA . ASP B 1 513 ? 6.484 -0.507 -23.969 1 88.5 513 ASP B CA 1
ATOM 8534 C C . ASP B 1 513 ? 6.496 0.967 -23.578 1 88.5 513 ASP B C 1
ATOM 8536 O O . ASP B 1 513 ? 7.52 1.645 -23.719 1 88.5 513 ASP B O 1
ATOM 8540 N N . HIS B 1 514 ? 5.449 1.443 -22.906 1 89.69 514 HIS B N 1
ATOM 8541 C CA . HIS B 1 514 ? 5.383 2.846 -22.516 1 89.69 514 HIS B CA 1
ATOM 8542 C C . HIS B 1 514 ? 5.52 2.996 -21 1 89.69 514 HIS B C 1
ATOM 8544 O O . HIS B 1 514 ? 5.629 4.113 -20.5 1 89.69 514 HIS B O 1
ATOM 8550 N N . MET B 1 515 ? 5.598 1.893 -20.312 1 92.5 515 MET B N 1
ATOM 8551 C CA . MET B 1 515 ? 5.664 1.896 -18.859 1 92.5 515 MET B CA 1
ATOM 8552 C C . MET B 1 515 ? 7.078 1.594 -18.375 1 92.5 515 MET B C 1
ATOM 8554 O O . MET B 1 515 ? 7.453 0.429 -18.219 1 92.5 515 MET B O 1
ATOM 8558 N N . PRO B 1 516 ? 7.887 2.709 -18.125 1 96.44 516 PRO B N 1
ATOM 8559 C CA . PRO B 1 516 ? 9.18 2.395 -17.516 1 96.44 516 PRO B CA 1
ATOM 8560 C C . PRO B 1 516 ? 9.047 1.693 -16.156 1 96.44 516 PRO B C 1
ATOM 8562 O O . PRO B 1 516 ? 8.172 2.041 -15.367 1 96.44 516 PRO B O 1
ATOM 8565 N N . VAL B 1 517 ? 9.836 0.668 -15.953 1 97.62 517 VAL B N 1
ATOM 8566 C CA . VAL B 1 517 ? 9.867 -0.08 -14.703 1 97.62 517 VAL B CA 1
ATOM 8567 C C . VAL B 1 517 ? 11.219 0.113 -14.016 1 97.62 517 VAL B C 1
ATOM 8569 O O . VAL B 1 517 ? 12.258 -0.266 -14.562 1 97.62 517 VAL B O 1
ATOM 8572 N N . ILE B 1 518 ? 11.211 0.772 -12.844 1 98.5 518 ILE B N 1
ATOM 8573 C CA . ILE B 1 518 ? 12.414 1.01 -12.047 1 98.5 518 ILE B CA 1
ATOM 8574 C C . ILE B 1 518 ? 12.531 -0.057 -10.961 1 98.5 518 ILE B C 1
ATOM 8576 O O . ILE B 1 518 ? 11.594 -0.275 -10.195 1 98.5 518 ILE B O 1
ATOM 8580 N N . ALA B 1 519 ? 13.625 -0.75 -10.891 1 98.12 519 ALA B N 1
ATOM 8581 C CA . ALA B 1 519 ? 13.812 -1.807 -9.898 1 98.12 519 ALA B CA 1
ATOM 8582 C C . ALA B 1 519 ? 15.031 -1.524 -9.023 1 98.12 519 ALA B C 1
ATOM 8584 O O . ALA B 1 519 ? 16.062 -1.045 -9.516 1 98.12 519 ALA B O 1
ATOM 8585 N N . VAL B 1 520 ? 14.891 -1.715 -7.734 1 98.12 520 VAL B N 1
ATOM 8586 C CA . VAL B 1 520 ? 15.984 -1.658 -6.781 1 98.12 520 VAL B CA 1
ATOM 8587 C C . VAL B 1 520 ? 16.5 -3.07 -6.496 1 98.12 520 VAL B C 1
ATOM 8589 O O . VAL B 1 520 ? 15.766 -3.908 -5.969 1 98.12 520 VAL B O 1
ATOM 8592 N N . ALA B 1 521 ? 17.812 -3.303 -6.852 1 96.75 521 ALA B N 1
ATOM 8593 C CA . ALA B 1 521 ? 18.312 -4.672 -6.836 1 96.75 521 ALA B CA 1
ATOM 8594 C C . ALA B 1 521 ? 19.594 -4.77 -6.012 1 96.75 521 ALA B C 1
ATOM 8596 O O . ALA B 1 521 ? 20.703 -4.852 -6.57 1 96.75 521 ALA B O 1
ATOM 8597 N N . PRO B 1 522 ? 19.453 -4.875 -4.688 1 95.5 522 PRO B N 1
ATOM 8598 C CA . PRO B 1 522 ? 20.625 -5.188 -3.879 1 95.5 522 PRO B CA 1
ATOM 8599 C C . PRO B 1 522 ? 21.125 -6.609 -4.102 1 95.5 522 PRO B C 1
ATOM 8601 O O . PRO B 1 522 ? 20.406 -7.457 -4.617 1 95.5 522 PRO B O 1
ATOM 8604 N N . ASN B 1 523 ? 22.391 -6.828 -3.762 1 93.38 523 ASN B N 1
ATOM 8605 C CA . ASN B 1 523 ? 22.953 -8.172 -3.85 1 93.38 523 ASN B CA 1
ATOM 8606 C C . ASN B 1 523 ? 22.703 -8.969 -2.566 1 93.38 523 ASN B C 1
ATOM 8608 O O . ASN B 1 523 ? 23.625 -9.164 -1.771 1 93.38 523 ASN B O 1
ATOM 8612 N N . ASN B 1 524 ? 21.5 -9.422 -2.412 1 92.38 524 ASN B N 1
ATOM 8613 C CA . ASN B 1 524 ? 21.141 -10.188 -1.225 1 92.38 524 ASN B CA 1
ATOM 8614 C C . ASN B 1 524 ? 20.391 -11.469 -1.591 1 92.38 524 ASN B C 1
ATOM 8616 O O . ASN B 1 524 ? 20.406 -1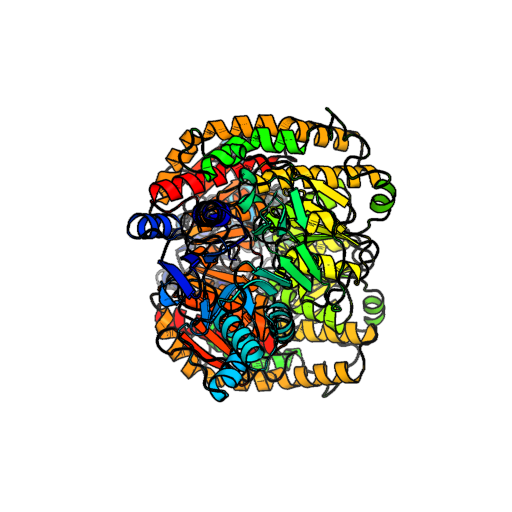1.891 -2.748 1 92.38 524 ASN B O 1
ATOM 8620 N N . GLN B 1 525 ? 19.828 -12.117 -0.665 1 90.62 525 GLN B N 1
ATOM 8621 C CA . GLN B 1 525 ? 19.281 -13.461 -0.827 1 90.62 525 GLN B CA 1
ATOM 8622 C C . GLN B 1 525 ? 18.047 -13.438 -1.734 1 90.62 525 GLN B C 1
ATOM 8624 O O . GLN B 1 525 ? 17.641 -14.477 -2.26 1 90.62 525 GLN B O 1
ATOM 8629 N N . LEU B 1 526 ? 17.469 -12.281 -1.978 1 93.31 526 LEU B N 1
ATOM 8630 C CA . LEU B 1 526 ? 16.25 -12.195 -2.756 1 93.31 526 LEU B CA 1
ATOM 8631 C C . LEU B 1 526 ? 16.547 -11.836 -4.207 1 93.31 526 LEU B C 1
ATOM 8633 O O . LEU B 1 526 ? 15.625 -11.703 -5.02 1 93.31 526 LEU B O 1
ATOM 8637 N N . LEU B 1 527 ? 17.781 -11.719 -4.551 1 92.38 527 LEU B N 1
ATOM 8638 C CA . LEU B 1 527 ? 18.188 -11.227 -5.863 1 92.38 527 LEU B CA 1
ATOM 8639 C C . LEU B 1 527 ? 17.672 -12.148 -6.969 1 92.38 527 LEU B C 1
ATOM 8641 O O . LEU B 1 527 ? 17.156 -11.672 -7.988 1 92.38 527 LEU B O 1
ATOM 8645 N N . GLU B 1 528 ? 17.766 -13.414 -6.789 1 89.25 528 GLU B N 1
ATOM 8646 C CA . GLU B 1 528 ? 17.359 -14.352 -7.832 1 89.25 528 GLU B CA 1
ATOM 8647 C C . GLU B 1 528 ? 15.859 -14.266 -8.086 1 89.25 528 GLU B C 1
ATOM 8649 O O . GLU B 1 528 ? 15.406 -14.367 -9.234 1 89.25 528 GLU B O 1
ATOM 8654 N N . LYS B 1 529 ? 15.109 -14.133 -7.02 1 91.38 529 LYS B N 1
ATOM 8655 C CA . LYS B 1 529 ? 13.672 -13.961 -7.172 1 91.38 529 LYS B CA 1
ATOM 8656 C C . LYS B 1 529 ? 13.344 -12.664 -7.914 1 91.38 529 LYS B C 1
ATOM 8658 O O . LYS B 1 529 ? 12.43 -12.633 -8.742 1 91.38 529 LYS B O 1
ATOM 8663 N N . LEU B 1 530 ? 14.078 -11.648 -7.578 1 93.5 530 LEU B N 1
ATOM 8664 C CA . LEU B 1 530 ? 13.875 -10.375 -8.258 1 93.5 530 LEU B CA 1
ATOM 8665 C C . LEU B 1 530 ? 14.211 -10.5 -9.742 1 93.5 530 LEU B C 1
ATOM 8667 O O . LEU B 1 530 ? 13.484 -9.969 -10.594 1 93.5 530 LEU B O 1
ATOM 8671 N N . LYS B 1 531 ? 15.281 -11.195 -10.023 1 90.56 531 LYS B N 1
ATOM 8672 C CA . LYS B 1 531 ? 15.664 -11.406 -11.414 1 90.56 531 LYS B CA 1
ATOM 8673 C C . LYS B 1 531 ? 14.531 -12.062 -12.203 1 90.56 531 LYS B C 1
ATOM 8675 O O . LYS B 1 531 ? 14.266 -11.695 -13.352 1 90.56 531 LYS B O 1
ATOM 8680 N N . SER B 1 532 ? 13.906 -12.977 -11.594 1 88.69 532 SER B N 1
ATOM 8681 C CA . SER B 1 532 ? 12.781 -13.648 -12.234 1 88.69 532 SER B CA 1
ATOM 8682 C C . SER B 1 532 ? 11.656 -12.664 -12.539 1 88.69 532 SER B C 1
ATOM 8684 O O . SER B 1 532 ? 11.039 -12.727 -13.602 1 88.69 532 SER B O 1
ATOM 8686 N N . ASN B 1 533 ? 11.359 -11.805 -11.578 1 92 533 ASN B N 1
ATOM 8687 C CA . ASN B 1 533 ? 10.328 -10.797 -11.781 1 92 533 ASN B CA 1
ATOM 8688 C C . ASN B 1 533 ? 10.695 -9.836 -12.914 1 92 533 ASN B C 1
ATOM 8690 O O . ASN B 1 533 ? 9.828 -9.406 -13.68 1 92 533 ASN B O 1
ATOM 8694 N N . LEU B 1 534 ? 11.984 -9.508 -12.969 1 92.69 534 LEU B N 1
ATOM 8695 C CA . LEU B 1 534 ? 12.445 -8.609 -14.023 1 92.69 534 LEU B CA 1
ATOM 8696 C C . LEU B 1 534 ? 12.312 -9.266 -15.391 1 92.69 534 LEU B C 1
ATOM 8698 O O . LEU B 1 534 ? 11.969 -8.602 -16.375 1 92.69 534 LEU B O 1
ATOM 8702 N N . GLU B 1 535 ? 12.531 -10.562 -15.43 1 88.75 535 GLU B N 1
ATOM 8703 C CA . GLU B 1 535 ? 12.367 -11.297 -16.688 1 88.75 535 GLU B CA 1
ATOM 8704 C C . GLU B 1 535 ? 10.914 -11.297 -17.141 1 88.75 535 GLU B C 1
ATOM 8706 O O . GLU B 1 535 ? 10.633 -11.234 -18.328 1 88.75 535 GLU B O 1
ATOM 8711 N N . GLU B 1 536 ? 10.047 -11.422 -16.203 1 88.56 536 GLU B N 1
ATOM 8712 C CA . GLU B 1 536 ? 8.625 -11.352 -16.531 1 88.56 536 GLU B CA 1
ATOM 8713 C C . GLU B 1 536 ? 8.266 -10.008 -17.156 1 88.56 536 GLU B C 1
ATOM 8715 O O . GLU B 1 536 ? 7.504 -9.961 -18.125 1 88.56 536 GLU B O 1
ATOM 8720 N N . VAL B 1 537 ? 8.812 -8.93 -16.547 1 92 537 VAL B N 1
ATOM 8721 C CA . VAL B 1 537 ? 8.578 -7.586 -17.062 1 92 537 VAL B CA 1
ATOM 8722 C C . VAL B 1 537 ? 9.133 -7.465 -18.484 1 92 537 VAL B C 1
ATOM 8724 O O . VAL B 1 537 ? 8.469 -6.938 -19.375 1 92 537 VAL B O 1
ATOM 8727 N N . ARG B 1 538 ? 10.281 -8.016 -18.641 1 89.19 538 ARG B N 1
ATOM 8728 C CA . ARG B 1 538 ? 10.922 -7.973 -19.953 1 89.19 538 ARG B CA 1
ATOM 8729 C C . ARG B 1 538 ? 10.117 -8.758 -20.984 1 89.19 538 ARG B C 1
ATOM 8731 O O . ARG B 1 538 ? 9.953 -8.312 -22.125 1 89.19 538 ARG B O 1
ATOM 8738 N N . ALA B 1 539 ? 9.656 -9.898 -20.594 1 85.06 539 ALA B N 1
ATOM 8739 C CA . ALA B 1 539 ? 8.875 -10.758 -21.484 1 85.06 539 ALA B CA 1
ATOM 8740 C C . ALA B 1 539 ? 7.617 -10.047 -21.969 1 85.06 539 ALA B C 1
ATOM 8742 O O . ALA B 1 539 ? 7.098 -10.359 -23.047 1 85.06 539 ALA B O 1
ATOM 8743 N N . ARG B 1 540 ? 7.16 -9.125 -21.203 1 88.69 540 ARG B N 1
ATOM 8744 C CA . ARG B 1 540 ? 5.926 -8.422 -21.547 1 88.69 540 ARG B CA 1
ATOM 8745 C C . ARG B 1 540 ? 6.227 -7.082 -22.219 1 88.69 540 ARG B C 1
ATOM 8747 O O . ARG B 1 540 ? 5.328 -6.262 -22.406 1 88.69 540 ARG B O 1
ATOM 8754 N N . GLY B 1 541 ? 7.52 -6.77 -22.5 1 86.44 541 GLY B N 1
ATOM 8755 C CA . GLY B 1 541 ? 7.902 -5.598 -23.281 1 86.44 541 GLY B CA 1
ATOM 8756 C C . GLY B 1 541 ? 8.188 -4.383 -22.422 1 86.44 541 GLY B C 1
ATOM 8757 O O . GLY B 1 541 ? 8.344 -3.273 -22.938 1 86.44 541 GLY B O 1
ATOM 8758 N N . GLY B 1 542 ? 8.273 -4.539 -21.141 1 90.69 542 GLY B N 1
ATOM 8759 C CA . GLY B 1 542 ? 8.562 -3.414 -20.266 1 90.69 542 GLY B CA 1
ATOM 8760 C C . GLY B 1 542 ? 9.984 -2.914 -20.391 1 90.69 542 GLY B C 1
ATOM 8761 O O . GLY B 1 542 ? 10.906 -3.701 -20.609 1 90.69 542 GLY B O 1
ATOM 8762 N N . GLU B 1 543 ? 10.188 -1.594 -20.344 1 93.81 543 GLU B N 1
ATOM 8763 C CA . GLU B 1 543 ? 11.516 -0.999 -20.25 1 93.81 543 GLU B CA 1
ATOM 8764 C C . GLU B 1 543 ? 12.031 -1.009 -18.828 1 93.81 543 GLU B C 1
ATOM 8766 O O . GLU B 1 543 ? 11.383 -0.461 -17.922 1 93.81 543 GLU B O 1
ATOM 8771 N N . LEU B 1 544 ? 13.25 -1.565 -18.656 1 95.94 544 LEU B N 1
ATOM 8772 C CA . LEU B 1 544 ? 13.742 -1.791 -17.297 1 95.94 544 LEU B CA 1
ATOM 8773 C C . LEU B 1 544 ? 14.883 -0.829 -16.969 1 95.94 544 LEU B C 1
ATOM 8775 O O . LEU B 1 544 ? 15.828 -0.689 -17.75 1 95.94 544 LEU B O 1
ATOM 8779 N N . PHE B 1 545 ? 14.766 -0.146 -15.875 1 97.38 545 PHE B N 1
ATOM 8780 C CA . PHE B 1 545 ? 15.836 0.636 -15.266 1 97.38 545 PHE B CA 1
ATOM 8781 C C . PHE B 1 545 ? 16.203 0.079 -13.891 1 97.38 545 PHE B C 1
ATOM 8783 O O . PHE B 1 545 ? 15.469 0.276 -12.922 1 97.38 545 PHE B O 1
ATOM 8790 N N . VAL B 1 546 ? 17.344 -0.576 -13.812 1 97.38 546 VAL B N 1
ATOM 8791 C CA . VAL B 1 546 ? 17.656 -1.325 -12.602 1 97.38 546 VAL B CA 1
ATOM 8792 C C . VAL B 1 546 ? 18.812 -0.642 -11.859 1 97.38 546 VAL B C 1
ATOM 8794 O O . VAL B 1 546 ? 19.906 -0.487 -12.406 1 97.38 546 VAL B O 1
ATOM 8797 N N . PHE B 1 547 ? 18.516 -0.154 -10.672 1 97.88 547 PHE B N 1
ATOM 8798 C CA . PHE B 1 547 ? 19.547 0.266 -9.742 1 97.88 547 PHE B CA 1
ATOM 8799 C C . PHE B 1 547 ? 20.078 -0.921 -8.945 1 97.88 547 PHE B C 1
ATOM 8801 O O . PHE B 1 547 ? 19.422 -1.377 -8 1 97.88 547 PHE B O 1
ATOM 8808 N N . ALA B 1 548 ? 21.25 -1.389 -9.336 1 96.12 548 ALA B N 1
ATOM 8809 C CA . ALA B 1 548 ? 21.719 -2.676 -8.836 1 96.12 548 ALA B CA 1
ATOM 8810 C C . ALA B 1 548 ? 23.078 -2.527 -8.141 1 96.12 548 ALA B C 1
ATOM 8812 O O . ALA B 1 548 ? 23.875 -1.655 -8.5 1 96.12 548 ALA B O 1
ATOM 8813 N N . ASP B 1 549 ? 23.25 -3.428 -7.164 1 93.75 549 ASP B N 1
ATOM 8814 C CA . ASP B 1 549 ? 24.594 -3.592 -6.641 1 93.75 549 ASP B CA 1
ATOM 8815 C C . ASP B 1 549 ? 25.562 -4.043 -7.734 1 93.75 549 ASP B C 1
ATOM 8817 O O . ASP B 1 549 ? 25.156 -4.699 -8.695 1 93.75 549 ASP B O 1
ATOM 8821 N N . ALA B 1 550 ? 26.859 -3.633 -7.738 1 83.06 550 ALA B N 1
ATOM 8822 C CA . ALA B 1 550 ? 27.844 -3.908 -8.781 1 83.06 550 ALA B CA 1
ATOM 8823 C C . ALA B 1 550 ? 28.016 -5.41 -8.992 1 83.06 550 ALA B C 1
ATOM 8825 O O . ALA B 1 550 ? 28.266 -5.863 -10.109 1 83.06 550 ALA B O 1
ATOM 8826 N N . ASP B 1 551 ? 27.688 -6.297 -8.094 1 82.56 551 ASP B N 1
ATOM 8827 C CA . ASP B 1 551 ? 28 -7.719 -8.211 1 82.56 551 ASP B CA 1
ATOM 8828 C C . ASP B 1 551 ? 26.734 -8.555 -8.352 1 82.56 551 ASP B C 1
ATOM 8830 O O . ASP B 1 551 ? 26.703 -9.703 -7.906 1 82.56 551 ASP B O 1
ATOM 8834 N N . THR B 1 552 ? 25.781 -8.031 -9.016 1 84.12 552 THR B N 1
ATOM 8835 C CA . THR B 1 552 ? 24.531 -8.773 -9.094 1 84.12 552 THR B CA 1
ATOM 8836 C C . THR B 1 552 ? 24.547 -9.719 -10.297 1 84.12 552 THR B C 1
ATOM 8838 O O . THR B 1 552 ? 23.75 -10.664 -10.359 1 84.12 552 THR B O 1
ATOM 8841 N N . GLY B 1 553 ? 25.359 -9.477 -11.297 1 80.94 553 GLY B N 1
ATOM 8842 C CA . GLY B 1 553 ? 25.391 -10.289 -12.508 1 80.94 553 GLY B CA 1
ATOM 8843 C C . GLY B 1 553 ? 24.219 -10.031 -13.43 1 80.94 553 GLY B C 1
ATOM 8844 O O . GLY B 1 553 ? 24.016 -10.773 -14.398 1 80.94 553 GLY B O 1
ATOM 8845 N N . LEU B 1 554 ? 23.469 -9.016 -13.172 1 84.31 554 LEU B N 1
ATOM 8846 C CA . LEU B 1 554 ? 22.344 -8.648 -14.016 1 84.31 554 LEU B CA 1
ATOM 8847 C C . LEU B 1 554 ? 22.812 -8.109 -15.359 1 84.31 554 LEU B C 1
ATOM 8849 O O . LEU B 1 554 ? 23.828 -7.41 -15.422 1 84.31 554 LEU B O 1
ATOM 8853 N N . SER B 1 555 ? 22.156 -8.547 -16.422 1 81.5 555 SER B N 1
ATOM 8854 C CA . SER B 1 555 ? 22.422 -8.016 -17.75 1 81.5 555 SER B CA 1
ATOM 8855 C C . SER B 1 555 ? 21.141 -7.633 -18.469 1 81.5 555 SER B C 1
ATOM 8857 O O . SER B 1 555 ? 20.109 -8.297 -18.297 1 81.5 555 SER B O 1
ATOM 8859 N N . LEU B 1 556 ? 21.188 -6.527 -19.031 1 82 556 LEU B N 1
ATOM 8860 C CA . LEU B 1 556 ? 20.016 -6.043 -19.766 1 82 556 LEU B CA 1
ATOM 8861 C C . LEU B 1 556 ? 20.422 -5.559 -21.156 1 82 556 LEU B C 1
ATOM 8863 O O . LEU B 1 556 ? 21.547 -5.113 -21.375 1 82 556 LEU B O 1
ATOM 8867 N N . ASP B 1 557 ? 19.5 -5.812 -22.062 1 75.88 557 ASP B N 1
ATOM 8868 C CA . ASP B 1 557 ? 19.625 -5.184 -23.375 1 75.88 557 ASP B CA 1
ATOM 8869 C C . ASP B 1 557 ? 19.484 -3.666 -23.266 1 75.88 557 ASP B C 1
ATOM 8871 O O . ASP B 1 557 ? 18.531 -3.16 -22.672 1 75.88 557 ASP B O 1
ATOM 8875 N N . ASP B 1 558 ? 20.391 -2.984 -23.875 1 73 558 ASP B N 1
ATOM 8876 C CA . ASP B 1 558 ? 20.469 -1.532 -23.75 1 73 558 ASP B CA 1
ATOM 8877 C C . ASP B 1 558 ? 19.234 -0.861 -24.375 1 73 558 ASP B C 1
ATOM 8879 O O . ASP B 1 558 ? 18.875 0.254 -24 1 73 558 ASP B O 1
ATOM 8883 N N . THR B 1 559 ? 18.656 -1.517 -25.297 1 76.69 559 THR B N 1
ATOM 8884 C CA . THR B 1 559 ? 17.516 -0.915 -25.984 1 76.69 559 THR B CA 1
ATOM 8885 C C . THR B 1 559 ? 16.25 -0.994 -25.125 1 76.69 559 THR B C 1
ATOM 8887 O O . THR B 1 559 ? 15.289 -0.263 -25.359 1 76.69 559 THR B O 1
ATOM 8890 N N . ARG B 1 560 ? 16.312 -1.798 -24.219 1 82.75 560 ARG B N 1
ATOM 8891 C CA . ARG B 1 560 ? 15.102 -1.979 -23.438 1 82.75 560 ARG B CA 1
ATOM 8892 C C . ARG B 1 560 ? 15.359 -1.768 -21.953 1 82.75 560 ARG B C 1
ATOM 8894 O O . ARG B 1 560 ? 14.656 -2.326 -21.094 1 82.75 560 ARG B O 1
ATOM 8901 N N . GLY B 1 561 ? 16.438 -1.108 -21.672 1 89.06 561 GLY B N 1
ATOM 8902 C CA . GLY B 1 561 ? 16.672 -0.81 -20.266 1 89.06 561 GLY B CA 1
ATOM 8903 C C . GLY B 1 561 ? 18.094 -0.413 -19.969 1 89.06 561 GLY B C 1
ATOM 8904 O O . GLY B 1 561 ? 18.891 -0.2 -20.891 1 89.06 561 GLY B O 1
ATOM 8905 N N . GLN B 1 562 ? 18.391 -0.121 -18.797 1 93.69 562 GLN B N 1
ATOM 8906 C CA . GLN B 1 562 ? 19.703 0.288 -18.328 1 93.69 562 GLN B CA 1
ATOM 8907 C C . GLN B 1 562 ? 19.938 -0.162 -16.875 1 93.69 562 GLN B C 1
ATOM 8909 O O . GLN B 1 562 ? 19 -0.205 -16.078 1 93.69 562 GLN B O 1
ATOM 8914 N N . ILE B 1 563 ? 21.156 -0.564 -16.625 1 94.56 563 ILE B N 1
ATOM 8915 C CA . ILE B 1 563 ? 21.562 -0.912 -15.266 1 94.56 563 ILE B CA 1
ATOM 8916 C C . ILE B 1 563 ? 22.5 0.17 -14.719 1 94.56 563 ILE B C 1
ATOM 8918 O O . ILE B 1 563 ? 23.422 0.6 -15.398 1 94.56 563 ILE B O 1
ATOM 8922 N N . ILE B 1 564 ? 22.156 0.661 -13.594 1 95.06 564 ILE B N 1
ATOM 8923 C CA . ILE B 1 564 ? 23.031 1.581 -12.859 1 95.06 564 ILE B CA 1
ATOM 8924 C C . ILE B 1 564 ? 23.641 0.868 -11.656 1 95.06 564 ILE B C 1
ATOM 8926 O O . ILE B 1 564 ? 22.922 0.447 -10.742 1 95.06 564 ILE B O 1
ATOM 8930 N N . ASN B 1 565 ? 24.953 0.781 -11.625 1 94.94 565 ASN B N 1
ATOM 8931 C CA . ASN B 1 565 ? 25.625 0.071 -10.555 1 94.94 565 ASN B CA 1
ATOM 8932 C C . ASN B 1 565 ? 25.875 0.975 -9.344 1 94.94 565 ASN B C 1
ATOM 8934 O O . ASN B 1 565 ? 26.391 2.084 -9.492 1 94.94 565 ASN B O 1
ATOM 8938 N N . ILE B 1 566 ? 25.484 0.483 -8.211 1 95.5 566 ILE B N 1
ATOM 8939 C CA . ILE B 1 566 ? 25.578 1.233 -6.965 1 95.5 566 ILE B CA 1
ATOM 8940 C C . ILE B 1 566 ? 26.5 0.491 -5.988 1 95.5 566 ILE B C 1
ATOM 8942 O O . ILE B 1 566 ? 26.359 -0.72 -5.801 1 95.5 566 ILE B O 1
ATOM 8946 N N . GLY B 1 567 ? 27.484 1.194 -5.422 1 94.25 567 GLY B N 1
ATOM 8947 C CA . GLY B 1 567 ? 28.219 0.67 -4.277 1 94.25 567 GLY B CA 1
ATOM 8948 C C . GLY B 1 567 ? 27.469 0.823 -2.969 1 94.25 567 GLY B C 1
ATOM 8949 O O . GLY B 1 567 ? 27.547 1.866 -2.318 1 94.25 567 GLY B O 1
ATOM 8950 N N . ALA B 1 568 ? 26.812 -0.236 -2.523 1 91.69 568 ALA B N 1
ATOM 8951 C CA . ALA B 1 568 ? 25.875 -0.137 -1.407 1 91.69 568 ALA B CA 1
ATOM 8952 C C . ALA B 1 568 ? 26.609 -0.056 -0.075 1 91.69 568 ALA B C 1
ATOM 8954 O O . ALA B 1 568 ? 26.047 0.373 0.933 1 91.69 568 ALA B O 1
ATOM 8955 N N . GLY B 1 569 ? 27.844 -0.393 0.017 1 91.56 569 GLY B N 1
ATOM 8956 C CA . GLY B 1 569 ? 28.641 -0.296 1.227 1 91.56 569 GLY B CA 1
ATOM 8957 C C . GLY B 1 569 ? 28.281 -1.345 2.264 1 91.56 569 GLY B C 1
ATOM 8958 O O . GLY B 1 569 ? 28.969 -1.482 3.277 1 91.56 569 GLY B O 1
ATOM 8959 N N . GLY B 1 570 ? 27.188 -2.08 2.102 1 93.5 570 GLY B N 1
ATOM 8960 C CA . GLY B 1 570 ? 26.719 -3.121 3.004 1 93.5 570 GLY B CA 1
ATOM 8961 C C . GLY B 1 570 ? 25.219 -3.334 2.941 1 93.5 570 GLY B C 1
ATOM 8962 O O . GLY B 1 570 ? 24.484 -2.473 2.459 1 93.5 570 GLY B O 1
ATOM 8963 N N . ASP B 1 571 ? 24.797 -4.488 3.49 1 93.56 571 ASP B N 1
ATOM 8964 C CA . ASP B 1 571 ? 23.391 -4.855 3.396 1 93.56 571 ASP B CA 1
ATOM 8965 C C . ASP B 1 571 ? 22.531 -4.035 4.363 1 93.56 571 ASP B C 1
ATOM 8967 O O . ASP B 1 571 ? 21.391 -3.713 4.066 1 93.56 571 ASP B O 1
ATOM 8971 N N . PHE B 1 572 ? 23.172 -3.713 5.488 1 97.25 572 PHE B N 1
ATOM 8972 C CA . PHE B 1 572 ? 22.422 -3.051 6.551 1 97.25 572 PHE B CA 1
ATOM 8973 C C . PHE B 1 572 ? 22.094 -1.611 6.172 1 97.25 572 PHE B C 1
ATOM 8975 O O . PHE B 1 572 ? 20.984 -1.136 6.414 1 97.25 572 PHE B O 1
ATOM 8982 N N . ILE B 1 573 ? 23 -0.916 5.504 1 98 573 ILE B N 1
ATOM 8983 C CA . ILE B 1 573 ? 22.828 0.503 5.215 1 98 573 ILE B CA 1
ATOM 8984 C C . ILE B 1 573 ? 22.297 0.678 3.791 1 98 573 ILE B C 1
ATOM 8986 O O . ILE B 1 573 ? 21.938 1.784 3.389 1 98 573 ILE B O 1
ATOM 8990 N N . ALA B 1 574 ? 22.141 -0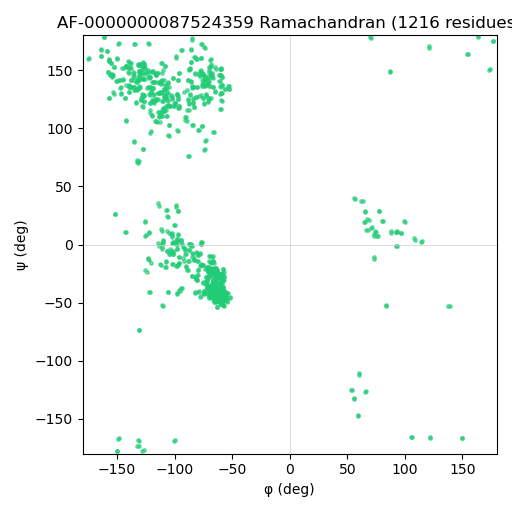.374 3.021 1 97.62 574 ALA B N 1
ATOM 8991 C CA . ALA B 1 574 ? 21.812 -0.358 1.598 1 97.62 574 ALA B CA 1
ATOM 8992 C C . ALA B 1 574 ? 20.516 0.413 1.342 1 97.62 574 ALA B C 1
ATOM 8994 O O . ALA B 1 574 ? 20.422 1.161 0.366 1 97.62 574 ALA B O 1
ATOM 8995 N N . PRO B 1 575 ? 19.5 0.224 2.189 1 98.44 575 PRO B N 1
ATOM 8996 C CA . PRO B 1 575 ? 18.25 0.951 1.926 1 98.44 575 PRO B CA 1
ATOM 8997 C C . PRO B 1 575 ? 18.453 2.463 1.844 1 98.44 575 PRO B C 1
ATOM 8999 O O . PRO B 1 575 ? 17.891 3.121 0.971 1 98.44 575 PRO B O 1
ATOM 9002 N N . ALA B 1 576 ? 19.266 3.014 2.713 1 98.69 576 ALA B N 1
ATOM 9003 C CA . ALA B 1 576 ? 19.562 4.445 2.676 1 98.69 576 ALA B CA 1
ATOM 9004 C C . ALA B 1 576 ? 20.344 4.816 1.42 1 98.69 576 ALA B C 1
ATOM 9006 O O . ALA B 1 576 ? 20.062 5.832 0.781 1 98.69 576 ALA B O 1
ATOM 9007 N N . VAL B 1 577 ? 21.266 3.998 1.046 1 98.44 577 VAL B N 1
ATOM 9008 C CA . VAL B 1 577 ? 22.172 4.273 -0.073 1 98.44 577 VAL B CA 1
ATOM 9009 C C . VAL B 1 577 ? 21.375 4.25 -1.381 1 98.44 577 VAL B C 1
ATOM 9011 O O . VAL B 1 577 ? 21.531 5.145 -2.219 1 98.44 577 VAL B O 1
ATOM 9014 N N . PHE B 1 578 ? 20.5 3.242 -1.556 1 98.44 578 PHE B N 1
ATOM 9015 C CA . PHE B 1 578 ? 19.75 3.072 -2.791 1 98.44 578 PHE B CA 1
ATOM 9016 C C . PHE B 1 578 ? 18.719 4.188 -2.959 1 98.44 578 PHE B C 1
ATOM 9018 O O . PHE B 1 578 ? 18.25 4.441 -4.07 1 98.44 578 PHE B O 1
ATOM 9025 N N . THR B 1 579 ? 18.344 4.871 -1.897 1 98.5 579 THR B N 1
ATOM 9026 C CA . THR B 1 579 ? 17.328 5.914 -1.958 1 98.5 579 THR B CA 1
ATOM 9027 C C . THR B 1 579 ? 17.875 7.156 -2.658 1 98.5 579 THR B C 1
ATOM 9029 O O . THR B 1 579 ? 17.141 7.844 -3.367 1 98.5 579 THR B O 1
ATOM 9032 N N . VAL B 1 580 ? 19.156 7.414 -2.521 1 98.62 580 VAL B N 1
ATOM 9033 C CA . VAL B 1 580 ? 19.766 8.664 -2.969 1 98.62 580 VAL B CA 1
ATOM 9034 C C . VAL B 1 580 ? 19.688 8.758 -4.492 1 98.62 580 VAL B C 1
ATOM 9036 O O . VAL B 1 580 ? 19.234 9.766 -5.035 1 98.62 580 VAL B O 1
ATOM 9039 N N . PRO B 1 581 ? 20.078 7.727 -5.266 1 98.5 581 PRO B N 1
ATOM 9040 C CA . PRO B 1 581 ? 19.938 7.82 -6.723 1 98.5 581 PRO B CA 1
ATOM 9041 C C . PRO B 1 581 ? 18.484 7.98 -7.164 1 98.5 581 PRO B C 1
ATOM 9043 O O . PRO B 1 581 ? 18.203 8.625 -8.18 1 98.5 581 PRO B O 1
ATOM 9046 N N . LEU B 1 582 ? 17.562 7.406 -6.465 1 98.75 582 LEU B N 1
ATOM 9047 C CA . LEU B 1 582 ? 16.156 7.547 -6.809 1 98.75 582 LEU B CA 1
ATOM 9048 C C . LEU B 1 582 ? 15.68 8.977 -6.574 1 98.75 582 LEU B C 1
ATOM 9050 O O . LEU B 1 582 ? 14.844 9.484 -7.324 1 98.75 582 LEU B O 1
ATOM 9054 N N . GLN B 1 583 ? 16.172 9.625 -5.469 1 98.75 583 GLN B N 1
ATOM 9055 C CA . GLN B 1 583 ? 15.891 11.039 -5.242 1 98.75 583 GLN B CA 1
ATOM 9056 C C . GLN B 1 583 ? 16.438 11.898 -6.383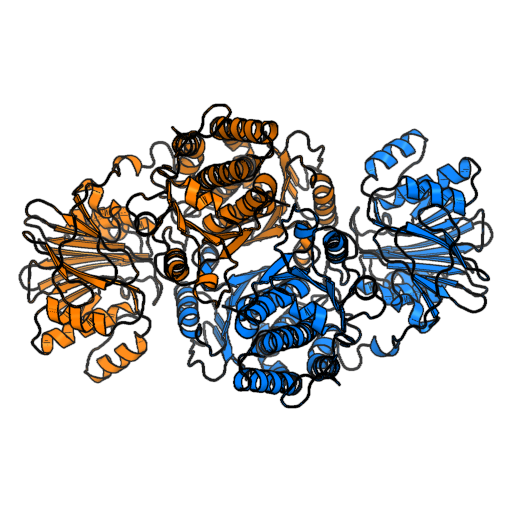 1 98.75 583 GLN B C 1
ATOM 9058 O O . GLN B 1 583 ? 15.742 12.789 -6.875 1 98.75 583 GLN B O 1
ATOM 9063 N N . LEU B 1 584 ? 17.656 11.602 -6.797 1 98.81 584 LEU B N 1
ATOM 9064 C CA . LEU B 1 584 ? 18.281 12.328 -7.891 1 98.81 584 LEU B CA 1
ATOM 9065 C C . LEU B 1 584 ? 17.516 12.133 -9.188 1 98.81 584 LEU B C 1
ATOM 9067 O O . LEU B 1 584 ? 17.344 13.07 -9.969 1 98.81 584 LEU B O 1
ATOM 9071 N N . LEU B 1 585 ? 17.062 10.906 -9.438 1 98.75 585 LEU B N 1
ATOM 9072 C CA . LEU B 1 585 ? 16.25 10.633 -10.625 1 98.75 585 LEU B CA 1
ATOM 9073 C C . LEU B 1 585 ? 15 11.508 -10.641 1 98.75 585 LEU B C 1
ATOM 9075 O O . LEU B 1 585 ? 14.703 12.156 -11.641 1 98.75 585 LEU B O 1
ATOM 9079 N N . ALA B 1 586 ? 14.273 11.492 -9.57 1 98.62 586 ALA B N 1
ATOM 9080 C CA . ALA B 1 586 ? 13.055 12.297 -9.469 1 98.62 586 ALA B CA 1
ATOM 9081 C C . ALA B 1 586 ? 13.359 13.773 -9.711 1 98.62 586 ALA B C 1
ATOM 9083 O O . ALA B 1 586 ? 12.633 14.453 -10.445 1 98.62 586 ALA B O 1
ATOM 9084 N N . TYR B 1 587 ? 14.453 14.273 -9.094 1 98.5 587 TYR B N 1
ATOM 9085 C CA . TYR B 1 587 ? 14.844 15.68 -9.219 1 98.5 587 TYR B CA 1
ATOM 9086 C C . TYR B 1 587 ? 15.102 16.047 -10.672 1 98.5 587 TYR B C 1
ATOM 9088 O O . TYR B 1 587 ? 14.531 17.016 -11.188 1 98.5 587 TYR B O 1
ATOM 9096 N N . HIS B 1 588 ? 15.891 15.289 -11.312 1 98.75 588 HIS B N 1
ATOM 9097 C CA . HIS B 1 588 ? 16.297 15.641 -12.672 1 98.75 588 HIS B CA 1
ATOM 9098 C C . HIS B 1 588 ? 15.148 15.477 -13.648 1 98.75 588 HIS B C 1
ATOM 9100 O O . HIS B 1 588 ? 15.031 16.25 -14.609 1 98.75 588 HIS B O 1
ATOM 9106 N N . VAL B 1 589 ? 14.305 14.484 -13.453 1 98.56 589 VAL B N 1
ATOM 9107 C CA . VAL B 1 589 ? 13.109 14.344 -14.289 1 98.56 589 VAL B CA 1
ATOM 9108 C C . VAL B 1 589 ? 12.227 15.57 -14.133 1 98.56 589 VAL B C 1
ATOM 9110 O O . VAL B 1 589 ? 11.727 16.109 -15.117 1 98.56 589 VAL B O 1
ATOM 9113 N N . ALA B 1 590 ? 11.992 16 -12.883 1 98.31 590 ALA B N 1
ATOM 9114 C CA . ALA B 1 590 ? 11.148 17.156 -12.609 1 98.31 590 ALA B CA 1
ATOM 9115 C C . ALA B 1 590 ? 11.719 18.422 -13.266 1 98.31 590 ALA B C 1
ATOM 9117 O O . ALA B 1 590 ? 10.977 19.219 -13.844 1 98.31 590 ALA B O 1
ATOM 9118 N N . VAL B 1 591 ? 13.055 18.609 -13.148 1 98.19 591 VAL B N 1
ATOM 9119 C CA . VAL B 1 591 ? 13.719 19.766 -13.758 1 98.19 591 VAL B CA 1
ATOM 9120 C C . VAL B 1 591 ? 13.516 19.734 -15.273 1 98.19 591 VAL B C 1
ATOM 9122 O O . VAL B 1 591 ? 13.18 20.766 -15.875 1 98.19 591 VAL B O 1
ATOM 9125 N N . LEU B 1 592 ? 13.719 18.609 -15.875 1 98.06 592 LEU B N 1
ATOM 9126 C CA . LEU B 1 592 ? 13.578 18.469 -17.312 1 98.06 592 LEU B CA 1
ATOM 9127 C C . LEU B 1 592 ? 12.141 18.719 -17.75 1 98.06 592 LEU B C 1
ATOM 9129 O O . LEU B 1 592 ? 11.891 19.234 -18.844 1 98.06 592 LEU B O 1
ATOM 9133 N N . ARG B 1 593 ? 11.195 18.375 -16.922 1 97.38 593 ARG B N 1
ATOM 9134 C CA . ARG B 1 593 ? 9.781 18.547 -17.234 1 97.38 593 ARG B CA 1
ATOM 9135 C C . ARG B 1 593 ? 9.32 19.969 -16.938 1 97.38 593 ARG B C 1
ATOM 9137 O O . ARG B 1 593 ? 8.203 20.359 -17.281 1 97.38 593 ARG B O 1
ATOM 9144 N N . GLY B 1 594 ? 10.102 20.75 -16.234 1 96.69 594 GLY B N 1
ATOM 9145 C CA . GLY B 1 594 ? 9.805 22.141 -15.953 1 96.69 594 GLY B CA 1
ATOM 9146 C C . GLY B 1 594 ? 8.82 22.328 -14.812 1 96.69 594 GLY B C 1
ATOM 9147 O O . GLY B 1 594 ? 8.141 23.359 -14.742 1 96.69 594 GLY B O 1
ATOM 9148 N N . THR B 1 595 ? 8.656 21.328 -13.938 1 95.75 595 THR B N 1
ATOM 9149 C CA . THR B 1 595 ? 7.766 21.438 -12.789 1 95.75 595 THR B CA 1
ATOM 9150 C C . THR B 1 595 ? 8.438 22.203 -11.648 1 95.75 595 THR B C 1
ATOM 9152 O O . THR B 1 595 ? 9.656 22.406 -11.672 1 95.75 595 THR B O 1
ATOM 9155 N N . ASP B 1 596 ? 7.672 22.719 -10.742 1 94.38 596 ASP B N 1
ATOM 9156 C CA . ASP B 1 596 ? 8.219 23.375 -9.555 1 94.38 596 ASP B CA 1
ATOM 9157 C C . ASP B 1 596 ? 8.727 22.344 -8.547 1 94.38 596 ASP B C 1
ATOM 9159 O O . ASP B 1 596 ? 7.953 21.844 -7.727 1 94.38 596 ASP B O 1
ATOM 9163 N N . VAL B 1 597 ? 9.969 22.141 -8.477 1 95.62 597 VAL B N 1
ATOM 9164 C CA . VAL B 1 597 ? 10.602 21.078 -7.711 1 95.62 597 VAL B CA 1
ATOM 9165 C C . VAL B 1 597 ? 10.43 21.344 -6.219 1 95.62 597 VAL B C 1
ATOM 9167 O O . VAL B 1 597 ? 10.125 20.422 -5.449 1 95.62 597 VAL B O 1
ATOM 9170 N N . ASP B 1 598 ? 10.617 22.531 -5.777 1 93.81 598 ASP B N 1
ATOM 9171 C CA . ASP B 1 598 ? 10.625 22.875 -4.355 1 93.81 598 ASP B CA 1
ATOM 9172 C C . ASP B 1 598 ? 9.203 23.016 -3.82 1 93.81 598 ASP B C 1
ATOM 9174 O O . ASP B 1 598 ? 8.961 22.828 -2.625 1 93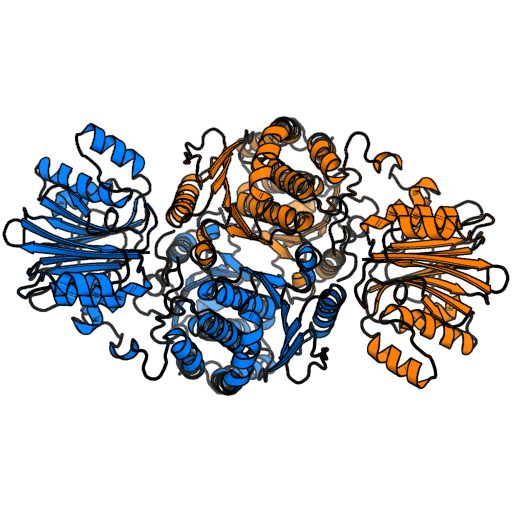.81 598 ASP B O 1
ATOM 9178 N N . GLN B 1 599 ? 8.25 23.438 -4.652 1 92.44 599 GLN B N 1
ATOM 9179 C CA . GLN B 1 599 ? 6.852 23.625 -4.27 1 92.44 599 GLN B CA 1
ATOM 9180 C C . GLN B 1 599 ? 5.914 22.969 -5.285 1 92.44 599 GLN B C 1
ATOM 9182 O O . GLN B 1 599 ? 5.148 23.656 -5.961 1 92.44 599 GLN B O 1
ATOM 9187 N N . PRO B 1 600 ? 5.965 21.656 -5.234 1 93.25 600 PRO B N 1
ATOM 9188 C CA . PRO B 1 600 ? 5.09 20.953 -6.172 1 93.25 600 PRO B CA 1
ATOM 9189 C C . PRO B 1 600 ? 3.613 21.297 -5.973 1 93.25 600 PRO B C 1
ATOM 9191 O O . PRO B 1 600 ? 3.193 21.594 -4.852 1 93.25 600 PRO B O 1
ATOM 9194 N N . ARG B 1 601 ? 2.914 21.203 -7.035 1 89.25 601 ARG B N 1
ATOM 9195 C CA . ARG B 1 601 ? 1.506 21.578 -6.977 1 89.25 601 ARG B CA 1
ATOM 9196 C C . ARG B 1 601 ? 0.755 20.734 -5.953 1 89.25 601 ARG B C 1
ATOM 9198 O O . ARG B 1 601 ? 1.029 19.547 -5.797 1 89.25 601 ARG B O 1
ATOM 9205 N N . ASN B 1 602 ? -0.083 21.375 -5.195 1 88.06 602 ASN B N 1
ATOM 9206 C CA . ASN B 1 602 ? -1.076 20.75 -4.324 1 88.06 602 ASN B CA 1
ATOM 9207 C C . ASN B 1 602 ? -0.43 20.125 -3.09 1 88.06 602 ASN B C 1
ATOM 9209 O O . ASN B 1 602 ? -1.091 19.422 -2.326 1 88.06 602 ASN B O 1
ATOM 9213 N N . LEU B 1 603 ? 0.854 20.344 -2.875 1 89.31 603 LEU B N 1
ATOM 9214 C CA . LEU B 1 603 ? 1.511 19.703 -1.741 1 89.31 603 LEU B CA 1
ATOM 9215 C C . LEU B 1 603 ? 2.057 20.75 -0.77 1 89.31 603 LEU B C 1
ATOM 9217 O O . LEU B 1 603 ? 2.381 21.875 -1.17 1 89.31 603 LEU B O 1
ATOM 9221 N N . ALA B 1 604 ? 2.055 20.297 0.455 1 84.56 604 ALA B N 1
ATOM 9222 C CA . ALA B 1 604 ? 2.699 21.047 1.522 1 84.56 604 ALA B CA 1
ATOM 9223 C C . ALA B 1 604 ? 3.609 20.156 2.359 1 84.56 604 ALA B C 1
ATOM 9225 O O . ALA B 1 604 ? 3.438 18.938 2.387 1 84.56 604 ALA B O 1
ATOM 9226 N N . LYS B 1 605 ? 4.598 20.766 2.986 1 81.12 605 LYS B N 1
ATOM 9227 C CA . LYS B 1 605 ? 5.598 20 3.732 1 81.12 605 LYS B CA 1
ATOM 9228 C C . LYS B 1 605 ? 5.051 19.547 5.082 1 81.12 605 LYS B C 1
ATOM 9230 O O . LYS B 1 605 ? 5.336 18.438 5.531 1 81.12 605 LYS B O 1
ATOM 9235 N N . SER B 1 606 ? 4.434 20.359 5.75 1 76.88 606 SER B N 1
ATOM 9236 C CA . SER B 1 606 ? 3.91 20.062 7.078 1 76.88 606 SER B CA 1
ATOM 9237 C C . SER B 1 606 ? 2.391 19.922 7.059 1 76.88 606 SER B C 1
ATOM 9239 O O . SER B 1 606 ? 1.682 20.906 6.824 1 76.88 606 SER B O 1
ATOM 9241 N N . VAL B 1 607 ? 1.948 18.734 7.367 1 80.38 607 VAL B N 1
ATOM 9242 C CA . VAL B 1 607 ? 0.513 18.469 7.406 1 80.38 607 VAL B CA 1
ATOM 9243 C C . VAL B 1 607 ? 0.006 18.578 8.844 1 80.38 607 VAL B C 1
ATOM 9245 O O . VAL B 1 607 ? 0.041 17.609 9.594 1 80.38 607 VAL B O 1
ATOM 9248 N N . THR B 1 608 ? -0.514 19.719 9.109 1 76.5 608 THR B N 1
ATOM 9249 C CA . THR B 1 608 ? -0.896 20.016 10.484 1 76.5 608 THR B CA 1
ATOM 9250 C C . THR B 1 608 ? -2.404 19.859 10.672 1 76.5 608 THR B C 1
ATOM 9252 O O . THR B 1 608 ? -2.939 20.203 11.727 1 76.5 608 THR B O 1
ATOM 9255 N N . VAL B 1 609 ? -3.023 19.484 9.602 1 74.06 609 VAL B N 1
ATOM 9256 C CA . VAL B 1 609 ? -4.453 19.203 9.688 1 74.06 609 VAL B CA 1
ATOM 9257 C C . VAL B 1 609 ? -4.781 17.938 8.898 1 74.06 609 VAL B C 1
ATOM 9259 O O . VAL B 1 609 ? -4.066 17.594 7.957 1 74.06 609 VAL B O 1
ATOM 9262 N N . GLU B 1 610 ? -5.766 17.281 9.281 1 76.5 610 GLU B N 1
ATOM 9263 C CA . GLU B 1 610 ? -6.16 16.047 8.625 1 76.5 610 GLU B CA 1
ATOM 9264 C C . GLU B 1 610 ? -6.887 16.328 7.312 1 76.5 610 GLU B C 1
ATOM 9266 O O . GLU B 1 610 ? -7.617 17.312 7.199 1 76.5 610 GLU B O 1
#

Foldseek 3Di:
DKKKKKKAFPFWCVVLRLLLQLLCCLFAFQKKKKWAADQLFIDMDIFGGGSVVSVVVCVVPPDTHRIMMMMHDQDDWAHSGRQAYDQAAFPGWKTKDKDWAFPCLVVLVVVLVVVPGDDRGRGSRNSLRSQLVVVVVVPDDNQVSNLVSVVPTDTWMWMWMDTSVDPQKIKIWGALQWKKKFDDQLMIMIISDPSSCVVPGFKIFGDDHQWMWMDGSHDIWIAHNVGDTDDTDIDGHPADNVLPDDPPDPFLLVVLLLLLLVLLCVLCPPQADQFGGDPQLFHPPCLVLLLLAQEEEEEEADLQLLLQQLLQLLQCVQLVHHYHGDYLQPQLPDPDQDDARYEYEQEDAQLQFSSSLSNQVVCVVRRYSFYEYEYQGCPHPNNVVGPTYRHSVNTDRQFQQDRSSNLSSNLVSLSVSLVSSVSRCGDSVVSRVLSNLSNCLSVQLNVLVVCLVVLLVVLVVCQPAQEEEEEEARSCQSLSQSLQSLLCQQLVRNYDYDHLVCCVVPVVVVQAQRYAYEYEAEPDPCRVVNLVSVVSSVVRNHAYEYAYAPPSPDDDDPVRYDYDHGPQSDDSSNSSNSNSSSSSSSQSNSVSNVTDRRDGPSTRRHNSYD/DKKKKKKAFPFWCVVLRLLLQLLCCLFAFQKKKKWAADQLFIDMDIFGGGSVVSVVVCVVPPDTHRIMMMMHDQDDWAHSGRQAYDQAAFPGWKTKDKDWAFPCLVVLVVVLVVVPGDDRGRGSRNSLRSQLVVVVVVPDDNQVSNLVSVVPTDTWMWMWMDTSVDPQKIKIWGALQWKKKFDDQLMIMIISDPSSCVVPGFKIFGDDHLWMWMDGSHDIWIAHNVGDTDDTDIDGDPADNVLPDPPPDPFLLVVLLLLLLVLLCQLCPPQADQFGGDPQLFHPPCLVLLLLAQEEEEEEADLQLLLQQLLQLLQCVQLVHHYHGDYLQVQLPDPDQDDARYEYEQEDAQLQFSSSLSNQVVCVVRRYSFYEYEYQGCPHPNNVVGPTYRHSVNTDRQFQQDRSSNLSSNLVSLSVSLVSSVSRCGDSVVSRVLSNLSNCLSVQLNVLVVCLVVLLVVLVVCQPAQEEEEEEARSCQSLSQSLQSLLCQQQVRNYDYDHLVCCVVPVVVVQAQRYAYEYEAEQDPCRVVNLVSVVSSVVRNHQYEYAYAPPSPDDDDPVRYDYDHGPQSDDSSNSSNSNSSSNSSSQSSSVSNVTDRRDGPSTHRHNSYD

Organism: NCBI:txid634155

InterPro domains:
  IPR001347 SIS domain [PF01380] (290-416)
  IPR001347 SIS domain [PF01380] (464-592)
  IPR001347 SIS domain [PS51464] (286-426)
  IPR001347 SIS domain [PS51464] (458-600)
  IPR005855 Glucosamine-fructose-6-phosphate aminotransferase, isomerising [MF_00164] (1-610)
  IPR005855 Glucosamine-fructose-6-phosphate aminotransferase, isomerising [TIGR01135] (2-610)
  IPR017932 Glutamine amidotransferase type 2 domain [PS51278] (2-218)
  IPR029055 Nucleophile aminohydrolases, N-terminal [G3DSA:3.60.20.10] (2-241)
  IPR029055 Nucleophile aminohydrolases, N-terminal [SSF56235] (2-234)
  IPR035466 GlmS/AgaS, SIS domain 1 [cd05008] (295-409)
  IPR035490 GlmS/FrlB, SIS domain 2 [cd05009] (453-608)
  IPR046348 SIS domain superfamily [SSF53697] (245-610)
  IPR047084 Glucosamine-fructose-6-phosphate aminotransferase, isomerising, N-terminal domain [cd00714] (2-215)

Radius of gyration: 32.22 Å; Cα contacts (8 Å, |Δi|>4): 3116; chains: 2; bounding box: 64×104×74 Å